Protein AF-0000000080283008 (afdb_homodimer)

Structure (mmCIF, N/CA/C/O backbone):
data_AF-0000000080283008-model_v1
#
loop_
_entity.id
_entity.type
_entity.pdbx_description
1 polymer 'Acetyl-coenzyme A carboxylase carboxyl transferase subunits beta/alpha'
#
loop_
_atom_site.group_PDB
_atom_site.id
_atom_site.type_symbol
_atom_site.label_atom_id
_atom_site.label_alt_id
_atom_site.label_comp_id
_atom_site.label_asym_id
_atom_site.label_entity_id
_atom_site.label_seq_id
_atom_site.pdbx_PDB_ins_code
_atom_site.Cartn_x
_atom_site.Cartn_y
_atom_site.Cartn_z
_atom_site.occupancy
_atom_site.B_iso_or_equiv
_atom_site.auth_seq_id
_atom_site.auth_comp_id
_atom_site.auth_asym_id
_atom_site.auth_atom_id
_atom_site.pdbx_PDB_model_num
ATOM 1 N N . MET A 1 1 ? -25.969 28.016 -1.69 1 42.84 1 MET A N 1
ATOM 2 C CA . MET A 1 1 ? -26.625 27.516 -0.477 1 42.84 1 MET A CA 1
ATOM 3 C C . MET A 1 1 ? -25.594 27.312 0.637 1 42.84 1 MET A C 1
ATOM 5 O O . MET A 1 1 ? -24.453 26.969 0.372 1 42.84 1 MET A O 1
ATOM 9 N N . SER A 1 2 ? -25.812 27.859 1.837 1 67.94 2 SER A N 1
ATOM 10 C CA . SER A 1 2 ? -24.891 27.844 2.971 1 67.94 2 SER A CA 1
ATOM 11 C C . SER A 1 2 ? -24.516 26.422 3.359 1 67.94 2 SER A C 1
ATOM 13 O O . SER A 1 2 ? -25.297 25.5 3.191 1 67.94 2 SER A O 1
ATOM 15 N N . ARG A 1 3 ? -23.188 26.188 3.594 1 87.5 3 ARG A N 1
ATOM 16 C CA . ARG A 1 3 ? -22.719 24.891 4.07 1 87.5 3 ARG A CA 1
ATOM 17 C C . ARG A 1 3 ? -23.375 24.516 5.391 1 87.5 3 ARG A C 1
ATOM 19 O O . ARG A 1 3 ? -23.469 25.344 6.301 1 87.5 3 ARG A O 1
ATOM 26 N N . PRO A 1 4 ? -23.953 23.375 5.43 1 93 4 PRO A N 1
ATOM 27 C CA . PRO A 1 4 ? -24.562 22.953 6.695 1 93 4 PRO A CA 1
ATOM 28 C C . PRO A 1 4 ? -23.578 22.953 7.855 1 93 4 PRO A C 1
ATOM 30 O O . PRO A 1 4 ? -22.406 22.641 7.668 1 93 4 PRO A O 1
ATOM 33 N N . SER A 1 5 ? -24.031 23.391 9.055 1 96.56 5 SER A N 1
ATOM 34 C CA . SER A 1 5 ? -23.203 23.359 10.242 1 96.56 5 SER A CA 1
ATOM 35 C C . SER A 1 5 ? -22.922 21.938 10.695 1 96.56 5 SER A C 1
ATOM 37 O O . SER A 1 5 ? -23.625 21 10.305 1 96.56 5 SER A O 1
ATOM 39 N N . ALA A 1 6 ? -21.875 21.781 11.508 1 97.56 6 ALA A N 1
ATOM 40 C CA . ALA A 1 6 ? -21.531 20.469 12.055 1 97.56 6 ALA A CA 1
ATOM 41 C C . ALA A 1 6 ? -22.719 19.875 12.828 1 97.56 6 ALA A C 1
ATOM 43 O O . ALA A 1 6 ? -23.047 18.703 12.648 1 97.56 6 ALA A O 1
ATOM 44 N N . ARG A 1 7 ? -23.359 20.672 13.688 1 96.81 7 ARG A N 1
ATOM 45 C CA . ARG A 1 7 ? -24.469 20.203 14.5 1 96.81 7 ARG A CA 1
ATOM 46 C C . ARG A 1 7 ? -25.656 19.797 13.625 1 96.81 7 ARG A C 1
ATOM 48 O O . ARG A 1 7 ? -26.328 18.812 13.922 1 96.81 7 ARG A O 1
ATOM 55 N N . SER A 1 8 ? -25.906 20.609 12.594 1 96.56 8 SER A N 1
ATOM 56 C CA . SER A 1 8 ? -27 20.281 11.688 1 96.56 8 SER A CA 1
ATOM 57 C C . SER A 1 8 ? -26.766 18.938 10.992 1 96.56 8 SER A C 1
ATOM 59 O O . SER A 1 8 ? -27.672 18.125 10.875 1 96.56 8 SER A O 1
ATOM 61 N N . VAL A 1 9 ? -25.547 18.703 10.555 1 97.5 9 VAL A N 1
ATOM 62 C CA . VAL A 1 9 ? -25.234 17.453 9.875 1 97.5 9 VAL A CA 1
ATOM 63 C C . VAL A 1 9 ? -25.328 16.281 10.852 1 97.5 9 VAL A C 1
ATOM 65 O O . VAL A 1 9 ? -25.844 15.219 10.5 1 97.5 9 VAL A O 1
ATOM 68 N N . ILE A 1 10 ? -24.812 16.453 12.055 1 98.31 10 ILE A N 1
ATOM 69 C CA . ILE A 1 10 ? -24.922 15.406 13.078 1 98.31 10 ILE A CA 1
ATOM 70 C C . ILE A 1 10 ? -26.391 15.062 13.305 1 98.31 10 ILE A C 1
ATOM 72 O O . ILE A 1 10 ? -26.75 13.883 13.359 1 98.31 10 ILE A O 1
ATOM 76 N N . LYS A 1 11 ? -27.25 16.109 13.422 1 97.62 11 LYS A N 1
ATOM 77 C CA . LYS A 1 11 ? -28.672 15.906 13.672 1 97.62 11 LYS A CA 1
ATOM 78 C C . LYS A 1 11 ? -29.312 15.117 12.539 1 97.62 11 LYS A C 1
ATOM 80 O O . LYS A 1 11 ? -30.25 14.352 12.766 1 97.62 11 LYS A O 1
ATOM 85 N N . GLU A 1 12 ? -28.812 15.367 11.383 1 97.56 12 GLU A N 1
ATOM 86 C CA . GLU A 1 12 ? -29.375 14.711 10.211 1 97.56 12 GLU A CA 1
ATOM 87 C C . GLU A 1 12 ? -29.031 13.219 10.195 1 97.56 12 GLU A C 1
ATOM 89 O O . GLU A 1 12 ? -29.812 12.406 9.703 1 97.56 12 GLU A O 1
ATOM 94 N N . ILE A 1 13 ? -27.906 12.797 10.758 1 98.06 13 ILE A N 1
ATOM 95 C CA . ILE A 1 13 ? -27.453 11.43 10.523 1 98.06 13 ILE A CA 1
ATOM 96 C C . ILE A 1 13 ? -27.562 10.625 11.82 1 98.06 13 ILE A C 1
ATOM 98 O O . ILE A 1 13 ? -27.469 9.398 11.805 1 98.06 13 ILE A O 1
ATOM 102 N N . ALA A 1 14 ? -27.75 11.312 12.961 1 98.19 14 ALA A N 1
ATOM 103 C CA . ALA A 1 14 ? -27.594 10.617 14.234 1 98.19 14 ALA A CA 1
ATOM 104 C C . ALA A 1 14 ? -28.578 11.148 15.273 1 98.19 14 ALA A C 1
ATOM 106 O O . ALA A 1 14 ? -29.156 12.211 15.094 1 98.19 14 ALA A O 1
ATOM 107 N N . THR A 1 15 ? -28.766 10.422 16.328 1 98.12 15 THR A N 1
ATOM 108 C CA . THR A 1 15 ? -29.531 10.812 17.516 1 98.12 15 THR A CA 1
ATOM 109 C C . THR A 1 15 ? -28.703 10.648 18.781 1 98.12 15 THR A C 1
ATOM 111 O O . THR A 1 15 ? -27.719 9.898 18.781 1 98.12 15 THR A O 1
ATOM 114 N N . GLY A 1 16 ? -28.922 11.469 19.797 1 97.81 16 GLY A N 1
ATOM 115 C CA . GLY A 1 16 ? -28.328 11.281 21.109 1 97.81 16 GLY A CA 1
ATOM 116 C C . GLY A 1 16 ? -26.875 11.719 21.172 1 97.81 16 GLY A C 1
ATOM 117 O O . GLY A 1 16 ? -26.078 11.133 21.891 1 97.81 16 GLY A O 1
ATOM 118 N N . PHE A 1 17 ? -26.562 12.719 20.391 1 98.25 17 PHE A N 1
ATOM 119 C CA . PHE A 1 17 ? -25.188 13.195 20.375 1 98.25 17 PHE A CA 1
ATOM 120 C C . PHE A 1 17 ? -24.797 13.75 21.75 1 98.25 17 PHE A C 1
ATOM 122 O O . PHE A 1 17 ? -25.484 14.617 22.281 1 98.25 17 PHE A O 1
ATOM 129 N N . VAL A 1 18 ? -23.688 13.227 22.266 1 98.25 18 VAL A N 1
ATOM 130 C CA . VAL A 1 18 ? -23.094 13.711 23.516 1 98.25 18 VAL A CA 1
ATOM 131 C C . VAL A 1 18 ? -21.656 14.148 23.281 1 98.25 18 VAL A C 1
ATOM 133 O O . VAL A 1 18 ? -20.797 13.336 22.938 1 98.25 18 VAL A O 1
ATOM 136 N N . ASP A 1 19 ? -21.484 15.391 23.469 1 97.12 19 ASP A N 1
ATOM 137 C CA . ASP A 1 19 ? -20.156 15.961 23.266 1 97.12 19 ASP A CA 1
ATOM 138 C C . ASP A 1 19 ? -19.156 15.43 24.297 1 97.12 19 ASP A C 1
ATOM 140 O O . ASP A 1 19 ? -19.5 15.258 25.469 1 97.12 19 ASP A O 1
ATOM 144 N N . LEU A 1 20 ? -17.922 15.133 23.812 1 96.81 20 LEU A N 1
ATOM 145 C CA . LEU A 1 20 ? -16.875 14.711 24.75 1 96.81 20 LEU A CA 1
ATOM 146 C C . LEU A 1 20 ? -16.453 15.867 25.641 1 96.81 20 LEU A C 1
ATOM 148 O O . LEU A 1 20 ? -16.344 17 25.188 1 96.81 20 LEU A O 1
ATOM 152 N N . ASP A 1 21 ? -16.281 15.57 26.859 1 92.62 21 ASP A N 1
ATOM 153 C CA . ASP A 1 21 ? -15.719 16.562 27.781 1 92.62 21 ASP A CA 1
ATOM 154 C C . ASP A 1 21 ? -14.188 16.562 27.719 1 92.62 21 ASP A C 1
ATOM 156 O O . ASP A 1 21 ? -13.531 15.766 28.391 1 92.62 21 ASP A O 1
ATOM 160 N N . VAL A 1 22 ? -13.68 17.375 26.875 1 93.25 22 VAL A N 1
ATOM 161 C CA . VAL A 1 22 ? -12.227 17.484 26.719 1 93.25 22 VAL A CA 1
ATOM 162 C C . VAL A 1 22 ? -11.734 18.766 27.359 1 93.25 22 VAL A C 1
ATOM 164 O O . VAL A 1 22 ? -12.211 19.859 27.047 1 93.25 22 VAL A O 1
ATOM 167 N N . PRO A 1 23 ? -10.836 18.594 28.312 1 88 23 PRO A N 1
ATOM 168 C CA . PRO A 1 23 ? -10.312 19.828 28.922 1 88 23 PRO A CA 1
ATOM 169 C C . PRO A 1 23 ? -9.727 20.797 27.906 1 88 23 PRO A C 1
ATOM 171 O O . PRO A 1 23 ? -9.102 20.375 26.938 1 88 23 PRO A O 1
ATOM 174 N N . ARG A 1 24 ? -10.148 22 28.109 1 85.12 24 ARG A N 1
ATOM 175 C CA . ARG A 1 24 ? -9.641 23.031 27.219 1 85.12 24 ARG A CA 1
ATOM 176 C C . ARG A 1 24 ? -8.227 23.453 27.609 1 85.12 24 ARG A C 1
ATOM 178 O O . ARG A 1 24 ? -7.984 23.859 28.75 1 85.12 24 ARG A O 1
ATOM 185 N N . SER A 1 25 ? -7.344 23.203 26.734 1 76.75 25 SER A N 1
ATOM 186 C CA . SER A 1 25 ? -5.98 23.656 26.953 1 76.75 25 SER A CA 1
ATOM 187 C C . SER A 1 25 ? -5.906 25.188 26.938 1 76.75 25 SER A C 1
ATOM 189 O O . SER A 1 25 ? -6.656 25.844 26.219 1 76.75 25 SER A O 1
ATOM 191 N N . GLU A 1 26 ? -5.109 25.719 27.797 1 79.81 26 GLU A N 1
ATOM 192 C CA . GLU A 1 26 ? -4.898 27.172 27.781 1 79.81 26 GLU A CA 1
ATOM 193 C C . GLU A 1 26 ? -4.254 27.625 26.484 1 79.81 26 GLU A C 1
ATOM 195 O O . GLU A 1 26 ? -3.373 26.938 25.953 1 79.81 26 GLU A O 1
ATOM 200 N N . GLU A 1 27 ? -4.883 28.562 25.828 1 83 27 GLU A N 1
ATOM 201 C CA . GLU A 1 27 ? -4.32 29.172 24.625 1 83 27 GLU A CA 1
ATOM 202 C C . GLU A 1 27 ? -4.148 30.688 24.797 1 83 27 GLU A C 1
ATOM 204 O O . GLU A 1 27 ? -5.035 31.359 25.344 1 83 27 GLU A O 1
ATOM 209 N N . PRO A 1 28 ? -2.996 31.156 24.406 1 88.19 28 PRO A N 1
ATOM 210 C CA . PRO A 1 28 ? -2.859 32.625 24.438 1 88.19 28 PRO A CA 1
ATOM 211 C C . PRO A 1 28 ? -3.924 33.344 23.609 1 88.19 28 PRO A C 1
ATOM 213 O O . PRO A 1 28 ? -4.465 32.75 22.672 1 88.19 28 PRO A O 1
ATOM 216 N N . ASP A 1 29 ? -4.199 34.562 23.953 1 86.56 29 ASP A N 1
ATOM 217 C CA . ASP A 1 29 ? -5.262 35.312 23.328 1 86.56 29 ASP A CA 1
ATOM 218 C C . ASP A 1 29 ? -5.105 35.344 21.812 1 86.56 29 ASP A C 1
ATOM 220 O O . ASP A 1 29 ? -6.043 35 21.078 1 86.56 29 ASP A O 1
ATOM 224 N N . ASP A 1 30 ? -3.865 35.625 21.391 1 92 30 ASP A N 1
ATOM 225 C CA . ASP A 1 30 ? -3.66 35.75 19.938 1 92 30 ASP A CA 1
ATOM 226 C C . ASP A 1 30 ? -2.961 34.5 19.406 1 92 30 ASP A C 1
ATOM 228 O O . ASP A 1 30 ? -2.229 34.562 18.422 1 92 30 ASP A O 1
ATOM 232 N N . GLY A 1 31 ? -3.186 33.375 20.141 1 92.31 31 GLY A N 1
ATOM 233 C CA . GLY A 1 31 ? -2.652 32.125 19.672 1 92.31 31 GLY A CA 1
ATOM 234 C C . GLY A 1 31 ? -1.188 31.906 20.016 1 92.31 31 GLY A C 1
ATOM 235 O O . GLY A 1 31 ? -0.563 32.781 20.625 1 92.31 31 GLY A O 1
ATOM 236 N N . PRO A 1 32 ? -0.687 30.812 19.641 1 93.62 32 PRO A N 1
ATOM 237 C CA . PRO A 1 32 ? 0.662 30.422 20.062 1 93.62 32 PRO A CA 1
ATOM 238 C C . PRO A 1 32 ? 1.752 31.25 19.375 1 93.62 32 PRO A C 1
ATOM 240 O O . PRO A 1 32 ? 2.902 31.25 19.828 1 93.62 32 PRO A O 1
ATOM 243 N N . ILE A 1 33 ? 1.396 31.984 18.297 1 96 33 ILE A N 1
ATOM 244 C CA . ILE A 1 33 ? 2.436 32.75 17.625 1 96 33 ILE A CA 1
ATOM 245 C C . ILE A 1 33 ? 2.037 34.219 17.578 1 96 33 ILE A C 1
ATOM 247 O O . ILE A 1 33 ? 2.553 35 16.766 1 96 33 ILE A O 1
ATOM 251 N N . ASP A 1 34 ? 1.079 34.594 18.359 1 95.19 34 ASP A N 1
ATOM 252 C CA . ASP A 1 34 ? 0.641 35.969 18.562 1 95.19 34 ASP A CA 1
ATOM 253 C C . ASP A 1 34 ? 0.181 36.594 17.25 1 95.19 34 ASP A C 1
ATOM 255 O O . ASP A 1 34 ? 0.644 37.688 16.859 1 95.19 34 ASP A O 1
ATOM 259 N N . TRP A 1 35 ? -0.635 35.906 16.562 1 96 35 TRP A N 1
ATOM 260 C CA . TRP A 1 35 ? -1.168 36.375 15.289 1 96 35 TRP A CA 1
ATOM 261 C C . TRP A 1 35 ? -2.127 37.531 15.508 1 96 35 TRP A C 1
ATOM 263 O O . TRP A 1 35 ? -3.158 37.406 16.172 1 96 35 TRP A O 1
ATOM 273 N N . PRO A 1 36 ? -1.837 38.688 14.906 1 93.5 36 PRO A N 1
ATOM 274 C CA . PRO A 1 36 ? -2.688 39.844 15.156 1 93.5 36 PRO A CA 1
ATOM 275 C C . PRO A 1 36 ? -4.141 39.625 14.75 1 93.5 36 PRO A C 1
ATOM 277 O O . PRO A 1 36 ? -4.41 39.156 13.648 1 93.5 36 PRO A O 1
ATOM 280 N N . GLY A 1 37 ? -5.035 39.938 15.727 1 94.06 37 GLY A N 1
ATOM 281 C CA . GLY A 1 37 ? -6.453 39.906 15.422 1 94.06 37 GLY A CA 1
ATOM 282 C C . GLY A 1 37 ? -7.055 38.5 15.586 1 94.06 37 GLY A C 1
ATOM 283 O O . GLY A 1 37 ? -8.266 38.344 15.422 1 94.06 37 GLY A O 1
ATOM 284 N N . TYR A 1 38 ? -6.195 37.562 15.883 1 95.38 38 TYR A N 1
ATOM 285 C CA . TYR A 1 38 ? -6.672 36.188 15.969 1 95.38 38 TYR A CA 1
ATOM 286 C C . TYR A 1 38 ? -7.781 36.031 17 1 95.38 38 TYR A C 1
ATOM 288 O O . TYR A 1 38 ? -8.789 35.375 16.766 1 95.38 38 TYR A O 1
ATOM 296 N N . ARG A 1 39 ? -7.613 36.656 18.172 1 94.75 39 ARG A N 1
ATOM 297 C CA . ARG A 1 39 ? -8.617 36.562 19.219 1 94.75 39 ARG A CA 1
ATOM 298 C C . ARG A 1 39 ? -9.977 37.062 18.719 1 94.75 39 ARG A C 1
ATOM 300 O O . ARG A 1 39 ? -10.992 36.375 18.922 1 94.75 39 ARG A O 1
ATOM 307 N N . VAL A 1 40 ? -9.953 38.188 18.031 1 96 40 VAL A N 1
ATOM 308 C CA . VAL A 1 40 ? -11.188 38.781 17.516 1 96 40 VAL A CA 1
ATOM 309 C C . VAL A 1 40 ? -11.82 37.844 16.5 1 96 40 VAL A C 1
ATOM 311 O O . VAL A 1 40 ? -13.031 37.625 16.516 1 96 40 VAL A O 1
ATOM 314 N N . ALA A 1 41 ? -10.977 37.344 15.656 1 95.5 41 ALA A N 1
ATOM 315 C CA . ALA A 1 41 ? -11.461 36.406 14.633 1 95.5 41 ALA A CA 1
ATOM 316 C C . ALA A 1 41 ? -12.062 35.156 15.273 1 95.5 41 ALA A C 1
ATOM 318 O O . ALA A 1 41 ? -13.109 34.688 14.836 1 95.5 41 ALA A O 1
ATOM 319 N N . ARG A 1 42 ? -11.406 34.594 16.234 1 95.69 42 ARG A N 1
ATOM 320 C CA . ARG A 1 42 ? -11.859 33.375 16.922 1 95.69 42 ARG A CA 1
ATOM 321 C C . ARG A 1 42 ? -13.188 33.625 17.625 1 95.69 42 ARG A C 1
ATOM 323 O O . ARG A 1 42 ? -14.102 32.812 17.547 1 95.69 42 ARG A O 1
ATOM 330 N N . GLU A 1 43 ? -13.305 34.75 18.297 1 95.94 43 GLU A N 1
ATOM 331 C CA . GLU A 1 43 ? -14.539 35.094 19 1 95.94 43 GLU A CA 1
ATOM 332 C C . GLU A 1 43 ? -15.695 35.281 18.016 1 95.94 43 GLU A C 1
ATOM 334 O O . GLU A 1 43 ? -16.812 34.844 18.281 1 95.94 43 GLU A O 1
ATOM 339 N N . ALA A 1 44 ? -15.375 35.969 16.922 1 97.25 44 ALA A N 1
ATOM 340 C CA . ALA A 1 44 ? -16.391 36.156 15.898 1 97.25 44 ALA A CA 1
ATOM 341 C C . ALA A 1 44 ? -16.859 34.812 15.328 1 97.25 44 ALA A C 1
ATOM 343 O O . ALA A 1 44 ? -18.047 34.625 15.07 1 97.25 44 ALA A O 1
ATOM 344 N N . ALA A 1 45 ? -15.914 33.938 15.148 1 96.62 45 ALA A N 1
ATOM 345 C CA . ALA A 1 45 ? -16.234 32.594 14.641 1 96.62 45 ALA A CA 1
ATOM 346 C C . ALA A 1 45 ? -17.109 31.844 15.641 1 96.62 45 ALA A C 1
ATOM 348 O O . ALA A 1 45 ? -18.047 31.156 15.25 1 96.62 45 ALA A O 1
ATOM 349 N N . ALA A 1 46 ? -16.75 31.891 16.875 1 96.25 46 ALA A N 1
ATOM 350 C CA . ALA A 1 46 ? -17.516 31.219 17.922 1 96.25 46 ALA A CA 1
ATOM 351 C C . ALA A 1 46 ? -18.953 31.75 17.969 1 96.25 46 ALA A C 1
ATOM 353 O O . ALA A 1 46 ? -19.906 30.969 18.078 1 96.25 46 ALA A O 1
ATOM 354 N N . GLU A 1 47 ? -19.062 33.062 17.812 1 96.88 47 GLU A N 1
ATOM 355 C CA . GLU A 1 47 ? -20.375 33.688 17.828 1 96.88 47 GLU A CA 1
ATOM 356 C C . GLU A 1 47 ? -21.203 33.25 16.625 1 96.88 47 GLU A C 1
ATOM 358 O O . GLU A 1 47 ? -22.391 32.938 16.75 1 96.88 47 GLU A O 1
ATOM 363 N N . ARG A 1 48 ? -20.656 33.281 15.562 1 95 48 ARG A N 1
ATOM 364 C CA . ARG A 1 48 ? -21.344 33 14.312 1 95 48 ARG A CA 1
ATOM 365 C C . ARG A 1 48 ? -21.734 31.516 14.227 1 95 48 ARG A C 1
ATOM 367 O O . ARG A 1 48 ? -22.844 31.188 13.773 1 95 48 ARG A O 1
ATOM 374 N N . SER A 1 49 ? -20.828 30.641 14.641 1 95.31 49 SER A N 1
ATOM 375 C CA . SER A 1 49 ? -21.047 29.203 14.484 1 95.31 49 SER A CA 1
ATOM 376 C C . SER A 1 49 ? -21.781 28.625 15.688 1 95.31 49 SER A C 1
ATOM 378 O O . SER A 1 49 ? -22.406 27.562 15.586 1 95.31 49 SER A O 1
ATOM 380 N N . GLY A 1 50 ? -21.641 29.281 16.781 1 95.69 50 GLY A N 1
ATOM 381 C CA . GLY A 1 50 ? -22.172 28.75 18.031 1 95.69 50 GLY A CA 1
ATOM 382 C C . GLY A 1 50 ? -21.281 27.688 18.656 1 95.69 50 GLY A C 1
ATOM 383 O O . GLY A 1 50 ? -21.672 27.031 19.625 1 95.69 50 GLY A O 1
ATOM 384 N N . GLU A 1 51 ? -20.109 27.484 18.094 1 96.31 51 GLU A N 1
ATOM 385 C CA . GLU A 1 51 ? -19.172 26.469 18.562 1 96.31 51 GLU A CA 1
ATOM 386 C C . GLU A 1 51 ? -17.906 27.109 19.125 1 96.31 51 GLU A C 1
ATOM 388 O O . GLU A 1 51 ? -17.547 28.234 18.75 1 96.31 51 GLU A O 1
ATOM 393 N N . ASP A 1 52 ? -17.219 26.422 20 1 93.5 52 ASP A N 1
ATOM 394 C CA . ASP A 1 52 ? -16.016 26.969 20.625 1 93.5 52 ASP A CA 1
ATOM 395 C C . ASP A 1 52 ? -14.766 26.516 19.891 1 93.5 52 ASP A C 1
ATOM 397 O O . ASP A 1 52 ? -13.656 26.938 20.219 1 93.5 52 ASP A O 1
ATOM 401 N N . GLU A 1 53 ? -14.922 25.672 18.969 1 95.56 53 GLU A N 1
ATOM 402 C CA . GLU A 1 53 ? -13.844 25.156 18.141 1 95.56 53 GLU A CA 1
ATOM 403 C C . GLU A 1 53 ? -14.367 24.672 16.797 1 95.56 53 GLU A C 1
ATOM 405 O O . GLU A 1 53 ? -15.578 24.578 16.594 1 95.56 53 GLU A O 1
ATOM 410 N N . SER A 1 54 ? -13.422 24.391 15.906 1 97.88 54 SER A N 1
ATOM 411 C CA . SER A 1 54 ? -13.758 24.047 14.531 1 97.88 54 SER A CA 1
ATOM 412 C C . SER A 1 54 ? -14.195 22.594 14.414 1 97.88 54 SER A C 1
ATOM 414 O O . SER A 1 54 ? -14.438 22.094 13.312 1 97.88 54 SER A O 1
ATOM 416 N N . VAL A 1 55 ? -14.328 21.828 15.531 1 98.31 55 VAL A N 1
ATOM 417 C CA . VAL A 1 55 ? -14.695 20.422 15.445 1 98.31 55 VAL A CA 1
ATOM 418 C C . VAL A 1 55 ? -15.555 20.031 16.641 1 98.31 55 VAL A C 1
ATOM 420 O O . VAL A 1 55 ? -15.312 20.5 17.766 1 98.31 55 VAL A O 1
ATOM 423 N N . LEU A 1 56 ? -16.547 19.328 16.406 1 98.31 56 LEU A N 1
ATOM 424 C CA . LEU A 1 56 ? -17.312 18.641 17.438 1 98.31 56 LEU A CA 1
ATOM 425 C C . LEU A 1 56 ? -16.938 17.156 17.5 1 98.31 56 LEU A C 1
ATOM 427 O O . LEU A 1 56 ? -16.766 16.516 16.469 1 98.31 56 LEU A O 1
ATOM 431 N N . CYS A 1 57 ? -16.672 16.672 18.688 1 98.62 57 CYS A N 1
ATOM 432 C CA . CYS A 1 57 ? -16.359 15.258 18.906 1 98.62 57 CYS A CA 1
ATOM 433 C C . CYS A 1 57 ? -17.234 14.68 20 1 98.62 57 CYS A C 1
ATOM 435 O O . CYS A 1 57 ? -17.375 15.273 21.078 1 98.62 57 CYS A O 1
ATOM 437 N N . GLY A 1 58 ? -17.828 13.578 19.734 1 98.62 58 GLY A N 1
ATOM 438 C CA . GLY A 1 58 ? -18.703 12.953 20.734 1 98.62 58 GLY A CA 1
ATOM 439 C C . GLY A 1 58 ? -19.203 11.586 20.297 1 98.62 58 GLY A C 1
ATOM 440 O O . GLY A 1 58 ? -18.672 10.984 19.359 1 98.62 58 GLY A O 1
ATOM 441 N N . THR A 1 59 ? -20.125 11.055 21.047 1 98.69 59 THR A N 1
ATOM 442 C CA . THR A 1 59 ? -20.766 9.789 20.719 1 98.69 59 THR A CA 1
ATOM 443 C C . THR A 1 59 ? -22.219 10.016 20.297 1 98.69 59 THR A C 1
ATOM 445 O O . THR A 1 59 ? -22.844 10.992 20.719 1 98.69 59 THR A O 1
ATOM 448 N N . ALA A 1 60 ? -22.641 9.258 19.422 1 98.69 60 ALA A N 1
ATOM 449 C CA . ALA A 1 60 ? -24.031 9.328 18.969 1 98.69 60 ALA A CA 1
ATOM 450 C C . ALA A 1 60 ? -24.484 7.984 18.406 1 98.69 60 ALA A C 1
ATOM 452 O O . ALA A 1 60 ? -23.688 7.059 18.25 1 98.69 60 ALA A O 1
ATOM 453 N N . ARG A 1 61 ? -25.75 7.918 18.25 1 98.44 61 ARG A N 1
ATOM 454 C CA . ARG A 1 61 ? -26.328 6.734 17.609 1 98.44 61 ARG A CA 1
ATOM 455 C C . ARG A 1 61 ? -26.672 7.02 16.156 1 98.44 61 ARG A C 1
ATOM 457 O O . ARG A 1 61 ? -27.359 7.988 15.844 1 98.44 61 ARG A O 1
ATOM 464 N N . ILE A 1 62 ? -26.141 6.336 15.281 1 98.62 62 ILE A N 1
ATOM 465 C CA . ILE A 1 62 ? -26.484 6.367 13.859 1 98.62 62 ILE A CA 1
ATOM 466 C C . ILE A 1 62 ? -27.25 5.098 13.484 1 98.62 62 ILE A C 1
ATOM 468 O O . ILE A 1 62 ? -26.656 4.016 13.414 1 98.62 62 ILE A O 1
ATOM 472 N N . GLY A 1 63 ? -28.516 5.301 13.172 1 96.31 63 GLY A N 1
ATOM 473 C CA . GLY A 1 63 ? -29.328 4.105 13.141 1 96.31 63 GLY A CA 1
ATOM 474 C C . GLY A 1 63 ? -29.312 3.33 14.445 1 96.31 63 GLY A C 1
ATOM 475 O O . GLY A 1 63 ? -29.562 3.895 15.516 1 96.31 63 GLY A O 1
ATOM 476 N N . GLU A 1 64 ? -28.875 2.033 14.328 1 94.56 64 GLU A N 1
ATOM 477 C CA . GLU A 1 64 ? -28.875 1.182 15.516 1 94.56 64 GLU A CA 1
ATOM 478 C C . GLU A 1 64 ? -27.469 1.02 16.078 1 94.56 64 GLU A C 1
ATOM 480 O O . GLU A 1 64 ? -27.25 0.244 17.016 1 94.56 64 GLU A O 1
ATOM 485 N N . VAL A 1 65 ? -26.578 1.799 15.547 1 97.88 65 VAL A N 1
ATOM 486 C CA . VAL A 1 65 ? -25.188 1.596 15.93 1 97.88 65 VAL A CA 1
ATOM 487 C C . VAL A 1 65 ? -24.672 2.83 16.672 1 97.88 65 VAL A C 1
ATOM 489 O O . VAL A 1 65 ? -24.844 3.957 16.203 1 97.88 65 VAL A O 1
ATOM 492 N N . GLU A 1 66 ? -24.141 2.623 17.844 1 98.56 66 GLU A N 1
ATOM 493 C CA . GLU A 1 66 ? -23.438 3.697 18.531 1 98.56 66 GLU A CA 1
ATOM 494 C C . GLU A 1 66 ? -22.062 3.936 17.922 1 98.56 66 GLU A C 1
ATOM 496 O O . GLU A 1 66 ? -21.344 2.982 17.578 1 98.56 66 GLU A O 1
ATOM 501 N N . ALA A 1 67 ? -21.688 5.176 17.703 1 98.88 67 ALA A N 1
ATOM 502 C CA . ALA A 1 67 ? -20.422 5.523 17.078 1 98.88 67 ALA A CA 1
ATOM 503 C C . ALA A 1 67 ? -19.812 6.781 17.703 1 98.88 67 ALA A C 1
ATOM 505 O O . ALA A 1 67 ? -20.531 7.57 18.328 1 98.88 67 ALA A O 1
ATOM 506 N N . VAL A 1 68 ? -18.516 6.84 17.672 1 98.88 68 VAL A N 1
ATOM 507 C CA . VAL A 1 68 ? -17.844 8.117 17.906 1 98.88 68 VAL A CA 1
ATOM 508 C C . VAL A 1 68 ? -17.953 8.977 16.641 1 98.88 68 VAL A C 1
ATOM 510 O O . VAL A 1 68 ? -17.703 8.5 15.531 1 98.88 68 VAL A O 1
ATOM 513 N N . VAL A 1 69 ? -18.344 10.234 16.812 1 98.94 69 VAL A N 1
ATOM 514 C CA . VAL A 1 69 ? -18.531 11.148 15.695 1 98.94 69 VAL A CA 1
ATOM 515 C C . VAL A 1 69 ? -17.562 12.32 15.812 1 98.94 69 VAL A C 1
ATOM 517 O O . VAL A 1 69 ? -17.453 12.938 16.875 1 98.94 69 VAL A O 1
ATOM 520 N N . ILE A 1 70 ? -16.797 12.562 14.805 1 98.94 70 ILE A N 1
ATOM 521 C CA . ILE A 1 70 ? -15.945 13.742 14.633 1 98.94 70 ILE A CA 1
ATOM 522 C C . ILE A 1 70 ? -16.5 14.617 13.516 1 98.94 70 ILE A C 1
ATOM 524 O O . ILE A 1 70 ? -16.516 14.219 12.352 1 98.94 70 ILE A O 1
ATOM 528 N N . ALA A 1 71 ? -16.969 15.789 13.836 1 98.81 71 ALA A N 1
ATOM 529 C CA . ALA A 1 71 ? -17.641 16.625 12.836 1 98.81 71 ALA A CA 1
ATOM 530 C C . ALA A 1 71 ? -17.031 18.016 12.789 1 98.81 71 ALA A C 1
ATOM 532 O O . ALA A 1 71 ? -17.094 18.766 13.773 1 98.81 71 ALA A O 1
ATOM 533 N N . PHE A 1 72 ? -16.5 18.375 11.656 1 98.75 72 PHE A N 1
ATOM 534 C CA . PHE A 1 72 ? -15.852 19.672 11.5 1 98.75 72 PHE A CA 1
ATOM 535 C C . PHE A 1 72 ? -16.891 20.766 11.25 1 98.75 72 PHE A C 1
ATOM 537 O O . PHE A 1 72 ? -17.859 20.531 10.523 1 98.75 72 PHE A O 1
ATOM 544 N N . GLU A 1 73 ? -16.703 21.906 11.844 1 98.31 73 GLU A N 1
ATOM 545 C CA . GLU A 1 73 ? -17.484 23.109 11.648 1 98.31 73 GLU A CA 1
ATOM 546 C C . GLU A 1 73 ? -16.734 24.125 10.781 1 98.31 73 GLU A C 1
ATOM 548 O O . GLU A 1 73 ? -15.945 24.922 11.297 1 98.31 73 GLU A O 1
ATOM 553 N N . PHE A 1 74 ? -17.094 24.141 9.516 1 97.56 74 PHE A N 1
ATOM 554 C CA . PHE A 1 74 ? 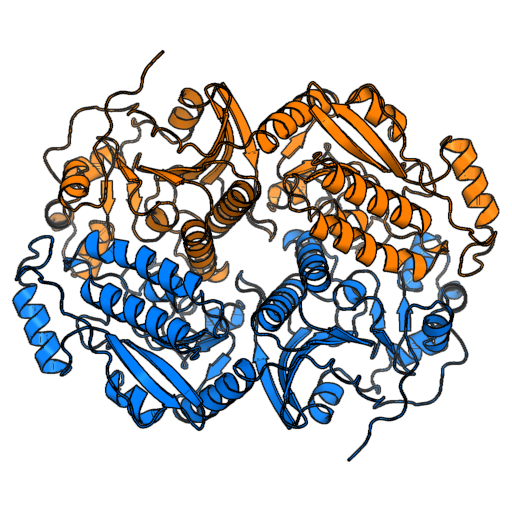-16.391 25.016 8.57 1 97.56 74 PHE A CA 1
ATOM 555 C C . PHE A 1 74 ? -16.594 26.484 8.93 1 97.56 74 PHE A C 1
ATOM 557 O O . PHE A 1 74 ? -15.719 27.312 8.695 1 97.56 74 PHE A O 1
ATOM 564 N N . GLY A 1 75 ? -17.703 26.781 9.469 1 96.75 75 GLY A N 1
ATOM 565 C CA . GLY A 1 75 ? -18.016 28.156 9.844 1 96.75 75 GLY A CA 1
ATOM 566 C C . GLY A 1 75 ? -17.094 28.719 10.906 1 96.75 75 GLY A C 1
ATOM 567 O O . GLY A 1 75 ? -17.062 29.922 11.133 1 96.75 75 GLY A O 1
ATOM 568 N N . PHE A 1 76 ? -16.484 27.812 11.609 1 97.62 76 PHE A N 1
ATOM 569 C CA . PHE A 1 76 ? -15.484 28.219 12.594 1 97.62 76 PHE A CA 1
ATOM 570 C C . PHE A 1 76 ? -14.094 28.281 11.969 1 97.62 76 PHE A C 1
ATOM 572 O O . PHE A 1 76 ? -13.367 27.281 11.969 1 97.62 76 PHE A O 1
ATOM 579 N N . LEU A 1 77 ? -13.672 29.438 11.523 1 96.44 77 LEU A N 1
ATOM 580 C CA . LEU A 1 77 ? -12.375 29.734 10.93 1 96.44 77 LEU A CA 1
ATOM 581 C C . LEU A 1 77 ? -12.039 28.75 9.82 1 96.44 77 LEU A C 1
ATOM 583 O O . LEU A 1 77 ? -10.938 28.188 9.781 1 96.44 77 LEU A O 1
ATOM 587 N N . GLY A 1 78 ? -13.031 28.422 8.984 1 95.44 78 GLY A N 1
ATOM 588 C CA . GLY A 1 78 ? -12.812 27.547 7.84 1 95.44 78 GLY A CA 1
ATOM 589 C C . GLY A 1 78 ? -12.625 26.094 8.227 1 95.44 78 GLY A C 1
ATOM 590 O O . GLY A 1 78 ? -12 25.328 7.496 1 95.44 78 GLY A O 1
ATOM 591 N N . GLY A 1 79 ? -13.07 25.688 9.398 1 97.5 79 GLY A N 1
ATOM 592 C CA . GLY A 1 79 ? -12.867 24.312 9.867 1 97.5 79 GLY A CA 1
ATOM 593 C C . GLY A 1 79 ? -11.406 23.984 10.109 1 97.5 79 GLY A C 1
ATOM 594 O O . GLY A 1 79 ? -11.016 22.812 10.062 1 97.5 79 GLY A O 1
ATOM 595 N N . SER A 1 80 ? -10.578 25.016 10.273 1 97.19 80 SER A N 1
ATOM 596 C CA . SER A 1 80 ? -9.133 24.828 10.32 1 97.19 80 SER A CA 1
ATOM 597 C C . SER A 1 80 ? -8.711 24.062 11.57 1 97.19 80 SER A C 1
ATOM 599 O O . SER A 1 80 ? -9.414 24.078 12.586 1 97.19 80 SER A O 1
ATOM 601 N N . ILE A 1 81 ? -7.637 23.391 11.492 1 97.88 81 ILE A N 1
ATOM 602 C CA . ILE A 1 81 ? -7.125 22.516 12.547 1 97.88 81 ILE A CA 1
ATOM 603 C C . ILE A 1 81 ? -6.121 23.281 13.406 1 97.88 81 ILE A C 1
ATOM 605 O O . ILE A 1 81 ? -5.07 23.703 12.922 1 97.88 81 ILE A O 1
ATOM 609 N N . GLY A 1 82 ? -6.465 23.547 14.602 1 96.19 82 GLY A N 1
ATOM 610 C CA . GLY A 1 82 ? -5.578 24.125 15.602 1 96.19 82 GLY A CA 1
ATOM 611 C C . GLY A 1 82 ? -5.305 23.188 16.766 1 96.19 82 GLY A C 1
ATOM 612 O O . GLY A 1 82 ? -5.57 21.984 16.688 1 96.19 82 GLY A O 1
ATOM 613 N N . GLN A 1 83 ? -4.742 23.641 17.781 1 94.94 83 GLN A N 1
ATOM 614 C CA . GLN A 1 83 ? -4.34 22.828 18.922 1 94.94 83 GLN A CA 1
ATOM 615 C C . GLN A 1 83 ? -5.547 22.156 19.562 1 94.94 83 GLN A C 1
ATOM 617 O O . GLN A 1 83 ? -5.527 20.953 19.844 1 94.94 83 GLN A O 1
ATOM 622 N N . ARG A 1 84 ? -6.586 22.891 19.797 1 95.5 84 ARG A N 1
ATOM 623 C CA . ARG A 1 84 ? -7.766 22.328 20.453 1 95.5 84 ARG A CA 1
ATOM 624 C C . ARG A 1 84 ? -8.469 21.328 19.547 1 95.5 84 ARG A C 1
ATOM 626 O O . ARG A 1 84 ? -9.078 20.359 20.031 1 95.5 84 ARG A O 1
ATOM 633 N N . THR A 1 85 ? -8.438 21.578 18.219 1 97 85 THR A N 1
ATOM 634 C CA . THR A 1 85 ? -8.945 20.562 17.297 1 97 85 THR A CA 1
ATOM 635 C C . THR A 1 85 ? -8.234 19.234 17.516 1 97 85 THR A C 1
ATOM 637 O O . THR A 1 85 ? -8.883 18.188 17.625 1 97 85 THR A O 1
ATOM 640 N N . GLY A 1 86 ? -6.828 19.297 17.562 1 96.88 86 GLY A N 1
ATOM 641 C CA . GLY A 1 86 ? -6.047 18.094 17.812 1 96.88 86 GLY A CA 1
ATOM 642 C C . GLY A 1 86 ? -6.406 17.406 19.125 1 96.88 86 GLY A C 1
ATOM 643 O O . GLY A 1 86 ? -6.539 16.188 19.172 1 96.88 86 GLY A O 1
ATOM 644 N N . ASP A 1 87 ? -6.637 18.219 20.203 1 97.06 87 ASP A N 1
ATOM 645 C CA . ASP A 1 87 ? -7.016 17.688 21.5 1 97.06 87 ASP A CA 1
ATOM 646 C C . ASP A 1 87 ? -8.312 16.891 21.406 1 97.06 87 ASP A C 1
ATOM 648 O O . ASP A 1 87 ? -8.383 15.766 21.922 1 97.06 87 ASP A O 1
ATOM 652 N N . ARG A 1 88 ? -9.266 17.453 20.734 1 97.88 88 ARG A N 1
ATOM 653 C CA . ARG A 1 88 ? -10.594 16.859 20.703 1 97.88 88 ARG A CA 1
ATOM 654 C C . ARG A 1 88 ? -10.602 15.609 19.812 1 97.88 88 ARG A C 1
ATOM 656 O O . ARG A 1 88 ? -11.203 14.594 20.172 1 97.88 88 ARG A O 1
ATOM 663 N N . VAL A 1 89 ? -9.938 15.656 18.688 1 98.56 89 VAL A N 1
ATOM 664 C CA . VAL A 1 89 ? -9.891 14.508 17.781 1 98.56 89 VAL A CA 1
ATOM 665 C C . VAL A 1 89 ? -9.141 13.359 18.438 1 98.56 89 VAL A C 1
ATOM 667 O O . VAL A 1 89 ? -9.57 12.203 18.359 1 98.56 89 VAL A O 1
ATOM 670 N N . GLU A 1 90 ? -7.984 13.625 19.094 1 98 90 GLU A N 1
ATOM 671 C CA . GLU A 1 90 ? -7.246 12.594 19.812 1 98 90 GLU A CA 1
ATOM 672 C C . GLU A 1 90 ? -8.117 11.945 20.891 1 98 90 GLU A C 1
ATOM 674 O O . GLU A 1 90 ? -8.117 10.719 21.031 1 98 90 GLU A O 1
ATOM 679 N N . ALA A 1 91 ? -8.844 12.766 21.609 1 98.31 91 ALA A N 1
ATOM 680 C CA . ALA A 1 91 ? -9.742 12.25 22.641 1 98.31 91 ALA A CA 1
ATOM 681 C C . ALA A 1 91 ? -10.836 11.375 22.031 1 98.31 91 ALA A C 1
ATOM 683 O O . ALA A 1 91 ? -11.227 10.359 22.609 1 98.31 91 ALA A O 1
ATOM 684 N N . ALA A 1 92 ? -11.32 11.789 20.906 1 98.81 92 ALA A N 1
ATOM 685 C CA . ALA A 1 92 ? -12.359 11.031 20.219 1 98.81 92 ALA A CA 1
ATOM 686 C C . ALA A 1 92 ? -11.867 9.633 19.859 1 98.81 92 ALA A C 1
ATOM 688 O O . ALA A 1 92 ? -12.555 8.641 20.094 1 98.81 92 ALA A O 1
ATOM 689 N N . PHE A 1 93 ? -10.711 9.523 19.297 1 98.75 93 PHE A N 1
ATOM 690 C CA . PHE A 1 93 ? -10.156 8.227 18.922 1 98.75 93 PHE A CA 1
ATOM 691 C C . PHE A 1 93 ? -9.867 7.379 20.156 1 98.75 93 PHE A C 1
ATOM 693 O O . PHE A 1 93 ? -10.062 6.164 20.141 1 98.75 93 PHE A O 1
ATOM 700 N N . ALA A 1 94 ? -9.359 8.039 21.203 1 98.44 94 ALA A N 1
ATOM 701 C CA . ALA A 1 94 ? -9.141 7.312 22.453 1 98.44 94 ALA A CA 1
ATOM 702 C C . ALA A 1 94 ? -10.453 6.715 22.969 1 98.44 94 ALA A C 1
ATOM 704 O O . ALA A 1 94 ? -10.484 5.566 23.406 1 98.44 94 ALA A O 1
ATOM 705 N N . ARG A 1 95 ? -11.516 7.535 22.906 1 98.44 95 ARG A N 1
ATOM 706 C CA . ARG A 1 95 ? -12.836 7.062 23.312 1 98.44 95 ARG A CA 1
ATOM 707 C C . ARG A 1 95 ? -13.281 5.883 22.453 1 98.44 95 ARG A C 1
ATOM 709 O O . ARG A 1 95 ? -13.859 4.918 22.969 1 98.44 95 ARG A O 1
ATOM 716 N N . ALA A 1 96 ? -13.062 5.969 21.203 1 98.81 96 ALA A N 1
ATOM 717 C CA . ALA A 1 96 ? -13.438 4.906 20.266 1 98.81 96 ALA A CA 1
ATOM 718 C C . ALA A 1 96 ? -12.758 3.588 20.641 1 98.81 96 ALA A C 1
ATOM 720 O O . ALA A 1 96 ? -13.414 2.543 20.688 1 98.81 96 ALA A O 1
ATOM 721 N N . VAL A 1 97 ? -11.477 3.602 20.875 1 98.5 97 VAL A N 1
ATOM 722 C CA . VAL A 1 97 ? -10.719 2.406 21.234 1 98.5 97 VAL A CA 1
ATOM 723 C C . VAL A 1 97 ? -11.203 1.857 22.562 1 98.5 97 VAL A C 1
ATOM 725 O O . VAL A 1 97 ? -11.477 0.662 22.688 1 98.5 97 VAL A O 1
ATOM 728 N N . ALA A 1 98 ? -11.344 2.771 23.562 1 98.19 98 ALA A N 1
ATOM 729 C CA . ALA A 1 98 ? -11.719 2.371 24.906 1 98.19 98 ALA A CA 1
ATOM 730 C C . ALA A 1 98 ? -13.094 1.706 24.922 1 98.19 98 ALA A C 1
ATOM 732 O O . ALA A 1 98 ? -13.32 0.753 25.672 1 98.19 98 ALA A O 1
ATOM 733 N N . SER A 1 99 ? -13.945 2.195 24.094 1 98.19 99 SER A N 1
ATOM 734 C CA . SER A 1 99 ? -15.328 1.715 24.109 1 98.19 99 SER A CA 1
ATOM 735 C C . SER A 1 99 ? -15.594 0.77 22.938 1 98.19 99 SER A C 1
ATOM 737 O O . SER A 1 99 ? -16.719 0.293 22.766 1 98.19 99 SER A O 1
ATOM 739 N N . ARG A 1 100 ? -14.562 0.502 22.125 1 97.62 100 ARG A N 1
ATOM 740 C CA . ARG A 1 100 ? -14.664 -0.342 20.938 1 97.62 100 ARG A CA 1
ATOM 741 C C . ARG A 1 100 ? -15.789 0.133 20.016 1 97.62 100 ARG A C 1
ATOM 743 O O . ARG A 1 100 ? -16.609 -0.668 19.562 1 97.62 100 ARG A O 1
ATOM 750 N N . LEU A 1 101 ? -15.898 1.432 19.812 1 98.75 101 LEU A N 1
ATOM 751 C CA . LEU A 1 101 ? -16.906 2.037 18.938 1 98.75 101 LEU A CA 1
ATOM 752 C C . LEU A 1 101 ? -16.281 2.439 17.609 1 98.75 101 LEU A C 1
ATOM 754 O O . LEU A 1 101 ? -15.148 2.916 17.547 1 98.75 101 LEU A O 1
ATOM 758 N N . PRO A 1 102 ? -17.094 2.203 16.5 1 98.81 102 PRO A N 1
ATOM 759 C CA . PRO A 1 102 ? -16.609 2.734 15.227 1 98.81 102 PRO A CA 1
ATOM 760 C C . PRO A 1 102 ? -16.516 4.258 15.219 1 98.81 102 PRO A C 1
ATOM 762 O O . PRO A 1 102 ? -17.125 4.922 16.078 1 98.81 102 PRO A O 1
ATOM 765 N N . VAL A 1 103 ? -15.742 4.82 14.297 1 98.94 103 VAL A N 1
ATOM 766 C CA . VAL A 1 103 ? -15.57 6.262 14.18 1 98.94 103 VAL A CA 1
ATOM 767 C C . VAL A 1 103 ? -16.125 6.75 12.844 1 98.94 103 VAL A C 1
ATOM 769 O O . VAL A 1 103 ? -15.844 6.16 11.797 1 98.94 103 VAL A O 1
ATOM 772 N N . VAL A 1 104 ? -16.922 7.727 12.867 1 98.94 104 VAL A N 1
ATOM 773 C CA . VAL A 1 104 ? -17.391 8.43 11.68 1 98.94 104 VAL A CA 1
ATOM 774 C C . VAL A 1 104 ? -16.875 9.867 11.688 1 98.94 104 VAL A C 1
ATOM 776 O O . VAL A 1 104 ? -17.219 10.641 12.586 1 98.94 104 VAL A O 1
ATOM 779 N N . SER A 1 105 ? -16.062 10.195 10.758 1 98.94 105 SER A N 1
ATOM 780 C CA . SER A 1 105 ? -15.547 11.555 10.633 1 98.94 105 SER A CA 1
ATOM 781 C C . SER A 1 105 ? -16.266 12.32 9.523 1 98.94 105 SER A C 1
ATOM 783 O O . SER A 1 105 ? -16.219 11.93 8.359 1 98.94 105 SER A O 1
ATOM 785 N N . LEU A 1 106 ? -16.969 13.367 9.859 1 98.88 106 LEU A N 1
ATOM 786 C CA . LEU A 1 106 ? -17.609 14.305 8.938 1 98.88 106 LEU A CA 1
ATOM 787 C C . LEU A 1 106 ? -16.703 15.516 8.688 1 98.88 106 LEU A C 1
ATOM 789 O O . LEU A 1 106 ? -16.688 16.453 9.477 1 98.88 106 LEU A O 1
ATOM 793 N N . ILE A 1 107 ? -16.031 15.516 7.547 1 98.81 107 ILE A N 1
ATOM 794 C CA . ILE A 1 107 ? -14.875 16.391 7.398 1 98.81 107 ILE A CA 1
ATOM 795 C C . ILE A 1 107 ? -15.25 17.594 6.535 1 98.81 107 ILE A C 1
ATOM 797 O O . ILE A 1 107 ? -15.734 17.438 5.414 1 98.81 107 ILE A O 1
ATOM 801 N N . ALA A 1 108 ? -15.016 18.734 6.969 1 98.44 108 ALA A N 1
ATOM 802 C CA . ALA A 1 108 ? -15.102 20.016 6.27 1 98.44 108 ALA A CA 1
ATOM 803 C C . ALA A 1 108 ? -14.039 20.984 6.777 1 98.44 108 ALA A C 1
ATOM 805 O O . ALA A 1 108 ? -14.25 21.688 7.77 1 98.44 108 ALA A O 1
ATOM 806 N N . THR A 1 109 ? -12.961 21 6.117 1 97.56 109 THR A N 1
ATOM 807 C CA . THR A 1 109 ? -11.836 21.781 6.621 1 97.56 109 THR A CA 1
ATOM 808 C C . THR A 1 109 ? -10.961 22.266 5.469 1 97.56 109 THR A C 1
ATOM 810 O O . THR A 1 109 ? -10.812 21.578 4.461 1 97.56 109 THR A O 1
ATOM 813 N N . GLY A 1 110 ? -10.461 23.453 5.703 1 95.25 110 GLY A N 1
ATOM 814 C CA . GLY A 1 110 ? -9.5 24 4.758 1 95.25 110 GLY A CA 1
ATOM 815 C C . GLY A 1 110 ? -8.07 23.609 5.066 1 95.25 110 GLY A C 1
ATOM 816 O O . GLY A 1 110 ? -7.16 23.891 4.285 1 95.25 110 GLY A O 1
ATOM 817 N N . GLY A 1 111 ? -7.906 23.016 6.195 1 95.25 111 GLY A N 1
ATOM 818 C CA . GLY A 1 111 ? -6.562 22.609 6.566 1 95.25 111 GLY A CA 1
ATOM 819 C C . GLY A 1 111 ? -6.113 23.188 7.898 1 95.25 111 GLY A C 1
ATOM 820 O O . GLY A 1 111 ? -6.934 23.406 8.789 1 95.25 111 GLY A O 1
ATOM 821 N N . SER A 1 112 ? -4.793 23.359 8.039 1 97 112 SER A N 1
ATOM 822 C CA . SER A 1 112 ? -4.211 23.812 9.297 1 97 112 SER A CA 1
ATOM 823 C C . SER A 1 112 ? -4.473 25.297 9.523 1 97 112 SER A C 1
ATOM 825 O O . SER A 1 112 ? -4.441 26.094 8.586 1 97 112 SER A O 1
ATOM 827 N N . ARG A 1 113 ? -4.719 25.656 10.75 1 96.31 113 ARG A N 1
ATOM 828 C CA . ARG A 1 113 ? -4.969 27.031 11.148 1 96.31 113 ARG A CA 1
ATOM 829 C C . ARG A 1 113 ? -3.686 27.859 11.117 1 96.31 113 ARG A C 1
ATOM 831 O O . ARG A 1 113 ? -2.926 27.859 12.086 1 96.31 113 ARG A O 1
ATOM 838 N N . MET A 1 114 ? -3.492 28.562 10.047 1 93.88 114 MET A N 1
ATOM 839 C CA . MET A 1 114 ? -2.244 29.281 9.789 1 93.88 114 MET A CA 1
ATOM 840 C C . MET A 1 114 ? -1.899 30.203 10.953 1 93.88 114 MET A C 1
ATOM 842 O O . MET A 1 114 ? -0.726 30.391 11.281 1 93.88 114 MET A O 1
ATOM 846 N N . GLN A 1 115 ? -2.896 30.75 11.648 1 94 115 GLN A N 1
ATOM 847 C CA . GLN A 1 115 ? -2.707 31.688 12.75 1 94 115 GLN A CA 1
ATOM 848 C C . GLN A 1 115 ? -2.002 31.016 13.93 1 94 115 GLN A C 1
ATOM 850 O O . GLN A 1 115 ? -1.547 31.688 14.852 1 94 115 GLN A O 1
ATOM 855 N N . HIS A 1 116 ? -1.979 29.625 13.883 1 95.94 116 HIS A N 1
ATOM 856 C CA . HIS A 1 116 ? -1.279 28.875 14.922 1 95.94 116 HIS A CA 1
ATOM 857 C C . HIS A 1 116 ? 0.098 28.438 14.445 1 95.94 116 HIS A C 1
ATOM 859 O O . HIS A 1 116 ? 0.831 27.766 15.188 1 95.94 116 HIS A O 1
ATOM 865 N N . GLY A 1 117 ? 0.441 28.734 13.203 1 96.69 117 GLY A N 1
ATOM 866 C CA . GLY A 1 117 ? 1.735 28.359 12.656 1 96.69 117 GLY A CA 1
ATOM 867 C C . GLY A 1 117 ? 2.02 26.875 12.781 1 96.69 117 GLY A C 1
ATOM 868 O O . GLY A 1 117 ? 1.147 26.047 12.508 1 96.69 117 GLY A O 1
ATOM 869 N N . MET A 1 118 ? 3.217 26.516 13.164 1 97.56 118 MET A N 1
ATOM 870 C CA . MET A 1 118 ? 3.684 25.125 13.203 1 97.56 118 MET A CA 1
ATOM 871 C C . MET A 1 118 ? 2.975 24.344 14.305 1 97.56 118 MET A C 1
ATOM 873 O O . MET A 1 118 ? 2.898 23.125 14.25 1 97.56 118 MET A O 1
ATOM 877 N N . ARG A 1 119 ? 2.482 25.031 15.289 1 96.62 119 ARG A N 1
ATOM 878 C CA . ARG A 1 119 ? 1.716 24.328 16.312 1 96.62 119 ARG A CA 1
ATOM 879 C C . ARG A 1 119 ? 0.459 23.703 15.727 1 96.62 119 ARG A C 1
ATOM 881 O O . ARG A 1 119 ? 0.056 22.609 16.141 1 96.62 119 ARG A O 1
ATOM 888 N N . ALA A 1 120 ? -0.095 24.438 14.797 1 97.31 120 ALA A N 1
ATOM 889 C CA . ALA A 1 120 ? -1.255 23.891 14.094 1 97.31 120 ALA A CA 1
ATOM 890 C C . ALA A 1 120 ? -0.856 22.719 13.211 1 97.31 120 ALA A C 1
ATOM 892 O O . ALA A 1 120 ? -1.52 21.672 13.211 1 97.31 120 ALA A O 1
ATOM 893 N N . LEU A 1 121 ? 0.172 22.875 12.461 1 98 121 LEU A N 1
ATOM 894 C CA . LEU A 1 121 ? 0.591 21.828 11.539 1 98 121 LEU A CA 1
ATOM 895 C C . LEU A 1 121 ? 0.92 20.547 12.289 1 98 121 LEU A C 1
ATOM 897 O O . LEU A 1 121 ? 0.567 19.453 11.844 1 98 121 LEU A O 1
ATOM 901 N N . SER A 1 122 ? 1.555 20.641 13.438 1 97.5 122 SER A N 1
ATOM 902 C CA . SER A 1 122 ? 1.984 19.484 14.211 1 97.5 122 SER A CA 1
ATOM 903 C C . SER A 1 122 ? 0.79 18.672 14.688 1 97.5 122 SER A C 1
ATOM 905 O O . SER A 1 122 ? 0.939 17.5 15.047 1 97.5 122 SER A O 1
ATOM 907 N N . GLN A 1 123 ? -0.44 19.266 14.734 1 97.62 123 GLN A N 1
ATOM 908 C CA . GLN A 1 123 ? -1.629 18.516 15.125 1 97.62 123 GLN A CA 1
ATOM 909 C C . GLN A 1 123 ? -1.907 17.359 14.156 1 97.62 123 GLN A C 1
ATOM 911 O O . GLN A 1 123 ? -2.498 16.359 14.539 1 97.62 123 GLN A O 1
ATOM 916 N N . LEU A 1 124 ? -1.479 17.562 12.906 1 98.19 124 LEU A N 1
ATOM 917 C CA . LEU A 1 124 ? -1.695 16.5 11.914 1 98.19 124 LEU A CA 1
ATOM 918 C C . LEU A 1 124 ? -0.998 15.211 12.336 1 98.19 124 LEU A C 1
ATOM 920 O O . LEU A 1 124 ? -1.535 14.125 12.133 1 98.19 124 LEU A O 1
ATOM 924 N N . GLN A 1 125 ? 0.214 15.266 12.938 1 97.75 125 GLN A N 1
ATOM 925 C CA . GLN A 1 125 ? 0.907 14.086 13.445 1 97.75 125 GLN A CA 1
ATOM 926 C C . GLN A 1 125 ? 0.12 13.438 14.578 1 97.75 125 GLN A C 1
ATOM 928 O O . GLN A 1 125 ? 0.021 12.203 14.641 1 97.75 125 GLN A O 1
ATOM 933 N N . ARG A 1 126 ? -0.434 14.289 15.438 1 97.38 126 ARG A N 1
ATOM 934 C CA . ARG A 1 126 ? -1.219 13.781 16.562 1 97.38 126 ARG A CA 1
ATOM 935 C C . ARG A 1 126 ? -2.477 13.078 16.078 1 97.38 126 ARG A C 1
ATOM 937 O O . ARG A 1 126 ? -2.811 11.992 16.562 1 97.38 126 ARG A O 1
ATOM 944 N N . ILE A 1 127 ? -3.107 13.688 15.148 1 98.19 127 ILE A N 1
ATOM 945 C CA . ILE A 1 127 ? -4.332 13.125 14.586 1 98.19 127 ILE A CA 1
ATOM 946 C C . ILE A 1 127 ? -4.02 11.812 13.875 1 98.19 127 ILE A C 1
ATOM 948 O O . ILE A 1 127 ? -4.703 10.812 14.086 1 98.19 127 ILE A O 1
ATOM 952 N N . ALA A 1 128 ? -2.982 11.797 13.078 1 98.06 128 ALA A N 1
ATOM 953 C CA . ALA A 1 128 ? -2.58 10.586 12.359 1 98.06 128 ALA A CA 1
ATOM 954 C C . ALA A 1 128 ? -2.244 9.461 13.336 1 98.06 128 ALA A C 1
ATOM 956 O O . ALA A 1 128 ? -2.617 8.312 13.109 1 98.06 128 ALA A O 1
ATOM 957 N N . ARG A 1 129 ? -1.514 9.766 14.391 1 97.94 129 ARG A N 1
ATOM 958 C CA . ARG A 1 129 ? -1.149 8.773 15.391 1 97.94 129 ARG A CA 1
ATOM 959 C C . ARG A 1 129 ? -2.389 8.211 16.078 1 97.94 129 ARG A C 1
ATOM 961 O O . ARG A 1 129 ? -2.486 7 16.297 1 97.94 129 ARG A O 1
ATOM 968 N N . ALA A 1 130 ? -3.301 9.094 16.438 1 98.56 130 ALA A N 1
ATOM 969 C CA . ALA A 1 130 ? -4.535 8.664 17.094 1 98.56 130 ALA A CA 1
ATOM 970 C C . ALA A 1 130 ? -5.348 7.746 16.172 1 98.56 130 ALA A C 1
ATOM 972 O O . ALA A 1 130 ? -5.832 6.699 16.609 1 98.56 130 ALA A O 1
ATOM 973 N N . ALA A 1 131 ? -5.473 8.164 14.93 1 98.56 131 ALA A N 1
ATOM 974 C CA . ALA A 1 131 ? -6.207 7.359 13.961 1 98.56 131 ALA A CA 1
ATOM 975 C C . ALA A 1 131 ? -5.531 6.008 13.75 1 98.56 131 ALA A C 1
ATOM 977 O O . ALA A 1 131 ? -6.199 4.969 13.734 1 98.56 131 ALA A O 1
ATOM 978 N N . ALA A 1 132 ? -4.223 5.996 13.578 1 97.81 132 ALA A N 1
ATOM 979 C CA . ALA A 1 132 ? -3.463 4.766 13.391 1 97.81 132 ALA A CA 1
ATOM 980 C C . ALA A 1 132 ? -3.604 3.846 14.602 1 97.81 132 ALA A C 1
ATOM 982 O O . ALA A 1 132 ? -3.648 2.623 14.461 1 97.81 132 ALA A O 1
ATOM 983 N N . GLY A 1 133 ? -3.654 4.398 15.766 1 97.94 133 GLY A N 1
ATOM 984 C CA . GLY A 1 133 ? -3.779 3.637 17 1 97.94 133 GLY A CA 1
ATOM 985 C C . GLY A 1 133 ? -5.168 3.059 17.203 1 97.94 133 GLY A C 1
ATOM 986 O O . GLY A 1 133 ? -5.379 2.244 18.094 1 97.94 133 GLY A O 1
ATOM 987 N N . ALA A 1 134 ? -6.094 3.512 16.344 1 98.31 134 ALA A N 1
ATOM 988 C CA . ALA A 1 134 ? -7.484 3.092 16.516 1 98.31 134 ALA A CA 1
ATOM 989 C C . ALA A 1 134 ? -7.91 2.145 15.391 1 98.31 134 ALA A C 1
ATOM 991 O O . ALA A 1 134 ? -9.086 2.1 15.023 1 98.31 134 ALA A O 1
ATOM 992 N N . ARG A 1 135 ? -7.004 1.332 14.867 1 96.44 135 ARG A N 1
ATOM 993 C CA . ARG A 1 135 ? -7.285 0.478 13.719 1 96.44 135 ARG A CA 1
ATOM 994 C C . ARG A 1 135 ? -8.078 -0.755 14.141 1 96.44 135 ARG A C 1
ATOM 996 O O . ARG A 1 135 ? -8.586 -1.489 13.289 1 96.44 135 ARG A O 1
ATOM 1003 N N . SER A 1 136 ? -8.219 -1.019 15.406 1 95.88 136 SER A N 1
ATOM 1004 C CA . SER A 1 136 ? -9.031 -2.137 15.883 1 95.88 136 SER A CA 1
ATOM 1005 C C . SER A 1 136 ? -10.516 -1.887 15.648 1 95.88 136 SER A C 1
ATOM 1007 O O . SER A 1 136 ? -11.32 -2.816 15.711 1 95.88 136 SER A O 1
ATOM 1009 N N . VAL A 1 137 ? -10.891 -0.59 15.461 1 98.12 137 VAL A N 1
ATOM 1010 C CA . VAL A 1 137 ? -12.281 -0.261 15.18 1 98.12 137 VAL A CA 1
ATOM 1011 C C . VAL A 1 137 ? -12.398 0.342 13.789 1 98.12 137 VAL A C 1
ATOM 1013 O O . VAL A 1 137 ? -11.461 0.962 13.289 1 98.12 137 VAL A O 1
ATOM 1016 N N . PRO A 1 138 ? -13.555 0.14 13.133 1 98.5 138 PRO A N 1
ATOM 1017 C CA . PRO A 1 138 ? -13.711 0.696 11.789 1 98.5 138 PRO A CA 1
ATOM 1018 C C . PRO A 1 138 ? -13.742 2.223 11.781 1 98.5 138 PRO A C 1
ATOM 1020 O O . PRO A 1 138 ? -14.297 2.836 12.695 1 98.5 138 PRO A O 1
ATOM 1023 N N . GLN A 1 139 ? -13.188 2.822 10.828 1 98.88 139 GLN A N 1
ATOM 1024 C CA . GLN A 1 139 ? -13.148 4.266 10.617 1 98.88 139 GLN A CA 1
ATOM 1025 C C . GLN A 1 139 ? -13.742 4.641 9.266 1 98.88 139 GLN A C 1
ATOM 1027 O O . GLN A 1 139 ? -13.242 4.223 8.227 1 98.88 139 GLN A O 1
ATOM 1032 N N . ILE A 1 140 ? -14.812 5.418 9.258 1 98.94 140 ILE A N 1
ATOM 1033 C CA . ILE A 1 140 ? -15.484 5.887 8.047 1 98.94 140 ILE A CA 1
ATOM 1034 C C . ILE A 1 140 ? -15.359 7.406 7.945 1 98.94 140 ILE A C 1
ATOM 1036 O O . ILE A 1 140 ? -15.617 8.125 8.914 1 98.94 140 ILE A O 1
ATOM 1040 N N . SER A 1 141 ? -14.938 7.898 6.828 1 98.88 141 SER A N 1
ATOM 1041 C CA . SER A 1 141 ? -14.906 9.336 6.59 1 98.88 141 SER A CA 1
ATOM 1042 C C . SER A 1 141 ? -15.977 9.766 5.594 1 98.88 141 SER A C 1
ATOM 1044 O O . SER A 1 141 ? -16.281 9.031 4.652 1 98.88 141 SER A O 1
ATOM 1046 N N . VAL A 1 142 ? -16.547 10.859 5.82 1 98.94 142 VAL A N 1
ATOM 1047 C CA . VAL A 1 142 ? -17.438 11.547 4.887 1 98.94 142 VAL A CA 1
ATOM 1048 C C . VAL A 1 142 ? -16.828 12.891 4.488 1 98.94 142 VAL A C 1
ATOM 1050 O O . VAL A 1 142 ? -16.734 13.805 5.312 1 98.94 142 VAL A O 1
ATOM 1053 N N . LEU A 1 143 ? -16.438 12.961 3.242 1 98.81 143 LEU A N 1
ATOM 1054 C CA . LEU A 1 143 ? -15.852 14.188 2.73 1 98.81 143 LEU A CA 1
ATOM 1055 C C . LEU A 1 143 ? -16.922 15.211 2.373 1 98.81 143 LEU A C 1
ATOM 1057 O O . LEU A 1 143 ? -17.672 15.016 1.413 1 98.81 143 LEU A O 1
ATOM 1061 N N . ARG A 1 144 ? -16.969 16.219 3.203 1 98.44 144 ARG A N 1
ATOM 1062 C CA . ARG A 1 144 ? -17.859 17.344 2.914 1 98.44 144 ARG A CA 1
ATOM 1063 C C . ARG A 1 144 ? -17.094 18.453 2.213 1 98.44 144 ARG A C 1
ATOM 1065 O O . ARG A 1 144 ? -15.922 18.312 1.891 1 98.44 144 ARG A O 1
ATOM 1072 N N . ASP A 1 145 ? -17.781 19.547 1.941 1 96.88 145 ASP A N 1
ATOM 1073 C CA . ASP A 1 145 ? -17.188 20.625 1.15 1 96.88 145 ASP A CA 1
ATOM 1074 C C . ASP A 1 145 ? -16.703 21.766 2.045 1 96.88 145 ASP A C 1
ATOM 1076 O O . ASP A 1 145 ? -17.516 22.438 2.691 1 96.88 145 ASP A O 1
ATOM 1080 N N . PRO A 1 146 ? -15.461 21.969 2.059 1 97.12 146 PRO A N 1
ATOM 1081 C CA . PRO A 1 146 ? -14.344 21.266 1.418 1 97.12 146 PRO A CA 1
ATOM 1082 C C . PRO A 1 146 ? -13.633 20.297 2.359 1 97.12 146 PRO A C 1
ATOM 1084 O O . PRO A 1 146 ? -13.789 20.391 3.58 1 97.12 146 PRO A O 1
ATOM 1087 N N . THR A 1 147 ? -12.969 19.344 1.88 1 98.25 147 THR A N 1
ATOM 1088 C CA . THR A 1 147 ? -12.008 18.5 2.576 1 98.25 147 THR A CA 1
ATOM 1089 C C . THR A 1 147 ? -10.625 18.609 1.925 1 98.25 147 THR A C 1
ATOM 1091 O O . THR A 1 147 ? -10.359 17.938 0.926 1 98.25 147 THR A O 1
ATOM 1094 N N . THR A 1 148 ? -9.758 19.438 2.498 1 96.94 148 THR A N 1
ATOM 1095 C CA . THR A 1 148 ? -8.469 19.719 1.866 1 96.94 148 THR A CA 1
ATOM 1096 C C . THR A 1 148 ? -7.34 19.641 2.889 1 96.94 148 THR A C 1
ATOM 1098 O O . THR A 1 148 ? -7.59 19.5 4.09 1 96.94 148 THR A O 1
ATOM 1101 N N . GLY A 1 149 ? -6.121 19.594 2.41 1 95.62 149 GLY A N 1
ATOM 1102 C CA . GLY A 1 149 ? -4.93 19.672 3.236 1 95.62 149 GLY A CA 1
ATOM 1103 C C . GLY A 1 149 ? -4.801 18.516 4.211 1 95.62 149 GLY A C 1
ATOM 1104 O O . GLY A 1 149 ? -4.938 17.359 3.826 1 95.62 149 GLY A O 1
ATOM 1105 N N . GLY A 1 150 ? -4.527 18.906 5.406 1 95.06 150 GLY A N 1
ATOM 1106 C CA . GLY A 1 150 ? -4.281 17.922 6.445 1 95.06 150 GLY A CA 1
ATOM 1107 C C . GLY A 1 150 ? -5.508 17.094 6.793 1 95.06 150 GLY A C 1
ATOM 1108 O O . GLY A 1 150 ? -5.391 15.938 7.18 1 95.06 150 GLY A O 1
ATOM 1109 N N . GLY A 1 151 ? -6.664 17.75 6.758 1 97.06 151 GLY A N 1
ATOM 1110 C CA . GLY A 1 151 ? -7.879 17 7.012 1 97.06 151 GLY A CA 1
ATOM 1111 C C . GLY A 1 151 ? -8.086 15.844 6.047 1 97.06 151 GLY A C 1
ATOM 1112 O O . GLY A 1 151 ? -8.477 14.75 6.457 1 97.06 151 GLY A O 1
ATOM 1113 N N . TRP A 1 152 ? -7.805 16.141 4.805 1 98 152 TRP A N 1
ATOM 1114 C CA . TRP A 1 152 ? -7.867 15.102 3.779 1 98 152 TRP A CA 1
ATOM 1115 C C . TRP A 1 152 ? -6.805 14.031 4.023 1 98 152 TRP A C 1
ATOM 1117 O O . TRP A 1 152 ? -7.121 12.844 4.082 1 98 152 TRP A O 1
ATOM 1127 N N . ALA A 1 153 ? -5.645 14.383 4.355 1 97.31 153 ALA A N 1
ATOM 1128 C CA . ALA A 1 153 ? -4.492 13.484 4.371 1 97.31 153 ALA A CA 1
ATOM 1129 C C . ALA A 1 153 ? -4.434 12.688 5.668 1 97.31 153 ALA A C 1
ATOM 1131 O O . ALA A 1 153 ? -3.762 11.656 5.742 1 97.31 153 ALA A O 1
ATOM 1132 N N . THR A 1 154 ? -5.117 13.094 6.711 1 97.56 154 THR A N 1
ATOM 1133 C CA . THR A 1 154 ? -4.949 12.391 7.98 1 97.56 154 THR A CA 1
ATOM 1134 C C . THR A 1 154 ? -6.258 11.734 8.414 1 97.56 154 THR A C 1
ATOM 1136 O O . THR A 1 154 ? -6.25 10.727 9.125 1 97.56 154 THR A O 1
ATOM 1139 N N . LEU A 1 155 ? -7.398 12.289 8.023 1 98 155 LEU A N 1
ATOM 1140 C CA . LEU A 1 155 ? -8.68 11.734 8.438 1 98 155 LEU A CA 1
ATOM 1141 C C . LEU A 1 155 ? -9.453 11.195 7.238 1 98 155 LEU A C 1
ATOM 1143 O O . LEU A 1 155 ? -10.094 10.141 7.328 1 98 155 LEU A O 1
ATOM 1147 N N . GLY A 1 156 ? -9.367 11.938 6.195 1 98.62 156 GLY A N 1
ATOM 1148 C CA . GLY A 1 156 ? -10.109 11.539 5.016 1 98.62 156 GLY A CA 1
ATOM 1149 C C . GLY A 1 156 ? -9.547 10.305 4.344 1 98.62 156 GLY A C 1
ATOM 1150 O O . GLY A 1 156 ? -10.102 9.211 4.461 1 98.62 156 GLY A O 1
ATOM 1151 N N . ALA A 1 157 ? -8.32 10.469 3.857 1 98.31 157 ALA A N 1
ATOM 1152 C CA . ALA A 1 157 ? -7.711 9.469 2.982 1 98.31 157 ALA A CA 1
ATOM 1153 C C . ALA A 1 157 ? -7.246 8.25 3.779 1 98.31 157 ALA A C 1
ATOM 1155 O O . ALA A 1 157 ? -7 7.188 3.211 1 98.31 157 ALA A O 1
ATOM 1156 N N . SER A 1 158 ? -7.137 8.352 5.055 1 97.75 158 SER A N 1
ATOM 1157 C CA . SER A 1 158 ? -6.617 7.262 5.875 1 97.75 158 SER A CA 1
ATOM 1158 C C . SER A 1 158 ? -7.738 6.34 6.348 1 97.75 158 SER A C 1
ATOM 1160 O O . SER A 1 158 ? -7.477 5.289 6.938 1 97.75 158 SER A O 1
ATOM 1162 N N . ALA A 1 159 ? -9 6.664 6.117 1 98.62 159 ALA A N 1
ATOM 1163 C CA . ALA A 1 159 ? -10.133 5.906 6.641 1 98.62 159 ALA A CA 1
ATOM 1164 C C . ALA A 1 159 ? -10.273 4.562 5.934 1 98.62 159 ALA A C 1
ATOM 1166 O O . ALA A 1 159 ? -9.695 4.359 4.859 1 98.62 159 ALA A O 1
ATOM 1167 N N . ASP A 1 160 ? -10.969 3.615 6.566 1 98.75 160 ASP A N 1
ATOM 1168 C CA . ASP A 1 160 ? -11.25 2.311 5.973 1 98.75 160 ASP A CA 1
ATOM 1169 C C . ASP A 1 160 ? -12.219 2.441 4.797 1 98.75 160 ASP A C 1
ATOM 1171 O O . ASP A 1 160 ? -12.039 1.783 3.768 1 98.75 160 ASP A O 1
ATOM 1175 N N . VAL A 1 161 ? -13.227 3.232 4.984 1 98.88 161 VAL A N 1
ATOM 1176 C CA . VAL A 1 161 ? -14.227 3.551 3.965 1 98.88 161 VAL A CA 1
ATOM 1177 C C . VAL A 1 161 ? -14.32 5.066 3.795 1 98.88 161 VAL A C 1
ATOM 1179 O O . VAL A 1 161 ? -14.469 5.797 4.777 1 98.88 161 VAL A O 1
ATOM 1182 N N . VAL A 1 162 ? -14.203 5.516 2.592 1 98.94 162 VAL A N 1
ATOM 1183 C CA . VAL A 1 162 ? -14.234 6.945 2.301 1 98.94 162 VAL A CA 1
ATOM 1184 C C . VAL A 1 162 ? -15.469 7.277 1.468 1 98.94 162 VAL A C 1
ATOM 1186 O O . VAL A 1 162 ? -15.547 6.914 0.292 1 98.94 162 VAL A O 1
ATOM 1189 N N . LEU A 1 163 ? -16.391 7.922 2.061 1 98.94 163 LEU A N 1
ATOM 1190 C CA . LEU A 1 163 ? -17.578 8.453 1.386 1 98.94 163 LEU A CA 1
ATOM 1191 C C . LEU A 1 163 ? -17.406 9.945 1.115 1 98.94 163 LEU A C 1
ATOM 1193 O O . LEU A 1 163 ? -16.641 10.625 1.797 1 98.94 163 LEU A O 1
ATOM 1197 N N . ALA A 1 164 ? -18.078 10.469 0.099 1 98.94 164 ALA A N 1
ATOM 1198 C CA . ALA A 1 164 ? -18.016 11.891 -0.202 1 98.94 164 ALA A CA 1
ATOM 1199 C C . ALA A 1 164 ? -19.375 12.43 -0.618 1 98.94 164 ALA A C 1
ATOM 1201 O O . ALA A 1 164 ? -20.203 11.695 -1.167 1 98.94 164 ALA A O 1
ATOM 1202 N N . LEU A 1 165 ? -19.625 13.664 -0.264 1 98.69 165 LEU A N 1
ATOM 1203 C CA . LEU A 1 165 ? -20.797 14.344 -0.801 1 98.69 165 LEU A CA 1
ATOM 1204 C C . LEU A 1 165 ? -20.547 14.797 -2.236 1 98.69 165 LEU A C 1
ATOM 1206 O O . LEU A 1 165 ? -19.406 15.07 -2.619 1 98.69 165 LEU A O 1
ATOM 1210 N N . PRO A 1 166 ? -21.656 14.906 -3.031 1 98.38 166 PRO A N 1
ATOM 1211 C CA . PRO A 1 166 ? -21.484 15.328 -4.426 1 98.38 166 PRO A CA 1
ATOM 1212 C C . PRO A 1 166 ? -20.875 16.719 -4.555 1 98.38 166 PRO A C 1
ATOM 1214 O O . PRO A 1 166 ? -21.203 17.609 -3.779 1 98.38 166 PRO A O 1
ATOM 1217 N N . GLU A 1 167 ? -19.859 16.859 -5.418 1 97.12 167 GLU A N 1
ATOM 1218 C CA . GLU A 1 167 ? -19.266 18.125 -5.844 1 97.12 167 GLU A CA 1
ATOM 1219 C C . GLU A 1 167 ? -18.375 18.703 -4.754 1 97.12 167 GLU A C 1
ATOM 1221 O O . GLU A 1 167 ? -17.906 19.844 -4.871 1 97.12 167 GLU A O 1
ATOM 1226 N N . ALA A 1 168 ? -18.203 17.953 -3.658 1 97.94 168 ALA A N 1
ATOM 1227 C CA . ALA A 1 168 ? -17.312 18.438 -2.617 1 97.94 168 ALA A CA 1
ATOM 1228 C C . ALA A 1 168 ? -15.898 18.672 -3.17 1 97.94 168 ALA A C 1
ATOM 1230 O O . ALA A 1 168 ? -15.398 17.875 -3.957 1 97.94 168 ALA A O 1
ATOM 1231 N N . GLN A 1 169 ? -15.328 19.812 -2.793 1 97.44 169 GLN A N 1
ATOM 1232 C CA . GLN A 1 169 ? -13.914 20.031 -3.07 1 97.44 169 GLN A CA 1
ATOM 1233 C C . GLN A 1 169 ? -13.031 19.125 -2.215 1 97.44 169 GLN A C 1
ATOM 1235 O O . GLN A 1 169 ? -13.094 19.172 -0.983 1 97.44 169 GLN A O 1
ATOM 1240 N N . VAL A 1 170 ? -12.242 18.25 -2.857 1 98.19 170 VAL A N 1
ATOM 1241 C CA . VAL A 1 170 ? -11.359 17.328 -2.168 1 98.19 170 VAL A CA 1
ATOM 1242 C C . VAL A 1 170 ? -9.969 17.375 -2.801 1 98.19 170 VAL A C 1
ATOM 1244 O O . VAL A 1 170 ? -9.828 17.234 -4.02 1 98.19 170 VAL A O 1
ATOM 1247 N N . GLY A 1 171 ? -8.969 17.578 -1.978 1 97.06 171 GLY A N 1
ATOM 1248 C CA . GLY A 1 171 ? -7.602 17.609 -2.463 1 97.06 171 GLY A CA 1
ATOM 1249 C C . GLY A 1 171 ? -6.602 18.031 -1.4 1 97.06 171 GLY A C 1
ATOM 1250 O O . GLY A 1 171 ? -6.984 18.578 -0.365 1 97.06 171 GLY A O 1
ATOM 1251 N N . PHE A 1 172 ? -5.418 17.781 -1.653 1 93.69 172 PHE A N 1
ATOM 1252 C CA . PHE A 1 172 ? -4.402 18.234 -0.703 1 93.69 172 PHE A CA 1
ATOM 1253 C C . PHE A 1 172 ? -4.203 19.734 -0.784 1 93.69 172 PHE A C 1
ATOM 1255 O O . PHE A 1 172 ? -3.982 20.391 0.236 1 93.69 172 PHE A O 1
ATOM 1262 N N . ALA A 1 173 ? -4.32 20.188 -1.961 1 86.06 173 ALA A N 1
ATOM 1263 C CA . ALA A 1 173 ? -4.262 21.641 -2.119 1 86.06 173 ALA A CA 1
ATOM 1264 C C . ALA A 1 173 ? -5.66 22.25 -2.135 1 86.06 173 ALA A C 1
ATOM 1266 O O . ALA A 1 173 ? -6.531 21.797 -2.881 1 86.06 173 ALA A O 1
ATOM 1267 N N . GLY A 1 174 ? -5.824 23.297 -1.363 1 84.94 174 GLY A N 1
ATOM 1268 C CA . GLY A 1 174 ? -7.062 24.047 -1.418 1 84.94 174 GLY A CA 1
ATOM 1269 C C . GLY A 1 174 ? -7.129 25 -2.596 1 84.94 174 GLY A C 1
ATOM 1270 O O . GLY A 1 174 ? -6.125 25.234 -3.273 1 84.94 174 GLY A O 1
ATOM 1271 N N . SER A 1 175 ? -8.234 25.562 -2.838 1 83.62 175 SER A N 1
ATOM 1272 C CA . SER A 1 175 ? -8.508 26.359 -4.023 1 83.62 175 SER A CA 1
ATOM 1273 C C . SER A 1 175 ? -7.613 27.594 -4.082 1 83.62 175 SER A C 1
ATOM 1275 O O . SER A 1 175 ? -7.289 28.078 -5.164 1 83.62 175 SER A O 1
ATOM 1277 N N . ARG A 1 176 ? -7.195 28 -2.949 1 79.12 176 ARG A N 1
ATOM 1278 C CA . ARG A 1 176 ? -6.418 29.234 -2.932 1 79.12 176 ARG A CA 1
ATOM 1279 C C . ARG A 1 176 ? -4.934 28.953 -3.141 1 79.12 176 ARG A C 1
ATOM 1281 O O . ARG A 1 176 ? -4.156 29.859 -3.408 1 79.12 176 ARG A O 1
ATOM 1288 N N . VAL A 1 177 ? -4.562 27.703 -3.008 1 83.62 177 VAL A N 1
ATOM 1289 C CA . VAL A 1 177 ? -3.129 27.438 -3.027 1 83.62 177 VAL A CA 1
ATOM 1290 C C . VAL A 1 177 ? -2.799 26.484 -4.176 1 83.62 177 VAL A C 1
ATOM 1292 O O . VAL A 1 177 ? -1.631 26.312 -4.531 1 83.62 177 VAL A O 1
ATOM 1295 N N . ARG A 1 178 ? -3.818 25.922 -4.824 1 87.5 178 ARG A N 1
ATOM 1296 C CA . ARG A 1 178 ? -3.523 25.031 -5.941 1 87.5 178 ARG A CA 1
ATOM 1297 C C . ARG A 1 178 ? -2.947 25.797 -7.121 1 87.5 178 ARG A C 1
ATOM 1299 O O . ARG A 1 178 ? -3.229 27 -7.289 1 87.5 178 ARG A O 1
ATOM 1306 N N . PRO A 1 179 ? -2.135 25.047 -7.934 1 89.31 179 PRO A N 1
ATOM 1307 C CA . PRO A 1 179 ? -1.584 25.734 -9.102 1 89.31 179 PRO A CA 1
ATOM 1308 C C . PRO A 1 179 ? -2.664 26.344 -9.992 1 89.31 179 PRO A C 1
ATOM 1310 O O . PRO A 1 179 ? -3.727 25.75 -10.18 1 89.31 179 PRO A O 1
ATOM 1313 N N . ALA A 1 180 ? -2.365 27.5 -10.477 1 86.94 180 ALA A N 1
ATOM 1314 C CA . ALA A 1 180 ? -3.334 28.266 -11.266 1 86.94 180 ALA A CA 1
ATOM 1315 C C . ALA A 1 180 ? -3.746 27.5 -12.516 1 86.94 180 ALA A C 1
ATOM 1317 O O . ALA A 1 180 ? -4.883 27.609 -12.977 1 86.94 180 ALA A O 1
ATOM 1318 N N . ASP A 1 181 ? -2.877 26.734 -13.008 1 90.31 181 ASP A N 1
ATOM 1319 C CA . ASP A 1 181 ? -3.135 26.047 -14.273 1 90.31 181 ASP A CA 1
ATOM 1320 C C . ASP A 1 181 ? -3.762 24.672 -14.031 1 90.31 181 ASP A C 1
ATOM 1322 O O . ASP A 1 181 ? -4.129 23.984 -14.984 1 90.31 181 ASP A O 1
ATOM 1326 N N . ALA A 1 182 ? -3.961 24.297 -12.805 1 91.19 182 ALA A N 1
ATOM 1327 C CA . ALA A 1 182 ? -4.578 23 -12.516 1 91.19 182 ALA A CA 1
ATOM 1328 C C . ALA A 1 182 ? -6.094 23.062 -12.68 1 91.19 182 ALA A C 1
ATOM 1330 O O . ALA A 1 182 ? -6.742 23.953 -12.125 1 91.19 182 ALA A O 1
ATOM 1331 N N . PRO A 1 183 ? -6.625 22.188 -13.469 1 94.25 183 PRO A N 1
ATOM 1332 C CA . PRO A 1 183 ? -8.078 22.203 -13.633 1 94.25 183 PRO A CA 1
ATOM 1333 C C . PRO A 1 183 ? -8.82 21.953 -12.32 1 94.25 183 PRO A C 1
ATOM 1335 O O . PRO A 1 183 ? -8.484 21.016 -11.586 1 94.25 183 PRO A O 1
ATOM 1338 N N . ALA A 1 184 ? -9.812 22.734 -12.031 1 93.81 184 ALA A N 1
ATOM 1339 C CA . ALA A 1 184 ? -10.578 22.641 -10.789 1 93.81 184 ALA A CA 1
ATOM 1340 C C . ALA A 1 184 ? -11.188 21.25 -10.617 1 93.81 184 ALA A C 1
ATOM 1342 O O . ALA A 1 184 ? -11.352 20.781 -9.484 1 93.81 184 ALA A O 1
ATOM 1343 N N . GLU A 1 185 ? -11.484 20.562 -11.711 1 95.31 185 GLU A N 1
ATOM 1344 C CA . GLU A 1 185 ? -12.133 19.25 -11.703 1 95.31 185 GLU A CA 1
ATOM 1345 C C . GLU A 1 185 ? -11.242 18.203 -11.039 1 95.31 185 GLU A C 1
ATOM 1347 O O . GLU A 1 185 ? -11.727 17.172 -10.586 1 95.31 185 GLU A O 1
ATOM 1352 N N . ALA A 1 186 ? -9.953 18.453 -10.992 1 96.69 186 ALA A N 1
ATOM 1353 C CA . ALA A 1 186 ? -9.008 17.5 -10.398 1 96.69 186 ALA A CA 1
ATOM 1354 C C . ALA A 1 186 ? -9.117 17.5 -8.875 1 96.69 186 ALA A C 1
ATOM 1356 O O . ALA A 1 186 ? -8.57 16.625 -8.211 1 96.69 186 ALA A O 1
ATOM 1357 N N . TYR A 1 187 ? -9.836 18.453 -8.344 1 97.62 187 TYR A N 1
ATOM 1358 C CA . TYR A 1 187 ? -9.906 18.625 -6.902 1 97.62 187 TYR A CA 1
ATOM 1359 C C . TYR A 1 187 ? -11.336 18.438 -6.398 1 97.62 187 TYR A C 1
ATOM 1361 O O . TYR A 1 187 ? -11.805 19.203 -5.551 1 97.62 187 TYR A O 1
ATOM 1369 N N . THR A 1 188 ? -12.039 17.484 -6.918 1 98 188 THR A N 1
ATOM 1370 C CA . THR A 1 188 ? -13.422 17.203 -6.551 1 98 188 THR A CA 1
ATOM 1371 C C . THR A 1 188 ? -13.57 15.773 -6.059 1 98 188 THR A C 1
ATOM 1373 O O . THR A 1 188 ? -12.719 14.922 -6.332 1 98 188 THR A O 1
ATOM 1376 N N . ALA A 1 189 ? -14.656 15.516 -5.328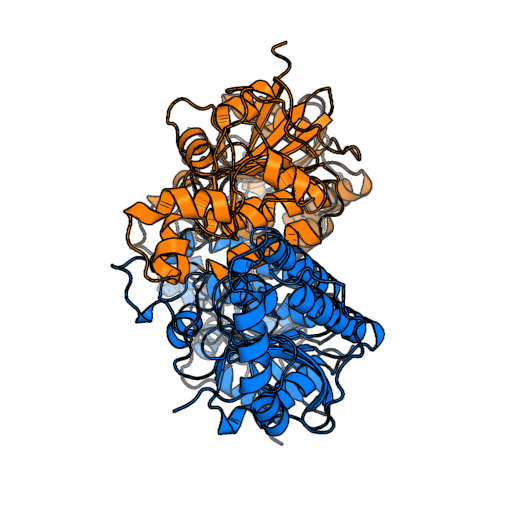 1 98.5 189 ALA A N 1
ATOM 1377 C CA . ALA A 1 189 ? -15.023 14.156 -4.914 1 98.5 189 ALA A CA 1
ATOM 1378 C C . ALA A 1 189 ? -15.133 13.234 -6.121 1 98.5 189 ALA A C 1
ATOM 1380 O O . ALA A 1 189 ? -14.703 12.078 -6.066 1 98.5 189 ALA A O 1
ATOM 1381 N N . GLU A 1 190 ? -15.664 13.703 -7.195 1 98.75 190 GLU A N 1
ATOM 1382 C CA . GLU A 1 190 ? -15.867 12.914 -8.406 1 98.75 190 GLU A CA 1
ATOM 1383 C C . GLU A 1 190 ? -14.531 12.453 -9 1 98.75 190 GLU A C 1
ATOM 1385 O O . GLU A 1 190 ? -14.398 11.305 -9.422 1 98.75 190 GLU A O 1
ATOM 1390 N N . ALA A 1 191 ? -13.547 13.344 -9.055 1 98.38 191 ALA A N 1
ATOM 1391 C CA . ALA A 1 191 ? -12.227 12.977 -9.539 1 98.38 191 ALA A CA 1
ATOM 1392 C C . ALA A 1 191 ? -11.602 11.898 -8.656 1 98.38 191 ALA A C 1
ATOM 1394 O O . ALA A 1 191 ? -11.031 10.922 -9.156 1 98.38 191 ALA A O 1
ATOM 1395 N N . LYS A 1 192 ? -11.742 12.102 -7.324 1 98.69 192 LYS A N 1
ATOM 1396 C CA . LYS A 1 192 ? -11.156 11.148 -6.383 1 98.69 192 LYS A CA 1
ATOM 1397 C C . LYS A 1 192 ? -11.812 9.773 -6.512 1 98.69 192 LYS A C 1
ATOM 1399 O O . LYS A 1 192 ? -11.148 8.75 -6.371 1 98.69 192 LYS A O 1
ATOM 1404 N N . LEU A 1 193 ? -13.141 9.75 -6.758 1 98.75 193 LEU A N 1
ATOM 1405 C CA . LEU A 1 193 ? -13.82 8.484 -7.016 1 98.75 193 LEU A CA 1
ATOM 1406 C C . LEU A 1 193 ? -13.281 7.832 -8.289 1 98.75 193 LEU A C 1
ATOM 1408 O O . LEU A 1 193 ? -12.953 6.645 -8.289 1 98.75 193 LEU A O 1
ATOM 1412 N N . ALA A 1 194 ? -13.188 8.602 -9.328 1 98.62 194 ALA A N 1
ATOM 1413 C CA . ALA A 1 194 ? -12.719 8.102 -10.617 1 98.62 194 ALA A CA 1
ATOM 1414 C C . ALA A 1 194 ? -11.297 7.547 -10.5 1 98.62 194 ALA A C 1
ATOM 1416 O O . ALA A 1 194 ? -10.938 6.602 -11.203 1 98.62 194 ALA A O 1
ATOM 1417 N N . TRP A 1 195 ? -10.547 8.109 -9.602 1 98.44 195 TRP A N 1
ATOM 1418 C CA . TRP A 1 195 ? -9.141 7.754 -9.477 1 98.44 195 TRP A CA 1
ATOM 1419 C C . TRP A 1 195 ? -8.938 6.758 -8.336 1 98.44 195 TRP A C 1
ATOM 1421 O O . TRP A 1 195 ? -7.801 6.473 -7.953 1 98.44 195 TRP A O 1
ATOM 1431 N N . GLY A 1 196 ? -10.031 6.211 -7.762 1 98.62 196 GLY A N 1
ATOM 1432 C CA . GLY A 1 196 ? -9.969 5.109 -6.812 1 98.62 196 GLY A CA 1
ATOM 1433 C C . GLY A 1 196 ? -9.586 5.547 -5.414 1 98.62 196 GLY A C 1
ATOM 1434 O O . GLY A 1 196 ? -9.047 4.762 -4.637 1 98.62 196 GLY A O 1
ATOM 1435 N N . GLN A 1 197 ? -9.844 6.828 -5.027 1 98.75 197 GLN A N 1
ATOM 1436 C CA . GLN A 1 197 ? -9.445 7.352 -3.725 1 98.75 197 GLN A CA 1
ATOM 1437 C C . GLN A 1 197 ? -10.656 7.52 -2.807 1 98.75 197 GLN A C 1
ATOM 1439 O O . GLN A 1 197 ? -10.5 7.699 -1.597 1 98.75 197 GLN A O 1
ATOM 1444 N N . VAL A 1 198 ? -11.82 7.492 -3.396 1 98.81 198 VAL A N 1
ATOM 1445 C CA . VAL A 1 198 ? -13.102 7.562 -2.711 1 98.81 198 VAL A CA 1
ATOM 1446 C C . VAL A 1 198 ? -13.938 6.332 -3.057 1 98.81 198 VAL A C 1
ATOM 1448 O O . VAL A 1 198 ? -13.945 5.879 -4.203 1 98.81 198 VAL A O 1
ATOM 1451 N N . ASP A 1 199 ? -14.633 5.812 -2.092 1 98.88 199 ASP A N 1
ATOM 1452 C CA . ASP A 1 199 ? -15.375 4.574 -2.312 1 98.88 199 ASP A CA 1
ATOM 1453 C C . ASP A 1 199 ? -16.734 4.855 -2.941 1 98.88 199 ASP A C 1
ATOM 1455 O O . ASP A 1 199 ? -17.219 4.086 -3.779 1 98.88 199 ASP A O 1
ATOM 1459 N N . ARG A 1 200 ? -17.344 5.965 -2.527 1 98.81 200 ARG A N 1
ATOM 1460 C CA . ARG A 1 200 ? -18.688 6.242 -3.021 1 98.81 200 ARG A CA 1
ATOM 1461 C C . ARG A 1 200 ? -19.047 7.703 -2.803 1 98.81 200 ARG A C 1
ATOM 1463 O O . ARG A 1 200 ? -18.719 8.289 -1.767 1 98.81 200 ARG A O 1
ATOM 1470 N N . ILE A 1 201 ? -19.688 8.297 -3.738 1 98.88 201 ILE A N 1
ATOM 1471 C CA . ILE A 1 201 ? -20.359 9.586 -3.574 1 98.88 201 ILE A CA 1
ATOM 1472 C C . ILE A 1 201 ? -21.797 9.367 -3.141 1 98.88 201 ILE A C 1
ATOM 1474 O O . ILE A 1 201 ? -22.516 8.57 -3.744 1 98.88 201 ILE A O 1
ATOM 1478 N N . VAL A 1 202 ? -22.203 10.016 -2.08 1 98.75 202 VAL A N 1
ATOM 1479 C CA . VAL A 1 202 ? -23.5 9.781 -1.468 1 98.75 202 VAL A CA 1
ATOM 1480 C C . VAL A 1 202 ? -24.266 11.094 -1.378 1 98.75 202 VAL A C 1
ATOM 1482 O O . VAL A 1 202 ? -23.844 12.031 -0.704 1 98.75 202 VAL A O 1
ATOM 1485 N N . PRO A 1 203 ? -25.484 11.227 -2.018 1 98 203 PRO A N 1
ATOM 1486 C CA . PRO A 1 203 ? -26.328 12.406 -1.783 1 98 203 PRO A CA 1
ATOM 1487 C C . PRO A 1 203 ? -26.672 12.602 -0.309 1 98 203 PRO A C 1
ATOM 1489 O O . PRO A 1 203 ? -26.906 11.625 0.409 1 98 203 PRO A O 1
ATOM 1492 N N . PRO A 1 204 ? -26.719 13.859 0.116 1 96.69 204 PRO A N 1
ATOM 1493 C CA . PRO A 1 204 ? -26.969 14.148 1.531 1 96.69 204 PRO A CA 1
ATOM 1494 C C . PRO A 1 204 ? -28.219 13.453 2.064 1 96.69 204 PRO A C 1
ATOM 1496 O O . PRO A 1 204 ? -28.219 12.945 3.188 1 96.69 204 PRO A O 1
ATOM 1499 N N . ALA A 1 205 ? -29.281 13.359 1.289 1 97 205 ALA A N 1
ATOM 1500 C CA . ALA A 1 205 ? -30.547 12.773 1.716 1 97 205 ALA A CA 1
ATOM 1501 C C . ALA A 1 205 ? -30.375 11.289 2.02 1 97 205 ALA A C 1
ATOM 1503 O O . ALA A 1 205 ? -31.125 10.727 2.828 1 97 205 ALA A O 1
ATOM 1504 N N . ASP A 1 206 ? -29.375 10.641 1.425 1 98.25 206 ASP A N 1
ATOM 1505 C CA . ASP A 1 206 ? -29.172 9.203 1.563 1 98.25 206 ASP A CA 1
ATOM 1506 C C . ASP A 1 206 ? -28.125 8.891 2.627 1 98.25 206 ASP A C 1
ATOM 1508 O O . ASP A 1 206 ? -27.953 7.738 3.018 1 98.25 206 ASP A O 1
ATOM 1512 N N . LEU A 1 207 ? -27.406 9.875 3.119 1 98.38 207 LEU A N 1
ATOM 1513 C CA . LEU A 1 207 ? -26.234 9.695 3.957 1 98.38 207 LEU A CA 1
ATOM 1514 C C . LEU A 1 207 ? -26.578 8.945 5.238 1 98.38 207 LEU A C 1
ATOM 1516 O O . LEU A 1 207 ? -25.859 8.023 5.641 1 98.38 207 LEU A O 1
ATOM 1520 N N . PRO A 1 208 ? -27.719 9.281 5.953 1 98.19 208 PRO A N 1
ATOM 1521 C CA . PRO A 1 208 ? -28.031 8.555 7.18 1 98.19 208 PRO A CA 1
ATOM 1522 C C . PRO A 1 208 ? -28.172 7.051 6.957 1 98.19 208 PRO A C 1
ATOM 1524 O O . PRO A 1 208 ? -27.594 6.25 7.699 1 98.19 208 PRO A O 1
ATOM 1527 N N . ALA A 1 209 ? -28.828 6.691 5.906 1 98.19 209 ALA A N 1
ATOM 1528 C CA . ALA A 1 209 ? -29.078 5.281 5.621 1 98.19 209 ALA A CA 1
ATOM 1529 C C . ALA A 1 209 ? -27.797 4.574 5.203 1 98.19 209 ALA A C 1
ATOM 1531 O O . ALA A 1 209 ? -27.547 3.438 5.613 1 98.19 209 ALA A O 1
ATOM 1532 N N . VAL A 1 210 ? -27.047 5.219 4.387 1 98.62 210 VAL A N 1
ATOM 1533 C CA . VAL A 1 210 ? -25.797 4.641 3.895 1 98.62 210 VAL A CA 1
ATOM 1534 C C . VAL A 1 210 ? -24.828 4.441 5.055 1 98.62 210 VAL A C 1
ATOM 1536 O O . VAL A 1 210 ? -24.188 3.389 5.168 1 98.62 210 VAL A O 1
ATOM 1539 N N . LEU A 1 211 ? -24.688 5.418 5.941 1 98.88 211 LEU A N 1
ATOM 1540 C CA . LEU A 1 211 ? -23.812 5.316 7.105 1 98.88 211 LEU A CA 1
ATOM 1541 C C . LEU A 1 211 ? -24.266 4.18 8.016 1 98.88 211 LEU A C 1
ATOM 1543 O O . LEU A 1 211 ? -23.438 3.408 8.508 1 98.88 211 LEU A O 1
ATOM 1547 N N . GLU A 1 212 ? -25.531 4.137 8.234 1 98.38 212 GLU A N 1
ATOM 1548 C CA . GLU A 1 212 ? -26.047 3.055 9.078 1 98.38 212 GLU A CA 1
ATOM 1549 C C . GLU A 1 212 ? -25.672 1.69 8.5 1 98.38 212 GLU A C 1
ATOM 1551 O O . GLU A 1 212 ? -25.25 0.793 9.242 1 98.38 212 GLU A O 1
ATOM 1556 N N . ARG A 1 213 ? -25.844 1.532 7.227 1 98.38 213 ARG A N 1
ATOM 1557 C CA . ARG A 1 213 ? -25.516 0.266 6.574 1 98.38 213 ARG A CA 1
ATOM 1558 C C . ARG A 1 213 ? -24.047 -0.076 6.742 1 98.38 213 ARG A C 1
ATOM 1560 O O . ARG A 1 213 ? -23.703 -1.195 7.125 1 98.38 213 ARG A O 1
ATOM 1567 N N . TRP A 1 214 ? -23.156 0.867 6.496 1 98.81 214 TRP A N 1
ATOM 1568 C CA . TRP A 1 214 ? -21.734 0.645 6.641 1 98.81 214 TRP A CA 1
ATOM 1569 C C . TRP A 1 214 ? -21.375 0.287 8.078 1 98.81 214 TRP A C 1
ATOM 1571 O O . TRP A 1 214 ? -20.594 -0.639 8.32 1 98.81 214 TRP A O 1
ATOM 1581 N N . LEU A 1 215 ? -21.938 1.055 9 1 98.75 215 LEU A N 1
ATOM 1582 C CA . LEU A 1 215 ? -21.625 0.812 10.398 1 98.75 215 LEU A CA 1
ATOM 1583 C C . LEU A 1 215 ? -22.094 -0.579 10.828 1 98.75 215 LEU A C 1
ATOM 1585 O O . LEU A 1 215 ? -21.359 -1.296 11.516 1 98.75 215 LEU A O 1
ATOM 1589 N N . ARG A 1 216 ? -23.266 -0.964 10.398 1 98 216 ARG A N 1
ATOM 1590 C CA . ARG A 1 216 ? -23.75 -2.303 10.703 1 98 216 ARG A CA 1
ATOM 1591 C C . ARG A 1 216 ? -22.844 -3.371 10.117 1 98 216 ARG A C 1
ATOM 1593 O O . ARG A 1 216 ? -22.547 -4.371 10.773 1 98 216 ARG A O 1
ATOM 1600 N N . LEU A 1 217 ? -22.406 -3.172 8.93 1 98.5 217 LEU A N 1
ATOM 1601 C CA . LEU A 1 217 ? -21.562 -4.148 8.25 1 98.5 217 LEU A CA 1
ATOM 1602 C C . LEU A 1 217 ? -20.219 -4.285 8.945 1 98.5 217 LEU A C 1
ATOM 1604 O O . LEU A 1 217 ? -19.734 -5.402 9.156 1 98.5 217 LEU A O 1
ATOM 1608 N N . LEU A 1 218 ? -19.594 -3.188 9.375 1 98.56 218 LEU A N 1
ATOM 1609 C CA . LEU A 1 218 ? -18.203 -3.201 9.789 1 98.56 218 LEU A CA 1
ATOM 1610 C C . LEU A 1 218 ? -18.078 -3.5 11.273 1 98.56 218 LEU A C 1
ATOM 1612 O O . LEU A 1 218 ? -16.969 -3.715 11.781 1 98.56 218 LEU A O 1
ATOM 1616 N N . THR A 1 219 ? -19.203 -3.52 11.992 1 97.56 219 THR A N 1
ATOM 1617 C CA . THR A 1 219 ? -19.141 -3.783 13.422 1 97.56 219 THR A CA 1
ATOM 1618 C C . THR A 1 219 ? -19.766 -5.137 13.75 1 97.56 219 THR A C 1
ATOM 1620 O O . THR A 1 219 ? -20.219 -5.359 14.875 1 97.56 219 THR A O 1
ATOM 1623 N N . SER A 1 220 ? -19.781 -6.059 12.773 1 94.19 220 SER A N 1
ATOM 1624 C CA . SER A 1 220 ? -20.375 -7.379 12.961 1 94.19 220 SER A CA 1
ATOM 1625 C C . SER A 1 220 ? -19.359 -8.484 12.641 1 94.19 220 SER A C 1
ATOM 1627 O O . SER A 1 220 ? -19.516 -9.188 11.641 1 94.19 220 SER A O 1
ATOM 1629 N N . PRO A 1 221 ? -18.453 -8.742 13.508 1 92.06 221 PRO A N 1
ATOM 1630 C CA . PRO A 1 221 ? -17.484 -9.812 13.273 1 92.06 221 PRO A CA 1
ATOM 1631 C C . PRO A 1 221 ? -18.109 -11.203 13.344 1 92.06 221 PRO A C 1
ATOM 1633 O O . PRO A 1 221 ? -19.141 -11.391 13.984 1 92.06 221 PRO A O 1
ATOM 1636 N N . SER A 1 222 ? -17.594 -12.039 12.602 1 93 222 SER A N 1
ATOM 1637 C CA . SER A 1 222 ? -17.984 -13.445 12.609 1 93 222 SER A CA 1
ATOM 1638 C C . SER A 1 222 ? -16.781 -14.359 12.391 1 93 222 SER A C 1
ATOM 1640 O O . SER A 1 222 ? -15.953 -14.109 11.516 1 93 222 SER A O 1
ATOM 1642 N N . SER A 1 223 ? -16.625 -15.406 13.133 1 91.06 223 SER A N 1
ATOM 1643 C CA . SER A 1 223 ? -15.516 -16.344 13.016 1 91.06 223 SER A CA 1
ATOM 1644 C C . SER A 1 223 ? -15.852 -17.469 12.047 1 91.06 223 SER A C 1
ATOM 1646 O O . SER A 1 223 ? -14.969 -18.234 11.648 1 91.06 223 SER A O 1
ATOM 1648 N N . GLU A 1 224 ? -17.031 -17.531 11.648 1 96.06 224 GLU A N 1
ATOM 1649 C CA . GLU A 1 224 ? -17.469 -18.625 10.797 1 96.06 224 GLU A CA 1
ATOM 1650 C C . GLU A 1 224 ? -17.188 -18.328 9.32 1 96.06 224 GLU A C 1
ATOM 1652 O O . GLU A 1 224 ? -17.469 -17.219 8.844 1 96.06 224 GLU A O 1
ATOM 1657 N N . ALA A 1 225 ? -16.672 -19.344 8.633 1 97.94 225 ALA A N 1
ATOM 1658 C CA . ALA A 1 225 ? -16.406 -19.203 7.207 1 97.94 225 ALA A CA 1
ATOM 1659 C C . ALA A 1 225 ? -17.688 -18.969 6.418 1 97.94 225 ALA A C 1
ATOM 1661 O O . ALA A 1 225 ? -18.75 -19.469 6.789 1 97.94 225 ALA A O 1
ATOM 1662 N N . ALA A 1 226 ? -17.578 -18.188 5.355 1 97.88 226 ALA A N 1
ATOM 1663 C CA . ALA A 1 226 ? -18.703 -18.031 4.426 1 97.88 226 ALA A CA 1
ATOM 1664 C C . ALA A 1 226 ? -19.031 -19.359 3.754 1 97.88 226 ALA A C 1
ATOM 1666 O O . ALA A 1 226 ? -18.141 -20.078 3.311 1 97.88 226 ALA A O 1
ATOM 1667 N N . GLU A 1 227 ? -20.297 -19.703 3.732 1 96.88 227 GLU A N 1
ATOM 1668 C CA . GLU A 1 227 ? -20.703 -20.844 2.906 1 96.88 227 GLU A CA 1
ATOM 1669 C C . GLU A 1 227 ? -20.578 -20.516 1.42 1 96.88 227 GLU A C 1
ATOM 1671 O O . GLU A 1 227 ? -21.016 -19.453 0.973 1 96.88 227 GLU A O 1
ATOM 1676 N N . PRO A 1 228 ? -19.953 -21.391 0.689 1 97.81 228 PRO A N 1
ATOM 1677 C CA . PRO A 1 228 ? -19.891 -21.078 -0.741 1 97.81 228 PRO A CA 1
ATOM 1678 C C . PRO A 1 228 ? -21.266 -21.016 -1.393 1 97.81 228 PRO A C 1
ATOM 1680 O O . PRO A 1 228 ? -22.141 -21.828 -1.07 1 97.81 228 PRO A O 1
ATOM 1683 N N . PRO A 1 229 ? -21.484 -20.047 -2.273 1 97.62 229 PRO A N 1
ATOM 1684 C CA . PRO A 1 229 ? -22.734 -20.031 -3.031 1 97.62 229 PRO A CA 1
ATOM 1685 C C . PRO A 1 229 ? -22.938 -21.312 -3.842 1 97.62 229 PRO A C 1
ATOM 1687 O O . PRO A 1 229 ? -21.953 -21.969 -4.227 1 97.62 229 PRO A O 1
ATOM 1690 N N . GLY A 1 230 ? -24.219 -21.703 -4.035 1 97.38 230 GLY A N 1
ATOM 1691 C CA . GLY A 1 230 ? -24.516 -22.734 -5.02 1 97.38 230 GLY A CA 1
ATOM 1692 C C . GLY A 1 230 ? -24.406 -22.234 -6.449 1 97.38 230 GLY A C 1
ATOM 1693 O O . GLY A 1 230 ? -24.203 -21.047 -6.688 1 97.38 230 GLY A O 1
ATOM 1694 N N . ALA A 1 231 ? -24.531 -23.172 -7.332 1 97.69 231 ALA A N 1
ATOM 1695 C CA . ALA A 1 231 ? -24.391 -22.828 -8.75 1 97.69 231 ALA A CA 1
ATOM 1696 C C . ALA A 1 231 ? -25.672 -22.188 -9.289 1 97.69 231 ALA A C 1
ATOM 1698 O O . ALA A 1 231 ? -26.766 -22.719 -9.094 1 97.69 231 ALA A O 1
ATOM 1699 N N . TYR A 1 232 ? -25.531 -21.047 -9.992 1 96.12 232 TYR A N 1
ATOM 1700 C CA . TYR A 1 232 ? -26.656 -20.359 -10.625 1 96.12 232 TYR A CA 1
ATOM 1701 C C . TYR A 1 232 ? -26.828 -20.812 -12.062 1 96.12 232 TYR A C 1
ATOM 1703 O O . TYR A 1 232 ? -27.906 -20.625 -12.656 1 96.12 232 TYR A O 1
ATOM 1711 N N . GLY A 1 233 ? -25.828 -21.422 -12.648 1 93.81 233 GLY A N 1
ATOM 1712 C CA . GLY A 1 233 ? -25.875 -21.859 -14.031 1 93.81 233 GLY A CA 1
ATOM 1713 C C . GLY A 1 233 ? -26.141 -23.344 -14.18 1 93.81 233 GLY A C 1
ATOM 1714 O O . GLY A 1 233 ? -26.953 -23.906 -13.438 1 93.81 233 GLY A O 1
ATOM 1715 N N . SER A 1 234 ? -25.547 -23.906 -15.172 1 90.75 234 SER A N 1
ATOM 1716 C CA . SER A 1 234 ? -25.719 -25.328 -15.477 1 90.75 234 SER A CA 1
ATOM 1717 C C . SER A 1 234 ? -25.25 -26.203 -14.328 1 90.75 234 SER A C 1
ATOM 1719 O O . SER A 1 234 ? -24.297 -25.859 -13.625 1 90.75 234 SER A O 1
ATOM 1721 N N . LEU A 1 235 ? -25.953 -27.312 -14.18 1 94.56 235 LEU A N 1
ATOM 1722 C CA . LEU A 1 235 ? -25.531 -28.312 -13.195 1 94.56 235 LEU A CA 1
ATOM 1723 C C . LEU A 1 235 ? -24.875 -29.5 -13.883 1 94.56 235 LEU A C 1
ATOM 1725 O O . LEU A 1 235 ? -24.359 -30.406 -13.211 1 94.56 235 LEU A O 1
ATOM 1729 N N . GLU A 1 236 ? -24.891 -29.406 -15.188 1 95.75 236 GLU A N 1
ATOM 1730 C CA . GLU A 1 236 ? -24.281 -30.484 -15.945 1 95.75 236 GLU A CA 1
ATOM 1731 C C . GLU A 1 236 ? -22.766 -30.328 -16.016 1 95.75 236 GLU A C 1
ATOM 1733 O O . GLU A 1 236 ? -22.281 -29.234 -16.312 1 95.75 236 GLU A O 1
ATOM 1738 N N . LEU A 1 237 ? -22.125 -31.375 -15.75 1 97.81 237 LEU A N 1
ATOM 1739 C CA . LEU A 1 237 ? -20.672 -31.344 -15.812 1 97.81 237 LEU A CA 1
ATOM 1740 C C . LEU A 1 237 ? -20.188 -31.516 -17.25 1 97.81 237 LEU A C 1
ATOM 1742 O O . LEU A 1 237 ? -20.75 -32.312 -18.016 1 97.81 237 LEU A O 1
ATOM 1746 N N . PRO A 1 238 ? -19.219 -30.766 -17.625 1 97.94 238 PRO A N 1
ATOM 1747 C CA . PRO A 1 238 ? -18.688 -30.906 -18.984 1 97.94 238 PRO A CA 1
ATOM 1748 C C . PRO A 1 238 ? -18.031 -32.25 -19.219 1 97.94 238 PRO A C 1
ATOM 1750 O O . PRO A 1 238 ? -17.391 -32.812 -18.328 1 97.94 238 PRO A O 1
ATOM 1753 N N . GLU A 1 239 ? -18.109 -32.688 -20.469 1 97.44 239 GLU A N 1
ATOM 1754 C CA . GLU A 1 239 ? -17.594 -34 -20.812 1 97.44 239 GLU A CA 1
ATOM 1755 C C . GLU A 1 239 ? -16.109 -33.938 -21.188 1 97.44 239 GLU A C 1
ATOM 1757 O O . GLU A 1 239 ? -15.414 -34.969 -21.188 1 97.44 239 GLU A O 1
ATOM 1762 N N . SER A 1 240 ? -15.664 -32.812 -21.609 1 98 240 SER A N 1
ATOM 1763 C CA . SER A 1 240 ? -14.281 -32.625 -22.016 1 98 240 SER A CA 1
ATOM 1764 C C . SER A 1 240 ? -13.719 -31.312 -21.469 1 98 240 SER A C 1
ATOM 1766 O O . SER A 1 240 ? -14.469 -30.469 -20.984 1 98 240 SER A O 1
ATOM 1768 N N . GLY A 1 241 ? -12.43 -31.281 -21.469 1 98 241 GLY A N 1
ATOM 1769 C CA . GLY A 1 241 ? -11.797 -30.031 -21.078 1 98 241 GLY A CA 1
ATOM 1770 C C . GLY A 1 241 ? -12.242 -28.844 -21.906 1 98 241 GLY A C 1
ATOM 1771 O O . GLY A 1 241 ? -12.469 -27.766 -21.375 1 98 241 GLY A O 1
ATOM 1772 N N . TRP A 1 242 ? -12.336 -29.078 -23.203 1 98 242 TRP A N 1
ATOM 1773 C CA . TRP A 1 242 ? -12.742 -28 -24.109 1 98 242 TRP A CA 1
ATOM 1774 C C . TRP A 1 242 ? -14.188 -27.594 -23.844 1 98 242 TRP A C 1
ATOM 1776 O O . TRP A 1 242 ? -14.523 -26.406 -23.906 1 98 242 TRP A O 1
ATOM 1786 N N . ALA A 1 243 ? -15.055 -28.578 -23.547 1 98 243 ALA A N 1
ATOM 1787 C CA . ALA A 1 243 ? -16.422 -28.266 -23.172 1 98 243 ALA A CA 1
ATOM 1788 C C . ALA A 1 243 ? -16.453 -27.391 -21.906 1 98 243 ALA A C 1
ATOM 1790 O O . ALA A 1 243 ? -17.297 -26.5 -21.781 1 98 243 ALA A O 1
ATOM 1791 N N . ALA A 1 244 ? -15.586 -27.703 -20.953 1 98.31 244 ALA A N 1
ATOM 1792 C CA . ALA A 1 244 ? -15.477 -26.875 -19.75 1 98.31 244 ALA A CA 1
ATOM 1793 C C . ALA A 1 244 ? -15.109 -25.438 -20.109 1 98.31 244 ALA A C 1
ATOM 1795 O O . ALA A 1 244 ? -15.695 -24.5 -19.578 1 98.31 244 ALA A O 1
ATOM 1796 N N . VAL A 1 245 ? -14.117 -25.281 -21.031 1 98.44 245 VAL A N 1
ATOM 1797 C CA . VAL A 1 245 ? -13.672 -23.953 -21.453 1 98.44 245 VAL A CA 1
ATOM 1798 C C . VAL A 1 245 ? -14.828 -23.203 -22.109 1 98.44 245 VAL A C 1
ATOM 1800 O O . VAL A 1 245 ? -15.078 -22.047 -21.797 1 98.44 245 VAL A O 1
ATOM 1803 N N . GLN A 1 246 ? -15.531 -23.859 -22.984 1 97.69 246 GLN A N 1
ATOM 1804 C CA . GLN A 1 246 ? -16.656 -23.25 -23.688 1 97.69 246 GLN A CA 1
ATOM 1805 C C . GLN A 1 246 ? -17.75 -22.844 -22.719 1 97.69 246 GLN A C 1
ATOM 1807 O O . GLN A 1 246 ? -18.344 -21.766 -22.859 1 97.69 246 GLN A O 1
ATOM 1812 N N . ALA A 1 247 ? -18.047 -23.719 -21.734 1 97.5 247 ALA A N 1
ATOM 1813 C CA . ALA A 1 247 ? -19.062 -23.422 -20.734 1 97.5 247 ALA A CA 1
ATOM 1814 C C . ALA A 1 247 ? -18.672 -22.188 -19.922 1 97.5 247 ALA A C 1
ATOM 1816 O O . ALA A 1 247 ? -19.5 -21.297 -19.703 1 97.5 247 ALA A O 1
ATOM 1817 N N . ALA A 1 248 ? -17.453 -22.125 -19.516 1 98 248 ALA A N 1
ATOM 1818 C CA . ALA A 1 248 ? -16.953 -21.031 -18.688 1 98 248 ALA A CA 1
ATOM 1819 C C . ALA A 1 248 ? -16.953 -19.719 -19.453 1 98 248 ALA A C 1
ATOM 1821 O O . ALA A 1 248 ? -17.047 -18.641 -18.859 1 98 248 ALA A O 1
ATOM 1822 N N . ARG A 1 249 ? -16.812 -19.797 -20.797 1 97.75 249 ARG A N 1
ATOM 1823 C CA . ARG A 1 249 ? -16.703 -18.609 -21.625 1 97.75 249 ARG A CA 1
ATOM 1824 C C . ARG A 1 249 ? -18.062 -18.219 -22.203 1 97.75 249 ARG A C 1
ATOM 1826 O O . ARG A 1 249 ? -18.188 -17.219 -22.906 1 97.75 249 ARG A O 1
ATOM 1833 N N . SER A 1 250 ? -19.047 -18.984 -21.891 1 96.75 250 SER A N 1
ATOM 1834 C CA . SER A 1 250 ? -20.375 -18.734 -22.453 1 96.75 250 SER A CA 1
ATOM 1835 C C . SER A 1 250 ? -20.922 -17.391 -21.984 1 96.75 250 SER A C 1
ATOM 1837 O O . SER A 1 250 ? -20.797 -17.031 -20.812 1 96.75 250 SER A O 1
ATOM 1839 N N . ALA A 1 251 ? -21.531 -16.672 -22.844 1 94.19 251 ALA A N 1
ATOM 1840 C CA . ALA A 1 251 ? -22.125 -15.375 -22.531 1 94.19 251 ALA A CA 1
ATOM 1841 C C . ALA A 1 251 ? -23.375 -15.547 -21.672 1 94.19 251 ALA A C 1
ATOM 1843 O O . ALA A 1 251 ? -23.797 -14.609 -20.984 1 94.19 251 ALA A O 1
ATOM 1844 N N . ASP A 1 252 ? -23.969 -16.703 -21.688 1 92.88 252 ASP A N 1
ATOM 1845 C CA . ASP A 1 252 ? -25.266 -16.953 -21.031 1 92.88 252 ASP A CA 1
ATOM 1846 C C . ASP A 1 252 ? -25.062 -17.359 -19.578 1 92.88 252 ASP A C 1
ATOM 1848 O O . ASP A 1 252 ? -26.031 -17.438 -18.812 1 92.88 252 ASP A O 1
ATOM 1852 N N . ARG A 1 253 ? -23.859 -17.656 -19.203 1 94.75 253 ARG A N 1
ATOM 1853 C CA . ARG A 1 253 ? -23.656 -18.125 -17.828 1 94.75 253 ARG A CA 1
ATOM 1854 C C . ARG A 1 253 ? -23.812 -17 -16.828 1 94.75 253 ARG A C 1
ATOM 1856 O O . ARG A 1 253 ? -23.578 -15.836 -17.156 1 94.75 253 ARG A O 1
ATOM 1863 N N . PRO A 1 254 ? -24.172 -17.297 -15.578 1 96.5 254 PRO A N 1
ATOM 1864 C CA . PRO A 1 254 ? -24.25 -16.266 -14.531 1 96.5 254 PRO A CA 1
ATOM 1865 C C . PRO A 1 254 ? -22.891 -15.672 -14.195 1 96.5 254 PRO A C 1
ATOM 1867 O O . PRO A 1 254 ? -21.875 -16.359 -14.25 1 96.5 254 PRO A O 1
ATOM 1870 N N . ARG A 1 255 ? -22.922 -14.438 -13.906 1 97.19 255 ARG A N 1
ATOM 1871 C CA . ARG A 1 255 ? -21.703 -13.719 -13.562 1 97.19 255 ARG A CA 1
ATOM 1872 C C . ARG A 1 255 ? -21.719 -13.289 -12.102 1 97.19 255 ARG A C 1
ATOM 1874 O O . ARG A 1 255 ? -22.641 -13.625 -11.359 1 97.19 255 ARG A O 1
ATOM 1881 N N . ALA A 1 256 ? -20.641 -12.648 -11.695 1 98.19 256 ALA A N 1
ATOM 1882 C CA . ALA A 1 256 ? -20.406 -12.305 -10.297 1 98.19 256 ALA A CA 1
ATOM 1883 C C . ALA A 1 256 ? -21.594 -11.539 -9.719 1 98.19 256 ALA A C 1
ATOM 1885 O O . ALA A 1 256 ? -22 -11.797 -8.586 1 98.19 256 ALA A O 1
ATOM 1886 N N . ALA A 1 257 ? -22.109 -10.57 -10.453 1 97.69 257 ALA A N 1
ATOM 1887 C CA . ALA A 1 257 ? -23.219 -9.75 -9.953 1 97.69 257 ALA A CA 1
ATOM 1888 C C . ALA A 1 257 ? -24.406 -10.609 -9.547 1 97.69 257 ALA A C 1
ATOM 1890 O O . ALA A 1 257 ? -25.016 -10.375 -8.5 1 97.69 257 ALA A O 1
ATOM 1891 N N . GLU A 1 258 ? -24.734 -11.602 -10.344 1 97.31 258 GLU A N 1
ATOM 1892 C CA . GLU A 1 258 ? -25.859 -12.484 -10.047 1 97.31 258 GLU A CA 1
ATOM 1893 C C . GLU A 1 258 ? -25.594 -13.289 -8.773 1 97.31 258 GLU A C 1
ATOM 1895 O O . GLU A 1 258 ? -26.5 -13.469 -7.953 1 97.31 258 GLU A O 1
ATOM 1900 N N . TYR A 1 259 ? -24.391 -13.805 -8.617 1 98.19 259 TYR A N 1
ATOM 1901 C CA . TYR A 1 259 ? -24.031 -14.562 -7.422 1 98.19 259 TYR A CA 1
ATOM 1902 C C . TYR A 1 259 ? -24.125 -13.68 -6.176 1 98.19 259 TYR A C 1
ATOM 1904 O O . TYR A 1 259 ? -24.688 -14.094 -5.16 1 98.19 259 TYR A O 1
ATOM 1912 N N . LEU A 1 260 ? -23.562 -12.492 -6.27 1 98.38 260 LEU A N 1
ATOM 1913 C CA . LEU A 1 260 ? -23.562 -11.594 -5.117 1 98.38 260 LEU A CA 1
ATOM 1914 C C . LEU A 1 260 ? -24.984 -11.148 -4.773 1 98.38 260 LEU A C 1
ATOM 1916 O O . LEU A 1 260 ? -25.344 -11.078 -3.596 1 98.38 260 LEU A O 1
ATOM 1920 N N . ASP A 1 261 ? -25.828 -10.812 -5.82 1 97.75 261 ASP A N 1
ATOM 1921 C CA . ASP A 1 261 ? -27.203 -10.398 -5.598 1 97.75 261 ASP A CA 1
ATOM 1922 C C . ASP A 1 261 ? -28.016 -11.508 -4.934 1 97.75 261 ASP A C 1
ATOM 1924 O O . ASP A 1 261 ? -28.859 -11.234 -4.074 1 97.75 261 ASP A O 1
ATOM 1928 N N . GLY A 1 262 ? -27.781 -12.75 -5.316 1 97.06 262 GLY A N 1
ATOM 1929 C CA . GLY A 1 262 ? -28.484 -13.883 -4.734 1 97.06 262 GLY A CA 1
ATOM 1930 C C . GLY A 1 262 ? -27.969 -14.266 -3.359 1 97.06 262 GLY A C 1
ATOM 1931 O O . GLY A 1 262 ? -28.703 -14.844 -2.553 1 97.06 262 GLY A O 1
ATOM 1932 N N . TYR A 1 263 ? -26.766 -13.969 -3.078 1 97.62 263 TYR A N 1
ATOM 1933 C CA . TYR A 1 263 ? -26.078 -14.414 -1.869 1 97.62 263 TYR A CA 1
ATOM 1934 C C . TYR A 1 263 ? -26.359 -13.469 -0.707 1 97.62 263 TYR A C 1
ATOM 1936 O O . TYR A 1 263 ? -26.531 -13.906 0.431 1 97.62 263 TYR A O 1
ATOM 1944 N N . PHE A 1 264 ? -26.391 -12.148 -0.978 1 98.06 264 PHE A N 1
ATOM 1945 C CA . PHE A 1 264 ? -26.5 -11.156 0.086 1 98.06 264 PHE A CA 1
ATOM 1946 C C . PHE A 1 264 ? -27.906 -10.562 0.133 1 98.06 264 PHE A C 1
ATOM 1948 O O . PHE A 1 264 ? -28.531 -10.344 -0.909 1 98.06 264 PHE A O 1
ATOM 1955 N N . GLU A 1 265 ? -28.359 -10.266 1.34 1 98.19 265 GLU A N 1
ATOM 1956 C CA . GLU A 1 265 ? -29.578 -9.484 1.497 1 98.19 265 GLU A CA 1
ATOM 1957 C C . GLU A 1 265 ? -29.391 -8.055 0.999 1 98.19 265 GLU A C 1
ATOM 1959 O O . GLU A 1 265 ? -30.25 -7.504 0.316 1 98.19 265 GLU A O 1
ATOM 1964 N N . TRP A 1 266 ? -28.391 -7.469 1.327 1 98.06 266 TRP A N 1
ATOM 1965 C CA . TRP A 1 266 ? -27.922 -6.172 0.854 1 98.06 266 TRP A CA 1
ATOM 1966 C C . TRP A 1 266 ? -26.406 -6.039 1.046 1 98.06 266 TRP A C 1
ATOM 1968 O O . TRP A 1 266 ? -25.797 -6.844 1.749 1 98.06 266 TRP A O 1
ATOM 1978 N N . ARG A 1 267 ? -25.797 -5.219 0.333 1 98.38 267 ARG A N 1
ATOM 1979 C CA . ARG A 1 267 ? -24.344 -5.07 0.398 1 98.38 267 ARG A CA 1
ATOM 1980 C C . ARG A 1 267 ? -23.938 -3.629 0.114 1 98.38 267 ARG A C 1
ATOM 1982 O O . ARG A 1 267 ? -24.734 -2.836 -0.391 1 98.38 267 ARG A O 1
ATOM 1989 N N . GLU A 1 268 ? -22.719 -3.221 0.49 1 98.69 268 GLU A N 1
ATOM 1990 C CA . GLU A 1 268 ? -22.047 -1.968 0.167 1 98.69 268 GLU A CA 1
ATOM 1991 C C . GLU A 1 268 ? -20.672 -2.225 -0.447 1 98.69 268 GLU A C 1
ATOM 1993 O O . GLU A 1 268 ? -19.922 -3.09 0.02 1 98.69 268 GLU A O 1
ATOM 1998 N N . ASP A 1 269 ? -20.359 -1.456 -1.494 1 98.56 269 ASP A N 1
ATOM 1999 C CA . ASP A 1 269 ? -19.125 -1.672 -2.238 1 98.56 269 ASP A CA 1
ATOM 2000 C C . ASP A 1 269 ? -18.031 -0.681 -1.811 1 98.56 269 ASP A C 1
ATOM 2002 O O . ASP A 1 269 ? -18.344 0.447 -1.416 1 98.56 269 ASP A O 1
ATOM 2006 N N . ILE A 1 270 ? -16.812 -1.139 -1.817 1 98.75 270 ILE A N 1
ATOM 2007 C CA . ILE A 1 270 ? -15.672 -0.22 -1.829 1 98.75 270 ILE A CA 1
ATOM 2008 C C . ILE A 1 270 ? -15.141 -0.076 -3.252 1 98.75 270 ILE A C 1
ATOM 2010 O O . ILE A 1 270 ? -15.5 -0.852 -4.141 1 98.75 270 ILE A O 1
ATOM 2014 N N . SER A 1 271 ? -14.328 1 -3.434 1 98.19 271 SER A N 1
ATOM 2015 C CA . SER A 1 271 ? -13.812 1.252 -4.777 1 98.19 271 SER A CA 1
ATOM 2016 C C . SER A 1 271 ? -12.375 1.756 -4.73 1 98.19 271 SER A C 1
ATOM 2018 O O . SER A 1 271 ? -12.023 2.57 -3.875 1 98.19 271 SER A O 1
ATOM 2020 N N . GLY A 1 272 ? -11.562 1.113 -5.648 1 98.38 272 GLY A N 1
ATOM 2021 C CA . GLY A 1 272 ? -10.281 1.729 -5.957 1 98.38 272 GLY A CA 1
ATOM 2022 C C . GLY A 1 272 ? -9.148 1.224 -5.082 1 98.38 272 GLY A C 1
ATOM 2023 O O . GLY A 1 272 ? -9.391 0.57 -4.062 1 98.38 272 GLY A O 1
ATOM 2024 N N . ASP A 1 273 ? -7.906 1.525 -5.52 1 98.62 273 ASP A N 1
ATOM 2025 C CA . ASP A 1 273 ? -6.699 1.019 -4.875 1 98.62 273 ASP A CA 1
ATOM 2026 C C . ASP A 1 273 ? -6.008 2.113 -4.066 1 98.62 273 ASP A C 1
ATOM 2028 O O . ASP A 1 273 ? -4.949 1.885 -3.48 1 98.62 273 ASP A O 1
ATOM 2032 N N . ARG A 1 274 ? -6.559 3.418 -4 1 98.19 274 ARG A N 1
ATOM 2033 C CA . ARG A 1 274 ? -6.086 4.586 -3.268 1 98.19 274 ARG A CA 1
ATOM 2034 C C . ARG A 1 274 ? -4.863 5.199 -3.941 1 98.19 274 ARG A C 1
ATOM 2036 O O . ARG A 1 274 ? -4.316 6.195 -3.461 1 98.19 274 ARG A O 1
ATOM 2043 N N . CYS A 1 275 ? -4.375 4.645 -5.051 1 96.81 275 CYS A N 1
ATOM 2044 C CA . CYS A 1 275 ? -3.15 5.152 -5.656 1 96.81 275 CYS A CA 1
ATOM 2045 C C . CYS A 1 275 ? -3.369 5.496 -7.125 1 96.81 275 CYS A C 1
ATOM 2047 O O . CYS A 1 275 ? -2.438 5.426 -7.93 1 96.81 275 CYS A O 1
ATOM 2049 N N . GLY A 1 276 ? -4.664 5.758 -7.48 1 96.94 276 GLY A N 1
ATOM 2050 C CA . GLY A 1 276 ? -4.934 6.309 -8.797 1 96.94 276 GLY A CA 1
ATOM 2051 C C . GLY A 1 276 ? -5.625 5.328 -9.727 1 96.94 276 GLY A C 1
ATOM 2052 O O . GLY A 1 276 ? -5.789 5.602 -10.922 1 96.94 276 GLY A O 1
ATOM 2053 N N . GLY A 1 277 ? -5.996 4.141 -9.188 1 97.56 277 GLY A N 1
ATOM 2054 C CA . GLY A 1 277 ? -6.539 3.143 -10.094 1 97.56 277 GLY A CA 1
ATOM 2055 C C . GLY A 1 277 ? -7.852 2.553 -9.625 1 97.56 277 GLY A C 1
ATOM 2056 O O . GLY A 1 277 ? -8.078 2.416 -8.414 1 97.56 277 GLY A O 1
ATOM 2057 N N . VAL A 1 278 ? -8.695 2.219 -10.594 1 98.56 278 VAL A N 1
ATOM 2058 C CA . VAL A 1 278 ? -9.922 1.449 -10.383 1 98.56 278 VAL A CA 1
ATOM 2059 C C . VAL A 1 278 ? -9.984 0.296 -11.383 1 98.56 278 VAL A C 1
ATOM 2061 O O . VAL A 1 278 ? -9.375 0.361 -12.453 1 98.56 278 VAL A O 1
ATOM 2064 N N . ASP A 1 279 ? -10.461 -0.775 -11.008 1 98.75 279 ASP A N 1
ATOM 2065 C CA . ASP A 1 279 ? -10.758 -1.888 -11.906 1 98.75 279 ASP A CA 1
ATOM 2066 C C . ASP A 1 279 ? -12.25 -2.221 -11.898 1 98.75 279 ASP A C 1
ATOM 2068 O O . ASP A 1 279 ? -12.75 -2.811 -10.938 1 98.75 279 ASP A O 1
ATOM 2072 N N . ALA A 1 280 ? -12.945 -1.878 -12.977 1 98 280 ALA A N 1
ATOM 2073 C CA . ALA A 1 280 ? -14.383 -2.145 -13.086 1 98 280 ALA A CA 1
ATOM 2074 C C . ALA A 1 280 ? -14.656 -3.645 -13.156 1 98 280 ALA A C 1
ATOM 2076 O O . ALA A 1 280 ? -15.789 -4.086 -12.961 1 98 280 ALA A O 1
ATOM 2077 N N . GLY A 1 281 ? -13.625 -4.434 -13.422 1 98.62 281 GLY A N 1
ATOM 2078 C CA . GLY A 1 281 ? -13.766 -5.875 -13.555 1 98.62 281 GLY A CA 1
ATOM 2079 C C . GLY A 1 281 ? -13.609 -6.617 -12.242 1 98.62 281 GLY A C 1
ATOM 2080 O O . GLY A 1 281 ? -13.57 -7.848 -12.219 1 98.62 281 GLY A O 1
ATOM 2081 N N . VAL A 1 282 ? -13.484 -5.906 -11.133 1 98.81 282 VAL A N 1
ATOM 2082 C CA . VAL A 1 282 ? -13.391 -6.508 -9.812 1 98.81 282 VAL A CA 1
ATOM 2083 C C . VAL A 1 282 ? -14.352 -5.805 -8.852 1 98.81 282 VAL A C 1
ATOM 2085 O O . VAL A 1 282 ? -14.266 -4.59 -8.664 1 98.81 282 VAL A O 1
ATOM 2088 N N . LEU A 1 283 ? -15.289 -6.52 -8.297 1 98.81 283 LEU A N 1
ATOM 2089 C CA . LEU A 1 283 ? -16.219 -5.996 -7.297 1 98.81 283 LEU A CA 1
ATOM 2090 C C . LEU A 1 283 ? -15.758 -6.363 -5.891 1 98.81 283 LEU A C 1
ATOM 2092 O O . LEU A 1 283 ? -15.477 -7.531 -5.605 1 98.81 283 LEU A O 1
ATOM 2096 N N . CYS A 1 284 ? -15.617 -5.406 -5.012 1 98.88 284 CYS A N 1
ATOM 2097 C CA . CYS A 1 284 ? -15.242 -5.621 -3.621 1 98.88 284 CYS A CA 1
ATOM 2098 C C . CYS A 1 284 ? -16.203 -4.906 -2.68 1 98.88 284 CYS A C 1
ATOM 2100 O O . CYS A 1 284 ? -16.703 -3.826 -2.998 1 98.88 284 CYS A O 1
ATOM 2102 N N . GLY A 1 285 ? -16.469 -5.492 -1.559 1 98.88 285 GLY A N 1
ATOM 2103 C CA . GLY A 1 285 ? -17.328 -4.852 -0.576 1 98.88 285 GLY A CA 1
ATOM 2104 C C . GLY A 1 285 ? -17.703 -5.766 0.579 1 98.88 285 GLY A C 1
ATOM 2105 O O . GLY A 1 285 ? -16.984 -6.727 0.87 1 98.88 285 GLY A O 1
ATOM 2106 N N . PHE A 1 286 ? -18.672 -5.414 1.289 1 98.88 286 PHE A N 1
ATOM 2107 C CA . PHE A 1 286 ? -19.219 -6.141 2.43 1 98.88 286 PHE A CA 1
ATOM 2108 C C . PHE A 1 286 ? -20.719 -6.332 2.279 1 98.88 286 PHE A C 1
ATOM 2110 O O . PHE A 1 286 ? -21.438 -5.422 1.839 1 98.88 286 PHE A O 1
ATOM 2117 N N . GLY A 1 287 ? -21.203 -7.516 2.637 1 98.69 287 GLY A N 1
ATOM 2118 C CA . GLY A 1 287 ? -22.625 -7.797 2.541 1 98.69 287 GLY A CA 1
ATOM 2119 C C . GLY A 1 287 ? -23.188 -8.492 3.77 1 98.69 287 GLY A C 1
ATOM 2120 O O . GLY A 1 287 ? -22.422 -9.047 4.57 1 98.69 287 GLY A O 1
ATOM 2121 N N . ARG A 1 288 ? -24.484 -8.344 3.9 1 97.94 288 ARG A N 1
ATOM 2122 C CA . ARG A 1 288 ? -25.219 -8.961 5 1 97.94 288 ARG A CA 1
ATOM 2123 C C . ARG A 1 288 ? -25.875 -10.266 4.555 1 97.94 288 ARG A C 1
ATOM 2125 O O . ARG A 1 288 ? -26.531 -10.312 3.512 1 97.94 288 ARG A O 1
ATOM 2132 N N . ARG A 1 289 ? -25.594 -11.289 5.281 1 96.44 289 ARG A N 1
ATOM 2133 C CA . ARG A 1 289 ? -26.219 -12.586 5.039 1 96.44 289 ARG A CA 1
ATOM 2134 C C . ARG A 1 289 ? -26.484 -13.312 6.352 1 96.44 289 ARG A C 1
ATOM 2136 O O . ARG A 1 289 ? -25.562 -13.547 7.137 1 96.44 289 ARG A O 1
ATOM 2143 N N . ASP A 1 290 ? -27.734 -13.719 6.559 1 94.12 290 ASP A N 1
ATOM 2144 C CA . ASP A 1 290 ? -28.141 -14.5 7.719 1 94.12 290 ASP A CA 1
ATOM 2145 C C . ASP A 1 290 ? -27.641 -13.859 9.016 1 94.12 290 ASP A C 1
ATOM 2147 O O . ASP A 1 290 ? -27.062 -14.531 9.867 1 94.12 290 ASP A O 1
ATOM 2151 N N . GLY A 1 291 ? -27.719 -12.625 9.102 1 93.5 291 GLY A N 1
ATOM 2152 C CA . GLY A 1 291 ? -27.422 -11.883 10.32 1 93.5 291 GLY A CA 1
ATOM 2153 C C . GLY A 1 291 ? -25.953 -11.617 10.516 1 93.5 291 GLY A C 1
ATOM 2154 O O . GLY A 1 291 ? -25.547 -11.031 11.523 1 93.5 291 GLY A O 1
ATOM 2155 N N . ARG A 1 292 ? -25.172 -12.023 9.555 1 96.12 292 ARG A N 1
ATOM 2156 C CA . ARG A 1 292 ? -23.75 -11.789 9.695 1 96.12 292 ARG A CA 1
ATOM 2157 C C . ARG A 1 292 ? -23.203 -10.992 8.516 1 96.12 292 ARG A C 1
ATOM 2159 O O . ARG A 1 292 ? -23.875 -10.852 7.488 1 96.12 292 ARG A O 1
ATOM 2166 N N . THR A 1 293 ? -22.047 -10.445 8.727 1 98.38 293 THR A N 1
ATOM 2167 C CA . THR A 1 293 ? -21.359 -9.734 7.656 1 98.38 293 THR A CA 1
ATOM 2168 C C . THR A 1 293 ? -20.297 -10.625 7.012 1 98.38 293 THR A C 1
ATOM 2170 O O . THR A 1 293 ? -19.562 -11.336 7.707 1 98.38 293 THR A O 1
ATOM 2173 N N . ILE A 1 294 ? -20.25 -10.648 5.695 1 98.81 294 ILE A N 1
ATOM 2174 C CA . ILE A 1 294 ? -19.219 -11.312 4.902 1 98.81 294 ILE A CA 1
ATOM 2175 C C . ILE A 1 294 ? -18.625 -10.32 3.902 1 98.81 294 ILE A C 1
ATOM 2177 O O . ILE A 1 294 ? -19.359 -9.633 3.189 1 98.81 294 ILE A O 1
ATOM 2181 N N . ALA A 1 295 ? -17.312 -10.164 3.932 1 98.94 295 ALA A N 1
ATOM 2182 C CA . ALA A 1 295 ? -16.641 -9.398 2.887 1 98.94 295 ALA A CA 1
ATOM 2183 C C . ALA A 1 295 ? -16.562 -10.195 1.584 1 98.94 295 ALA A C 1
ATOM 2185 O O . ALA A 1 295 ? -16.594 -11.43 1.599 1 98.94 295 ALA A O 1
ATOM 2186 N N . TYR A 1 296 ? -16.531 -9.484 0.436 1 98.94 296 TYR A N 1
ATOM 2187 C CA . TYR A 1 296 ? -16.438 -10.211 -0.825 1 98.94 296 TYR A CA 1
ATOM 2188 C C . TYR A 1 296 ? -15.469 -9.523 -1.784 1 98.94 296 TYR A C 1
ATOM 2190 O O . TYR A 1 296 ? -15.375 -8.297 -1.8 1 98.94 296 TYR A O 1
ATOM 2198 N N . ALA A 1 297 ? -14.742 -10.188 -2.529 1 98.94 297 ALA A N 1
ATOM 2199 C CA . ALA A 1 297 ? -13.953 -9.797 -3.693 1 98.94 297 ALA A CA 1
ATOM 2200 C C . ALA A 1 297 ? -14.25 -10.703 -4.887 1 98.94 297 ALA A C 1
ATOM 2202 O O . ALA A 1 297 ? -13.992 -11.906 -4.844 1 98.94 297 ALA A O 1
ATOM 2203 N N . ALA A 1 298 ? -14.758 -10.109 -5.953 1 98.94 298 ALA A N 1
ATOM 2204 C CA . ALA A 1 298 ? -15.281 -10.914 -7.051 1 98.94 298 ALA A CA 1
ATOM 2205 C C . ALA A 1 298 ? -14.742 -10.438 -8.391 1 98.94 298 ALA A C 1
ATOM 2207 O O . ALA A 1 298 ? -14.875 -9.258 -8.742 1 98.94 298 ALA A O 1
ATOM 2208 N N . GLN A 1 299 ? -14.109 -11.305 -9.109 1 98.88 299 GLN A N 1
ATOM 2209 C CA . GLN A 1 299 ? -13.727 -11.039 -10.492 1 98.88 299 GLN A CA 1
ATOM 2210 C C . GLN A 1 299 ? -14.922 -11.156 -11.43 1 98.88 299 GLN A C 1
ATOM 2212 O O . GLN A 1 299 ? -15.766 -12.039 -11.258 1 98.88 299 GLN A O 1
ATOM 2217 N N . CYS A 1 300 ? -14.992 -10.258 -12.469 1 98.44 300 CYS A N 1
ATOM 2218 C CA . CYS A 1 300 ? -16.219 -10.156 -13.258 1 98.44 300 CYS A CA 1
ATOM 2219 C C . CYS A 1 300 ? -15.977 -10.602 -14.695 1 98.44 300 CYS A C 1
ATOM 2221 O O . CYS A 1 300 ? -16.656 -10.141 -15.617 1 98.44 300 CYS A O 1
ATOM 2223 N N . GLY A 1 301 ? -14.961 -11.336 -14.977 1 98.12 301 GLY A N 1
ATOM 2224 C CA . GLY A 1 301 ? -14.828 -11.977 -16.266 1 98.12 301 GLY A CA 1
ATOM 2225 C C . GLY A 1 301 ? -13.883 -11.25 -17.203 1 98.12 301 GLY A C 1
ATOM 2226 O O . GLY A 1 301 ? -13.789 -11.586 -18.391 1 98.12 301 GLY A O 1
ATOM 2227 N N . THR A 1 302 ? -13.266 -10.242 -16.781 1 98.12 302 THR A N 1
ATOM 2228 C CA . THR A 1 302 ? -12.289 -9.5 -17.562 1 98.12 302 THR A CA 1
ATOM 2229 C C . THR A 1 302 ? -10.875 -9.703 -17.016 1 98.12 302 THR A C 1
ATOM 2231 O O . THR A 1 302 ? -10.703 -10.18 -15.898 1 98.12 302 THR A O 1
ATOM 2234 N N . PRO A 1 303 ? -9.82 -9.461 -17.906 1 98.06 303 PRO A N 1
ATOM 2235 C CA . PRO A 1 303 ? -8.477 -9.469 -17.312 1 98.06 303 PRO A CA 1
ATOM 2236 C C . PRO A 1 303 ? -8.359 -8.539 -16.109 1 98.06 303 PRO A C 1
ATOM 2238 O O . PRO A 1 303 ? -8.75 -7.375 -16.188 1 98.06 303 PRO A O 1
ATOM 2241 N N . THR A 1 304 ? -7.914 -9.07 -15.008 1 98.69 304 THR A N 1
ATOM 2242 C CA . THR A 1 304 ? -7.832 -8.281 -13.781 1 98.69 304 THR A CA 1
ATOM 2243 C C . THR A 1 304 ? -6.68 -7.281 -13.859 1 98.69 304 THR A C 1
ATOM 2245 O O . THR A 1 304 ? -5.547 -7.656 -14.164 1 98.69 304 THR A O 1
ATOM 2248 N N . LEU A 1 305 ? -6.949 -6.043 -13.672 1 98.75 305 LEU A N 1
ATOM 2249 C CA . LEU A 1 305 ? -5.945 -4.984 -13.68 1 98.75 305 LEU A CA 1
ATOM 2250 C C . LEU A 1 305 ? -5.219 -4.914 -12.344 1 98.75 305 LEU A C 1
ATOM 2252 O O . LEU A 1 305 ? -5.746 -5.363 -11.32 1 98.75 305 LEU A O 1
ATOM 2256 N N . PRO A 1 306 ? -3.992 -4.289 -12.344 1 98.69 306 PRO A N 1
ATOM 2257 C CA . PRO A 1 306 ? -3.275 -4.137 -11.078 1 98.69 306 PRO A CA 1
ATOM 2258 C C . PRO A 1 306 ? -4.125 -3.479 -9.992 1 98.69 306 PRO A C 1
ATOM 2260 O O . PRO A 1 306 ? -4.102 -3.908 -8.836 1 98.69 306 PRO A O 1
ATOM 2263 N N . ALA A 1 307 ? -4.957 -2.521 -10.336 1 98.81 307 ALA A N 1
ATOM 2264 C CA . ALA A 1 307 ? -5.809 -1.825 -9.375 1 98.81 307 ALA A CA 1
ATOM 2265 C C . ALA A 1 307 ? -6.82 -2.779 -8.75 1 98.81 307 ALA A C 1
ATOM 2267 O O . ALA A 1 307 ? -7.176 -2.633 -7.578 1 98.81 307 ALA A O 1
ATOM 2268 N N . GLY A 1 308 ? -7.289 -3.707 -9.523 1 98.94 308 GLY A N 1
ATOM 2269 C CA . GLY A 1 308 ? -8.211 -4.703 -9 1 98.94 308 GLY A CA 1
ATOM 2270 C C . GLY A 1 308 ? -7.59 -5.574 -7.922 1 98.94 308 GLY A C 1
ATOM 2271 O O . GLY A 1 308 ? -8.219 -5.848 -6.898 1 98.94 308 GLY A O 1
ATOM 2272 N N . PHE A 1 309 ? -6.336 -6 -8.172 1 98.88 309 PHE A N 1
ATOM 2273 C CA . PHE A 1 309 ? -5.613 -6.789 -7.18 1 98.88 309 PHE A CA 1
ATOM 2274 C C . PHE A 1 309 ? -5.406 -5.984 -5.898 1 98.88 309 PHE A C 1
ATOM 2276 O O . PHE A 1 309 ? -5.598 -6.504 -4.797 1 98.88 309 PHE A O 1
ATOM 2283 N N . ARG A 1 310 ? -5.055 -4.738 -6.016 1 98.88 310 ARG A N 1
ATOM 2284 C CA . ARG A 1 310 ? -4.793 -3.896 -4.855 1 98.88 310 ARG A CA 1
ATOM 2285 C C . ARG A 1 310 ? -6.074 -3.631 -4.07 1 98.88 310 ARG A C 1
ATOM 2287 O O . ARG A 1 310 ? -6.055 -3.582 -2.838 1 98.88 310 ARG A O 1
ATOM 2294 N N . THR A 1 311 ? -7.199 -3.422 -4.805 1 98.88 311 THR A N 1
ATOM 2295 C CA . THR A 1 311 ? -8.469 -3.213 -4.125 1 98.88 311 THR A CA 1
ATOM 2296 C C . THR A 1 311 ? -8.875 -4.457 -3.34 1 98.88 311 THR A C 1
ATOM 2298 O O . THR A 1 311 ? -9.32 -4.359 -2.197 1 98.88 311 THR A O 1
ATOM 2301 N N . ALA A 1 312 ? -8.664 -5.613 -3.938 1 98.94 312 ALA A N 1
ATOM 2302 C CA . ALA A 1 312 ? -8.977 -6.867 -3.256 1 98.94 312 ALA A CA 1
ATOM 2303 C C . ALA A 1 312 ? -8.078 -7.066 -2.037 1 98.94 312 ALA A C 1
ATOM 2305 O O . ALA A 1 312 ? -8.539 -7.5 -0.981 1 98.94 312 ALA A O 1
ATOM 2306 N N . ALA A 1 313 ? -6.816 -6.75 -2.205 1 98.88 313 ALA A N 1
ATOM 2307 C CA . ALA A 1 313 ? -5.895 -6.863 -1.078 1 98.88 313 ALA A CA 1
ATOM 2308 C C . ALA A 1 313 ? -6.32 -5.953 0.071 1 98.88 313 ALA A C 1
ATOM 2310 O O . ALA A 1 313 ? -6.305 -6.363 1.233 1 98.88 313 ALA A O 1
ATOM 2311 N N . ARG A 1 314 ? -6.703 -4.691 -0.265 1 98.5 314 ARG A N 1
ATOM 2312 C CA . ARG A 1 314 ? -7.184 -3.744 0.735 1 98.5 314 ARG A CA 1
ATOM 2313 C C . ARG A 1 314 ? -8.414 -4.285 1.456 1 98.5 314 ARG A C 1
ATOM 2315 O O . ARG A 1 314 ? -8.531 -4.156 2.676 1 98.5 314 ARG A O 1
ATOM 2322 N N . LEU A 1 315 ? -9.328 -4.914 0.741 1 98.81 315 LEU A N 1
ATOM 2323 C CA . LEU A 1 315 ? -10.523 -5.516 1.308 1 98.81 315 LEU A CA 1
ATOM 2324 C C . LEU A 1 315 ? -10.172 -6.645 2.271 1 98.81 315 LEU A C 1
ATOM 2326 O O . LEU A 1 315 ? -10.695 -6.703 3.385 1 98.81 315 LEU A O 1
ATOM 2330 N N . VAL A 1 316 ? -9.289 -7.555 1.855 1 98.88 316 VAL A N 1
ATOM 2331 C CA . VAL A 1 316 ? -8.93 -8.719 2.658 1 98.88 316 VAL A CA 1
ATOM 2332 C C . VAL A 1 316 ? -8.258 -8.266 3.951 1 98.88 316 VAL A C 1
ATOM 2334 O O . VAL A 1 316 ? -8.555 -8.789 5.027 1 98.88 316 VAL A O 1
ATOM 2337 N N . ARG A 1 317 ? -7.391 -7.293 3.869 1 98.62 317 ARG A N 1
ATOM 2338 C CA . ARG A 1 317 ? -6.715 -6.785 5.059 1 98.62 317 ARG A CA 1
ATOM 2339 C C . ARG A 1 317 ? -7.707 -6.16 6.031 1 98.62 317 ARG A C 1
ATOM 2341 O O . ARG A 1 317 ? -7.609 -6.363 7.242 1 98.62 317 ARG A O 1
ATOM 2348 N N . LEU A 1 318 ? -8.641 -5.348 5.477 1 98.62 318 LEU A N 1
ATOM 2349 C CA . LEU A 1 318 ? -9.648 -4.715 6.32 1 98.62 318 LEU A CA 1
ATOM 2350 C C . LEU A 1 318 ? -10.523 -5.762 7 1 98.62 318 LEU A C 1
ATOM 2352 O O . LEU A 1 318 ? -10.758 -5.688 8.211 1 98.62 318 LEU A O 1
ATOM 2356 N N . ALA A 1 319 ? -10.969 -6.73 6.23 1 98.69 319 ALA A N 1
ATOM 2357 C CA . ALA A 1 319 ? -11.797 -7.805 6.773 1 98.69 319 ALA A CA 1
ATOM 2358 C C . ALA A 1 319 ? -11.055 -8.57 7.863 1 98.69 319 ALA A C 1
ATOM 2360 O O . ALA A 1 319 ? -11.625 -8.867 8.914 1 98.69 319 ALA A O 1
ATOM 2361 N N . SER A 1 320 ? -9.828 -8.914 7.594 1 98.44 320 SER A N 1
ATOM 2362 C CA . SER A 1 320 ? -8.992 -9.625 8.555 1 98.44 320 SER A CA 1
ATOM 2363 C C . SER A 1 320 ? -8.859 -8.852 9.859 1 98.44 320 SER A C 1
ATOM 2365 O O . SER A 1 320 ? -9.008 -9.422 10.945 1 98.44 320 SER A O 1
ATOM 2367 N N . ARG A 1 321 ? -8.633 -7.574 9.766 1 97.75 321 ARG A N 1
ATOM 2368 C CA . ARG A 1 321 ? -8.453 -6.711 10.922 1 97.75 321 ARG A CA 1
ATOM 2369 C C . ARG A 1 321 ? -9.727 -6.637 11.75 1 97.75 321 ARG A C 1
ATOM 2371 O O . ARG A 1 321 ? -9.68 -6.598 12.984 1 97.75 321 ARG A O 1
ATOM 2378 N N . LEU A 1 322 ? -10.867 -6.602 11.07 1 98.12 322 LEU A N 1
ATOM 2379 C CA . LEU A 1 322 ? -12.141 -6.383 11.742 1 98.12 322 LEU A CA 1
ATOM 2380 C C . LEU A 1 322 ? -12.805 -7.707 12.094 1 98.12 322 LEU A C 1
ATOM 2382 O O . LEU A 1 322 ? -13.898 -7.727 12.672 1 98.12 322 LEU A O 1
ATOM 2386 N N . GLY A 1 323 ? -12.172 -8.859 11.773 1 98.25 323 GLY A N 1
ATOM 2387 C CA . GLY A 1 323 ? -12.703 -10.172 12.102 1 98.25 323 GLY A CA 1
ATOM 2388 C C . GLY A 1 323 ? -13.914 -10.547 11.266 1 98.25 323 GLY A C 1
ATOM 2389 O O . GLY A 1 323 ? -14.875 -11.117 11.781 1 98.25 323 GLY A O 1
ATOM 2390 N N . ILE A 1 324 ? -13.883 -10.211 9.984 1 98.69 324 ILE A N 1
ATOM 2391 C CA . ILE A 1 324 ? -14.992 -10.492 9.078 1 98.69 324 ILE A CA 1
ATOM 2392 C C . ILE A 1 324 ? -14.562 -11.516 8.031 1 98.69 324 ILE A C 1
ATOM 2394 O O . ILE A 1 324 ? -13.578 -11.312 7.324 1 98.69 324 ILE A O 1
ATOM 2398 N N . PRO A 1 325 ? -15.305 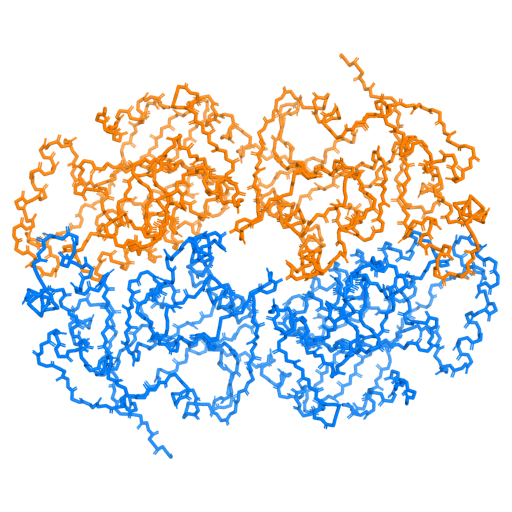-12.68 7.867 1 98.81 325 PRO A N 1
ATOM 2399 C CA . PRO A 1 325 ? -14.93 -13.672 6.859 1 98.81 325 PRO A CA 1
ATOM 2400 C C . PRO A 1 325 ? -15.023 -13.133 5.434 1 98.81 325 PRO A C 1
ATOM 2402 O O . PRO A 1 325 ? -15.727 -12.148 5.191 1 98.81 325 PRO A O 1
ATOM 2405 N N . VAL A 1 326 ? -14.32 -13.797 4.5 1 98.88 326 VAL A N 1
ATOM 2406 C CA . VAL A 1 326 ? -14.227 -13.281 3.139 1 98.88 326 VAL A CA 1
ATOM 2407 C C . VAL A 1 326 ? -14.711 -14.336 2.148 1 98.88 326 VAL A C 1
ATOM 2409 O O . VAL A 1 326 ? -14.375 -15.523 2.281 1 98.88 326 VAL A O 1
ATOM 2412 N N . LEU A 1 327 ? -15.5 -13.93 1.218 1 98.94 327 LEU A N 1
ATOM 2413 C CA . LEU A 1 327 ? -15.898 -14.711 0.051 1 98.94 327 LEU A CA 1
ATOM 2414 C C . LEU A 1 327 ? -15.25 -14.164 -1.216 1 98.94 327 LEU A C 1
ATOM 2416 O O . LEU A 1 327 ? -15.414 -12.992 -1.547 1 98.94 327 LEU A O 1
ATOM 2420 N N . THR A 1 328 ? -14.5 -14.961 -1.872 1 98.94 328 THR A N 1
ATOM 2421 C CA . THR A 1 328 ? -13.984 -14.539 -3.168 1 98.94 328 THR A CA 1
ATOM 2422 C C . THR A 1 328 ? -14.656 -15.32 -4.297 1 98.94 328 THR A C 1
ATOM 2424 O O . THR A 1 328 ? -14.93 -16.516 -4.16 1 98.94 328 THR A O 1
ATOM 2427 N N . LEU A 1 329 ? -14.984 -14.641 -5.367 1 98.94 329 LEU A N 1
ATOM 2428 C CA . LEU A 1 329 ? -15.469 -15.242 -6.602 1 98.94 329 LEU A CA 1
ATOM 2429 C C . LEU A 1 329 ? -14.453 -15.094 -7.723 1 98.94 329 LEU A C 1
ATOM 2431 O O . LEU A 1 329 ? -14.016 -13.977 -8.031 1 98.94 329 LEU A O 1
ATOM 2435 N N . VAL A 1 330 ? -14.094 -16.219 -8.305 1 98.88 330 VAL A N 1
ATOM 2436 C CA . VAL A 1 330 ? -13.047 -16.219 -9.328 1 98.88 330 VAL A CA 1
ATOM 2437 C C . VAL A 1 330 ? -13.68 -16.328 -10.711 1 98.88 330 VAL A C 1
ATOM 2439 O O . VAL A 1 330 ? -14.406 -17.281 -11 1 98.88 330 VAL A O 1
ATOM 2442 N N . ASP A 1 331 ? -13.461 -15.375 -11.547 1 98.81 331 ASP A N 1
ATOM 2443 C CA . ASP A 1 331 ? -13.914 -15.312 -12.93 1 98.81 331 ASP A CA 1
ATOM 2444 C C . ASP A 1 331 ? -13.047 -14.344 -13.742 1 98.81 331 ASP A C 1
ATOM 2446 O O . ASP A 1 331 ? -13.406 -13.18 -13.922 1 98.81 331 ASP A O 1
ATOM 2450 N N . THR A 1 332 ? -11.977 -14.812 -14.258 1 98.69 332 THR A N 1
ATOM 2451 C CA . THR A 1 332 ? -11.055 -13.992 -15.039 1 98.69 332 THR A CA 1
ATOM 2452 C C . THR A 1 332 ? -10.266 -14.859 -16.031 1 98.69 332 THR A C 1
ATOM 2454 O O . THR A 1 332 ? -9.859 -15.969 -15.695 1 98.69 332 THR A O 1
ATOM 2457 N N . PRO A 1 333 ? -10.07 -14.383 -17.25 1 97.69 333 PRO A N 1
ATOM 2458 C CA . PRO A 1 333 ? -9.148 -15.094 -18.141 1 97.69 333 PRO A CA 1
ATOM 2459 C C . PRO A 1 333 ? -7.703 -15.031 -17.672 1 97.69 333 PRO A C 1
ATOM 2461 O O . PRO A 1 333 ? -6.844 -15.75 -18.188 1 97.69 333 PRO A O 1
ATOM 2464 N N . GLY A 1 334 ? -7.441 -14.203 -16.656 1 97.31 334 GLY A N 1
ATOM 2465 C CA . GLY A 1 334 ? -6.113 -13.977 -16.125 1 97.31 334 GLY A CA 1
ATOM 2466 C C . GLY A 1 334 ? -5.832 -12.516 -15.82 1 97.31 334 GLY A C 1
ATOM 2467 O O . GLY A 1 334 ? -6.688 -11.656 -16.047 1 97.31 334 GLY A O 1
ATOM 2468 N N . ALA A 1 335 ? -4.66 -12.297 -15.305 1 97.81 335 ALA A N 1
ATOM 2469 C CA . ALA A 1 335 ? -4.223 -10.922 -15.055 1 97.81 335 ALA A CA 1
ATOM 2470 C C . ALA A 1 335 ? -3.939 -10.188 -16.359 1 97.81 335 ALA A C 1
ATOM 2472 O O . ALA A 1 335 ? -3.443 -10.789 -17.312 1 97.81 335 ALA A O 1
ATOM 2473 N N . ALA A 1 336 ? -4.312 -8.867 -16.328 1 97.38 336 ALA A N 1
ATOM 2474 C CA . ALA A 1 336 ? -3.818 -8.047 -17.438 1 97.38 336 ALA A CA 1
ATOM 2475 C C . ALA A 1 336 ? -2.295 -8.078 -17.5 1 97.38 336 ALA A C 1
ATOM 2477 O O . ALA A 1 336 ? -1.616 -8.031 -16.484 1 97.38 336 ALA A O 1
ATOM 2478 N N . ASN A 1 337 ? -1.76 -8.227 -18.719 1 94.56 337 ASN A N 1
ATOM 2479 C CA . ASN A 1 337 ? -0.317 -8.406 -18.844 1 94.56 337 ASN A CA 1
ATOM 2480 C C . ASN A 1 337 ? 0.255 -7.574 -19.984 1 94.56 337 ASN A C 1
ATOM 2482 O O . ASN A 1 337 ? 1.322 -7.887 -20.516 1 94.56 337 ASN A O 1
ATOM 2486 N N . ASP A 1 338 ? -0.474 -6.605 -20.453 1 96.12 338 ASP A N 1
ATOM 2487 C CA . ASP A 1 338 ? 0.041 -5.672 -21.453 1 96.12 338 ASP A CA 1
ATOM 2488 C C . ASP A 1 338 ? 1.013 -4.676 -20.828 1 96.12 338 ASP A C 1
ATOM 2490 O O . ASP A 1 338 ? 1.266 -4.723 -19.625 1 96.12 338 ASP A O 1
ATOM 2494 N N . ALA A 1 339 ? 1.576 -3.83 -21.656 1 96.44 339 ALA A N 1
ATOM 2495 C CA . ALA A 1 339 ? 2.598 -2.891 -21.203 1 96.44 339 ALA A CA 1
ATOM 2496 C C . ALA A 1 339 ? 2.057 -1.978 -20.109 1 96.44 339 ALA A C 1
ATOM 2498 O O . ALA A 1 339 ? 2.764 -1.668 -19.156 1 96.44 339 ALA A O 1
ATOM 2499 N N . ALA A 1 340 ? 0.834 -1.513 -20.25 1 96.81 340 ALA A N 1
ATOM 2500 C CA . ALA A 1 340 ? 0.229 -0.626 -19.25 1 96.81 340 ALA A CA 1
ATOM 2501 C C . ALA A 1 340 ? 0.095 -1.322 -17.906 1 96.81 340 ALA A C 1
ATOM 2503 O O . ALA A 1 340 ? 0.361 -0.723 -16.859 1 96.81 340 ALA A O 1
ATOM 2504 N N . ALA A 1 341 ? -0.365 -2.545 -17.891 1 97.44 341 ALA A N 1
ATOM 2505 C CA . ALA A 1 341 ? -0.478 -3.32 -16.656 1 97.44 341 ALA A CA 1
ATOM 2506 C C . ALA A 1 341 ? 0.89 -3.533 -16.016 1 97.44 341 ALA A C 1
ATOM 2508 O O . ALA A 1 341 ? 1.038 -3.406 -14.805 1 97.44 341 ALA A O 1
ATOM 2509 N N . GLU A 1 342 ? 1.878 -3.906 -16.859 1 97.38 342 GLU A N 1
ATOM 2510 C CA . GLU A 1 342 ? 3.234 -4.07 -16.344 1 97.38 342 GLU A CA 1
ATOM 2511 C C . GLU A 1 342 ? 3.734 -2.785 -15.688 1 97.38 342 GLU A C 1
ATOM 2513 O O . GLU A 1 342 ? 4.305 -2.822 -14.594 1 97.38 342 GLU A O 1
ATOM 2518 N N . ARG A 1 343 ? 3.52 -1.671 -16.344 1 97.38 343 ARG A N 1
ATOM 2519 C CA . ARG A 1 343 ? 3.943 -0.374 -15.828 1 97.38 343 ARG A CA 1
ATOM 2520 C C . ARG A 1 343 ? 3.266 -0.066 -14.5 1 97.38 343 ARG A C 1
ATOM 2522 O O . ARG A 1 343 ? 3.896 0.466 -13.578 1 97.38 343 ARG A O 1
ATOM 2529 N N . ALA A 1 344 ? 2.004 -0.443 -14.344 1 97.75 344 ALA A N 1
ATOM 2530 C CA . ALA A 1 344 ? 1.212 -0.151 -13.148 1 97.75 344 ALA A CA 1
ATOM 2531 C C . ALA A 1 344 ? 1.524 -1.138 -12.031 1 97.75 344 ALA A C 1
ATOM 2533 O O . ALA A 1 344 ? 0.936 -1.064 -10.945 1 97.75 344 ALA A O 1
ATOM 2534 N N . GLY A 1 345 ? 2.441 -2.051 -12.266 1 97.62 345 GLY A N 1
ATOM 2535 C CA . GLY A 1 345 ? 2.914 -2.938 -11.219 1 97.62 345 GLY A CA 1
ATOM 2536 C C . GLY A 1 345 ? 2.08 -4.199 -11.078 1 97.62 345 GLY A C 1
ATOM 2537 O O . GLY A 1 345 ? 1.662 -4.555 -9.977 1 97.62 345 GLY A O 1
ATOM 2538 N N . ALA A 1 346 ? 1.845 -4.902 -12.211 1 97.56 346 ALA A N 1
ATOM 2539 C CA . ALA A 1 346 ? 1.044 -6.125 -12.18 1 97.56 346 ALA A CA 1
ATOM 2540 C C . ALA A 1 346 ? 1.636 -7.145 -11.211 1 97.56 346 ALA A C 1
ATOM 2542 O O . ALA A 1 346 ? 0.927 -7.684 -10.359 1 97.56 346 ALA A O 1
ATOM 2543 N N . GLY A 1 347 ? 2.955 -7.387 -11.359 1 97.62 347 GLY A N 1
ATOM 2544 C CA . GLY A 1 347 ? 3.621 -8.336 -10.484 1 97.62 347 GLY A CA 1
ATOM 2545 C C . GLY A 1 347 ? 3.496 -7.984 -9.008 1 97.62 347 GLY A C 1
ATOM 2546 O O . GLY A 1 347 ? 3.08 -8.82 -8.203 1 97.62 347 GLY A O 1
ATOM 2547 N N . ALA A 1 348 ? 3.768 -6.742 -8.672 1 98.12 348 ALA A N 1
ATOM 2548 C CA . ALA A 1 348 ? 3.711 -6.281 -7.285 1 98.12 348 ALA A CA 1
ATOM 2549 C C . ALA A 1 348 ? 2.285 -6.336 -6.742 1 98.12 348 ALA A C 1
ATOM 2551 O O . ALA A 1 348 ? 2.068 -6.672 -5.578 1 98.12 348 ALA A O 1
ATOM 2552 N N . ALA A 1 349 ? 1.29 -5.949 -7.562 1 98.69 349 ALA A N 1
ATOM 2553 C CA . ALA A 1 349 ? -0.107 -5.977 -7.137 1 98.69 349 ALA A CA 1
ATOM 2554 C C . ALA A 1 349 ? -0.557 -7.402 -6.828 1 98.69 349 ALA A C 1
ATOM 2556 O O . ALA A 1 349 ? -1.249 -7.637 -5.832 1 98.69 349 ALA A O 1
ATOM 2557 N N . ILE A 1 350 ? -0.175 -8.336 -7.648 1 98.69 350 ILE A N 1
ATOM 2558 C CA . ILE A 1 350 ? -0.514 -9.734 -7.438 1 98.69 350 ILE A CA 1
ATOM 2559 C C . ILE A 1 350 ? 0.18 -10.25 -6.176 1 98.69 350 ILE A C 1
ATOM 2561 O O . ILE A 1 350 ? -0.432 -10.945 -5.363 1 98.69 350 ILE A O 1
ATOM 2565 N N . ALA A 1 351 ? 1.465 -9.906 -6.016 1 98.44 351 ALA A N 1
ATOM 2566 C CA . ALA A 1 351 ? 2.199 -10.273 -4.805 1 98.44 351 ALA A CA 1
ATOM 2567 C C . ALA A 1 351 ? 1.476 -9.781 -3.555 1 98.44 351 ALA A C 1
ATOM 2569 O O . ALA A 1 351 ? 1.377 -10.5 -2.562 1 98.44 351 ALA A O 1
ATOM 2570 N N . GLU A 1 352 ? 0.979 -8.555 -3.635 1 98.31 352 GLU A N 1
ATOM 2571 C CA . GLU A 1 352 ? 0.275 -7.949 -2.506 1 98.31 352 GLU A CA 1
ATOM 2572 C C . GLU A 1 352 ? -0.966 -8.758 -2.137 1 98.31 352 GLU A C 1
ATOM 2574 O O . GLU A 1 352 ? -1.241 -8.977 -0.956 1 98.31 352 GLU A O 1
ATOM 2579 N N . LEU A 1 353 ? -1.714 -9.148 -3.098 1 98.81 353 LEU A N 1
ATOM 2580 C CA . LEU A 1 353 ? -2.926 -9.914 -2.814 1 98.81 353 LEU A CA 1
ATOM 2581 C C . LEU A 1 353 ? -2.584 -11.305 -2.301 1 98.81 353 LEU A C 1
ATOM 2583 O O . LEU A 1 353 ? -3.225 -11.805 -1.37 1 98.81 353 LEU A O 1
ATOM 2587 N N . PHE A 1 354 ? -1.536 -11.977 -2.916 1 98.69 354 PHE A N 1
ATOM 2588 C CA . PHE A 1 354 ? -1.078 -13.258 -2.393 1 98.69 354 PHE A CA 1
ATOM 2589 C C . PHE A 1 354 ? -0.749 -13.148 -0.908 1 98.69 354 PHE A C 1
ATOM 2591 O O . PHE A 1 354 ? -1.155 -14 -0.114 1 98.69 354 PHE A O 1
ATOM 2598 N N . GLU A 1 355 ? -0.052 -12.133 -0.549 1 98.19 355 GLU A N 1
ATOM 2599 C CA . GLU A 1 355 ? 0.342 -11.945 0.843 1 98.19 355 GLU A CA 1
ATOM 2600 C C . GLU A 1 355 ? -0.874 -11.695 1.731 1 98.19 355 GLU A C 1
ATOM 2602 O O . GLU A 1 355 ? -0.954 -12.219 2.844 1 98.19 355 GLU A O 1
ATOM 2607 N N . ALA A 1 356 ? -1.817 -10.812 1.262 1 98.56 356 ALA A N 1
ATOM 2608 C CA . ALA A 1 356 ? -3.02 -10.523 2.037 1 98.56 356 ALA A CA 1
ATOM 2609 C C . ALA A 1 356 ? -3.805 -11.797 2.334 1 98.56 356 ALA A C 1
ATOM 2611 O O . ALA A 1 356 ? -4.23 -12.023 3.469 1 98.56 356 ALA A O 1
ATOM 2612 N N . VAL A 1 357 ? -3.965 -12.625 1.344 1 98.69 357 VAL A N 1
ATOM 2613 C CA . VAL A 1 357 ? -4.707 -13.875 1.495 1 98.69 357 VAL A CA 1
ATOM 2614 C C . VAL A 1 357 ? -3.945 -14.82 2.426 1 98.69 357 VAL A C 1
ATOM 2616 O O . VAL A 1 357 ? -4.535 -15.422 3.326 1 98.69 357 VAL A O 1
ATOM 2619 N N . ALA A 1 358 ? -2.656 -14.898 2.254 1 97.88 358 ALA A N 1
ATOM 2620 C CA . ALA A 1 358 ? -1.818 -15.812 3.025 1 97.88 358 ALA A CA 1
ATOM 2621 C C . ALA A 1 358 ? -1.812 -15.43 4.504 1 97.88 358 ALA A C 1
ATOM 2623 O O . ALA A 1 358 ? -1.724 -16.297 5.375 1 97.88 358 ALA A O 1
ATOM 2624 N N . SER A 1 359 ? -1.931 -14.141 4.754 1 97.31 359 SER A N 1
ATOM 2625 C CA . SER A 1 359 ? -1.748 -13.648 6.117 1 97.31 359 SER A CA 1
ATOM 2626 C C . SER A 1 359 ? -3.088 -13.391 6.793 1 97.31 359 SER A C 1
ATOM 2628 O O . SER A 1 359 ? -3.133 -12.953 7.945 1 97.31 359 SER A O 1
ATOM 2630 N N . ALA A 1 360 ? -4.195 -13.609 6.098 1 97.81 360 ALA A N 1
ATOM 2631 C CA . ALA A 1 360 ? -5.516 -13.297 6.645 1 97.81 360 ALA A CA 1
ATOM 2632 C C . ALA A 1 360 ? -5.773 -14.07 7.93 1 97.81 360 ALA A C 1
ATOM 2634 O O . ALA A 1 360 ? -5.496 -15.273 8.008 1 97.81 360 ALA A O 1
ATOM 2635 N N . ALA A 1 361 ? -6.328 -13.422 8.977 1 97.25 361 ALA A N 1
ATOM 2636 C CA . ALA A 1 361 ? -6.648 -14.031 10.266 1 97.25 361 ALA A CA 1
ATOM 2637 C C . ALA A 1 361 ? -8.094 -14.516 10.297 1 97.25 361 ALA A C 1
ATOM 2639 O O . ALA A 1 361 ? -8.594 -14.938 11.344 1 97.25 361 ALA A O 1
ATOM 2640 N N . VAL A 1 362 ? -8.781 -14.367 9.227 1 98.25 362 VAL A N 1
ATOM 2641 C CA . VAL A 1 362 ? -10.172 -14.773 9.102 1 98.25 362 VAL A CA 1
ATOM 2642 C C . VAL A 1 362 ? -10.305 -15.812 7.988 1 98.25 362 VAL A C 1
ATOM 2644 O O . VAL A 1 362 ? -9.453 -15.898 7.102 1 98.25 362 VAL A O 1
ATOM 2647 N N . PRO A 1 363 ? -11.344 -16.656 8.055 1 98.38 363 PRO A N 1
ATOM 2648 C CA . PRO A 1 363 ? -11.516 -17.625 6.977 1 98.38 363 PRO A CA 1
ATOM 2649 C C . PRO A 1 363 ? -11.859 -16.969 5.641 1 98.38 363 PRO A C 1
ATOM 2651 O O . PRO A 1 363 ? -12.594 -15.984 5.602 1 98.38 363 PRO A O 1
ATOM 2654 N N . ILE A 1 364 ? -11.312 -17.484 4.602 1 98.75 364 ILE A N 1
ATOM 2655 C CA . ILE A 1 364 ? -11.617 -17.094 3.229 1 98.75 364 ILE A CA 1
ATOM 2656 C C . ILE A 1 364 ? -12.195 -18.281 2.469 1 98.75 364 ILE A C 1
ATOM 2658 O O . ILE A 1 364 ? -11.625 -19.375 2.488 1 98.75 364 ILE A O 1
ATOM 2662 N N . THR A 1 365 ? -13.336 -18.109 1.885 1 98.81 365 THR A N 1
ATOM 2663 C CA . THR A 1 365 ? -14 -19.078 1.024 1 98.81 365 THR A CA 1
ATOM 2664 C C . THR A 1 365 ? -13.953 -18.641 -0.433 1 98.81 365 THR A C 1
ATOM 2666 O O . THR A 1 365 ? -14.242 -17.469 -0.741 1 98.81 365 THR A O 1
ATOM 2669 N N . THR A 1 366 ? -13.57 -19.531 -1.304 1 98.88 366 THR A N 1
ATOM 2670 C CA . THR A 1 366 ? -13.469 -19.188 -2.717 1 98.88 366 THR A CA 1
ATOM 2671 C C . THR A 1 366 ? -14.422 -20.031 -3.553 1 98.88 366 THR A C 1
ATOM 2673 O O . THR A 1 366 ? -14.516 -21.25 -3.35 1 98.88 366 THR A O 1
ATOM 2676 N N . LEU A 1 367 ? -15.133 -19.422 -4.434 1 98.88 367 LEU A N 1
ATOM 2677 C CA . LEU A 1 367 ? -15.906 -20.125 -5.453 1 98.88 367 LEU A CA 1
ATOM 2678 C C . LEU A 1 367 ? -15.461 -19.703 -6.852 1 98.88 367 LEU A C 1
ATOM 2680 O O . LEU A 1 367 ? -15.492 -18.516 -7.188 1 98.88 367 LEU A O 1
ATOM 2684 N N . VAL A 1 368 ? -14.984 -20.641 -7.656 1 98.81 368 VAL A N 1
ATOM 2685 C CA . VAL A 1 368 ? -14.711 -20.375 -9.062 1 98.81 368 VAL A CA 1
ATOM 2686 C C . VAL A 1 368 ? -16.016 -20.453 -9.867 1 98.81 368 VAL A C 1
ATOM 2688 O O . VAL A 1 368 ? -16.656 -21.5 -9.914 1 98.81 368 VAL A O 1
ATOM 2691 N N . ILE A 1 369 ? -16.344 -19.328 -10.609 1 98.56 369 ILE A N 1
ATOM 2692 C CA . ILE A 1 369 ? -17.688 -19.281 -11.18 1 98.56 369 ILE A CA 1
ATOM 2693 C C . ILE A 1 369 ? -17.594 -19.156 -12.703 1 98.56 369 ILE A C 1
ATOM 2695 O O . ILE A 1 369 ? -18.609 -19.062 -13.383 1 98.56 369 ILE A O 1
ATOM 2699 N N . GLY A 1 370 ? -16.453 -19.094 -13.234 1 98.38 370 GLY A N 1
ATOM 2700 C CA . GLY A 1 370 ? -16.188 -18.984 -14.656 1 98.38 370 GLY A CA 1
ATOM 2701 C C . GLY A 1 370 ? -14.773 -19.391 -15.039 1 98.38 370 GLY A C 1
ATOM 2702 O O . GLY A 1 370 ? -14.336 -20.5 -14.711 1 98.38 370 GLY A O 1
ATOM 2703 N N . GLU A 1 371 ? -14.062 -18.469 -15.75 1 98.25 371 GLU A N 1
ATOM 2704 C CA . GLU A 1 371 ? -12.664 -18.766 -16.078 1 98.25 371 GLU A CA 1
ATOM 2705 C C . GLU A 1 371 ? -11.758 -18.5 -14.875 1 98.25 371 GLU A C 1
ATOM 2707 O O . GLU A 1 371 ? -11.867 -17.453 -14.227 1 98.25 371 GLU A O 1
ATOM 2712 N N . GLY A 1 372 ? -11.008 -19.438 -14.492 1 98.44 372 GLY A N 1
ATOM 2713 C CA . GLY A 1 372 ? -9.906 -19.25 -13.562 1 98.44 372 GLY A CA 1
ATOM 2714 C C . GLY A 1 372 ? -8.555 -19.219 -14.25 1 98.44 372 GLY A C 1
ATOM 2715 O O . GLY A 1 372 ? -7.887 -20.25 -14.367 1 98.44 372 GLY A O 1
ATOM 2716 N N . GLY A 1 373 ? -8.18 -18.062 -14.625 1 97.62 373 GLY A N 1
ATOM 2717 C CA . GLY A 1 373 ? -6.988 -17.922 -15.453 1 97.62 373 GLY A CA 1
ATOM 2718 C C . GLY A 1 373 ? -5.723 -17.719 -14.648 1 97.62 373 GLY A C 1
ATOM 2719 O O . GLY A 1 373 ? -5.387 -16.594 -14.266 1 97.62 373 GLY A O 1
ATOM 2720 N N . SER A 1 374 ? -4.98 -18.734 -14.477 1 96.5 374 SER A N 1
ATOM 2721 C CA . SER A 1 374 ? -3.6 -18.719 -14 1 96.5 374 SER A CA 1
ATOM 2722 C C . SER A 1 374 ? -3.463 -17.938 -12.703 1 96.5 374 SER A C 1
ATOM 2724 O O . SER A 1 374 ? -4.309 -18.047 -11.812 1 96.5 374 SER A O 1
ATOM 2726 N N . GLY A 1 375 ? -2.287 -17.312 -12.539 1 96.69 375 GLY A N 1
ATOM 2727 C CA . GLY A 1 375 ? -1.936 -16.641 -11.297 1 96.69 375 GLY A CA 1
ATOM 2728 C C . GLY A 1 375 ? -2.873 -15.5 -10.953 1 96.69 375 GLY A C 1
ATOM 2729 O O . GLY A 1 375 ? -3.078 -15.195 -9.773 1 96.69 375 GLY A O 1
ATOM 2730 N N . GLY A 1 376 ? -3.424 -14.891 -12.008 1 97.44 376 GLY A N 1
ATOM 2731 C CA . GLY A 1 376 ? -4.375 -13.82 -11.766 1 97.44 376 GLY A CA 1
ATOM 2732 C C . GLY A 1 376 ? -5.633 -14.281 -11.062 1 97.44 376 GLY A C 1
ATOM 2733 O O . GLY A 1 376 ? -6.184 -13.562 -10.219 1 97.44 376 GLY A O 1
ATOM 2734 N N . ALA A 1 377 ? -6.059 -15.438 -11.352 1 98.62 377 ALA A N 1
ATOM 2735 C CA . ALA A 1 377 ? -7.188 -16.062 -10.664 1 98.62 377 ALA A CA 1
ATOM 2736 C C . ALA A 1 377 ? -6.762 -16.609 -9.305 1 98.62 377 ALA A C 1
ATOM 2738 O O . ALA A 1 377 ? -7.457 -16.406 -8.305 1 98.62 377 ALA A O 1
ATOM 2739 N N . LEU A 1 378 ? -5.609 -17.203 -9.258 1 98.62 378 LEU A N 1
ATOM 2740 C CA . LEU A 1 378 ? -5.133 -17.906 -8.07 1 98.62 378 LEU A CA 1
ATOM 2741 C C . LEU A 1 378 ? -4.945 -16.922 -6.91 1 98.62 378 LEU A C 1
ATOM 2743 O O . LEU A 1 378 ? -5.172 -17.281 -5.75 1 98.62 378 LEU A O 1
ATOM 2747 N N . ALA A 1 379 ? -4.574 -15.719 -7.227 1 98.56 379 ALA A N 1
ATOM 2748 C CA . ALA A 1 379 ? -4.328 -14.719 -6.191 1 98.56 379 ALA A CA 1
ATOM 2749 C C . ALA A 1 379 ? -5.582 -14.469 -5.355 1 98.56 379 ALA A C 1
ATOM 2751 O O . ALA A 1 379 ? -5.492 -14.109 -4.18 1 98.56 379 ALA A O 1
ATOM 2752 N N . PHE A 1 380 ? -6.781 -14.641 -5.949 1 98.75 380 PHE A N 1
ATOM 2753 C CA . PHE A 1 380 ? -8.055 -14.453 -5.258 1 98.75 380 PHE A CA 1
ATOM 2754 C C . PHE A 1 380 ? -8.438 -15.711 -4.488 1 98.75 380 PHE A C 1
ATOM 2756 O O . PHE A 1 380 ? -9.328 -15.664 -3.629 1 98.75 380 PHE A O 1
ATOM 2763 N N . ALA A 1 381 ? -7.828 -16.812 -4.746 1 98.56 381 ALA A N 1
ATOM 2764 C CA . ALA A 1 381 ? -8.297 -18.094 -4.234 1 98.56 381 ALA A CA 1
ATOM 2765 C C . ALA A 1 381 ? -7.617 -18.453 -2.916 1 98.56 381 ALA A C 1
ATOM 2767 O O . ALA A 1 381 ? -6.426 -18.188 -2.736 1 98.56 381 ALA A O 1
ATOM 2768 N N . ALA A 1 382 ? -8.391 -19 -2.047 1 96.5 382 ALA A N 1
ATOM 2769 C CA . ALA A 1 382 ? -7.855 -19.5 -0.784 1 96.5 382 ALA A CA 1
ATOM 2770 C C . ALA A 1 382 ? -7.5 -20.984 -0.886 1 96.5 382 ALA A C 1
ATOM 2772 O O . ALA A 1 382 ? -8.328 -21.812 -1.288 1 96.5 382 ALA A O 1
ATOM 2773 N N . PRO A 1 383 ? -6.242 -21.25 -0.517 1 90.94 383 PRO A N 1
ATOM 2774 C CA . PRO A 1 383 ? -5.871 -22.672 -0.537 1 90.94 383 PRO A CA 1
ATOM 2775 C C . PRO A 1 383 ? -6.684 -23.5 0.444 1 90.94 383 PRO A C 1
ATOM 2777 O O . PRO A 1 383 ? -6.887 -23.094 1.592 1 90.94 383 PRO A O 1
ATOM 2780 N N . GLY A 1 384 ? -7.184 -24.594 0.049 1 94.06 384 GLY A N 1
ATOM 2781 C CA . GLY A 1 384 ? -7.891 -25.547 0.895 1 94.06 384 GLY A CA 1
ATOM 2782 C C . GLY A 1 384 ? -9.344 -25.172 1.128 1 94.06 384 GLY A C 1
ATOM 2783 O O . GLY A 1 384 ? -10.086 -25.906 1.77 1 94.06 384 GLY A O 1
ATOM 2784 N N . SER A 1 385 ? -9.766 -24.094 0.687 1 98.06 385 SER A N 1
ATOM 2785 C CA . SER A 1 385 ? -11.141 -23.609 0.841 1 98.06 385 SER A CA 1
ATOM 2786 C C . SER A 1 385 ? -11.672 -23.031 -0.464 1 98.06 385 SER A C 1
ATOM 2788 O O . SER A 1 385 ? -12.18 -21.906 -0.487 1 98.06 385 SER A O 1
ATOM 2790 N N . THR A 1 386 ? -11.531 -23.844 -1.527 1 98.62 386 THR A N 1
ATOM 2791 C CA . THR A 1 386 ? -11.961 -23.469 -2.869 1 98.62 386 THR A CA 1
ATOM 2792 C C . THR A 1 386 ? -12.992 -24.453 -3.408 1 98.62 386 THR A C 1
ATOM 2794 O O . THR A 1 386 ? -12.805 -25.672 -3.303 1 98.62 386 THR A O 1
ATOM 2797 N N . TRP A 1 387 ? -14.102 -23.969 -3.889 1 98.75 387 TRP A N 1
ATOM 2798 C CA . TRP A 1 387 ? -15.133 -24.719 -4.586 1 98.75 387 TRP A CA 1
ATOM 2799 C C . TRP A 1 387 ? -15.258 -24.25 -6.035 1 98.75 387 TRP A C 1
ATOM 2801 O O . TRP A 1 387 ? -14.695 -23.234 -6.418 1 98.75 387 TRP A O 1
ATOM 2811 N N . VAL A 1 388 ? -15.945 -25.031 -6.867 1 98.56 388 VAL A N 1
ATOM 2812 C CA . VAL A 1 388 ? -16.047 -24.672 -8.281 1 98.56 388 VAL A CA 1
ATOM 2813 C C . VAL A 1 388 ? -17.469 -24.969 -8.781 1 98.56 388 VAL A C 1
ATOM 2815 O O . VAL A 1 388 ? -18.125 -25.906 -8.305 1 98.56 388 VAL A O 1
ATOM 2818 N N . THR A 1 389 ? -17.969 -24.156 -9.68 1 98.5 389 THR A N 1
ATOM 2819 C CA . THR A 1 389 ? -19.266 -24.422 -10.312 1 98.5 389 THR A CA 1
ATOM 2820 C C . THR A 1 389 ? -19.094 -25.344 -11.516 1 98.5 389 THR A C 1
ATOM 2822 O O . THR A 1 389 ? -18 -25.5 -12.047 1 98.5 389 THR A O 1
ATOM 2825 N N . PRO A 1 390 ? -20.188 -25.953 -12.016 1 97.81 390 PRO A N 1
ATOM 2826 C CA . PRO A 1 390 ? -20.109 -26.859 -13.164 1 97.81 390 PRO A CA 1
ATOM 2827 C C . PRO A 1 390 ? -19.672 -26.141 -14.445 1 97.81 390 PRO A C 1
ATOM 2829 O O . PRO A 1 390 ? -19.141 -26.781 -15.359 1 97.81 390 PRO A O 1
ATOM 2832 N N . ASP A 1 391 ? -19.891 -24.891 -14.508 1 96.44 391 ASP A N 1
ATOM 2833 C CA . ASP A 1 391 ? -19.594 -24.156 -15.734 1 96.44 391 ASP A CA 1
ATOM 2834 C C . ASP A 1 391 ? -18.312 -23.344 -15.586 1 96.44 391 ASP A C 1
ATOM 2836 O O . ASP A 1 391 ? -18.172 -22.297 -16.203 1 96.44 391 ASP A O 1
ATOM 2840 N N . ALA A 1 392 ? -17.469 -23.797 -14.734 1 98.12 392 ALA A N 1
ATOM 2841 C CA . ALA A 1 392 ? -16.203 -23.125 -14.516 1 98.12 392 ALA A CA 1
ATOM 2842 C C . ALA A 1 392 ? -15.023 -24.031 -14.867 1 98.12 392 ALA A C 1
ATOM 2844 O O . ALA A 1 392 ? -15.195 -25.234 -15.031 1 98.12 392 ALA A O 1
ATOM 2845 N N . TYR A 1 393 ? -13.906 -23.438 -15.062 1 98.19 393 TYR A N 1
ATOM 2846 C CA . TYR A 1 393 ? -12.633 -24.172 -15.055 1 98.19 393 TYR A CA 1
ATOM 2847 C C . TYR A 1 393 ? -11.547 -23.344 -14.383 1 98.19 393 TYR A C 1
ATOM 2849 O O . TYR A 1 393 ? -11.719 -22.141 -14.141 1 98.19 393 TYR A O 1
ATOM 2857 N N . PHE A 1 394 ? -10.531 -23.922 -13.93 1 98.38 394 PHE A N 1
ATOM 2858 C CA . PHE A 1 394 ? -9.344 -23.312 -13.344 1 98.38 394 PHE A CA 1
ATOM 2859 C C . PHE A 1 394 ? -8.078 -23.953 -13.898 1 98.38 394 PHE A C 1
ATOM 2861 O O . PHE A 1 394 ? -7.926 -25.172 -13.875 1 98.38 394 PHE A O 1
ATOM 2868 N N . SER A 1 395 ? -7.219 -23.047 -14.43 1 98 395 SER A N 1
ATOM 2869 C CA . SER A 1 395 ? -6.109 -23.641 -15.172 1 98 395 SER A CA 1
ATOM 2870 C C . SER A 1 395 ? -4.812 -22.875 -14.938 1 98 395 SER A C 1
ATOM 2872 O O . SER A 1 395 ? -4.84 -21.672 -14.664 1 98 395 SER A O 1
ATOM 2874 N N . VAL A 1 396 ? -3.719 -23.578 -15.023 1 97.12 396 VAL A N 1
ATOM 2875 C CA . VAL A 1 396 ? -2.375 -23.016 -14.891 1 97.12 396 VAL A CA 1
ATOM 2876 C C . VAL A 1 396 ? -2.129 -22 -15.992 1 97.12 396 VAL A C 1
ATOM 2878 O O . VAL A 1 396 ? -1.423 -21 -15.781 1 97.12 396 VAL A O 1
ATOM 2881 N N . THR A 1 397 ? -2.656 -22.219 -17.141 1 93.62 397 THR A N 1
ATOM 2882 C CA . THR A 1 397 ? -2.648 -21.344 -18.312 1 93.62 397 THR A CA 1
ATOM 2883 C C . THR A 1 397 ? -3.82 -21.672 -19.234 1 93.62 397 THR A C 1
ATOM 2885 O O . THR A 1 397 ? -4.441 -22.734 -19.109 1 93.62 397 THR A O 1
ATOM 2888 N N . SER A 1 398 ? -4.141 -20.75 -20.109 1 94.56 398 SER A N 1
ATOM 2889 C CA . SER A 1 398 ? -5.188 -21.047 -21.078 1 94.56 398 SER A CA 1
ATOM 2890 C C . SER A 1 398 ? -4.727 -22.094 -22.078 1 94.56 398 SER A C 1
ATOM 2892 O O . SER A 1 398 ? -3.529 -22.234 -22.344 1 94.56 398 SER A O 1
ATOM 2894 N N . PRO A 1 399 ? -5.688 -22.875 -22.578 1 95.75 399 PRO A N 1
ATOM 2895 C CA . PRO A 1 399 ? -5.281 -23.859 -23.578 1 95.75 399 PRO A CA 1
ATOM 2896 C C . PRO A 1 399 ? -4.613 -23.219 -24.797 1 95.75 399 PRO A C 1
ATOM 2898 O O . PRO A 1 399 ? -3.701 -23.797 -25.375 1 95.75 399 PRO A O 1
ATOM 2901 N N . GLU A 1 400 ? -5.105 -22.031 -25.156 1 93.81 400 GLU A N 1
ATOM 2902 C CA . GLU A 1 400 ? -4.48 -21.297 -26.25 1 93.81 400 GLU A CA 1
ATOM 2903 C C . GLU A 1 400 ? -3.039 -20.922 -25.906 1 93.81 400 GLU A C 1
ATOM 2905 O O . GLU A 1 400 ? -2.143 -21.078 -26.75 1 93.81 400 GLU A O 1
ATOM 2910 N N . ALA A 1 401 ? -2.818 -20.453 -24.703 1 91.75 401 ALA A N 1
ATOM 2911 C CA . ALA A 1 401 ? -1.471 -20.109 -24.266 1 91.75 401 ALA A CA 1
ATOM 2912 C C . ALA A 1 401 ? -0.577 -21.344 -24.203 1 91.75 401 ALA A C 1
ATOM 2914 O O . ALA A 1 401 ? 0.603 -21.281 -24.547 1 91.75 401 ALA A O 1
ATOM 2915 N N . ALA A 1 402 ? -1.113 -22.453 -23.719 1 93 402 ALA A N 1
ATOM 2916 C CA . ALA A 1 402 ? -0.372 -23.703 -23.703 1 93 402 ALA A CA 1
ATOM 2917 C C . ALA A 1 402 ? 0.073 -24.094 -25.109 1 93 402 ALA A C 1
ATOM 2919 O O . ALA A 1 402 ? 1.224 -24.484 -25.328 1 93 402 ALA A O 1
ATOM 2920 N N . ALA A 1 403 ? -0.858 -23.984 -26.031 1 93.94 403 ALA A N 1
ATOM 2921 C CA . ALA A 1 403 ? -0.539 -24.297 -27.422 1 93.94 403 ALA A CA 1
ATOM 2922 C C . ALA A 1 403 ? 0.587 -23.406 -27.938 1 93.94 403 ALA A C 1
ATOM 2924 O O . ALA A 1 403 ? 1.494 -23.875 -28.625 1 93.94 403 ALA A O 1
ATOM 2925 N N . ALA A 1 404 ? 0.483 -22.156 -27.578 1 88.62 404 ALA A N 1
ATOM 2926 C CA . ALA A 1 404 ? 1.512 -21.203 -28 1 88.62 404 ALA A CA 1
ATOM 2927 C C . ALA A 1 404 ? 2.871 -21.578 -27.406 1 88.62 404 ALA A C 1
ATOM 2929 O O . ALA A 1 404 ? 3.883 -21.562 -28.109 1 88.62 404 ALA A O 1
ATOM 2930 N N . ILE A 1 405 ? 2.91 -21.922 -26.141 1 86.44 405 ILE A N 1
ATOM 2931 C CA . ILE A 1 405 ? 4.133 -22.281 -25.438 1 86.44 405 ILE A CA 1
ATOM 2932 C C . ILE A 1 405 ? 4.734 -23.531 -26.078 1 86.44 405 ILE A C 1
ATOM 2934 O O . ILE A 1 405 ? 5.953 -23.625 -26.25 1 86.44 405 ILE A O 1
ATOM 2938 N N . LEU A 1 406 ? 3.885 -24.469 -26.578 1 89.25 406 LEU A N 1
ATOM 2939 C CA . LEU A 1 406 ? 4.316 -25.734 -27.156 1 89.25 406 LEU A CA 1
ATOM 2940 C C . LEU A 1 406 ? 4.496 -25.625 -28.656 1 89.25 406 LEU A C 1
ATOM 2942 O O . LEU A 1 406 ? 4.867 -26.594 -29.328 1 89.25 406 LEU A O 1
ATOM 2946 N N . LYS A 1 407 ? 4.211 -24.438 -29.203 1 91.12 407 LYS A N 1
ATOM 2947 C CA . LYS A 1 407 ? 4.277 -24.188 -30.641 1 91.12 407 LYS A CA 1
ATOM 2948 C C . LYS A 1 407 ? 3.406 -25.188 -31.406 1 91.12 407 LYS A C 1
ATOM 2950 O O . LYS A 1 407 ? 3.852 -25.766 -32.406 1 91.12 407 LYS A O 1
ATOM 2955 N N . LEU A 1 408 ? 2.242 -25.375 -30.875 1 92.69 408 LEU A N 1
ATOM 2956 C CA . LEU A 1 408 ? 1.255 -26.234 -31.516 1 92.69 408 LEU A CA 1
ATOM 2957 C C . LEU A 1 408 ? 0.211 -25.406 -32.25 1 92.69 408 LEU A C 1
ATOM 2959 O O . LEU A 1 408 ? -0.044 -24.25 -31.891 1 92.69 408 LEU A O 1
ATOM 2963 N N . PRO A 1 409 ? -0.316 -25.984 -33.344 1 93.75 409 PRO A N 1
ATOM 2964 C CA . PRO A 1 409 ? -1.361 -25.25 -34.062 1 93.75 409 PRO A CA 1
ATOM 2965 C C . PRO A 1 409 ? -2.66 -25.141 -33.281 1 93.75 409 PRO A C 1
ATOM 2967 O O . PRO A 1 409 ? -2.857 -25.859 -32.281 1 93.75 409 PRO A O 1
ATOM 2970 N N . ALA A 1 410 ? -3.506 -24.281 -33.75 1 91.56 410 ALA A N 1
ATOM 2971 C CA . ALA A 1 410 ? -4.75 -23.938 -33.062 1 91.56 410 ALA A CA 1
ATOM 2972 C C . ALA A 1 410 ? -5.672 -25.141 -32.969 1 91.56 410 ALA A C 1
ATOM 2974 O O . ALA A 1 410 ? -6.449 -25.266 -32 1 91.56 410 ALA A O 1
ATOM 2975 N N . ASP A 1 411 ? -5.625 -25.984 -33.844 1 94.75 411 ASP A N 1
ATOM 2976 C CA . ASP A 1 411 ? -6.535 -27.125 -33.875 1 94.75 411 ASP A CA 1
ATOM 2977 C C . ASP A 1 411 ? -6.207 -28.109 -32.75 1 94.75 411 ASP A C 1
ATOM 2979 O O . ASP A 1 411 ? -6.992 -29.016 -32.469 1 94.75 411 ASP A O 1
ATOM 2983 N N . GLU A 1 412 ? -5.105 -27.969 -32.031 1 95.75 412 GLU A N 1
ATOM 2984 C CA . GLU A 1 412 ? -4.711 -28.812 -30.922 1 95.75 412 GLU A CA 1
ATOM 2985 C C . GLU A 1 412 ? -5.25 -28.281 -29.594 1 95.75 412 GLU A C 1
ATOM 2987 O O . GLU A 1 412 ? -5.188 -28.969 -28.578 1 95.75 412 GLU A O 1
ATOM 2992 N N . VAL A 1 413 ? -5.812 -27.109 -29.594 1 96.88 413 VAL A N 1
ATOM 2993 C CA . VAL A 1 413 ? -6.219 -26.391 -28.375 1 96.88 413 VAL A CA 1
ATOM 2994 C C . VAL A 1 413 ? -7.242 -27.234 -27.609 1 96.88 413 VAL A C 1
ATOM 2996 O O . VAL A 1 413 ? -7.105 -27.438 -26.406 1 96.88 413 VAL A O 1
ATOM 2999 N N . PRO A 1 414 ? -8.25 -27.844 -28.281 1 97.38 414 PRO A N 1
ATOM 3000 C CA . PRO A 1 414 ? -9.211 -28.656 -27.531 1 97.38 414 PRO A CA 1
ATOM 3001 C C . PRO A 1 414 ? -8.562 -29.859 -26.859 1 97.38 414 PRO A C 1
ATOM 3003 O O . PRO A 1 414 ? -8.867 -30.156 -25.688 1 97.38 414 PRO A O 1
ATOM 3006 N N . ALA A 1 415 ? -7.684 -30.5 -27.516 1 96.69 415 ALA A N 1
ATOM 3007 C CA . ALA A 1 415 ? -6.992 -31.641 -26.938 1 96.69 415 ALA A CA 1
ATOM 3008 C C . ALA A 1 415 ? -6.133 -31.219 -25.75 1 96.69 415 ALA A C 1
ATOM 3010 O O . ALA A 1 415 ? -6 -31.969 -24.781 1 96.69 415 ALA A O 1
ATOM 3011 N N . LEU A 1 416 ? -5.57 -30.078 -25.828 1 96.94 416 LEU A N 1
ATOM 3012 C CA . LEU A 1 416 ? -4.746 -29.547 -24.75 1 96.94 416 LEU A CA 1
ATOM 3013 C C . LEU A 1 416 ? -5.598 -29.234 -23.531 1 96.94 416 LEU A C 1
ATOM 3015 O O . LEU A 1 416 ? -5.141 -29.391 -22.391 1 96.94 416 LEU A O 1
ATOM 3019 N N . ALA A 1 417 ? -6.812 -28.75 -23.766 1 97.88 417 ALA A N 1
ATOM 3020 C CA . ALA A 1 417 ? -7.727 -28.516 -22.656 1 97.88 417 ALA A CA 1
ATOM 3021 C C . ALA A 1 417 ? -7.984 -29.797 -21.875 1 97.88 417 ALA A C 1
ATOM 3023 O O . ALA A 1 417 ? -8.062 -29.766 -20.641 1 97.88 417 ALA A O 1
ATOM 3024 N N . ASP A 1 418 ? -8.102 -30.875 -22.578 1 97.38 418 ASP A N 1
ATOM 3025 C CA . ASP A 1 418 ? -8.281 -32.188 -21.938 1 97.38 418 ASP A CA 1
ATOM 3026 C C . ASP A 1 418 ? -7.023 -32.594 -21.188 1 97.38 418 ASP A C 1
ATOM 3028 O O . ASP A 1 418 ? -7.105 -33.062 -20.047 1 97.38 418 ASP A O 1
ATOM 3032 N N . ARG A 1 419 ? -5.934 -32.375 -21.797 1 96.19 419 ARG A N 1
ATOM 3033 C CA . ARG A 1 419 ? -4.656 -32.781 -21.219 1 96.19 419 ARG A CA 1
ATOM 3034 C C . ARG A 1 419 ? -4.383 -32 -19.922 1 96.19 419 ARG A C 1
ATOM 3036 O O . ARG A 1 419 ? -3.828 -32.531 -18.969 1 96.19 419 ARG A O 1
ATOM 3043 N N . LEU A 1 420 ? -4.801 -30.766 -19.859 1 97.12 420 LEU A N 1
ATOM 3044 C CA . LEU A 1 420 ? -4.582 -29.891 -18.719 1 97.12 420 LEU A CA 1
ATOM 3045 C C . LEU A 1 420 ? -5.594 -30.172 -17.625 1 97.12 420 LEU A C 1
ATOM 3047 O O . LEU A 1 420 ? -5.508 -29.594 -16.531 1 97.12 420 LEU A O 1
ATOM 3051 N N . ARG A 1 421 ? -6.559 -31.031 -17.875 1 96.88 421 ARG A N 1
ATOM 3052 C CA . ARG A 1 421 ? -7.57 -31.422 -16.906 1 96.88 421 ARG A CA 1
ATOM 3053 C C . ARG A 1 421 ? -8.344 -30.203 -16.406 1 96.88 421 ARG A C 1
ATOM 3055 O O . ARG A 1 421 ? -8.406 -29.953 -15.195 1 96.88 421 ARG A O 1
ATOM 3062 N N . LEU A 1 422 ? -9.031 -29.578 -17.344 1 97.38 422 LEU A N 1
ATOM 3063 C CA . LEU A 1 422 ? -9.602 -28.266 -17.062 1 97.38 422 LEU A CA 1
ATOM 3064 C C . LEU A 1 422 ? -11.023 -28.391 -16.531 1 97.38 422 LEU A C 1
ATOM 3066 O O . LEU A 1 422 ? -11.617 -27.406 -16.094 1 97.38 422 LEU A O 1
ATOM 3070 N N . ARG A 1 423 ? -11.656 -29.672 -16.484 1 97.25 423 ARG A N 1
ATOM 3071 C CA . ARG A 1 423 ? -13.031 -29.812 -16.016 1 97.25 423 ARG A CA 1
ATOM 3072 C C . ARG A 1 423 ? -13.125 -29.562 -14.516 1 97.25 423 ARG A C 1
ATOM 3074 O O . ARG A 1 423 ? -12.188 -29.844 -13.773 1 97.25 423 ARG A O 1
ATOM 3081 N N . PRO A 1 424 ? -14.273 -28.984 -14.078 1 98.25 424 PRO A N 1
ATOM 3082 C CA . PRO A 1 424 ? -14.445 -28.734 -12.648 1 98.25 424 PRO A CA 1
ATOM 3083 C C . PRO A 1 424 ? -14.211 -29.984 -11.805 1 98.25 424 PRO A C 1
ATOM 3085 O O . PRO A 1 424 ? -13.602 -29.906 -10.734 1 98.25 424 PRO A O 1
ATOM 3088 N N . GLN A 1 425 ? -14.648 -31.141 -12.25 1 98.19 425 GLN A N 1
ATOM 3089 C CA . GLN A 1 425 ? -14.469 -32.375 -11.492 1 98.19 425 GLN A CA 1
ATOM 3090 C C . GLN A 1 425 ? -13 -32.781 -11.453 1 98.19 425 GLN A C 1
ATOM 3092 O O . GLN A 1 425 ? -12.57 -33.469 -10.531 1 98.19 425 GLN A O 1
ATOM 3097 N N . ASP A 1 426 ? -12.234 -32.438 -12.531 1 98.06 426 ASP A N 1
ATOM 3098 C CA . ASP A 1 426 ? -10.797 -32.688 -12.516 1 98.06 426 ASP A CA 1
ATOM 3099 C C . ASP A 1 426 ? -10.109 -31.906 -11.398 1 98.06 426 ASP A C 1
ATOM 3101 O O . ASP A 1 426 ? -9.156 -32.406 -10.789 1 98.06 426 ASP A O 1
ATOM 3105 N N . LEU A 1 427 ? -10.539 -30.672 -11.094 1 97.88 427 LEU A N 1
ATOM 3106 C CA . LEU A 1 427 ? -9.992 -29.859 -10.008 1 97.88 427 LEU A CA 1
ATOM 3107 C C . LEU A 1 427 ? -10.188 -30.547 -8.664 1 97.88 427 LEU A C 1
ATOM 3109 O O . LEU A 1 427 ? -9.312 -30.484 -7.797 1 97.88 427 LEU A O 1
ATOM 3113 N N . VAL A 1 428 ? -11.367 -31.141 -8.477 1 98.06 428 VAL A N 1
ATOM 3114 C CA . VAL A 1 428 ? -11.664 -31.891 -7.254 1 98.06 428 VAL A CA 1
ATOM 3115 C C . VAL A 1 428 ? -10.734 -33.094 -7.148 1 98.06 428 VAL A C 1
ATOM 3117 O O . VAL A 1 428 ? -10.117 -33.344 -6.105 1 98.06 428 VAL A O 1
ATOM 3120 N N . ASP A 1 429 ? -10.57 -33.812 -8.266 1 97.25 429 ASP A N 1
ATOM 3121 C CA . ASP A 1 429 ? -9.719 -35 -8.312 1 97.25 429 ASP A CA 1
ATOM 3122 C C . ASP A 1 429 ? -8.273 -34.625 -7.969 1 97.25 429 ASP A C 1
ATOM 3124 O O . ASP A 1 429 ? -7.57 -35.438 -7.332 1 97.25 429 ASP A O 1
ATOM 3128 N N . LEU A 1 430 ? -7.867 -33.5 -8.383 1 95.69 430 LEU A N 1
ATOM 3129 C CA . LEU A 1 430 ? -6.488 -33.031 -8.188 1 95.69 430 LEU A CA 1
ATOM 3130 C C . LEU A 1 430 ? -6.297 -32.469 -6.793 1 95.69 430 LEU A C 1
ATOM 3132 O O . LEU A 1 430 ? -5.18 -32.094 -6.414 1 95.69 430 LEU A O 1
ATOM 3136 N N . GLY A 1 431 ? -7.402 -32.281 -6.004 1 96.12 431 GLY A N 1
ATOM 3137 C CA . GLY A 1 431 ? -7.332 -31.734 -4.656 1 96.12 431 GLY A CA 1
ATOM 3138 C C . GLY A 1 431 ? -7.293 -30.219 -4.621 1 96.12 431 GLY A C 1
ATOM 3139 O O . GLY A 1 431 ? -6.941 -29.625 -3.602 1 96.12 431 GLY A O 1
ATOM 3140 N N . ILE A 1 432 ? -7.551 -29.578 -5.773 1 97.12 432 ILE A N 1
ATOM 3141 C CA . ILE A 1 432 ? -7.523 -28.125 -5.871 1 97.12 432 ILE A CA 1
ATOM 3142 C C . ILE A 1 432 ? -8.836 -27.547 -5.34 1 97.12 432 ILE A C 1
ATOM 3144 O O . ILE A 1 432 ? -8.836 -26.516 -4.66 1 97.12 432 ILE A O 1
ATOM 3148 N N . ALA A 1 433 ? -9.914 -28.156 -5.637 1 98.31 433 ALA A N 1
ATOM 3149 C CA . ALA A 1 433 ? -11.242 -27.766 -5.164 1 98.31 433 ALA A CA 1
ATOM 3150 C C . ALA A 1 433 ? -11.828 -28.812 -4.23 1 98.31 433 ALA A C 1
ATOM 3152 O O . ALA A 1 433 ? -11.586 -30.016 -4.402 1 98.31 433 ALA A O 1
ATOM 3153 N N . ARG A 1 434 ? -12.602 -28.391 -3.32 1 98.25 434 ARG A N 1
ATOM 3154 C CA . ARG A 1 434 ? -13.219 -29.281 -2.357 1 98.25 434 ARG A CA 1
ATOM 3155 C C . ARG A 1 434 ? -14.359 -30.078 -2.996 1 98.25 434 ARG A C 1
ATOM 3157 O O . ARG A 1 434 ? -14.539 -31.266 -2.709 1 98.25 434 ARG A O 1
ATOM 3164 N N . SER A 1 435 ? -15.133 -29.438 -3.76 1 98.12 435 SER A N 1
ATOM 3165 C CA . SER A 1 435 ? -16.25 -30.078 -4.449 1 98.12 435 SER A CA 1
ATOM 3166 C C . SER A 1 435 ? -16.797 -29.188 -5.555 1 98.12 435 SER A C 1
ATOM 3168 O O . SER A 1 435 ? -16.453 -28 -5.637 1 98.12 435 SER A O 1
ATOM 3170 N N . VAL A 1 436 ? -17.438 -29.766 -6.5 1 98.5 436 VAL A N 1
ATOM 3171 C CA . VAL A 1 436 ? -18.328 -29.016 -7.387 1 98.5 436 VAL A CA 1
ATOM 3172 C C . VAL A 1 436 ? -19.641 -28.703 -6.668 1 98.5 436 VAL A C 1
ATOM 3174 O O . VAL A 1 436 ? -20.312 -29.609 -6.164 1 98.5 436 VAL A O 1
ATOM 3177 N N . VAL A 1 437 ? -19.953 -27.453 -6.59 1 98.19 437 VAL A N 1
ATOM 3178 C CA . VAL A 1 437 ? -21.094 -27.062 -5.773 1 98.19 437 VAL A CA 1
ATOM 3179 C C . VAL A 1 437 ? -22.391 -27.516 -6.445 1 98.19 437 VAL A C 1
ATOM 3181 O O . VAL A 1 437 ? -22.453 -27.672 -7.664 1 98.19 437 VAL A O 1
ATOM 3184 N N . GLY A 1 438 ? -23.453 -27.781 -5.609 1 96.31 438 GLY A N 1
ATOM 3185 C CA . GLY A 1 438 ? -24.797 -28.047 -6.113 1 96.31 438 GLY A CA 1
ATOM 3186 C C . GLY A 1 438 ? -25.547 -26.781 -6.492 1 96.31 438 GLY A C 1
ATOM 3187 O O . GLY A 1 438 ? -24.953 -25.719 -6.613 1 96.31 438 GLY A O 1
ATOM 3188 N N . PRO A 1 439 ? -26.812 -26.922 -6.781 1 95.06 439 PRO A N 1
ATOM 3189 C CA . PRO A 1 439 ? -27.609 -25.766 -7.195 1 95.06 439 PRO A CA 1
ATOM 3190 C C . PRO A 1 439 ? -27.766 -24.734 -6.078 1 95.06 439 PRO A C 1
ATOM 3192 O O . PRO A 1 439 ? -27.828 -25.094 -4.902 1 95.06 439 PRO A O 1
ATOM 3195 N N . ALA A 1 440 ? -27.797 -23.5 -6.465 1 90.88 440 ALA A N 1
ATOM 3196 C CA . ALA A 1 440 ? -28.109 -22.438 -5.52 1 90.88 440 ALA A CA 1
ATOM 3197 C C . ALA A 1 440 ? -29.516 -22.609 -4.957 1 90.88 440 ALA A C 1
ATOM 3199 O O . ALA A 1 440 ? -30.406 -23.109 -5.641 1 90.88 440 ALA A O 1
ATOM 3200 N N . ASP A 1 441 ? -29.547 -22.344 -3.586 1 75.88 441 ASP A N 1
ATOM 3201 C CA . ASP A 1 441 ? -30.875 -22.359 -3.008 1 75.88 441 ASP A CA 1
ATOM 3202 C C . ASP A 1 441 ? -31.719 -21.188 -3.529 1 75.88 441 ASP A C 1
ATOM 3204 O O . ASP A 1 441 ? -31.266 -20.047 -3.506 1 75.88 441 ASP A O 1
ATOM 3208 N N . HIS A 1 442 ? -32.438 -21.312 -4.605 1 59.88 442 HIS A N 1
ATOM 3209 C CA . HIS A 1 442 ? -33.312 -20.234 -5.035 1 59.88 442 HIS A CA 1
ATOM 3210 C C . HIS A 1 442 ? -34.406 -19.953 -4.004 1 59.88 442 HIS A C 1
ATOM 3212 O O . HIS A 1 442 ? -35.25 -20.828 -3.727 1 59.88 442 HIS A O 1
ATOM 3218 N N . GLY A 1 443 ? -34 -19.609 -2.799 1 44.28 443 GLY A N 1
ATOM 3219 C CA . GLY A 1 443 ? -35.125 -19.219 -1.978 1 44.28 443 GLY A CA 1
ATOM 3220 C C . GLY A 1 443 ? -35.938 -18.078 -2.576 1 44.28 443 GLY A C 1
ATOM 3221 O O . GLY A 1 443 ? -35.438 -17.359 -3.449 1 44.28 443 GLY A O 1
ATOM 3222 N N . MET B 1 1 ? 25.25 -15.977 -25.203 1 42.91 1 MET B N 1
ATOM 3223 C CA . MET B 1 1 ? 26 -16.594 -24.109 1 42.91 1 MET B CA 1
ATOM 3224 C C . MET B 1 1 ? 25.078 -17.359 -23.172 1 42.91 1 MET B C 1
ATOM 3226 O O . MET B 1 1 ? 23.922 -16.969 -22.969 1 42.91 1 MET B O 1
ATOM 3230 N N . SER B 1 2 ? 25.359 -18.641 -22.859 1 67.5 2 SER B N 1
ATOM 3231 C CA . SER B 1 2 ? 24.531 -19.547 -22.078 1 67.5 2 SER B CA 1
ATOM 3232 C C . SER B 1 2 ? 24.234 -18.953 -20.703 1 67.5 2 SER B C 1
ATOM 3234 O O . SER B 1 2 ? 25.047 -18.219 -20.141 1 67.5 2 SER B O 1
ATOM 3236 N N . ARG B 1 3 ? 22.953 -19.047 -20.266 1 87.44 3 ARG B N 1
ATOM 3237 C CA . ARG B 1 3 ? 22.547 -18.609 -18.922 1 87.44 3 ARG B CA 1
ATOM 3238 C C . ARG B 1 3 ? 23.328 -19.375 -17.859 1 87.44 3 ARG B C 1
ATOM 3240 O O . ARG B 1 3 ? 23.453 -20.609 -17.938 1 87.44 3 ARG B O 1
ATOM 3247 N N . PRO B 1 4 ? 23.953 -18.672 -16.984 1 93 4 PRO B N 1
ATOM 3248 C CA . PRO B 1 4 ? 24.672 -19.359 -15.906 1 93 4 PRO B CA 1
ATOM 3249 C C . PRO B 1 4 ? 23.766 -20.297 -15.109 1 93 4 PRO B C 1
ATOM 3251 O O . PRO B 1 4 ? 22.594 -20 -14.883 1 93 4 PRO B O 1
ATOM 3254 N N . SER B 1 5 ? 24.312 -21.484 -14.719 1 96.62 5 SER B N 1
ATOM 3255 C CA . SER B 1 5 ? 23.562 -22.422 -13.891 1 96.62 5 SER B CA 1
ATOM 3256 C C . SER B 1 5 ? 23.375 -21.891 -12.477 1 96.62 5 SER B C 1
ATOM 3258 O O . SER B 1 5 ? 24.078 -20.969 -12.055 1 96.62 5 SER B O 1
ATOM 3260 N N . ALA B 1 6 ? 22.406 -22.469 -11.766 1 97.56 6 ALA B N 1
ATOM 3261 C CA . ALA B 1 6 ? 22.172 -22.078 -10.375 1 97.56 6 ALA B CA 1
ATOM 3262 C C . ALA B 1 6 ? 23.422 -22.266 -9.523 1 97.56 6 ALA B C 1
ATOM 3264 O O . ALA B 1 6 ? 23.797 -21.391 -8.75 1 97.56 6 ALA B O 1
ATOM 3265 N N . ARG B 1 7 ? 24.094 -23.406 -9.664 1 96.81 7 ARG B N 1
ATOM 3266 C CA . ARG B 1 7 ? 25.297 -23.703 -8.883 1 96.81 7 ARG B CA 1
ATOM 3267 C C . ARG B 1 7 ? 26.406 -22.719 -9.195 1 96.81 7 ARG B C 1
ATOM 3269 O O . ARG B 1 7 ? 27.156 -22.312 -8.305 1 96.81 7 ARG B O 1
ATOM 3276 N N . SER B 1 8 ? 26.547 -22.422 -10.5 1 96.62 8 SER B N 1
ATOM 3277 C CA . SER B 1 8 ? 27.578 -21.453 -10.898 1 96.62 8 SER B CA 1
ATOM 3278 C C . SER B 1 8 ? 27.344 -20.094 -10.266 1 96.62 8 SER B C 1
ATOM 3280 O O . SER B 1 8 ? 28.281 -19.453 -9.781 1 96.62 8 SER B O 1
ATOM 3282 N N . VAL B 1 9 ? 26.109 -19.656 -10.266 1 97.5 9 VAL B N 1
ATOM 3283 C CA . VAL B 1 9 ? 25.781 -18.344 -9.695 1 97.5 9 VAL B CA 1
ATOM 3284 C C . VAL B 1 9 ? 26.016 -18.375 -8.188 1 97.5 9 VAL B C 1
ATOM 3286 O O . VAL B 1 9 ? 26.531 -17.422 -7.613 1 97.5 9 VAL B O 1
ATOM 3289 N N . ILE B 1 10 ? 25.578 -19.438 -7.516 1 98.31 10 ILE B N 1
ATOM 3290 C CA . ILE B 1 10 ? 25.812 -19.578 -6.082 1 98.31 10 ILE B CA 1
ATOM 3291 C C . ILE B 1 10 ? 27.297 -19.484 -5.785 1 98.31 10 ILE B C 1
ATOM 3293 O O . ILE B 1 10 ? 27.719 -18.766 -4.863 1 98.31 10 ILE B O 1
ATOM 3297 N N . LYS B 1 11 ? 28.125 -20.188 -6.594 1 97.62 11 LYS B N 1
ATOM 3298 C CA . LYS B 1 11 ? 29.562 -20.203 -6.391 1 97.62 11 LYS B CA 1
ATOM 3299 C C . LYS B 1 11 ? 30.156 -18.797 -6.535 1 97.62 11 LYS B C 1
ATOM 3301 O O . LYS B 1 11 ? 31.141 -18.453 -5.867 1 97.62 11 LYS B O 1
ATOM 3306 N N . GLU B 1 12 ? 29.547 -18.078 -7.398 1 97.56 12 GLU B N 1
ATOM 3307 C CA . GLU B 1 12 ? 30.047 -16.734 -7.66 1 97.56 12 GLU B CA 1
ATOM 3308 C C . GLU B 1 12 ? 29.766 -15.797 -6.484 1 97.56 12 GLU B C 1
ATOM 3310 O O . GLU B 1 12 ? 30.531 -14.875 -6.215 1 97.56 12 GLU B O 1
ATOM 3315 N N . ILE B 1 13 ? 28.703 -16.016 -5.723 1 98.06 13 ILE B N 1
ATOM 3316 C CA . ILE B 1 13 ? 28.297 -14.992 -4.766 1 98.06 13 ILE B CA 1
ATOM 3317 C C . ILE B 1 13 ? 28.516 -15.5 -3.344 1 98.06 13 ILE B C 1
ATOM 3319 O O . ILE B 1 13 ? 28.469 -14.719 -2.389 1 98.06 13 ILE B O 1
ATOM 3323 N N . ALA B 1 14 ? 28.766 -16.812 -3.188 1 98.12 14 ALA B N 1
ATOM 3324 C CA . ALA B 1 14 ? 28.734 -17.375 -1.839 1 98.12 14 ALA B CA 1
ATOM 3325 C C . ALA B 1 14 ? 29.766 -18.469 -1.677 1 98.12 14 ALA B C 1
ATOM 3327 O O . ALA B 1 14 ? 30.312 -18.984 -2.666 1 98.12 14 ALA B O 1
ATOM 3328 N N . THR B 1 15 ? 30.078 -18.828 -0.464 1 98.12 15 THR B N 1
ATOM 3329 C CA . THR B 1 15 ? 30.922 -19.969 -0.093 1 98.12 15 THR B CA 1
ATOM 3330 C C . THR B 1 15 ? 30.203 -20.875 0.894 1 98.12 15 THR B C 1
ATOM 3332 O O . THR B 1 15 ? 29.25 -20.453 1.56 1 98.12 15 THR B O 1
ATOM 3335 N N . GLY B 1 16 ? 30.453 -22.172 0.875 1 97.81 16 GLY B N 1
ATOM 3336 C CA . GLY B 1 16 ? 29.969 -23.109 1.883 1 97.81 16 GLY B CA 1
ATOM 3337 C C . GLY B 1 16 ? 28.516 -23.469 1.688 1 97.81 16 GLY B C 1
ATOM 3338 O O . GLY B 1 16 ? 27.781 -23.703 2.66 1 97.81 16 GLY B O 1
ATOM 3339 N N . PHE B 1 17 ? 28.109 -23.516 0.451 1 98.25 17 PHE B N 1
ATOM 3340 C CA . PHE B 1 17 ? 26.719 -23.859 0.185 1 98.25 17 PHE B CA 1
ATOM 3341 C C . PHE B 1 17 ? 26.406 -25.281 0.63 1 98.25 17 PHE B C 1
ATOM 3343 O O . PHE B 1 17 ? 27.109 -26.219 0.24 1 98.25 17 PHE B O 1
ATOM 3350 N N . VAL B 1 18 ? 25.359 -25.406 1.458 1 98.25 18 VAL B N 1
ATOM 3351 C CA . VAL B 1 18 ? 24.859 -26.703 1.904 1 98.25 18 VAL B CA 1
ATOM 3352 C C . VAL B 1 18 ? 23.375 -26.844 1.52 1 98.25 18 VAL B C 1
ATOM 3354 O O . VAL B 1 18 ? 22.531 -26.094 2.01 1 98.25 18 VAL B O 1
ATOM 3357 N N . ASP B 1 19 ? 23.172 -27.781 0.679 1 97.12 19 ASP B N 1
ATOM 3358 C CA . ASP B 1 19 ? 21.812 -28.031 0.209 1 97.12 19 ASP B CA 1
ATOM 3359 C C . ASP B 1 19 ? 20.922 -28.531 1.346 1 97.12 19 ASP B C 1
ATOM 3361 O O . ASP B 1 19 ? 21.359 -29.312 2.186 1 97.12 19 ASP B O 1
ATOM 3365 N N . LEU B 1 20 ? 19.672 -28.016 1.371 1 96.81 20 LEU B N 1
ATOM 3366 C CA . LEU B 1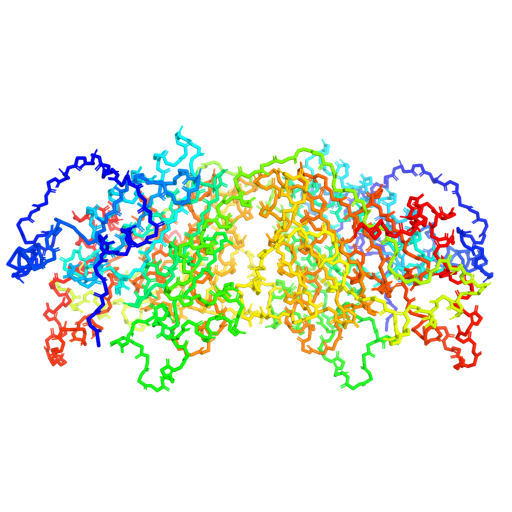 20 ? 18.703 -28.5 2.359 1 96.81 20 LEU B CA 1
ATOM 3367 C C . LEU B 1 20 ? 18.297 -29.938 2.061 1 96.81 20 LEU B C 1
ATOM 3369 O O . LEU B 1 20 ? 18.141 -30.312 0.896 1 96.81 20 LEU B O 1
ATOM 3373 N N . ASP B 1 21 ? 18.25 -30.719 3.051 1 92.5 21 ASP B N 1
ATOM 3374 C CA . ASP B 1 21 ? 17.719 -32.062 2.906 1 92.5 21 ASP B CA 1
ATOM 3375 C C . ASP B 1 21 ? 16.203 -32.062 2.975 1 92.5 21 ASP B C 1
ATOM 3377 O O . ASP B 1 21 ? 15.617 -32.125 4.062 1 92.5 21 ASP B O 1
ATOM 3381 N N . VAL B 1 22 ? 15.594 -31.938 1.861 1 93.12 22 VAL B N 1
ATOM 3382 C CA . VAL B 1 22 ? 14.133 -31.938 1.781 1 93.12 22 VAL B CA 1
ATOM 3383 C C . VAL B 1 22 ? 13.648 -33.281 1.225 1 93.12 22 VAL B C 1
ATOM 3385 O O . VAL B 1 22 ? 14.055 -33.688 0.135 1 93.12 22 VAL B O 1
ATOM 3388 N N . PRO B 1 23 ? 12.836 -33.938 2.033 1 87.88 23 PRO B N 1
ATOM 3389 C CA . PRO B 1 23 ? 12.32 -35.188 1.514 1 87.88 23 PRO B CA 1
ATOM 3390 C C . PRO B 1 23 ? 11.625 -35.062 0.163 1 87.88 23 PRO B C 1
ATOM 3392 O O . PRO B 1 23 ? 10.938 -34.062 -0.07 1 87.88 23 PRO B O 1
ATOM 3395 N N . ARG B 1 24 ? 12.031 -35.938 -0.688 1 85.06 24 ARG B N 1
ATOM 3396 C CA . ARG B 1 24 ? 11.43 -35.906 -2.018 1 85.06 24 ARG B CA 1
ATOM 3397 C C . ARG B 1 24 ? 10.031 -36.531 -1.997 1 85.06 24 ARG B C 1
ATOM 3399 O O . ARG B 1 24 ? 9.867 -37.688 -1.59 1 85.06 24 ARG B O 1
ATOM 3406 N N . SER B 1 25 ? 9.086 -35.75 -2.281 1 76.38 25 SER B N 1
ATOM 3407 C CA . SER B 1 25 ? 7.727 -36.25 -2.408 1 76.38 25 SER B CA 1
ATOM 3408 C C . SER B 1 25 ? 7.605 -37.188 -3.6 1 76.38 25 SER B C 1
ATOM 3410 O O . SER B 1 25 ? 8.273 -37 -4.617 1 76.38 25 SER B O 1
ATOM 3412 N N . GLU B 1 26 ? 6.867 -38.25 -3.418 1 79.75 26 GLU B N 1
ATOM 3413 C CA . GLU B 1 26 ? 6.605 -39.156 -4.539 1 79.75 26 GLU B CA 1
ATOM 3414 C C . GLU B 1 26 ? 5.832 -38.438 -5.645 1 79.75 26 GLU B C 1
ATOM 3416 O O . GLU B 1 26 ? 4.938 -37.656 -5.371 1 79.75 26 GLU B O 1
ATOM 3421 N N . GLU B 1 27 ? 6.371 -38.5 -6.836 1 83.06 27 GLU B N 1
ATOM 3422 C CA . GLU B 1 27 ? 5.684 -37.969 -8.008 1 83.06 27 GLU B CA 1
ATOM 3423 C C . GLU B 1 27 ? 5.461 -39.062 -9.062 1 83.06 27 GLU B C 1
ATOM 3425 O O . GLU B 1 27 ? 6.359 -39.844 -9.336 1 83.06 27 GLU B O 1
ATOM 3430 N N . PRO B 1 28 ? 4.262 -39.094 -9.578 1 88.38 28 PRO B N 1
ATOM 3431 C CA . PRO B 1 28 ? 4.059 -40.031 -10.688 1 88.38 28 PRO B CA 1
ATOM 3432 C C . PRO B 1 28 ? 5.023 -39.781 -11.852 1 88.38 28 PRO B C 1
ATOM 3434 O O . PRO B 1 28 ? 5.516 -38.656 -12.023 1 88.38 28 PRO B O 1
ATOM 3437 N N . ASP B 1 29 ? 5.27 -40.812 -12.609 1 86.62 29 ASP B N 1
ATOM 3438 C CA . ASP B 1 29 ? 6.246 -40.781 -13.688 1 86.62 29 ASP B CA 1
ATOM 3439 C C . ASP B 1 29 ? 5.973 -39.594 -14.625 1 86.62 29 ASP B C 1
ATOM 3441 O O . ASP B 1 29 ? 6.863 -38.781 -14.883 1 86.62 29 ASP B O 1
ATOM 3445 N N . ASP B 1 30 ? 4.699 -39.5 -15.023 1 92 30 ASP B N 1
ATOM 3446 C CA . ASP B 1 30 ? 4.383 -38.438 -15.977 1 92 30 ASP B CA 1
ATOM 3447 C C . ASP B 1 30 ? 3.693 -37.25 -15.289 1 92 30 ASP B C 1
ATOM 3449 O O . ASP B 1 30 ? 2.896 -36.562 -15.906 1 92 30 ASP B O 1
ATOM 3453 N N . GLY B 1 31 ? 4.008 -37.156 -13.977 1 92.38 31 GLY B N 1
ATOM 3454 C CA . GLY B 1 31 ? 3.496 -36 -13.242 1 92.38 31 GLY B CA 1
ATOM 3455 C C . GLY B 1 31 ? 2.072 -36.188 -12.758 1 92.38 31 GLY B C 1
ATOM 3456 O O . GLY B 1 31 ? 1.46 -37.219 -13.008 1 92.38 31 GLY B O 1
ATOM 3457 N N . PRO B 1 32 ? 1.593 -35.219 -12.102 1 93.62 32 PRO B N 1
ATOM 3458 C CA . PRO B 1 32 ? 0.297 -35.344 -11.43 1 93.62 32 PRO B CA 1
ATOM 3459 C C . PRO B 1 32 ? -0.874 -35.375 -12.414 1 93.62 32 PRO B C 1
ATOM 3461 O O . PRO B 1 32 ? -1.986 -35.75 -12.039 1 93.62 32 PRO B O 1
ATOM 3464 N N . ILE B 1 33 ? -0.636 -34.969 -13.688 1 96 33 ILE B N 1
ATOM 3465 C CA . ILE B 1 33 ? -1.751 -34.969 -14.625 1 96 33 ILE B CA 1
ATOM 3466 C C . ILE B 1 33 ? -1.41 -35.844 -15.828 1 96 33 ILE B C 1
ATOM 3468 O O . ILE B 1 33 ? -2.016 -35.719 -16.891 1 96 33 ILE B O 1
ATOM 3472 N N . ASP B 1 34 ? -0.401 -36.656 -15.703 1 95.25 34 ASP B N 1
ATOM 3473 C CA . ASP B 1 34 ? 0 -37.656 -16.672 1 95.25 34 ASP B CA 1
ATOM 3474 C C . ASP B 1 34 ? 0.336 -37.031 -18.016 1 95.25 34 ASP B C 1
ATOM 3476 O O . ASP B 1 34 ? -0.191 -37.438 -19.062 1 95.25 34 ASP B O 1
ATOM 3480 N N . TRP B 1 35 ? 1.113 -36.031 -17.969 1 96.06 35 TRP B N 1
ATOM 3481 C CA . TRP B 1 35 ? 1.53 -35.312 -19.188 1 96.06 35 TRP B CA 1
ATOM 3482 C C . TRP B 1 35 ? 2.459 -36.188 -20.031 1 96.06 35 TRP B C 1
ATOM 3484 O O . TRP B 1 35 ? 3.543 -36.562 -19.578 1 96.06 35 TRP B O 1
ATOM 3494 N N . PRO B 1 36 ? 2.088 -36.438 -21.25 1 93.5 36 PRO B N 1
ATOM 3495 C CA . PRO B 1 36 ? 2.908 -37.344 -22.062 1 93.5 36 PRO B CA 1
ATOM 3496 C C . PRO B 1 36 ? 4.336 -36.844 -22.25 1 93.5 36 PRO B C 1
ATOM 3498 O O . PRO B 1 36 ? 4.539 -35.656 -22.594 1 93.5 36 PRO B O 1
ATOM 3501 N N . GLY B 1 37 ? 5.281 -37.75 -21.969 1 94 37 GLY B N 1
ATOM 3502 C CA . GLY B 1 37 ? 6.676 -37.438 -22.234 1 94 37 GLY B CA 1
ATOM 3503 C C . GLY B 1 37 ? 7.336 -36.688 -21.109 1 94 37 GLY B C 1
ATOM 3504 O O . GLY B 1 37 ? 8.531 -36.406 -21.156 1 94 37 GLY B O 1
ATOM 3505 N N . TYR B 1 38 ? 6.539 -36.344 -20.109 1 95.38 38 TYR B N 1
ATOM 3506 C CA . TYR B 1 38 ? 7.07 -35.531 -19.031 1 95.38 38 TYR B CA 1
ATOM 3507 C C . TYR B 1 38 ? 8.258 -36.188 -18.359 1 95.38 38 TYR B C 1
ATOM 3509 O O . TYR B 1 38 ? 9.273 -35.562 -18.078 1 95.38 38 TYR B O 1
ATOM 3517 N N . ARG B 1 39 ? 8.148 -37.5 -18.094 1 94.75 39 ARG B N 1
ATOM 3518 C CA . ARG B 1 39 ? 9.234 -38.219 -17.438 1 94.75 39 ARG B CA 1
ATOM 3519 C C . ARG B 1 39 ? 10.531 -38.094 -18.234 1 94.75 39 ARG B C 1
ATOM 3521 O O . ARG B 1 39 ? 11.586 -37.781 -17.672 1 94.75 39 ARG B O 1
ATOM 3528 N N . VAL B 1 40 ? 10.422 -38.281 -19.547 1 96 40 VAL B N 1
ATOM 3529 C CA . VAL B 1 40 ? 11.586 -38.188 -20.406 1 96 40 VAL B CA 1
ATOM 3530 C C . VAL B 1 40 ? 12.18 -36.781 -20.375 1 96 40 VAL B C 1
ATOM 3532 O O . VAL B 1 40 ? 13.391 -36.625 -20.266 1 96 40 VAL B O 1
ATOM 3535 N N . ALA B 1 41 ? 11.297 -35.844 -20.438 1 95.5 41 ALA B N 1
ATOM 3536 C CA . ALA B 1 41 ? 11.734 -34.438 -20.391 1 95.5 41 ALA B CA 1
ATOM 3537 C C . ALA B 1 41 ? 12.43 -34.125 -19.078 1 95.5 41 ALA B C 1
ATOM 3539 O O . ALA B 1 41 ? 13.461 -33.469 -19.047 1 95.5 41 ALA B O 1
ATOM 3540 N N . ARG B 1 42 ? 11.859 -34.562 -17.969 1 95.62 42 ARG B N 1
ATOM 3541 C CA . ARG B 1 42 ? 12.414 -34.312 -16.641 1 95.62 42 ARG B CA 1
ATOM 3542 C C . ARG B 1 42 ? 13.781 -34.969 -16.484 1 95.62 42 ARG B C 1
ATOM 3544 O O . ARG B 1 42 ? 14.711 -34.375 -15.969 1 95.62 42 ARG B O 1
ATOM 3551 N N . GLU B 1 43 ? 13.898 -36.188 -16.953 1 95.94 43 GLU B N 1
ATOM 3552 C CA . GLU B 1 43 ? 15.164 -36.906 -16.891 1 95.94 43 GLU B CA 1
ATOM 3553 C C . GLU B 1 43 ? 16.234 -36.219 -17.734 1 95.94 43 GLU B C 1
ATOM 3555 O O . GLU B 1 43 ? 17.391 -36.094 -17.312 1 95.94 43 GLU B O 1
ATOM 3560 N N . ALA B 1 44 ? 15.82 -35.812 -18.922 1 97.25 44 ALA B N 1
ATOM 3561 C CA . ALA B 1 44 ? 16.75 -35.094 -19.797 1 97.25 44 ALA B CA 1
ATOM 3562 C C . ALA B 1 44 ? 17.219 -33.812 -19.141 1 97.25 44 ALA B C 1
ATOM 3564 O O . ALA B 1 44 ? 18.391 -33.438 -19.25 1 97.25 44 ALA B O 1
ATOM 3565 N N . ALA B 1 45 ? 16.297 -33.156 -18.5 1 96.62 45 ALA B N 1
ATOM 3566 C CA . ALA B 1 45 ? 16.641 -31.906 -17.812 1 96.62 45 ALA B CA 1
ATOM 3567 C C . ALA B 1 45 ? 17.594 -32.156 -16.656 1 96.62 45 ALA B C 1
ATOM 3569 O O . ALA B 1 45 ? 18.547 -31.391 -16.438 1 96.62 45 ALA B O 1
ATOM 3570 N N . ALA B 1 46 ? 17.328 -33.156 -15.891 1 96.25 46 ALA B N 1
ATOM 3571 C CA . ALA B 1 46 ? 18.203 -33.531 -14.781 1 96.25 46 ALA B CA 1
ATOM 3572 C C . ALA B 1 46 ? 19.609 -33.844 -15.273 1 96.25 46 ALA B C 1
ATOM 3574 O O . ALA B 1 46 ? 20.594 -33.406 -14.672 1 96.25 46 ALA B O 1
ATOM 3575 N N . GLU B 1 47 ? 19.656 -34.531 -16.391 1 96.88 47 GLU B N 1
ATOM 3576 C CA . GLU B 1 47 ? 20.953 -34.906 -16.969 1 96.88 47 GLU B CA 1
ATOM 3577 C C . GLU B 1 47 ? 21.703 -33.688 -17.453 1 96.88 47 GLU B C 1
ATOM 3579 O O . GLU B 1 47 ? 22.906 -33.531 -17.203 1 96.88 47 GLU B O 1
ATOM 3584 N N . ARG B 1 48 ? 21.062 -32.875 -18.094 1 95.12 48 ARG B N 1
ATOM 3585 C CA . ARG B 1 48 ? 21.672 -31.719 -18.719 1 95.12 48 ARG B CA 1
ATOM 3586 C C . ARG B 1 48 ? 22.125 -30.703 -17.656 1 95.12 48 ARG B C 1
ATOM 3588 O O . ARG B 1 48 ? 23.188 -30.109 -17.766 1 95.12 48 ARG B O 1
ATOM 3595 N N . SER B 1 49 ? 21.281 -30.516 -16.641 1 95.38 49 SER B N 1
ATOM 3596 C CA . SER B 1 49 ? 21.547 -29.469 -15.641 1 95.38 49 SER B CA 1
ATOM 3597 C C . SER B 1 49 ? 22.391 -30.016 -14.492 1 95.38 49 SER B C 1
ATOM 3599 O O . SER B 1 49 ? 23.047 -29.25 -13.781 1 95.38 49 SER B O 1
ATOM 3601 N N . GLY B 1 50 ? 22.297 -31.281 -14.305 1 95.69 50 GLY B N 1
ATOM 3602 C CA . GLY B 1 50 ? 22.953 -31.906 -13.156 1 95.69 50 GLY B CA 1
ATOM 3603 C C . GLY B 1 50 ? 22.141 -31.75 -11.875 1 95.69 50 GLY B C 1
ATOM 3604 O O . GLY B 1 50 ? 22.625 -32.094 -10.789 1 95.69 50 GLY B O 1
ATOM 3605 N N . GLU B 1 51 ? 20.938 -31.234 -11.961 1 96.31 51 GLU B N 1
ATOM 3606 C CA . GLU B 1 51 ? 20.078 -31 -10.805 1 96.31 51 GLU B CA 1
ATOM 3607 C C . GLU B 1 51 ? 18.828 -31.891 -10.859 1 96.31 51 GLU B C 1
ATOM 3609 O O . GLU B 1 51 ? 18.406 -32.312 -11.938 1 96.31 51 GLU B O 1
ATOM 3614 N N . ASP B 1 52 ? 18.25 -32.156 -9.727 1 93.5 52 ASP B N 1
ATOM 3615 C CA . ASP B 1 52 ? 17.078 -33.031 -9.664 1 93.5 52 ASP B CA 1
ATOM 3616 C C . ASP B 1 52 ? 15.789 -32.219 -9.672 1 93.5 52 ASP B C 1
ATOM 3618 O O . ASP B 1 52 ? 14.688 -32.781 -9.719 1 93.5 52 ASP B O 1
ATOM 3622 N N . GLU B 1 53 ? 15.914 -30.953 -9.602 1 95.62 53 GLU B N 1
ATOM 3623 C CA . GLU B 1 53 ? 14.781 -30.016 -9.648 1 95.62 53 GLU B CA 1
ATOM 3624 C C . GLU B 1 53 ? 15.227 -28.656 -10.148 1 95.62 53 GLU B C 1
ATOM 3626 O O . GLU B 1 53 ? 16.422 -28.391 -10.305 1 95.62 53 GLU B O 1
ATOM 3631 N N . SER B 1 54 ? 14.227 -27.828 -10.414 1 97.88 54 SER B N 1
ATOM 3632 C CA . SER B 1 54 ? 14.469 -26.531 -11.031 1 97.88 54 SER B CA 1
ATOM 3633 C C . SER B 1 54 ? 14.953 -25.5 -10.008 1 97.88 54 SER B C 1
ATOM 3635 O O . SER B 1 54 ? 15.133 -24.328 -10.328 1 97.88 54 SER B O 1
ATOM 3637 N N . VAL B 1 55 ? 15.195 -25.891 -8.719 1 98.31 55 VAL B N 1
ATOM 3638 C CA . VAL B 1 55 ? 15.617 -24.922 -7.703 1 98.31 55 VAL B CA 1
ATOM 3639 C C . VAL B 1 55 ? 16.578 -25.594 -6.719 1 98.31 55 VAL B C 1
ATOM 3641 O O . VAL B 1 55 ? 16.406 -26.75 -6.363 1 98.31 55 VAL B O 1
ATOM 3644 N N . LEU B 1 56 ? 17.578 -24.922 -6.41 1 98.31 56 LEU B N 1
ATOM 3645 C CA . LEU B 1 56 ? 18.453 -25.25 -5.289 1 98.31 56 LEU B CA 1
ATOM 3646 C C . LEU B 1 56 ? 18.125 -24.391 -4.07 1 98.31 56 LEU B C 1
ATOM 3648 O O . LEU B 1 56 ? 17.906 -23.188 -4.199 1 98.31 56 LEU B O 1
ATOM 3652 N N . CYS B 1 57 ? 17.969 -25.016 -2.926 1 98.62 57 CYS B N 1
ATOM 3653 C CA . CYS B 1 57 ? 17.734 -24.312 -1.67 1 98.62 57 CYS B CA 1
ATOM 3654 C C . CYS B 1 57 ? 18.719 -24.781 -0.598 1 98.62 57 CYS B C 1
ATOM 3656 O O . CYS B 1 57 ? 18.922 -25.969 -0.411 1 98.62 57 CYS B O 1
ATOM 3658 N N . GLY B 1 58 ? 19.328 -23.859 0.047 1 98.62 58 GLY B N 1
ATOM 3659 C CA . GLY B 1 58 ? 20.281 -24.203 1.085 1 98.62 58 GLY B CA 1
ATOM 3660 C C . GLY B 1 58 ? 20.812 -23 1.836 1 98.62 58 GLY B C 1
ATOM 3661 O O . GLY B 1 58 ? 20.234 -21.906 1.756 1 98.62 58 GLY B O 1
ATOM 3662 N N . THR B 1 59 ? 21.797 -23.219 2.654 1 98.69 59 THR B N 1
ATOM 3663 C CA . THR B 1 59 ? 22.453 -22.141 3.379 1 98.69 59 THR B CA 1
ATOM 3664 C C . THR B 1 59 ? 23.859 -21.906 2.828 1 98.69 59 THR B C 1
ATOM 3666 O O . THR B 1 59 ? 24.484 -22.828 2.285 1 98.69 59 THR B O 1
ATOM 3669 N N . ALA B 1 60 ? 24.25 -20.734 2.84 1 98.69 60 ALA B N 1
ATOM 3670 C CA . ALA B 1 60 ? 25.594 -20.375 2.391 1 98.69 60 ALA B CA 1
ATOM 3671 C C . ALA B 1 60 ? 26.062 -19.078 3.051 1 98.69 60 ALA B C 1
ATOM 3673 O O . ALA B 1 60 ? 25.281 -18.406 3.74 1 98.69 60 ALA B O 1
ATOM 3674 N N . ARG B 1 61 ? 27.312 -18.875 2.908 1 98.44 61 ARG B N 1
ATOM 3675 C CA . ARG B 1 61 ? 27.859 -17.609 3.383 1 98.44 61 ARG B CA 1
ATOM 3676 C C . ARG B 1 61 ? 28.094 -16.641 2.225 1 98.44 61 ARG B C 1
ATOM 3678 O O . ARG B 1 61 ? 28.719 -16.984 1.227 1 98.44 61 ARG B O 1
ATOM 3685 N N . ILE B 1 62 ? 27.531 -15.547 2.246 1 98.62 62 ILE B N 1
ATOM 3686 C CA . ILE B 1 62 ? 27.766 -14.453 1.312 1 98.62 62 ILE B CA 1
ATOM 3687 C C . ILE B 1 62 ? 28.531 -13.336 2.006 1 98.62 62 ILE B C 1
ATOM 3689 O O . ILE B 1 62 ? 27.984 -12.617 2.844 1 98.62 62 ILE B O 1
ATOM 3693 N N . GLY B 1 63 ? 29.781 -13.172 1.563 1 96.25 63 GLY B N 1
ATOM 3694 C CA . GLY B 1 63 ? 30.641 -12.367 2.412 1 96.25 63 GLY B CA 1
ATOM 3695 C C . GLY B 1 63 ? 30.75 -12.898 3.83 1 96.25 63 GLY B C 1
ATOM 3696 O O . GLY B 1 63 ? 31.062 -14.07 4.039 1 96.25 63 GLY B O 1
ATOM 3697 N N . GLU B 1 64 ? 30.344 -12 4.797 1 94.5 64 GLU B N 1
ATOM 3698 C CA . GLU B 1 64 ? 30.469 -12.391 6.199 1 94.5 64 GLU B CA 1
ATOM 3699 C C . GLU B 1 64 ? 29.109 -12.773 6.781 1 94.5 64 GLU B C 1
ATOM 3701 O O . GLU B 1 64 ? 29 -13.023 7.984 1 94.5 64 GLU B O 1
ATOM 3706 N N . VAL B 1 65 ? 28.156 -12.891 5.914 1 97.88 65 VAL B N 1
ATOM 3707 C CA . VAL B 1 65 ? 26.812 -13.109 6.418 1 97.88 65 VAL B CA 1
ATOM 3708 C C . VAL B 1 65 ? 26.312 -14.477 5.957 1 97.88 65 VAL B C 1
ATOM 3710 O O . VAL B 1 65 ? 26.406 -14.812 4.777 1 97.88 65 VAL B O 1
ATOM 3713 N N . GLU B 1 66 ? 25.875 -15.281 6.898 1 98.56 66 GLU B N 1
ATOM 3714 C CA . GLU B 1 66 ? 25.188 -16.516 6.547 1 98.56 66 GLU B CA 1
ATOM 3715 C C . GLU B 1 66 ? 23.75 -16.234 6.086 1 98.56 66 GLU B C 1
ATOM 3717 O O . GLU B 1 66 ? 23.062 -15.406 6.668 1 98.56 66 GLU B O 1
ATOM 3722 N N . ALA B 1 67 ? 23.328 -16.875 5.016 1 98.88 67 ALA B N 1
ATOM 3723 C CA . ALA B 1 67 ? 22 -16.641 4.445 1 98.88 67 ALA B CA 1
ATOM 3724 C C . ALA B 1 67 ? 21.406 -17.953 3.908 1 98.88 67 ALA B C 1
ATOM 3726 O O . ALA B 1 67 ? 22.141 -18.906 3.631 1 98.88 67 ALA B O 1
ATOM 3727 N N . VAL B 1 68 ? 20.109 -18 3.947 1 98.88 68 VAL B N 1
ATOM 3728 C CA . VAL B 1 68 ? 19.406 -19 3.145 1 98.88 68 VAL B CA 1
ATOM 3729 C C . VAL B 1 68 ? 19.375 -18.562 1.683 1 98.88 68 VAL B C 1
ATOM 3731 O O . VAL B 1 68 ? 19.062 -17.406 1.384 1 98.88 68 VAL B O 1
ATOM 3734 N N . VAL B 1 69 ? 19.734 -19.484 0.782 1 98.94 69 VAL B N 1
ATOM 3735 C CA . VAL B 1 69 ? 19.797 -19.172 -0.643 1 98.94 69 VAL B CA 1
ATOM 3736 C C . VAL B 1 69 ? 18.797 -20.031 -1.406 1 98.94 69 VAL B C 1
ATOM 3738 O O . VAL B 1 69 ? 18.75 -21.25 -1.213 1 98.94 69 VAL B O 1
ATOM 3741 N N . ILE B 1 70 ? 17.953 -19.422 -2.164 1 98.94 70 ILE B N 1
ATOM 3742 C CA . ILE B 1 70 ? 17.047 -20.062 -3.119 1 98.94 70 ILE B CA 1
ATOM 3743 C C . ILE B 1 70 ? 17.484 -19.719 -4.543 1 98.94 70 ILE B C 1
ATOM 3745 O O . ILE B 1 70 ? 17.406 -18.562 -4.961 1 98.94 70 ILE B O 1
ATOM 3749 N N . ALA B 1 71 ? 17.938 -20.688 -5.293 1 98.81 71 ALA B N 1
ATOM 3750 C CA . ALA B 1 71 ? 18.5 -20.406 -6.617 1 98.81 71 ALA B CA 1
ATOM 3751 C C . ALA B 1 71 ? 17.828 -21.281 -7.684 1 98.81 71 ALA B C 1
ATOM 3753 O O . ALA B 1 71 ? 17.938 -22.5 -7.656 1 98.81 71 ALA B O 1
ATOM 3754 N N . PHE B 1 72 ? 17.188 -20.641 -8.617 1 98.75 72 PHE B N 1
ATOM 3755 C CA . PHE B 1 72 ? 16.5 -21.359 -9.68 1 98.75 72 PHE B CA 1
ATOM 3756 C C . PHE B 1 72 ? 17.469 -21.797 -10.766 1 98.75 72 PHE B C 1
ATOM 3758 O O . PHE B 1 72 ? 18.391 -21.062 -11.125 1 98.75 72 PHE B O 1
ATOM 3765 N N . GLU B 1 73 ? 17.281 -22.984 -11.273 1 98.31 73 GLU B N 1
ATOM 3766 C CA . GLU B 1 73 ? 18 -23.562 -12.398 1 98.31 73 GLU B CA 1
ATOM 3767 C C . GLU B 1 73 ? 17.156 -23.547 -13.664 1 98.31 73 GLU B C 1
ATOM 3769 O O . GLU B 1 73 ? 16.375 -24.469 -13.898 1 98.31 73 GLU B O 1
ATOM 3774 N N . PHE B 1 74 ? 17.406 -22.578 -14.484 1 97.56 74 PHE B N 1
ATOM 3775 C CA . PHE B 1 74 ? 16.609 -22.406 -15.688 1 97.56 74 PHE B CA 1
ATOM 3776 C C . PHE B 1 74 ? 16.781 -23.609 -16.625 1 97.56 74 PHE B C 1
ATOM 3778 O O . PHE B 1 74 ? 15.859 -23.969 -17.359 1 97.56 74 PHE B O 1
ATOM 3785 N N . GLY B 1 75 ? 17.922 -24.172 -16.625 1 96.81 75 GLY B N 1
ATOM 3786 C CA . GLY B 1 75 ? 18.219 -25.312 -17.484 1 96.81 75 GLY B CA 1
ATOM 3787 C C . GLY B 1 75 ? 17.359 -26.516 -17.172 1 96.81 75 GLY B C 1
ATOM 3788 O O . GLY B 1 75 ? 17.281 -27.453 -17.969 1 96.81 75 GLY B O 1
ATOM 3789 N N . PHE B 1 76 ? 16.812 -26.516 -15.977 1 97.62 76 PHE B N 1
ATOM 3790 C CA . PHE B 1 76 ? 15.883 -27.578 -15.602 1 97.62 76 PHE B CA 1
ATOM 3791 C C . PHE B 1 76 ? 14.453 -27.172 -15.938 1 97.62 76 PHE B C 1
ATOM 3793 O O . PHE B 1 76 ? 13.766 -26.578 -15.109 1 97.62 76 PHE B O 1
ATOM 3800 N N . LEU B 1 77 ? 13.953 -27.562 -17.094 1 96.44 77 LEU B N 1
ATOM 3801 C CA . LEU B 1 77 ? 12.602 -27.344 -17.594 1 96.44 77 LEU B CA 1
ATOM 3802 C C . LEU B 1 77 ? 12.227 -25.859 -17.484 1 96.44 77 LEU B C 1
ATOM 3804 O O . LEU B 1 77 ? 11.148 -25.531 -17 1 96.44 77 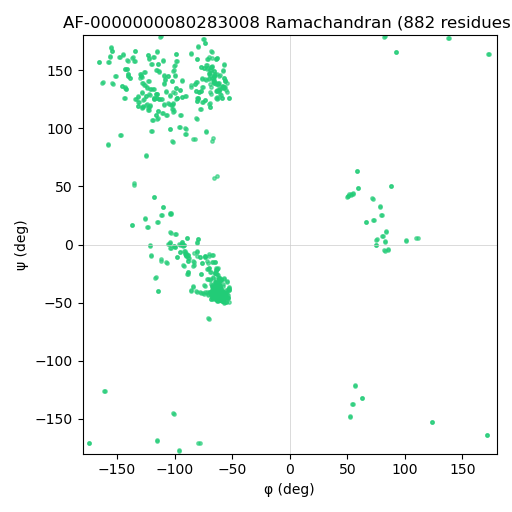LEU B O 1
ATOM 3808 N N . GLY B 1 78 ? 13.156 -24.984 -17.844 1 95.44 78 GLY B N 1
ATOM 3809 C CA . GLY B 1 78 ? 12.891 -23.547 -17.859 1 95.44 78 GLY B CA 1
ATOM 3810 C C . GLY B 1 78 ? 12.789 -22.953 -16.469 1 95.44 78 GLY B C 1
ATOM 3811 O O . GLY B 1 78 ? 12.133 -21.922 -16.281 1 95.44 78 GLY B O 1
ATOM 3812 N N . GLY B 1 79 ? 13.336 -23.594 -15.445 1 97.5 79 GLY B N 1
ATOM 3813 C CA . GLY B 1 79 ? 13.219 -23.109 -14.078 1 97.5 79 GLY B CA 1
ATOM 3814 C C . GLY B 1 79 ? 11.797 -23.141 -13.555 1 97.5 79 GLY B C 1
ATOM 3815 O O . GLY B 1 79 ? 11.445 -22.391 -12.641 1 97.5 79 GLY B O 1
ATOM 3816 N N . SER B 1 80 ? 10.945 -23.938 -14.203 1 97.12 80 SER B N 1
ATOM 3817 C CA . SER B 1 80 ? 9.516 -23.906 -13.914 1 97.12 80 SER B CA 1
ATOM 3818 C C . SER B 1 80 ? 9.219 -24.422 -12.508 1 97.12 80 SER B C 1
ATOM 3820 O O . SER B 1 80 ? 9.992 -25.188 -11.953 1 97.12 80 SER B O 1
ATOM 3822 N N . ILE B 1 81 ? 8.164 -23.984 -11.945 1 97.88 81 ILE B N 1
ATOM 3823 C CA . ILE B 1 81 ? 7.77 -24.266 -10.57 1 97.88 81 ILE B CA 1
ATOM 3824 C C . ILE B 1 81 ? 6.805 -25.453 -10.547 1 97.88 81 ILE B C 1
ATOM 3826 O O . ILE B 1 81 ? 5.707 -25.375 -11.102 1 97.88 81 ILE B O 1
ATOM 3830 N N . GLY B 1 82 ? 7.227 -26.531 -10.031 1 96.19 82 GLY B N 1
ATOM 3831 C CA . GLY B 1 82 ? 6.402 -27.703 -9.789 1 96.19 82 GLY B CA 1
ATOM 3832 C C . GLY B 1 82 ? 6.25 -28.031 -8.32 1 96.19 82 GLY B C 1
ATOM 3833 O O . GLY B 1 82 ? 6.555 -27.203 -7.457 1 96.19 82 GLY B O 1
ATOM 3834 N N . GLN B 1 83 ? 5.75 -29.125 -7.996 1 94.94 83 GLN B N 1
ATOM 3835 C CA . GLN B 1 83 ? 5.469 -29.516 -6.617 1 94.94 83 GLN B CA 1
ATOM 3836 C C . GLN B 1 83 ? 6.746 -29.547 -5.785 1 94.94 83 GLN B C 1
ATOM 3838 O O . GLN B 1 83 ? 6.793 -29 -4.68 1 94.94 83 GLN B O 1
ATOM 3843 N N . ARG B 1 84 ? 7.766 -30.156 -6.289 1 95.56 84 ARG B N 1
ATOM 3844 C CA . ARG B 1 84 ? 9.016 -30.281 -5.543 1 95.56 84 ARG B CA 1
ATOM 3845 C C . ARG B 1 84 ? 9.688 -28.922 -5.375 1 95.56 84 ARG B C 1
ATOM 3847 O O . ARG B 1 84 ? 10.367 -28.672 -4.379 1 95.56 84 ARG B O 1
ATOM 3854 N N . THR B 1 85 ? 9.547 -28.047 -6.41 1 97 85 THR B N 1
ATOM 3855 C CA . THR B 1 85 ? 10.023 -26.672 -6.242 1 97 85 THR B CA 1
ATOM 3856 C C . THR B 1 85 ? 9.383 -26.031 -5.012 1 97 85 THR B C 1
ATOM 3858 O O . THR B 1 85 ? 10.086 -25.453 -4.176 1 97 85 THR B O 1
ATOM 3861 N N . GLY B 1 86 ? 7.984 -26.156 -4.914 1 96.88 86 GLY B N 1
ATOM 3862 C CA . GLY B 1 86 ? 7.273 -25.625 -3.764 1 96.88 86 GLY B CA 1
ATOM 3863 C C . GLY B 1 86 ? 7.754 -26.203 -2.447 1 96.88 86 GLY B C 1
ATOM 3864 O O . GLY B 1 86 ? 7.938 -25.469 -1.473 1 96.88 86 GLY B O 1
ATOM 3865 N N . ASP B 1 87 ? 8.031 -27.531 -2.428 1 97.06 87 ASP B N 1
ATOM 3866 C CA . ASP B 1 87 ? 8.531 -28.203 -1.23 1 97.06 87 ASP B CA 1
ATOM 3867 C C . ASP B 1 87 ? 9.844 -27.578 -0.757 1 97.06 87 ASP B C 1
ATOM 3869 O O . ASP B 1 87 ? 10 -27.281 0.427 1 97.06 87 ASP B O 1
ATOM 3873 N N . ARG B 1 88 ? 10.727 -27.391 -1.691 1 97.88 88 ARG B N 1
ATOM 3874 C CA . ARG B 1 88 ? 12.062 -26.922 -1.352 1 97.88 88 ARG B CA 1
ATOM 3875 C C . ARG B 1 88 ? 12.055 -25.453 -0.933 1 97.88 88 ARG B C 1
ATOM 3877 O O . ARG B 1 88 ? 12.711 -25.078 0.033 1 97.88 88 ARG B O 1
ATOM 3884 N N . VAL B 1 89 ? 11.297 -24.641 -1.622 1 98.56 89 VAL B N 1
ATOM 3885 C CA . VAL B 1 89 ? 11.227 -23.219 -1.298 1 98.56 89 VAL B CA 1
ATOM 3886 C C . VAL B 1 89 ? 10.57 -23.031 0.069 1 98.56 89 VAL B C 1
ATOM 3888 O O . VAL B 1 89 ? 11.039 -22.219 0.884 1 98.56 89 VAL B O 1
ATOM 3891 N N . GLU B 1 90 ? 9.469 -23.734 0.357 1 98 90 GLU B N 1
ATOM 3892 C CA . GLU B 1 90 ? 8.82 -23.688 1.666 1 98 90 GLU B CA 1
ATOM 3893 C C . GLU B 1 90 ? 9.797 -24.078 2.775 1 98 90 GLU B C 1
ATOM 3895 O O . GLU B 1 90 ? 9.852 -23.422 3.818 1 98 90 GLU B O 1
ATOM 3900 N N . ALA B 1 91 ? 10.547 -25.141 2.531 1 98.31 91 ALA B N 1
ATOM 3901 C CA . ALA B 1 91 ? 11.539 -25.578 3.506 1 98.31 91 ALA B CA 1
ATOM 3902 C C . ALA B 1 91 ? 12.609 -24.516 3.721 1 98.31 91 ALA B C 1
ATOM 3904 O O . ALA B 1 91 ? 13.078 -24.312 4.844 1 98.31 91 ALA B O 1
ATOM 3905 N N . ALA B 1 92 ? 12.992 -23.891 2.662 1 98.81 92 ALA B N 1
ATOM 3906 C CA . ALA B 1 92 ? 14.008 -22.844 2.742 1 98.81 92 ALA B CA 1
ATOM 3907 C C . ALA B 1 92 ? 13.539 -21.703 3.639 1 98.81 92 ALA B C 1
ATOM 3909 O O . ALA B 1 92 ? 14.281 -21.234 4.512 1 98.81 92 ALA B O 1
ATOM 3910 N N . PHE B 1 93 ? 12.344 -21.234 3.467 1 98.75 93 PHE B N 1
ATOM 3911 C CA . PHE B 1 93 ? 11.812 -20.156 4.281 1 98.75 93 PHE B CA 1
ATOM 3912 C C . PHE B 1 93 ? 11.648 -20.594 5.73 1 98.75 93 PHE B C 1
ATOM 3914 O O . PHE B 1 93 ? 11.891 -19.812 6.656 1 98.75 93 PHE B O 1
ATOM 3921 N N . ALA B 1 94 ? 11.203 -21.828 5.914 1 98.44 94 ALA B N 1
ATOM 3922 C CA . ALA B 1 94 ? 11.117 -22.359 7.273 1 98.44 94 ALA B CA 1
ATOM 3923 C C . ALA B 1 94 ? 12.477 -22.328 7.957 1 98.44 94 ALA B C 1
ATOM 3925 O O . ALA B 1 94 ? 12.586 -21.953 9.125 1 98.44 94 ALA B O 1
ATOM 3926 N N . ARG B 1 95 ? 13.5 -22.766 7.199 1 98.44 95 ARG B N 1
ATOM 3927 C CA . ARG B 1 95 ? 14.859 -22.734 7.723 1 98.44 95 ARG B CA 1
ATOM 3928 C C . ARG B 1 95 ? 15.289 -21.312 8.062 1 98.44 95 ARG B C 1
ATOM 3930 O O . ARG B 1 95 ? 15.938 -21.078 9.086 1 98.44 95 ARG B O 1
ATOM 3937 N N . ALA B 1 96 ? 14.969 -20.391 7.23 1 98.81 96 ALA B N 1
ATOM 3938 C CA . ALA B 1 96 ? 15.312 -19 7.445 1 98.81 96 ALA B CA 1
ATOM 3939 C C . ALA B 1 96 ? 14.719 -18.484 8.75 1 98.81 96 ALA B C 1
ATOM 3941 O O . ALA B 1 96 ? 15.414 -17.844 9.547 1 98.81 96 ALA B O 1
ATOM 3942 N N . VAL B 1 97 ? 13.461 -18.719 9 1 98.5 97 VAL B N 1
ATOM 3943 C CA . VAL B 1 97 ? 12.773 -18.266 10.203 1 98.5 97 VAL B CA 1
ATOM 3944 C C . VAL B 1 97 ? 13.375 -18.953 11.43 1 98.5 97 VAL B C 1
ATOM 3946 O O . VAL B 1 97 ? 13.703 -18.281 12.414 1 98.5 97 VAL B O 1
ATOM 3949 N N . ALA B 1 98 ? 13.555 -20.297 11.328 1 98.19 98 ALA B N 1
ATOM 3950 C CA . ALA B 1 98 ? 14.047 -21.078 12.453 1 98.19 98 ALA B CA 1
ATOM 3951 C C . ALA B 1 98 ? 15.445 -20.625 12.875 1 98.19 98 ALA B C 1
ATOM 3953 O O . ALA B 1 98 ? 15.758 -20.594 14.062 1 98.19 98 ALA B O 1
ATOM 3954 N N . SER B 1 99 ? 16.219 -20.25 11.906 1 98.19 99 SER B N 1
ATOM 3955 C CA . SER B 1 99 ? 17.609 -19.906 12.18 1 98.19 99 SER B CA 1
ATOM 3956 C C . SER B 1 99 ? 17.828 -18.406 12.164 1 98.19 99 SER B C 1
ATOM 3958 O O . SER B 1 99 ? 18.938 -17.922 12.344 1 98.19 99 SER B O 1
ATOM 3960 N N . ARG B 1 100 ? 16.734 -17.641 11.945 1 97.62 100 ARG B N 1
ATOM 3961 C CA . ARG B 1 100 ? 16.781 -16.188 11.859 1 97.62 100 ARG B CA 1
ATOM 3962 C C . ARG B 1 100 ? 17.812 -15.719 10.836 1 97.62 100 ARG B C 1
ATOM 3964 O O . ARG B 1 100 ? 18.625 -14.836 11.109 1 97.62 100 ARG B O 1
ATOM 3971 N N . LEU B 1 101 ? 17.859 -16.375 9.68 1 98.75 101 LEU B N 1
ATOM 3972 C CA . LEU B 1 101 ? 18.766 -16.031 8.594 1 98.75 101 LEU B CA 1
ATOM 3973 C C . LEU B 1 101 ? 18.047 -15.273 7.492 1 98.75 101 LEU B C 1
ATOM 3975 O O . LEU B 1 101 ? 16.891 -15.578 7.172 1 98.75 101 LEU B O 1
ATOM 3979 N N . PRO B 1 102 ? 18.766 -14.242 6.93 1 98.81 102 PRO B N 1
ATOM 3980 C CA . PRO B 1 102 ? 18.172 -13.602 5.754 1 98.81 102 PRO B CA 1
ATOM 3981 C C . PRO B 1 102 ? 18.016 -14.547 4.57 1 98.81 102 PRO B C 1
ATOM 3983 O O . PRO B 1 102 ? 18.656 -15.602 4.539 1 98.81 102 PRO B O 1
ATOM 3986 N N . VAL B 1 103 ? 17.156 -14.211 3.621 1 98.94 103 VAL B N 1
ATOM 3987 C CA . VAL B 1 103 ? 16.922 -15.031 2.443 1 98.94 103 VAL B CA 1
ATOM 3988 C C . VAL B 1 103 ? 17.344 -14.281 1.188 1 98.94 103 VAL B C 1
ATOM 3990 O O . VAL B 1 103 ? 17.016 -13.102 1.015 1 98.94 103 VAL B O 1
ATOM 3993 N N . VAL B 1 104 ? 18.109 -14.883 0.381 1 98.94 104 VAL B N 1
ATOM 3994 C CA . VAL B 1 104 ? 18.469 -14.383 -0.942 1 98.94 104 VAL B CA 1
ATOM 3995 C C . VAL B 1 104 ? 17.906 -15.312 -2.016 1 98.94 104 VAL B C 1
ATOM 3997 O O . VAL B 1 104 ? 18.266 -16.484 -2.09 1 98.94 104 VAL B O 1
ATOM 4000 N N . SER B 1 105 ? 17.016 -14.812 -2.789 1 98.94 105 SER B N 1
ATOM 4001 C CA . SER B 1 105 ? 16.438 -15.578 -3.887 1 98.94 105 SER B CA 1
ATOM 4002 C C . SER B 1 105 ? 17.047 -15.18 -5.227 1 98.94 105 SER B C 1
ATOM 4004 O O . SER B 1 105 ? 16.906 -14.023 -5.648 1 98.94 105 SER B O 1
ATOM 4006 N N . LEU B 1 106 ? 17.719 -16.078 -5.887 1 98.88 106 LEU B N 1
ATOM 4007 C CA . LEU B 1 106 ? 18.25 -15.922 -7.238 1 98.88 106 LEU B CA 1
ATOM 4008 C C . LEU B 1 106 ? 17.281 -16.516 -8.266 1 98.88 106 LEU B C 1
ATOM 4010 O O . LEU B 1 106 ? 17.297 -17.719 -8.508 1 98.88 106 LEU B O 1
ATOM 4014 N N . ILE B 1 107 ? 16.516 -15.656 -8.922 1 98.81 107 ILE B N 1
ATOM 4015 C CA . ILE B 1 107 ? 15.328 -16.141 -9.609 1 98.81 107 ILE B CA 1
ATOM 4016 C C . ILE B 1 107 ? 15.594 -16.203 -11.109 1 98.81 107 ILE B C 1
ATOM 4018 O O . ILE B 1 107 ? 16.016 -15.219 -11.727 1 98.81 107 ILE B O 1
ATOM 4022 N N . ALA B 1 108 ? 15.336 -17.266 -11.711 1 98.44 108 ALA B N 1
ATOM 4023 C CA . ALA B 1 108 ? 15.32 -17.531 -13.148 1 98.44 108 ALA B CA 1
ATOM 4024 C C . ALA B 1 108 ? 14.266 -18.578 -13.508 1 98.44 108 ALA B C 1
ATOM 4026 O O . ALA B 1 108 ? 14.523 -19.781 -13.445 1 98.44 108 ALA B O 1
ATOM 4027 N N . THR B 1 109 ? 13.156 -18.109 -13.852 1 97.5 109 THR B N 1
ATOM 4028 C CA . THR B 1 109 ? 12.039 -19.031 -14.055 1 97.5 109 THR B CA 1
ATOM 4029 C C . THR B 1 109 ? 11.062 -18.469 -15.086 1 97.5 109 THR B C 1
ATOM 4031 O O . THR B 1 109 ? 10.867 -17.266 -15.172 1 97.5 109 THR B O 1
ATOM 4034 N N . GLY B 1 110 ? 10.531 -19.406 -15.82 1 95.19 110 GLY B N 1
ATOM 4035 C CA . GLY B 1 110 ? 9.484 -19.062 -16.766 1 95.19 110 GLY B CA 1
ATOM 4036 C C . GLY B 1 110 ? 8.094 -19.109 -16.156 1 95.19 110 GLY B C 1
ATOM 4037 O O . GLY B 1 110 ? 7.117 -18.719 -16.797 1 95.19 110 GLY B O 1
ATOM 4038 N N . GLY B 1 111 ? 8.047 -19.609 -14.984 1 95.19 111 GLY B N 1
ATOM 4039 C CA . GLY B 1 111 ? 6.75 -19.688 -14.328 1 95.19 111 GLY B CA 1
ATOM 4040 C C . GLY B 1 111 ? 6.383 -21.109 -13.906 1 95.19 111 GLY B C 1
ATOM 4041 O O . GLY B 1 111 ? 7.258 -21.906 -13.586 1 95.19 111 GLY B O 1
ATOM 4042 N N . SER B 1 112 ? 5.066 -21.359 -13.844 1 96.88 112 SER B N 1
ATOM 4043 C CA . SER B 1 112 ? 4.562 -22.641 -13.367 1 96.88 112 SER B CA 1
ATOM 4044 C C . SER B 1 112 ? 4.789 -23.75 -14.398 1 96.88 112 SER B C 1
ATOM 4046 O O . SER B 1 112 ? 4.652 -23.516 -15.602 1 96.88 112 SER B O 1
ATOM 4048 N N . ARG B 1 113 ? 5.117 -24.906 -13.938 1 96.25 113 ARG B N 1
ATOM 4049 C CA . ARG B 1 113 ? 5.352 -26.078 -14.781 1 96.25 113 ARG B CA 1
ATOM 4050 C C . ARG B 1 113 ? 4.039 -26.625 -15.344 1 96.25 113 ARG B C 1
ATOM 4052 O O . ARG B 1 113 ? 3.354 -27.406 -14.68 1 96.25 113 ARG B O 1
ATOM 4059 N N . MET B 1 114 ? 3.744 -26.25 -16.547 1 93.81 114 MET B N 1
ATOM 4060 C CA . MET B 1 114 ? 2.457 -26.547 -17.172 1 93.81 114 MET B CA 1
ATOM 4061 C C . MET B 1 114 ? 2.17 -28.047 -17.141 1 93.81 114 MET B C 1
ATOM 4063 O O . MET B 1 114 ? 1.018 -28.453 -16.984 1 93.81 114 MET B O 1
ATOM 4067 N N . GLN B 1 115 ? 3.195 -28.891 -17.203 1 94 115 GLN B N 1
ATOM 4068 C CA . GLN B 1 115 ? 3.055 -30.344 -17.219 1 94 115 GLN B CA 1
ATOM 4069 C C . GLN B 1 115 ? 2.467 -30.859 -15.914 1 94 115 GLN B C 1
ATOM 4071 O O . GLN B 1 115 ? 2.061 -32.031 -15.82 1 94 115 GLN B O 1
ATOM 4076 N N . HIS B 1 116 ? 2.484 -29.953 -14.867 1 96 116 HIS B N 1
ATOM 4077 C CA . HIS B 1 116 ? 1.894 -30.312 -13.578 1 96 116 HIS B CA 1
ATOM 4078 C C . HIS B 1 116 ? 0.501 -29.719 -13.422 1 96 116 HIS B C 1
ATOM 4080 O O . HIS B 1 116 ? -0.146 -29.891 -12.391 1 96 116 HIS B O 1
ATOM 4086 N N . GLY B 1 117 ? 0.048 -28.953 -14.422 1 96.69 117 GLY B N 1
ATOM 4087 C CA . GLY B 1 117 ? -1.269 -28.344 -14.359 1 96.69 117 GLY B CA 1
ATOM 4088 C C . GLY B 1 117 ? -1.488 -27.516 -13.109 1 96.69 117 GLY B C 1
ATOM 4089 O O . GLY B 1 117 ? -0.607 -26.766 -12.695 1 96.69 117 GLY B O 1
ATOM 4090 N N . MET B 1 118 ? -2.637 -27.625 -12.5 1 97.5 118 MET B N 1
ATOM 4091 C CA . MET B 1 118 ? -3.049 -26.812 -11.359 1 97.5 118 MET B CA 1
ATOM 4092 C C . MET B 1 118 ? -2.23 -27.156 -10.125 1 97.5 118 MET B C 1
ATOM 4094 O O . MET B 1 118 ? -2.117 -26.328 -9.203 1 97.5 118 MET B O 1
ATOM 4098 N N . ARG B 1 119 ? -1.684 -28.328 -10.07 1 96.62 119 ARG B N 1
ATOM 4099 C CA . ARG B 1 119 ? -0.813 -28.656 -8.945 1 96.62 119 ARG B CA 1
ATOM 4100 C C . ARG B 1 119 ? 0.414 -27.75 -8.922 1 96.62 119 ARG B C 1
ATOM 4102 O O . ARG B 1 119 ? 0.887 -27.375 -7.848 1 96.62 119 ARG B O 1
ATOM 4109 N N . ALA B 1 120 ? 0.869 -27.469 -10.125 1 97.31 120 ALA B N 1
ATOM 4110 C CA . ALA B 1 120 ? 1.988 -26.547 -10.227 1 97.31 120 ALA B CA 1
ATOM 4111 C C . ALA B 1 120 ? 1.562 -25.125 -9.828 1 97.31 120 ALA B C 1
ATOM 4113 O O . ALA B 1 120 ? 2.262 -24.453 -9.07 1 97.31 120 ALA B O 1
ATOM 4114 N N . LEU B 1 121 ? 0.468 -24.688 -10.344 1 98 121 LEU B N 1
ATOM 4115 C CA . LEU B 1 121 ? 0.016 -23.328 -10.07 1 98 121 LEU B CA 1
ATOM 4116 C C . LEU B 1 121 ? -0.207 -23.125 -8.578 1 98 121 LEU B C 1
ATOM 4118 O O . LEU B 1 121 ? 0.148 -22.078 -8.031 1 98 121 LEU B O 1
ATOM 4122 N N . SER B 1 122 ? -0.75 -24.094 -7.891 1 97.5 122 SER B N 1
ATOM 4123 C CA . SER B 1 122 ? -1.073 -24 -6.473 1 97.5 122 SER B CA 1
ATOM 4124 C C . SER B 1 122 ? 0.183 -23.797 -5.629 1 97.5 122 SER B C 1
ATOM 4126 O O . SER B 1 122 ? 0.107 -23.359 -4.484 1 97.5 122 SER B O 1
ATOM 4128 N N . GLN B 1 123 ? 1.395 -24.156 -6.16 1 97.62 123 GLN B N 1
ATOM 4129 C CA . GLN B 1 123 ? 2.639 -23.953 -5.426 1 97.62 123 GLN B CA 1
ATOM 4130 C C . GLN B 1 123 ? 2.881 -22.469 -5.156 1 97.62 123 GLN B C 1
ATOM 4132 O O . GLN B 1 123 ? 3.539 -22.109 -4.18 1 97.62 123 GLN B O 1
ATOM 4137 N N . LEU B 1 124 ? 2.342 -21.641 -6.047 1 98.19 124 LEU B N 1
ATOM 4138 C CA . LEU B 1 124 ? 2.523 -20.203 -5.863 1 98.19 124 LEU B CA 1
ATOM 4139 C C . LEU B 1 124 ? 1.908 -19.734 -4.547 1 98.19 124 LEU B C 1
ATOM 4141 O O . LEU B 1 124 ? 2.469 -18.875 -3.861 1 98.19 124 LEU B O 1
ATOM 4145 N N . GLN B 1 125 ? 0.76 -20.297 -4.113 1 97.75 125 GLN B N 1
ATOM 4146 C CA . GLN B 1 125 ? 0.151 -19.969 -2.826 1 97.75 125 GLN B CA 1
ATOM 4147 C C . GLN B 1 125 ? 1.046 -20.422 -1.672 1 97.75 125 GLN B C 1
ATOM 4149 O O . GLN B 1 125 ? 1.198 -19.688 -0.686 1 97.75 125 GLN B O 1
ATOM 4154 N N . ARG B 1 126 ? 1.632 -21.594 -1.842 1 97.44 126 ARG B N 1
ATOM 4155 C CA . ARG B 1 126 ? 2.521 -22.125 -0.812 1 97.44 126 ARG B CA 1
ATOM 4156 C C . ARG B 1 126 ? 3.764 -21.25 -0.66 1 97.44 126 ARG B C 1
ATOM 4158 O O . ARG B 1 126 ? 4.172 -20.938 0.458 1 97.44 126 ARG B O 1
ATOM 4165 N N . ILE B 1 127 ? 4.297 -20.891 -1.777 1 98.25 127 ILE B N 1
ATOM 4166 C CA . ILE B 1 127 ? 5.492 -20.062 -1.784 1 98.25 127 ILE B CA 1
ATOM 4167 C C . ILE B 1 127 ? 5.176 -18.688 -1.182 1 98.25 127 ILE B C 1
ATOM 4169 O O . ILE B 1 127 ? 5.914 -18.203 -0.326 1 98.25 127 ILE B O 1
ATOM 4173 N N . ALA B 1 128 ? 4.078 -18.109 -1.586 1 98.06 128 ALA B N 1
ATOM 4174 C CA . ALA B 1 128 ? 3.668 -16.797 -1.062 1 98.06 128 ALA B CA 1
ATOM 4175 C C . ALA B 1 128 ? 3.451 -16.859 0.448 1 98.06 128 ALA B C 1
ATOM 4177 O O . ALA B 1 128 ? 3.852 -15.953 1.176 1 98.06 128 ALA B O 1
ATOM 4178 N N . ARG B 1 129 ? 2.799 -17.891 0.936 1 97.94 129 ARG B N 1
ATOM 4179 C CA . ARG B 1 129 ? 2.553 -18.062 2.363 1 97.94 129 ARG B CA 1
ATOM 4180 C C . ARG B 1 129 ? 3.863 -18.203 3.133 1 97.94 129 ARG B C 1
ATOM 4182 O O . ARG B 1 129 ? 4.023 -17.609 4.203 1 97.94 129 ARG B O 1
ATOM 4189 N N . ALA B 1 130 ? 4.766 -19 2.592 1 98.56 130 ALA B N 1
ATOM 4190 C CA . ALA B 1 130 ? 6.062 -19.188 3.236 1 98.56 130 ALA B CA 1
ATOM 4191 C C . ALA B 1 130 ? 6.832 -17.875 3.316 1 98.56 130 ALA B C 1
ATOM 4193 O O . ALA B 1 130 ? 7.395 -17.547 4.363 1 98.56 130 ALA B O 1
ATOM 4194 N N . ALA B 1 131 ? 6.84 -17.172 2.197 1 98.56 131 ALA B N 1
ATOM 4195 C CA . ALA B 1 131 ? 7.527 -15.883 2.16 1 98.56 131 ALA B CA 1
ATOM 4196 C C . ALA B 1 131 ? 6.891 -14.898 3.135 1 98.56 131 ALA B C 1
ATOM 4198 O O . ALA B 1 131 ? 7.594 -14.203 3.879 1 98.56 131 ALA B O 1
ATOM 4199 N N . ALA B 1 132 ? 5.578 -14.805 3.139 1 97.81 132 ALA B N 1
ATOM 4200 C CA . ALA B 1 132 ? 4.855 -13.914 4.043 1 97.81 132 ALA B CA 1
ATOM 4201 C C . ALA B 1 132 ? 5.121 -14.273 5.5 1 97.81 132 ALA B C 1
ATOM 4203 O O . ALA B 1 132 ? 5.203 -13.398 6.359 1 97.81 132 ALA B O 1
ATOM 4204 N N . GLY B 1 133 ? 5.242 -15.523 5.789 1 97.94 133 GLY B N 1
ATOM 4205 C CA . GLY B 1 133 ? 5.488 -16 7.141 1 97.94 133 GLY B CA 1
ATOM 4206 C C . GLY B 1 133 ? 6.91 -15.75 7.609 1 97.94 133 GLY B C 1
ATOM 4207 O O . GLY B 1 133 ? 7.219 -15.922 8.789 1 97.94 133 GLY B O 1
ATOM 4208 N N . ALA B 1 134 ? 7.75 -15.328 6.648 1 98.31 134 ALA B N 1
ATOM 4209 C CA . ALA B 1 134 ? 9.164 -15.148 6.973 1 98.31 134 ALA B CA 1
ATOM 4210 C C . ALA B 1 134 ? 9.531 -13.664 6.98 1 98.31 134 ALA B C 1
ATOM 4212 O O . ALA B 1 134 ? 10.68 -13.305 6.699 1 98.31 134 ALA B O 1
ATOM 4213 N N . ARG B 1 135 ? 8.617 -12.781 7.359 1 96.44 135 ARG B N 1
ATOM 4214 C CA . ARG B 1 135 ? 8.844 -11.344 7.289 1 96.44 135 ARG B CA 1
ATOM 4215 C C . ARG B 1 135 ? 9.711 -10.867 8.445 1 96.44 135 ARG B C 1
ATOM 4217 O O . ARG B 1 135 ? 10.18 -9.727 8.445 1 96.44 135 ARG B O 1
ATOM 4224 N N . SER B 1 136 ? 9.961 -11.688 9.43 1 95.94 136 SER B N 1
ATOM 4225 C CA . SER B 1 136 ? 10.844 -11.328 10.539 1 95.94 136 SER B CA 1
ATOM 4226 C C . SER B 1 136 ? 12.297 -11.25 10.086 1 95.94 136 SER B C 1
ATOM 4228 O O . SER B 1 136 ? 13.141 -10.68 10.781 1 95.94 136 SER B O 1
ATOM 4230 N N . VAL B 1 137 ? 12.609 -11.898 8.93 1 98.12 137 VAL B N 1
ATOM 4231 C CA . VAL B 1 137 ? 13.961 -11.836 8.391 1 98.12 137 VAL B CA 1
ATOM 4232 C C . VAL B 1 137 ? 13.945 -11.125 7.039 1 98.12 137 VAL B C 1
ATOM 4234 O O . VAL B 1 137 ? 12.945 -11.164 6.32 1 98.12 137 VAL B O 1
ATOM 4237 N N . PRO B 1 138 ? 15.055 -10.453 6.703 1 98.5 138 PRO B N 1
ATOM 4238 C CA . PRO B 1 138 ? 15.086 -9.75 5.422 1 98.5 138 PRO B CA 1
ATOM 4239 C C . PRO B 1 138 ? 15.062 -10.703 4.227 1 98.5 138 PRO B C 1
ATOM 4241 O O . PRO B 1 138 ? 15.664 -11.773 4.277 1 98.5 138 PRO B O 1
ATOM 4244 N N . GLN B 1 139 ? 14.414 -10.352 3.207 1 98.88 139 GLN B N 1
ATOM 4245 C CA . GLN B 1 139 ? 14.305 -11.094 1.957 1 98.88 139 GLN B CA 1
ATOM 4246 C C . GLN B 1 139 ? 14.781 -10.258 0.775 1 98.88 139 GLN B C 1
ATOM 4248 O O . GLN B 1 139 ? 14.211 -9.203 0.486 1 98.88 139 GLN B O 1
ATOM 4253 N N . ILE B 1 140 ? 15.82 -10.688 0.085 1 98.94 140 ILE B N 1
ATOM 4254 C CA . ILE B 1 140 ? 16.375 -10.023 -1.084 1 98.94 140 ILE B CA 1
ATOM 4255 C C . ILE B 1 140 ? 16.203 -10.898 -2.318 1 98.94 140 ILE B C 1
ATOM 4257 O O . ILE B 1 140 ? 16.5 -12.094 -2.289 1 98.94 140 ILE B O 1
ATOM 4261 N N . SER B 1 141 ? 15.68 -10.352 -3.373 1 98.88 141 SER B N 1
ATOM 4262 C CA . SER B 1 141 ? 15.57 -11.07 -4.637 1 98.88 141 SER B CA 1
ATOM 4263 C C . SER B 1 141 ? 16.547 -10.523 -5.676 1 98.88 141 SER B C 1
ATOM 4265 O O . SER B 1 141 ? 16.797 -9.312 -5.723 1 98.88 141 SER B O 1
ATOM 4267 N N . VAL B 1 142 ? 17.094 -11.367 -6.426 1 98.94 142 VAL B N 1
ATOM 4268 C CA . VAL B 1 142 ? 17.875 -11.039 -7.609 1 98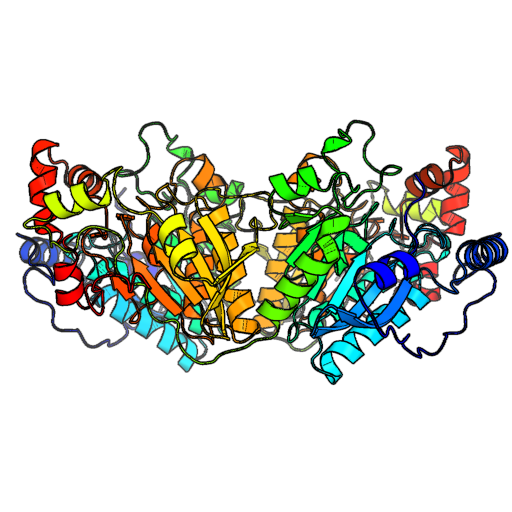.94 142 VAL B CA 1
ATOM 4269 C C . VAL B 1 142 ? 17.188 -11.594 -8.859 1 98.94 142 VAL B C 1
ATOM 4271 O O . VAL B 1 142 ? 17.125 -12.812 -9.047 1 98.94 142 VAL B O 1
ATOM 4274 N N . LEU B 1 143 ? 16.703 -10.688 -9.664 1 98.81 143 LEU B N 1
ATOM 4275 C CA . LEU B 1 143 ? 16.016 -11.086 -10.891 1 98.81 143 LEU B CA 1
ATOM 4276 C C . LEU B 1 143 ? 17.031 -11.406 -11.984 1 98.81 143 LEU B C 1
ATOM 4278 O O . LEU B 1 143 ? 17.719 -10.516 -12.484 1 98.81 143 LEU B O 1
ATOM 4282 N N . ARG B 1 144 ? 17.094 -12.68 -12.258 1 98.44 144 ARG B N 1
ATOM 4283 C CA . ARG B 1 144 ? 17.906 -13.125 -13.383 1 98.44 144 ARG B CA 1
ATOM 4284 C C . ARG B 1 144 ? 17.062 -13.312 -14.633 1 98.44 144 ARG B C 1
ATOM 4286 O O . ARG B 1 144 ? 15.867 -13.008 -14.633 1 98.44 144 ARG B O 1
ATOM 4293 N N . ASP B 1 145 ? 17.672 -13.773 -15.695 1 96.81 145 ASP B N 1
ATOM 4294 C CA . ASP B 1 145 ? 17 -13.852 -16.984 1 96.81 145 ASP B CA 1
ATOM 4295 C C . ASP B 1 145 ? 16.531 -15.281 -17.281 1 96.81 145 ASP B C 1
ATOM 4297 O O . ASP B 1 145 ? 17.359 -16.172 -17.469 1 96.81 145 ASP B O 1
ATOM 4301 N N . PRO B 1 146 ? 15.289 -15.453 -17.328 1 97.06 146 PRO B N 1
ATOM 4302 C CA . PRO B 1 146 ? 14.156 -14.562 -17.094 1 97.06 146 PRO B CA 1
ATOM 4303 C C . PRO B 1 146 ? 13.57 -14.703 -15.695 1 97.06 146 PRO B C 1
ATOM 4305 O O . PRO B 1 146 ? 13.82 -15.703 -15.023 1 97.06 146 PRO B O 1
ATOM 4308 N N . THR B 1 147 ? 12.898 -13.766 -15.195 1 98.19 147 THR B N 1
ATOM 4309 C CA . THR B 1 147 ? 12.023 -13.812 -14.031 1 98.19 147 THR B CA 1
ATOM 4310 C C . THR B 1 147 ? 10.594 -13.422 -14.422 1 98.19 147 THR B C 1
ATOM 4312 O O . THR B 1 147 ? 10.273 -12.234 -14.5 1 98.19 147 THR B O 1
ATOM 4315 N N . THR B 1 148 ? 9.734 -14.422 -14.648 1 96.88 148 THR B N 1
ATOM 4316 C CA . THR B 1 148 ? 8.398 -14.148 -15.156 1 96.88 148 THR B CA 1
ATOM 4317 C C . THR B 1 148 ? 7.352 -14.938 -14.375 1 96.88 148 THR B C 1
ATOM 4319 O O . THR B 1 148 ? 7.699 -15.773 -13.531 1 96.88 148 THR B O 1
ATOM 4322 N N . GLY B 1 149 ? 6.109 -14.586 -14.539 1 95.62 149 GLY B N 1
ATOM 4323 C CA . GLY B 1 149 ? 4.98 -15.32 -13.992 1 95.62 149 GLY B CA 1
ATOM 4324 C C . GLY B 1 149 ? 4.977 -15.367 -12.477 1 95.62 149 GLY B C 1
ATOM 4325 O O . GLY B 1 149 ? 5.129 -14.328 -11.82 1 95.62 149 GLY B O 1
ATOM 4326 N N . GLY B 1 150 ? 4.777 -16.547 -12.008 1 95.12 150 GLY B N 1
ATOM 4327 C CA . GLY B 1 150 ? 4.652 -16.75 -10.578 1 95.12 150 GLY B CA 1
ATOM 4328 C C . GLY B 1 150 ? 5.93 -16.453 -9.82 1 95.12 150 GLY B C 1
ATOM 4329 O O . GLY B 1 150 ? 5.891 -16.031 -8.664 1 95.12 150 GLY B O 1
ATOM 4330 N N . GLY B 1 151 ? 7.055 -16.797 -10.438 1 97.06 151 GLY B N 1
ATOM 4331 C CA . GLY B 1 151 ? 8.32 -16.469 -9.781 1 97.06 151 GLY B CA 1
ATOM 4332 C C . GLY B 1 151 ? 8.484 -14.992 -9.508 1 97.06 151 GLY B C 1
ATOM 4333 O O . GLY B 1 151 ? 8.953 -14.609 -8.43 1 97.06 151 GLY B O 1
ATOM 4334 N N . TRP B 1 152 ? 8.102 -14.219 -10.492 1 98 152 TRP B N 1
ATOM 4335 C CA . TRP B 1 152 ? 8.117 -12.773 -10.328 1 98 152 TRP B CA 1
ATOM 4336 C C . TRP B 1 152 ? 7.121 -12.328 -9.266 1 98 152 TRP B C 1
ATOM 4338 O O . TRP B 1 152 ? 7.484 -11.617 -8.32 1 98 152 TRP B O 1
ATOM 4348 N N . ALA B 1 153 ? 5.98 -12.844 -9.234 1 97.31 153 ALA B N 1
ATOM 4349 C CA . ALA B 1 153 ? 4.867 -12.328 -8.438 1 97.31 153 ALA B CA 1
ATOM 4350 C C . ALA B 1 153 ? 4.945 -12.836 -7 1 97.31 153 ALA B C 1
ATOM 4352 O O . ALA B 1 153 ? 4.336 -12.258 -6.098 1 97.31 153 ALA B O 1
ATOM 4353 N N . THR B 1 154 ? 5.68 -13.883 -6.723 1 97.62 154 THR B N 1
ATOM 4354 C CA . THR B 1 154 ? 5.637 -14.43 -5.371 1 97.62 154 THR B CA 1
ATOM 4355 C C . THR B 1 154 ? 7 -14.305 -4.695 1 97.62 154 THR B C 1
ATOM 4357 O O . THR B 1 154 ? 7.082 -14.219 -3.469 1 97.62 154 THR B O 1
ATOM 4360 N N . LEU B 1 155 ? 8.086 -14.305 -5.461 1 98.06 155 LEU B N 1
ATOM 4361 C CA . LEU B 1 155 ? 9.414 -14.227 -4.871 1 98.06 155 LEU B CA 1
ATOM 4362 C C . LEU B 1 155 ? 10.109 -12.93 -5.258 1 98.06 155 LEU B C 1
ATOM 4364 O O . LEU B 1 155 ? 10.789 -12.312 -4.434 1 98.06 155 LEU B O 1
ATOM 4368 N N . GLY B 1 156 ? 9.914 -12.586 -6.484 1 98.62 156 GLY B N 1
ATOM 4369 C CA . GLY B 1 156 ? 10.578 -11.391 -6.961 1 98.62 156 GLY B CA 1
ATOM 4370 C C . GLY B 1 156 ? 10 -10.109 -6.379 1 98.62 156 GLY B C 1
ATOM 4371 O O . GLY B 1 156 ? 10.602 -9.5 -5.496 1 98.62 156 GLY B O 1
ATOM 4372 N N . ALA B 1 157 ? 8.734 -9.891 -6.719 1 98.31 157 ALA B N 1
ATOM 4373 C CA . ALA B 1 157 ? 8.094 -8.609 -6.441 1 98.31 157 ALA B CA 1
ATOM 4374 C C . ALA B 1 157 ? 7.734 -8.477 -4.965 1 98.31 157 ALA B C 1
ATOM 4376 O O . ALA B 1 157 ? 7.48 -7.375 -4.473 1 98.31 157 ALA B O 1
ATOM 4377 N N . SER B 1 158 ? 7.723 -9.539 -4.23 1 97.75 158 SER B N 1
ATOM 4378 C CA . SER B 1 158 ? 7.312 -9.516 -2.832 1 97.75 158 SER B CA 1
ATOM 4379 C C . SER B 1 158 ? 8.5 -9.266 -1.91 1 97.75 158 SER B C 1
ATOM 4381 O O . SER B 1 158 ? 8.328 -9.078 -0.704 1 97.75 158 SER B O 1
ATOM 4383 N N . ALA B 1 159 ? 9.734 -9.242 -2.408 1 98.62 159 ALA B N 1
ATOM 4384 C CA . ALA B 1 159 ? 10.93 -9.133 -1.582 1 98.62 159 ALA B CA 1
ATOM 4385 C C . ALA B 1 159 ? 11.062 -7.734 -0.984 1 98.62 159 ALA B C 1
ATOM 4387 O O . ALA B 1 159 ? 10.422 -6.789 -1.449 1 98.62 159 ALA B O 1
ATOM 4388 N N . ASP B 1 160 ? 11.836 -7.613 0.096 1 98.75 160 ASP B N 1
ATOM 4389 C CA . ASP B 1 160 ? 12.133 -6.328 0.72 1 98.75 160 ASP B CA 1
ATOM 4390 C C . ASP B 1 160 ? 12.992 -5.457 -0.19 1 98.75 160 ASP B C 1
ATOM 4392 O O . ASP B 1 160 ? 12.766 -4.25 -0.304 1 98.75 160 ASP B O 1
ATOM 4396 N N . VAL B 1 161 ? 13.992 -6.062 -0.762 1 98.88 161 VAL B N 1
ATOM 4397 C CA . VAL B 1 161 ? 14.891 -5.434 -1.723 1 98.88 161 VAL B CA 1
ATOM 4398 C C . VAL B 1 161 ? 14.922 -6.25 -3.012 1 98.88 161 VAL B C 1
ATOM 4400 O O . VAL B 1 161 ? 15.117 -7.469 -2.979 1 98.88 161 VAL B O 1
ATOM 4403 N N . VAL B 1 162 ? 14.703 -5.602 -4.113 1 98.94 162 VAL B N 1
ATOM 4404 C CA . VAL B 1 162 ? 14.656 -6.27 -5.406 1 98.94 162 VAL B CA 1
ATOM 4405 C C . VAL B 1 162 ? 15.805 -5.781 -6.281 1 98.94 162 VAL B C 1
ATOM 4407 O O . VAL B 1 162 ? 15.805 -4.637 -6.738 1 98.94 162 VAL B O 1
ATOM 4410 N N . LEU B 1 163 ? 16.75 -6.605 -6.48 1 98.94 163 LEU B N 1
ATOM 4411 C CA . LEU B 1 163 ? 17.859 -6.371 -7.41 1 98.94 163 LEU B CA 1
ATOM 4412 C C . LEU B 1 163 ? 17.609 -7.105 -8.727 1 98.94 163 LEU B C 1
ATOM 4414 O O . LEU B 1 163 ? 16.875 -8.086 -8.766 1 98.94 163 LEU B O 1
ATOM 4418 N N . ALA B 1 164 ? 18.188 -6.613 -9.812 1 98.94 164 ALA B N 1
ATOM 4419 C CA . ALA B 1 164 ? 18.047 -7.277 -11.102 1 98.94 164 ALA B CA 1
ATOM 4420 C C . ALA B 1 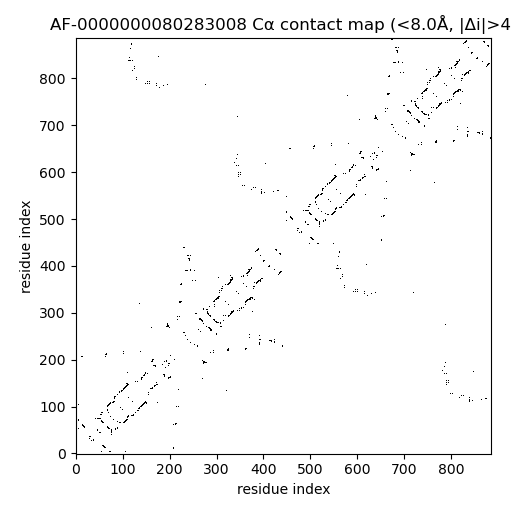164 ? 19.344 -7.242 -11.891 1 98.94 164 ALA B C 1
ATOM 4422 O O . ALA B 1 164 ? 20.156 -6.324 -11.727 1 98.94 164 ALA B O 1
ATOM 4423 N N . LEU B 1 165 ? 19.562 -8.289 -12.641 1 98.69 165 LEU B N 1
ATOM 4424 C CA . LEU B 1 165 ? 20.672 -8.258 -13.594 1 98.69 165 LEU B CA 1
ATOM 4425 C C . LEU B 1 165 ? 20.297 -7.434 -14.828 1 98.69 165 LEU B C 1
ATOM 4427 O O . LEU B 1 165 ? 19.125 -7.352 -15.188 1 98.69 165 LEU B O 1
ATOM 4431 N N . PRO B 1 166 ? 21.328 -6.84 -15.492 1 98.38 166 PRO B N 1
ATOM 4432 C CA . PRO B 1 166 ? 21.031 -6.027 -16.672 1 98.38 166 PRO B CA 1
ATOM 4433 C C . PRO B 1 166 ? 20.359 -6.82 -17.797 1 98.38 166 PRO B C 1
ATOM 4435 O O . PRO B 1 166 ? 20.719 -7.98 -18.031 1 98.38 166 PRO B O 1
ATOM 4438 N N . GLU B 1 167 ? 19.281 -6.27 -18.359 1 97.12 167 GLU B N 1
ATOM 4439 C CA . GLU B 1 167 ? 18.609 -6.754 -19.562 1 97.12 167 GLU B CA 1
ATOM 4440 C C . GLU B 1 167 ? 17.781 -8.008 -19.266 1 97.12 167 GLU B C 1
ATOM 4442 O O . GLU B 1 167 ? 17.266 -8.641 -20.188 1 97.12 167 GLU B O 1
ATOM 4447 N N . ALA B 1 168 ? 17.734 -8.391 -17.984 1 97.88 168 ALA B N 1
ATOM 4448 C CA . ALA B 1 168 ? 16.906 -9.539 -17.641 1 97.88 168 ALA B CA 1
ATOM 4449 C C . ALA B 1 168 ? 15.453 -9.312 -18.062 1 97.88 168 ALA B C 1
ATOM 4451 O O . ALA B 1 168 ? 14.914 -8.211 -17.891 1 97.88 168 ALA B O 1
ATOM 4452 N N . GLN B 1 169 ? 14.867 -10.336 -18.672 1 97.44 169 GLN B N 1
ATOM 4453 C CA . GLN B 1 169 ? 13.422 -10.312 -18.906 1 97.44 169 GLN B CA 1
ATOM 4454 C C . GLN B 1 169 ? 12.648 -10.438 -17.594 1 97.44 169 GLN B C 1
ATOM 4456 O O . GLN B 1 169 ? 12.789 -11.43 -16.875 1 97.44 169 GLN B O 1
ATOM 4461 N N . VAL B 1 170 ? 11.852 -9.422 -17.25 1 98.19 170 VAL B N 1
ATOM 4462 C CA . VAL B 1 170 ? 11.047 -9.414 -16.031 1 98.19 170 VAL B CA 1
ATOM 4463 C C . VAL B 1 170 ? 9.617 -9 -16.359 1 98.19 170 VAL B C 1
ATOM 4465 O O . VAL B 1 170 ? 9.391 -7.977 -17.016 1 98.19 170 VAL B O 1
ATOM 4468 N N . GLY B 1 171 ? 8.68 -9.812 -15.938 1 96.94 171 GLY B N 1
ATOM 4469 C CA . GLY B 1 171 ? 7.277 -9.508 -16.156 1 96.94 171 GLY B CA 1
ATOM 4470 C C . GLY B 1 171 ? 6.348 -10.633 -15.75 1 96.94 171 GLY B C 1
ATOM 4471 O O . GLY B 1 171 ? 6.785 -11.773 -15.562 1 96.94 171 GLY B O 1
ATOM 4472 N N . PHE B 1 172 ? 5.156 -10.32 -15.625 1 93.56 172 PHE B N 1
ATOM 4473 C CA . PHE B 1 172 ? 4.203 -11.375 -15.289 1 93.56 172 PHE B CA 1
ATOM 4474 C C . PHE B 1 172 ? 3.939 -12.266 -16.5 1 93.56 172 PHE B C 1
ATOM 4476 O O . PHE B 1 172 ? 3.768 -13.484 -16.359 1 93.56 172 PHE B O 1
ATOM 4483 N N . ALA B 1 173 ? 3.955 -11.633 -17.594 1 85.69 173 ALA B N 1
ATOM 4484 C CA . ALA B 1 173 ? 3.826 -12.422 -18.812 1 85.69 173 ALA B CA 1
ATOM 4485 C C . ALA B 1 173 ? 5.195 -12.742 -19.406 1 85.69 173 ALA B C 1
ATOM 4487 O O . ALA B 1 173 ? 6.02 -11.844 -19.594 1 85.69 173 ALA B O 1
ATOM 4488 N N . GLY B 1 174 ? 5.375 -13.992 -19.75 1 84.44 174 GLY B N 1
ATOM 4489 C CA . GLY B 1 174 ? 6.582 -14.375 -20.469 1 84.44 174 GLY B CA 1
ATOM 4490 C C . GLY B 1 174 ? 6.523 -14.055 -21.953 1 84.44 174 GLY B C 1
ATOM 4491 O O . GLY B 1 174 ? 5.461 -13.711 -22.484 1 84.44 174 GLY B O 1
ATOM 4492 N N . SER B 1 175 ? 7.582 -14.164 -22.625 1 83.06 175 SER B N 1
ATOM 4493 C CA . SER B 1 175 ? 7.742 -13.734 -24 1 83.06 175 SER B CA 1
ATOM 4494 C C . SER B 1 175 ? 6.801 -14.492 -24.938 1 83.06 175 SER B C 1
ATOM 4496 O O . SER B 1 175 ? 6.379 -13.961 -25.969 1 83.06 175 SER B O 1
ATOM 4498 N N . ARG B 1 176 ? 6.453 -15.641 -24.531 1 79.06 176 ARG B N 1
ATOM 4499 C CA . ARG B 1 176 ? 5.637 -16.453 -25.422 1 79.06 176 ARG B CA 1
ATOM 4500 C C . ARG B 1 176 ? 4.152 -16.172 -25.219 1 79.06 176 ARG B C 1
ATOM 4502 O O . ARG B 1 176 ? 3.322 -16.562 -26.047 1 79.06 176 ARG B O 1
ATOM 4509 N N . VAL B 1 177 ? 3.838 -15.508 -24.141 1 83 177 VAL B N 1
ATOM 4510 C CA . VAL B 1 177 ? 2.418 -15.375 -23.828 1 83 177 VAL B CA 1
ATOM 4511 C C . VAL B 1 177 ? 2.039 -13.898 -23.781 1 83 177 VAL B C 1
ATOM 4513 O O . VAL B 1 177 ? 0.855 -13.555 -23.781 1 83 177 VAL B O 1
ATOM 4516 N N . ARG B 1 178 ? 3.039 -13.016 -23.812 1 87.44 178 ARG B N 1
ATOM 4517 C CA . ARG B 1 178 ? 2.695 -11.594 -23.781 1 87.44 178 ARG B CA 1
ATOM 4518 C C . ARG B 1 178 ? 1.996 -11.18 -25.078 1 87.44 178 ARG B C 1
ATOM 4520 O O . ARG B 1 178 ? 2.215 -11.781 -26.125 1 87.44 178 ARG B O 1
ATOM 4527 N N . PRO B 1 179 ? 1.145 -10.117 -24.938 1 89 179 PRO B N 1
ATOM 4528 C CA . PRO B 1 179 ? 0.474 -9.648 -26.141 1 89 179 PRO B CA 1
ATOM 4529 C C . PRO B 1 179 ? 1.454 -9.305 -27.266 1 89 179 PRO B C 1
ATOM 4531 O O . PRO B 1 179 ? 2.521 -8.742 -27 1 89 179 PRO B O 1
ATOM 4534 N N . ALA B 1 180 ? 1.067 -9.68 -28.406 1 86.19 180 ALA B N 1
ATOM 4535 C CA . ALA B 1 180 ? 1.938 -9.508 -29.562 1 86.19 180 ALA B CA 1
ATOM 4536 C C . ALA B 1 180 ? 2.279 -8.031 -29.781 1 86.19 180 ALA B C 1
ATOM 4538 O O . ALA B 1 180 ? 3.367 -7.707 -30.266 1 86.19 180 ALA B O 1
ATOM 4539 N N . ASP B 1 181 ? 1.421 -7.18 -29.438 1 90.19 181 ASP B N 1
ATOM 4540 C CA . ASP B 1 181 ? 1.604 -5.758 -29.719 1 90.19 181 ASP B CA 1
ATOM 4541 C C . ASP B 1 181 ? 2.303 -5.062 -28.547 1 90.19 181 ASP B C 1
ATOM 4543 O O . ASP B 1 181 ? 2.621 -3.873 -28.625 1 90.19 181 ASP B O 1
ATOM 4547 N N . ALA B 1 182 ? 2.607 -5.781 -27.516 1 91.19 182 ALA B N 1
ATOM 4548 C CA . ALA B 1 182 ? 3.293 -5.168 -26.375 1 91.19 182 ALA B CA 1
ATOM 4549 C C . ALA B 1 182 ? 4.789 -5.035 -26.641 1 91.19 182 ALA B C 1
ATOM 4551 O O . ALA B 1 182 ? 5.445 -6 -27.047 1 91.19 182 ALA B O 1
ATOM 4552 N N . PRO B 1 183 ? 5.293 -3.838 -26.5 1 94.12 183 PRO B N 1
ATOM 4553 C CA . PRO B 1 183 ? 6.73 -3.666 -26.734 1 94.12 183 PRO B CA 1
ATOM 4554 C C . PRO B 1 183 ? 7.582 -4.496 -25.766 1 94.12 183 PRO B C 1
ATOM 4556 O O . PRO B 1 183 ? 7.336 -4.496 -24.562 1 94.12 183 PRO B O 1
ATOM 4559 N N . ALA B 1 184 ? 8.57 -5.176 -26.266 1 93.69 184 ALA B N 1
ATOM 4560 C CA . ALA B 1 184 ? 9.43 -6.059 -25.5 1 93.69 184 ALA B CA 1
ATOM 4561 C C . ALA B 1 184 ? 10.094 -5.305 -24.344 1 93.69 184 ALA B C 1
ATOM 4563 O O . ALA B 1 184 ? 10.367 -5.879 -23.297 1 93.69 184 ALA B O 1
ATOM 4564 N N . GLU B 1 185 ? 10.328 -4.016 -24.516 1 95.31 185 GLU B N 1
ATOM 4565 C CA . GLU B 1 185 ? 11.023 -3.178 -23.547 1 95.31 185 GLU B CA 1
ATOM 4566 C C . GLU B 1 185 ? 10.227 -3.07 -22.25 1 95.31 185 GLU B C 1
ATOM 4568 O O . GLU B 1 185 ? 10.789 -2.766 -21.188 1 95.31 185 GLU B O 1
ATOM 4573 N N . ALA B 1 186 ? 8.938 -3.307 -22.312 1 96.69 186 ALA B N 1
ATOM 4574 C CA . ALA B 1 186 ? 8.078 -3.209 -21.141 1 96.69 186 ALA B CA 1
ATOM 4575 C C . ALA B 1 186 ? 8.297 -4.391 -20.203 1 96.69 186 ALA B C 1
ATOM 4577 O O . ALA B 1 186 ? 7.836 -4.375 -19.047 1 96.69 186 ALA B O 1
ATOM 4578 N N . TYR B 1 187 ? 9.016 -5.371 -20.656 1 97.56 187 TYR B N 1
ATOM 4579 C CA . TYR B 1 187 ? 9.195 -6.602 -19.891 1 97.56 187 TYR B CA 1
ATOM 4580 C C . TYR B 1 187 ? 10.664 -6.824 -19.547 1 97.56 187 TYR B C 1
ATOM 4582 O O . TYR B 1 187 ? 11.172 -7.945 -19.656 1 97.56 187 TYR B O 1
ATOM 4590 N N . THR B 1 188 ? 11.367 -5.785 -19.188 1 98 188 THR B N 1
ATOM 4591 C CA . THR B 1 188 ? 12.781 -5.848 -18.844 1 98 188 THR B CA 1
ATOM 4592 C C . THR B 1 188 ? 13.023 -5.32 -17.438 1 98 188 THR B C 1
ATOM 4594 O O . THR B 1 188 ? 12.18 -4.609 -16.875 1 98 188 THR B O 1
ATOM 4597 N N . ALA B 1 189 ? 14.164 -5.695 -16.859 1 98.5 189 ALA B N 1
ATOM 4598 C CA . ALA B 1 189 ? 14.609 -5.152 -15.578 1 98.5 189 ALA B CA 1
ATOM 4599 C C . ALA B 1 189 ? 14.656 -3.629 -15.617 1 98.5 189 ALA B C 1
ATOM 4601 O O . ALA B 1 189 ? 14.273 -2.965 -14.648 1 98.5 189 ALA B O 1
ATOM 4602 N N . GLU B 1 190 ? 15.086 -3.064 -16.688 1 98.75 190 GLU B N 1
ATOM 4603 C CA . GLU B 1 190 ? 15.219 -1.62 -16.859 1 98.75 190 GLU B CA 1
ATOM 4604 C C . GLU B 1 190 ? 13.859 -0.925 -16.766 1 98.75 190 GLU B C 1
ATOM 4606 O O . GLU B 1 190 ? 13.734 0.122 -16.125 1 98.75 190 GLU B O 1
ATOM 4611 N N . ALA B 1 191 ? 12.844 -1.478 -17.422 1 98.38 191 ALA B N 1
ATOM 4612 C CA . ALA B 1 191 ? 11.5 -0.917 -17.328 1 98.38 191 ALA B CA 1
ATOM 4613 C C . ALA B 1 191 ? 10.984 -0.956 -15.891 1 98.38 191 ALA B C 1
ATOM 4615 O O . ALA B 1 191 ? 10.414 0.024 -15.398 1 98.38 191 ALA B O 1
ATOM 4616 N N . LYS B 1 192 ? 11.227 -2.113 -15.227 1 98.69 192 LYS B N 1
ATOM 4617 C CA . LYS B 1 192 ? 10.75 -2.27 -13.852 1 98.69 192 LYS B CA 1
ATOM 4618 C C . LYS B 1 192 ? 11.445 -1.285 -12.914 1 98.69 192 LYS B C 1
ATOM 4620 O O . LYS B 1 192 ? 10.828 -0.775 -11.977 1 98.69 192 LYS B O 1
ATOM 4625 N N . LEU B 1 193 ? 12.758 -1.024 -13.148 1 98.75 193 LEU B N 1
ATOM 4626 C CA . LEU B 1 193 ? 13.453 -0.004 -12.375 1 98.75 193 LEU B CA 1
ATOM 4627 C C . LEU B 1 193 ? 12.844 1.374 -12.617 1 98.75 193 LEU B C 1
ATOM 4629 O O . LEU B 1 193 ? 12.555 2.105 -11.664 1 98.75 193 LEU B O 1
ATOM 4633 N N . ALA B 1 194 ? 12.633 1.699 -13.859 1 98.62 194 ALA B N 1
ATOM 4634 C CA . ALA B 1 194 ? 12.086 3 -14.234 1 98.62 194 ALA B CA 1
ATOM 4635 C C . ALA B 1 194 ? 10.695 3.203 -13.625 1 98.62 194 ALA B C 1
ATOM 4637 O O . ALA B 1 194 ? 10.32 4.328 -13.297 1 98.62 194 ALA B O 1
ATOM 4638 N N . TRP B 1 195 ? 10.008 2.119 -13.453 1 98.44 195 TRP B N 1
ATOM 4639 C CA . TRP B 1 195 ? 8.625 2.189 -12.977 1 98.44 195 TRP B CA 1
ATOM 4640 C C . TRP B 1 195 ? 8.547 1.921 -11.484 1 98.44 195 TRP B C 1
ATOM 4642 O O . TRP B 1 195 ? 7.457 1.752 -10.93 1 98.44 195 TRP B O 1
ATOM 4652 N N . GLY B 1 196 ? 9.703 1.854 -10.781 1 98.62 196 GLY B N 1
ATOM 4653 C CA . GLY B 1 196 ? 9.758 1.809 -9.328 1 98.62 196 GLY B CA 1
ATOM 4654 C C . GLY B 1 196 ? 9.477 0.43 -8.766 1 98.62 196 GLY B C 1
ATOM 4655 O O . GLY B 1 196 ? 9.016 0.301 -7.625 1 98.62 196 GLY B O 1
ATOM 4656 N N . GLN B 1 197 ? 9.719 -0.667 -9.539 1 98.75 197 GLN B N 1
ATOM 4657 C CA . GLN B 1 197 ? 9.406 -2.021 -9.102 1 98.75 197 GLN B CA 1
ATOM 4658 C C . GLN B 1 197 ? 10.672 -2.797 -8.758 1 98.75 197 GLN B C 1
ATOM 4660 O O . GLN B 1 197 ? 10.609 -3.857 -8.125 1 98.75 197 GLN B O 1
ATOM 4665 N N . VAL B 1 198 ? 11.789 -2.271 -9.195 1 98.81 198 VAL B N 1
ATOM 4666 C CA . VAL B 1 198 ? 13.117 -2.801 -8.922 1 98.81 198 VAL B CA 1
ATOM 4667 C C . VAL B 1 198 ? 13.969 -1.729 -8.25 1 98.81 198 VAL B C 1
ATOM 4669 O O . VAL B 1 198 ? 13.906 -0.552 -8.609 1 98.81 198 VAL B O 1
ATOM 4672 N N . ASP B 1 199 ? 14.758 -2.123 -7.293 1 98.88 199 ASP B N 1
ATOM 4673 C CA . ASP B 1 199 ? 15.516 -1.147 -6.527 1 98.88 199 ASP B CA 1
ATOM 4674 C C . ASP B 1 199 ? 16.812 -0.784 -7.238 1 98.88 199 ASP B C 1
ATOM 4676 O O . ASP B 1 199 ? 17.25 0.368 -7.195 1 98.88 199 ASP B O 1
ATOM 4680 N N . ARG B 1 200 ? 17.406 -1.773 -7.891 1 98.81 200 ARG B N 1
ATOM 4681 C CA . ARG B 1 200 ? 18.703 -1.515 -8.523 1 98.81 200 ARG B CA 1
ATOM 4682 C C . ARG B 1 200 ? 19.031 -2.588 -9.547 1 98.81 200 ARG B C 1
ATOM 4684 O O . ARG B 1 200 ? 18.766 -3.771 -9.328 1 98.81 200 ARG B O 1
ATOM 4691 N N . ILE B 1 201 ? 19.562 -2.213 -10.656 1 98.88 201 ILE B N 1
ATOM 4692 C CA . ILE B 1 201 ? 20.188 -3.123 -11.602 1 98.88 201 ILE B CA 1
ATOM 4693 C C . ILE B 1 201 ? 21.672 -3.27 -11.273 1 98.88 201 ILE B C 1
ATOM 4695 O O . ILE B 1 201 ? 22.375 -2.273 -11.086 1 98.88 201 ILE B O 1
ATOM 4699 N N . VAL B 1 202 ? 22.125 -4.488 -11.141 1 98.81 202 VAL B N 1
ATOM 4700 C CA . VAL B 1 202 ? 23.484 -4.77 -10.68 1 98.81 202 VAL B CA 1
ATOM 4701 C C . VAL B 1 202 ? 24.203 -5.637 -11.711 1 98.81 202 VAL B C 1
ATOM 4703 O O . VAL B 1 202 ? 23.781 -6.766 -11.977 1 98.81 202 VAL B O 1
ATOM 4706 N N . PRO B 1 203 ? 25.359 -5.18 -12.297 1 98 203 PRO B N 1
ATOM 4707 C CA . PRO B 1 203 ? 26.172 -6.07 -13.133 1 98 203 PRO B CA 1
ATOM 4708 C C . PRO B 1 203 ? 26.609 -7.328 -12.391 1 98 203 PRO B C 1
ATOM 4710 O O . PRO B 1 203 ? 26.938 -7.266 -11.203 1 98 203 PRO B O 1
ATOM 4713 N N . PRO B 1 204 ? 26.656 -8.453 -13.109 1 96.69 204 PRO B N 1
ATOM 4714 C CA . PRO B 1 204 ? 27 -9.719 -12.469 1 96.69 204 PRO B CA 1
ATOM 4715 C C . PRO B 1 204 ? 28.312 -9.656 -11.688 1 96.69 204 PRO B C 1
ATOM 4717 O O . PRO B 1 204 ? 28.422 -10.211 -10.594 1 96.69 204 PRO B O 1
ATOM 4720 N N . ALA B 1 205 ? 29.312 -8.953 -12.188 1 97 205 ALA B N 1
ATOM 4721 C CA . ALA B 1 205 ? 30.625 -8.867 -11.562 1 97 205 ALA B CA 1
ATOM 4722 C C . ALA B 1 205 ? 30.547 -8.18 -10.203 1 97 205 ALA B C 1
ATOM 4724 O O . ALA B 1 205 ? 31.375 -8.422 -9.32 1 97 205 ALA B O 1
ATOM 4725 N N . ASP B 1 206 ? 29.531 -7.34 -9.992 1 98.25 206 ASP B N 1
ATOM 4726 C CA . ASP B 1 206 ? 29.391 -6.551 -8.773 1 98.25 206 ASP B CA 1
ATOM 4727 C C . ASP B 1 206 ? 28.438 -7.223 -7.789 1 98.25 206 ASP B C 1
ATOM 4729 O O . ASP B 1 206 ? 28.328 -6.809 -6.633 1 98.25 206 ASP B O 1
ATOM 4733 N N . LEU B 1 207 ? 27.719 -8.25 -8.188 1 98.38 207 LEU B N 1
ATOM 4734 C CA . LEU B 1 207 ? 26.625 -8.836 -7.438 1 98.38 207 LEU B CA 1
ATOM 4735 C C . LEU B 1 207 ? 27.094 -9.352 -6.082 1 98.38 207 LEU B C 1
ATOM 4737 O O . LEU B 1 207 ? 26.453 -9.109 -5.059 1 98.38 207 LEU B O 1
ATOM 4741 N N . PRO B 1 208 ? 28.266 -10.078 -5.984 1 98.19 208 PRO B N 1
ATOM 4742 C CA . PRO B 1 208 ? 28.719 -10.562 -4.676 1 98.19 208 PRO B CA 1
ATOM 4743 C C . PRO B 1 208 ? 28.891 -9.438 -3.656 1 98.19 208 PRO B C 1
ATOM 4745 O O . PRO B 1 208 ? 28.406 -9.539 -2.529 1 98.19 208 PRO B O 1
ATOM 4748 N N . ALA B 1 209 ? 29.484 -8.375 -4.078 1 98.19 209 ALA B N 1
ATOM 4749 C CA . ALA B 1 209 ? 29.766 -7.258 -3.178 1 98.19 209 ALA B CA 1
ATOM 4750 C C . ALA B 1 209 ? 28.469 -6.535 -2.789 1 98.19 209 ALA B C 1
ATOM 4752 O O . ALA B 1 209 ? 28.297 -6.152 -1.63 1 98.19 209 ALA B O 1
ATOM 4753 N N . VAL B 1 210 ? 27.641 -6.336 -3.746 1 98.62 210 VAL B N 1
ATOM 4754 C CA . VAL B 1 210 ? 26.375 -5.637 -3.506 1 98.62 210 VAL B CA 1
ATOM 4755 C C . VAL B 1 210 ? 25.516 -6.449 -2.551 1 98.62 210 VAL B C 1
ATOM 4757 O O . VAL B 1 210 ? 24.922 -5.898 -1.613 1 98.62 210 VAL B O 1
ATOM 4760 N N . LEU B 1 211 ? 25.406 -7.754 -2.75 1 98.88 211 LEU B N 1
ATOM 4761 C CA . LEU B 1 211 ? 24.625 -8.625 -1.876 1 98.88 211 LEU B CA 1
ATOM 4762 C C . LEU B 1 211 ? 25.188 -8.609 -0.457 1 98.88 211 LEU B C 1
ATOM 4764 O O . LEU B 1 211 ? 24.422 -8.531 0.512 1 98.88 211 LEU B O 1
ATOM 4768 N N . GLU B 1 212 ? 26.484 -8.711 -0.385 1 98.38 212 GLU B N 1
ATOM 4769 C CA . GLU B 1 212 ? 27.094 -8.664 0.941 1 98.38 212 GLU B CA 1
ATOM 4770 C C . GLU B 1 212 ? 26.719 -7.375 1.673 1 98.38 212 GLU B C 1
ATOM 4772 O O . GLU B 1 212 ? 26.406 -7.402 2.863 1 98.38 212 GLU B O 1
ATOM 4777 N N . ARG B 1 213 ? 26.797 -6.27 0.986 1 98.38 213 ARG B N 1
ATOM 4778 C CA . ARG B 1 213 ? 26.469 -4.98 1.591 1 98.38 213 ARG B CA 1
ATOM 4779 C C . ARG B 1 213 ? 25.031 -4.953 2.076 1 98.38 213 ARG B C 1
ATOM 4781 O O . ARG B 1 213 ? 24.766 -4.562 3.215 1 98.38 213 ARG B O 1
ATOM 4788 N N . TRP B 1 214 ? 24.094 -5.387 1.256 1 98.81 214 TRP B N 1
ATOM 4789 C CA . TRP B 1 214 ? 22.688 -5.41 1.629 1 98.81 214 TRP B CA 1
ATOM 4790 C C . TRP B 1 214 ? 22.453 -6.316 2.832 1 98.81 214 TRP B C 1
ATOM 4792 O O . TRP B 1 214 ? 21.734 -5.953 3.764 1 98.81 214 TRP B O 1
ATOM 4802 N N . LEU B 1 215 ? 23.062 -7.496 2.766 1 98.75 215 LEU B N 1
ATOM 4803 C CA . LEU B 1 215 ? 22.875 -8.445 3.854 1 98.75 215 LEU B CA 1
ATOM 4804 C C . LEU B 1 215 ? 23.422 -7.891 5.164 1 98.75 215 LEU B C 1
ATOM 4806 O O . LEU B 1 215 ? 22.781 -8 6.211 1 98.75 215 LEU B O 1
ATOM 4810 N N . ARG B 1 216 ? 24.578 -7.266 5.105 1 98 216 ARG B N 1
ATOM 4811 C CA . ARG B 1 216 ? 25.141 -6.648 6.301 1 98 216 ARG B CA 1
ATOM 4812 C C . ARG B 1 216 ? 24.219 -5.555 6.84 1 98 216 ARG B C 1
ATOM 4814 O O . ARG B 1 216 ? 24.016 -5.449 8.055 1 98 216 ARG B O 1
ATOM 4821 N N . LEU B 1 217 ? 23.688 -4.777 5.98 1 98.5 217 LEU B N 1
ATOM 4822 C CA . LEU B 1 217 ? 22.828 -3.666 6.383 1 98.5 217 LEU B CA 1
ATOM 4823 C C . LEU B 1 217 ? 21.547 -4.176 7.031 1 98.5 217 LEU B C 1
ATOM 4825 O O . LEU B 1 217 ? 21.125 -3.67 8.07 1 98.5 217 LEU B O 1
ATOM 4829 N N . LEU B 1 218 ? 20.922 -5.215 6.477 1 98.5 218 LEU B N 1
ATOM 4830 C CA . LEU B 1 218 ? 19.562 -5.582 6.855 1 98.5 218 LEU B CA 1
ATOM 4831 C C . LEU B 1 218 ? 19.562 -6.559 8.031 1 98.5 218 LEU B C 1
ATOM 4833 O O . LEU B 1 218 ? 18.516 -6.852 8.602 1 98.5 218 LEU B O 1
ATOM 4837 N N . THR B 1 219 ? 20.734 -7.066 8.391 1 97.56 219 THR B N 1
ATOM 4838 C CA . THR B 1 219 ? 20.797 -8.016 9.5 1 97.56 219 THR B CA 1
ATOM 4839 C C . THR B 1 219 ? 21.5 -7.398 10.703 1 97.56 219 THR B C 1
ATOM 4841 O O . THR B 1 219 ? 22.047 -8.117 11.547 1 97.56 219 THR B O 1
ATOM 4844 N N . SER B 1 220 ? 21.469 -6.051 10.812 1 94.19 220 SER B N 1
ATOM 4845 C CA . SER B 1 220 ? 22.109 -5.352 11.914 1 94.19 220 SER B CA 1
ATOM 4846 C C . SER B 1 220 ? 21.141 -4.445 12.656 1 94.19 220 SER B C 1
ATOM 4848 O O . SER B 1 220 ? 21.219 -3.221 12.555 1 94.19 220 SER B O 1
ATOM 4850 N N . PRO B 1 221 ? 20.297 -4.992 13.469 1 92.06 221 PRO B N 1
ATOM 4851 C CA . PRO B 1 221 ? 19.359 -4.172 14.234 1 92.06 221 PRO B CA 1
ATOM 4852 C C . PRO B 1 221 ? 20.047 -3.336 15.312 1 92.06 221 PRO B C 1
ATOM 4854 O O . PRO B 1 221 ? 21.141 -3.682 15.766 1 92.06 221 PRO B O 1
ATOM 4857 N N . SER B 1 222 ? 19.5 -2.25 15.531 1 92.94 222 SER B N 1
ATOM 4858 C CA . SER B 1 222 ? 19.953 -1.364 16.594 1 92.94 222 SER B CA 1
ATOM 4859 C C . SER B 1 222 ? 18.766 -0.666 17.266 1 92.94 222 SER B C 1
ATOM 4861 O O . SER B 1 222 ? 17.859 -0.175 16.594 1 92.94 222 SER B O 1
ATOM 4863 N N . SER B 1 223 ? 18.719 -0.589 18.562 1 91 223 SER B N 1
ATOM 4864 C CA . SER B 1 223 ? 17.625 0.05 19.297 1 91 223 SER B CA 1
ATOM 4865 C C . SER B 1 223 ? 17.922 1.524 19.547 1 91 223 SER B C 1
ATOM 4867 O O . SER B 1 223 ? 17.047 2.281 19.953 1 91 223 SER B O 1
ATOM 4869 N N . GLU B 1 224 ? 19.078 1.914 19.25 1 96 224 GLU B N 1
ATOM 4870 C CA . GLU B 1 224 ? 19.484 3.285 19.547 1 96 224 GLU B CA 1
ATOM 4871 C C . GLU B 1 224 ? 19.078 4.23 18.422 1 96 224 GLU B C 1
ATOM 4873 O O . GLU B 1 224 ? 19.266 3.92 17.234 1 96 224 GLU B O 1
ATOM 4878 N N . ALA B 1 225 ? 18.562 5.391 18.812 1 98 225 ALA B N 1
ATOM 4879 C CA . ALA B 1 225 ? 18.172 6.406 17.828 1 98 225 ALA B CA 1
ATOM 4880 C C . ALA B 1 225 ? 19.375 6.922 17.062 1 98 225 ALA B C 1
ATOM 4882 O O . ALA B 1 225 ? 20.484 6.98 17.609 1 98 225 ALA B O 1
ATOM 4883 N N . ALA B 1 226 ? 19.156 7.25 15.805 1 97.88 226 ALA B N 1
ATOM 4884 C CA . ALA B 1 226 ? 20.203 7.922 15.023 1 97.88 226 ALA B CA 1
ATOM 4885 C C . ALA B 1 226 ? 20.531 9.289 15.609 1 97.88 226 ALA B C 1
ATOM 4887 O O . ALA B 1 226 ? 19.625 10.055 15.953 1 97.88 226 ALA B O 1
ATOM 4888 N N . GLU B 1 227 ? 21.797 9.57 15.773 1 96.88 227 GLU B N 1
ATOM 4889 C CA . GLU B 1 227 ? 22.188 10.938 16.094 1 96.88 227 GLU B CA 1
ATOM 4890 C C . GLU B 1 227 ? 21.938 11.883 14.93 1 96.88 227 GLU B C 1
ATOM 4892 O O . GLU B 1 227 ? 22.281 11.578 13.789 1 96.88 227 GLU B O 1
ATOM 4897 N N . PRO B 1 228 ? 21.281 12.969 15.195 1 97.88 228 PRO B N 1
ATOM 4898 C CA . PRO B 1 228 ? 21.094 13.883 14.07 1 97.88 228 PRO B CA 1
ATOM 4899 C C . PRO B 1 228 ? 22.422 14.406 13.508 1 97.88 228 PRO B C 1
ATOM 4901 O O . PRO B 1 228 ? 23.344 14.695 14.273 1 97.88 228 PRO B O 1
ATOM 4904 N N . PRO B 1 229 ? 22.516 14.492 12.18 1 97.69 229 PRO B N 1
ATOM 4905 C CA . PRO B 1 229 ? 23.703 15.125 11.602 1 97.69 229 PRO B CA 1
ATOM 4906 C C . PRO B 1 229 ? 23.891 16.562 12.078 1 97.69 229 PRO B C 1
ATOM 4908 O O . PRO B 1 229 ? 22.906 17.234 12.414 1 97.69 229 PRO B O 1
ATOM 4911 N N . GLY B 1 230 ? 25.172 17 12.148 1 97.38 230 GLY B N 1
ATOM 4912 C CA . GLY B 1 230 ? 25.438 18.422 12.312 1 97.38 230 GLY B CA 1
ATOM 4913 C C . GLY B 1 230 ? 25.188 19.219 11.047 1 97.38 230 GLY B C 1
ATOM 4914 O O . GLY B 1 230 ? 24.906 18.656 9.992 1 97.38 230 GLY B O 1
ATOM 4915 N N . ALA B 1 231 ? 25.281 20.5 11.211 1 97.69 231 ALA B N 1
ATOM 4916 C CA . ALA B 1 231 ? 25.016 21.391 10.078 1 97.69 231 ALA B CA 1
ATOM 4917 C C . ALA B 1 231 ? 26.219 21.453 9.141 1 97.69 231 ALA B C 1
ATOM 4919 O O . ALA B 1 231 ? 27.344 21.688 9.578 1 97.69 231 ALA B O 1
ATOM 4920 N N . TYR B 1 232 ? 25.984 21.281 7.824 1 96.12 232 TYR B N 1
ATOM 4921 C CA . TYR B 1 232 ? 27.031 21.375 6.809 1 96.12 232 TYR B CA 1
ATOM 4922 C C . TYR B 1 232 ? 27.125 22.797 6.258 1 96.12 232 TYR B C 1
ATOM 4924 O O . TYR B 1 232 ? 28.141 23.172 5.664 1 96.12 232 TYR B O 1
ATOM 4932 N N . GLY B 1 233 ? 26.094 23.594 6.445 1 93.81 233 GLY B N 1
ATOM 4933 C CA . GLY B 1 233 ? 26.047 24.953 5.922 1 93.81 233 GLY B CA 1
ATOM 4934 C C . GLY B 1 233 ? 26.375 26 6.965 1 93.81 233 GLY B C 1
ATOM 4935 O O . GLY B 1 233 ? 27.25 25.797 7.809 1 93.81 233 GLY B O 1
ATOM 4936 N N . SER B 1 234 ? 25.719 27.109 6.816 1 90.88 234 SER B N 1
ATOM 4937 C CA . SER B 1 234 ? 25.922 28.25 7.715 1 90.88 234 SER B CA 1
ATOM 4938 C C . SER B 1 234 ? 25.562 27.891 9.148 1 90.88 234 SER B C 1
ATOM 4940 O O . SER B 1 234 ? 24.656 27.094 9.391 1 90.88 234 SER B O 1
ATOM 4942 N N . LEU B 1 235 ? 26.328 28.484 10.062 1 94.56 235 LEU B N 1
ATOM 4943 C CA . LEU B 1 235 ? 26.016 28.328 11.477 1 94.56 235 LEU B CA 1
ATOM 4944 C C . LEU B 1 235 ? 25.344 29.594 12.031 1 94.56 235 LEU B C 1
ATOM 4946 O O . LEU B 1 235 ? 24.906 29.609 13.18 1 94.56 235 LEU B O 1
ATOM 4950 N N . GLU B 1 236 ? 25.266 30.547 11.141 1 95.69 236 GLU B N 1
ATOM 4951 C CA . GLU B 1 236 ? 24.641 31.797 11.555 1 95.69 236 GLU B CA 1
ATOM 4952 C C . GLU B 1 236 ? 23.125 31.703 11.492 1 95.69 236 GLU B C 1
ATOM 4954 O O . GLU B 1 236 ? 22.562 31.219 10.508 1 95.69 236 GLU B O 1
ATOM 4959 N N . LEU B 1 237 ? 22.547 32.125 12.531 1 97.75 237 LEU B N 1
ATOM 4960 C CA . LEU B 1 237 ? 21.078 32.094 12.578 1 97.75 237 LEU B CA 1
ATOM 4961 C C . LEU B 1 237 ? 20.5 33.312 11.852 1 97.75 237 LEU B C 1
ATOM 4963 O O . LEU B 1 237 ? 21.031 34.406 11.953 1 97.75 237 LEU B O 1
ATOM 4967 N N . PRO B 1 238 ? 19.484 33.094 11.117 1 97.94 238 PRO B N 1
ATOM 4968 C CA . PRO B 1 238 ? 18.844 34.219 10.414 1 97.94 238 PRO B CA 1
ATOM 4969 C C . PRO B 1 238 ? 18.219 35.219 11.367 1 97.94 238 PRO B C 1
ATOM 4971 O O . PRO B 1 238 ? 17.672 34.844 12.406 1 97.94 238 PRO B O 1
ATOM 4974 N N . GLU B 1 239 ? 18.219 36.469 10.922 1 97.44 239 GLU B N 1
ATOM 4975 C CA . GLU B 1 239 ? 17.719 37.562 11.773 1 97.44 239 GLU B CA 1
ATOM 4976 C C . GLU B 1 239 ? 16.219 37.75 11.594 1 97.44 239 GLU B C 1
ATOM 4978 O O . GLU B 1 239 ? 15.562 38.375 12.438 1 97.44 239 GLU B O 1
ATOM 4983 N N . SER B 1 240 ? 15.703 37.344 10.5 1 98 240 SER B N 1
ATOM 4984 C CA . SER B 1 240 ? 14.281 37.5 10.188 1 98 240 SER B CA 1
ATOM 4985 C C . SER B 1 240 ? 13.719 36.219 9.555 1 98 240 SER B C 1
ATOM 4987 O O . SER B 1 240 ? 14.477 35.344 9.148 1 98 240 SER B O 1
ATOM 4989 N N . GLY B 1 241 ? 12.43 36.156 9.625 1 98 241 GLY B N 1
ATOM 4990 C CA . GLY B 1 241 ? 11.781 35.031 8.945 1 98 241 GLY B CA 1
ATOM 4991 C C . GLY B 1 241 ? 12.125 34.969 7.469 1 98 241 GLY B C 1
ATOM 4992 O O . GLY B 1 241 ? 12.344 33.875 6.938 1 98 241 GLY B O 1
ATOM 4993 N N . TRP B 1 242 ? 12.133 36.125 6.836 1 98 242 TRP B N 1
ATOM 4994 C CA . TRP B 1 242 ? 12.43 36.156 5.406 1 98 242 TRP B CA 1
ATOM 4995 C C . TRP B 1 242 ? 13.875 35.75 5.141 1 98 242 TRP B C 1
ATOM 4997 O O . TRP B 1 242 ? 14.164 35.062 4.156 1 98 242 TRP B O 1
ATOM 5007 N N . ALA B 1 243 ? 14.789 36.156 6.043 1 98 243 ALA B N 1
ATOM 5008 C CA . ALA B 1 243 ? 16.172 35.719 5.93 1 98 243 ALA B CA 1
ATOM 5009 C C . ALA B 1 243 ? 16.266 34.188 6.035 1 98 243 ALA B C 1
ATOM 5011 O O . ALA B 1 243 ? 17.094 33.562 5.355 1 98 243 ALA B O 1
ATOM 5012 N N . ALA B 1 244 ? 15.484 33.625 6.922 1 98.25 244 ALA B N 1
ATOM 5013 C CA . ALA B 1 244 ? 15.438 32.156 7.047 1 98.25 244 ALA B CA 1
ATOM 5014 C C . ALA B 1 244 ? 14.992 31.516 5.738 1 98.25 244 ALA B C 1
ATOM 5016 O O . ALA B 1 244 ? 15.586 30.531 5.289 1 98.25 244 ALA B O 1
ATOM 5017 N N . VAL B 1 245 ? 13.93 32.094 5.113 1 98.44 245 VAL B N 1
ATOM 5018 C CA . VAL B 1 245 ? 13.398 31.578 3.854 1 98.44 245 VAL B CA 1
ATOM 5019 C C . VAL B 1 245 ? 14.477 31.656 2.773 1 98.44 245 VAL B C 1
ATOM 5021 O O . VAL B 1 245 ? 14.703 30.703 2.039 1 98.44 245 VAL B O 1
ATOM 5024 N N . GLN B 1 246 ? 15.133 32.781 2.689 1 97.62 246 GLN B N 1
ATOM 5025 C CA . GLN B 1 246 ? 16.172 32.969 1.683 1 97.62 246 GLN B CA 1
ATOM 5026 C C . GLN B 1 246 ? 17.328 32 1.886 1 97.62 246 GLN B C 1
ATOM 5028 O O . GLN B 1 246 ? 17.859 31.453 0.92 1 97.62 246 GLN B O 1
ATOM 5033 N N . ALA B 1 247 ? 17.719 31.797 3.164 1 97.44 247 ALA B N 1
ATOM 5034 C CA . ALA B 1 247 ? 18.797 30.859 3.469 1 97.44 247 ALA B CA 1
ATOM 5035 C C . ALA B 1 247 ? 18.438 29.453 3.043 1 97.44 247 ALA B C 1
ATOM 5037 O O . ALA B 1 247 ? 19.234 28.75 2.426 1 97.44 247 ALA B O 1
ATOM 5038 N N . ALA B 1 248 ? 17.234 29.047 3.348 1 98 248 ALA B N 1
ATOM 5039 C CA . ALA B 1 248 ? 16.766 27.703 3.051 1 98 248 ALA B CA 1
ATOM 5040 C C . ALA B 1 248 ? 16.656 27.469 1.546 1 98 248 ALA B C 1
ATOM 5042 O O . ALA B 1 248 ? 16.766 26.344 1.072 1 98 248 ALA B O 1
ATOM 5043 N N . ARG B 1 249 ? 16.406 28.562 0.795 1 97.75 249 ARG B N 1
ATOM 5044 C CA . ARG B 1 249 ? 16.203 28.453 -0.645 1 97.75 249 ARG B CA 1
ATOM 5045 C C . ARG B 1 249 ? 17.484 28.734 -1.409 1 97.75 249 ARG B C 1
ATOM 5047 O O . ARG B 1 249 ? 17.516 28.656 -2.639 1 97.75 249 ARG B O 1
ATOM 5054 N N . SER B 1 250 ? 18.516 29 -0.696 1 96.69 250 SER B N 1
ATOM 5055 C CA . SER B 1 250 ? 19.797 29.328 -1.337 1 96.69 250 SER B CA 1
ATOM 5056 C C . SER B 1 250 ? 20.328 28.141 -2.137 1 96.69 250 SER B C 1
ATOM 5058 O O . SER B 1 250 ? 20.281 27 -1.672 1 96.69 250 SER B O 1
ATOM 5060 N N . ALA B 1 251 ? 20.844 28.375 -3.291 1 94.12 251 ALA B N 1
ATOM 5061 C CA . ALA B 1 251 ? 21.422 27.344 -4.145 1 94.12 251 ALA B CA 1
ATOM 5062 C C . ALA B 1 251 ? 22.734 26.828 -3.568 1 94.12 251 ALA B C 1
ATOM 5064 O O . ALA B 1 251 ? 23.172 25.719 -3.904 1 94.12 251 ALA B O 1
ATOM 5065 N N . ASP B 1 252 ? 23.359 27.594 -2.719 1 92.94 252 ASP B N 1
ATOM 5066 C CA . ASP B 1 252 ? 24.703 27.281 -2.221 1 92.94 252 ASP B CA 1
ATOM 5067 C C . ASP B 1 252 ? 24.625 26.391 -0.978 1 92.94 252 ASP B C 1
ATOM 5069 O O . ASP B 1 252 ? 25.656 25.875 -0.52 1 92.94 252 ASP B O 1
ATOM 5073 N N . ARG B 1 253 ? 23.469 26.234 -0.423 1 94.75 253 ARG B N 1
ATOM 5074 C CA . ARG B 1 253 ? 23.391 25.469 0.814 1 94.75 253 ARG B CA 1
ATOM 5075 C C . ARG B 1 253 ? 23.594 23.984 0.55 1 94.75 253 ARG B C 1
ATOM 5077 O O . ARG B 1 253 ? 23.281 23.5 -0.538 1 94.75 253 ARG B O 1
ATOM 5084 N N . PRO B 1 254 ? 24.062 23.219 1.52 1 96.5 254 PRO B N 1
ATOM 5085 C CA . PRO B 1 254 ? 24.188 21.766 1.373 1 96.5 254 PRO B CA 1
ATOM 5086 C C . PRO B 1 254 ? 22.828 21.078 1.232 1 96.5 254 PRO B C 1
ATOM 5088 O O . PRO B 1 254 ? 21.844 21.5 1.834 1 96.5 254 PRO B O 1
ATOM 5091 N N . ARG B 1 255 ? 22.828 20.078 0.441 1 97.19 255 ARG B N 1
ATOM 5092 C CA . ARG B 1 255 ? 21.609 19.312 0.203 1 97.19 255 ARG B CA 1
ATOM 5093 C C . ARG B 1 255 ? 21.719 17.906 0.785 1 97.19 255 ARG B C 1
ATOM 5095 O O . ARG B 1 255 ? 22.719 17.578 1.426 1 97.19 255 ARG B O 1
ATOM 5102 N N . ALA B 1 256 ? 20.656 17.156 0.616 1 98.19 256 ALA B N 1
ATOM 5103 C CA . ALA B 1 256 ? 20.531 15.844 1.242 1 98.19 256 ALA B CA 1
ATOM 5104 C C . ALA B 1 256 ? 21.719 14.953 0.916 1 98.19 256 ALA B C 1
ATOM 5106 O O . ALA B 1 256 ? 22.234 14.25 1.787 1 98.19 256 ALA B O 1
ATOM 5107 N N . ALA B 1 257 ? 22.156 14.945 -0.335 1 97.69 257 ALA B N 1
ATOM 5108 C CA . ALA B 1 257 ? 23.25 14.078 -0.749 1 97.69 257 ALA B CA 1
ATOM 5109 C C . ALA B 1 257 ? 24.516 14.344 0.082 1 97.69 257 ALA B C 1
ATOM 5111 O O . ALA B 1 257 ? 25.203 13.406 0.498 1 97.69 257 ALA B O 1
ATOM 5112 N N . GLU B 1 258 ? 24.797 15.594 0.332 1 97.38 258 GLU B N 1
ATOM 5113 C CA . GLU B 1 258 ? 25.984 15.961 1.119 1 97.38 258 GLU B CA 1
ATOM 5114 C C . GLU B 1 258 ? 25.859 15.469 2.559 1 97.38 258 GLU B C 1
ATOM 5116 O O . GLU B 1 258 ? 26.828 14.977 3.137 1 97.38 258 GLU B O 1
ATOM 5121 N N . TYR B 1 259 ? 24.688 15.617 3.156 1 98.19 259 TYR B N 1
ATOM 5122 C CA . TYR B 1 259 ? 24.453 15.148 4.516 1 98.19 259 TYR B CA 1
ATOM 5123 C C . TYR B 1 259 ? 24.594 13.633 4.598 1 98.19 259 TYR B C 1
ATOM 5125 O O . TYR B 1 259 ? 25.266 13.117 5.508 1 98.19 259 TYR B O 1
ATOM 5133 N N . LEU B 1 260 ? 24 12.93 3.654 1 98.38 260 LEU B N 1
ATOM 5134 C CA . LEU B 1 260 ? 24.047 11.477 3.674 1 98.38 260 LEU B CA 1
ATOM 5135 C C . LEU B 1 260 ? 25.469 10.977 3.434 1 98.38 260 LEU B C 1
ATOM 5137 O O . LEU B 1 260 ? 25.922 10.031 4.086 1 98.38 260 LEU B O 1
ATOM 5141 N N . ASP B 1 261 ? 26.219 11.617 2.453 1 97.75 261 ASP B N 1
ATOM 5142 C CA . ASP B 1 261 ? 27.594 11.234 2.158 1 97.75 261 ASP B CA 1
ATOM 5143 C C . ASP B 1 261 ? 28.5 11.445 3.371 1 97.75 261 ASP B C 1
ATOM 5145 O O . ASP B 1 261 ? 29.391 10.641 3.633 1 97.75 261 ASP B O 1
ATOM 5149 N N . GLY B 1 262 ? 28.281 12.516 4.125 1 97.06 262 GLY B N 1
ATOM 5150 C CA . GLY B 1 262 ? 29.078 12.805 5.309 1 97.06 262 GLY B CA 1
ATOM 5151 C C . GLY B 1 262 ? 28.688 11.953 6.508 1 97.06 262 GLY B C 1
ATOM 5152 O O . GLY B 1 262 ? 29.5 11.719 7.398 1 97.06 262 GLY B O 1
ATOM 5153 N N . TYR B 1 263 ? 27.5 11.5 6.547 1 97.62 263 TYR B N 1
ATOM 5154 C CA . TYR B 1 263 ? 26.922 10.812 7.703 1 97.62 263 TYR B CA 1
ATOM 5155 C C . TYR B 1 263 ? 27.25 9.328 7.668 1 97.62 263 TYR B C 1
ATOM 5157 O O . TYR B 1 263 ? 27.547 8.727 8.703 1 97.62 263 TYR B O 1
ATOM 5165 N N . PHE B 1 264 ? 27.219 8.711 6.473 1 98.12 264 PHE B N 1
ATOM 5166 C CA . PHE B 1 264 ? 27.375 7.27 6.355 1 98.12 264 PHE B CA 1
ATOM 5167 C C . PHE B 1 264 ? 28.75 6.91 5.812 1 98.12 264 PHE B C 1
ATOM 5169 O O . PHE B 1 264 ? 29.281 7.605 4.945 1 98.12 264 PHE B O 1
ATOM 5176 N N . GLU B 1 265 ? 29.281 5.801 6.301 1 98.19 265 GLU B N 1
ATOM 5177 C CA . GLU B 1 265 ? 30.484 5.23 5.695 1 98.19 265 GLU B CA 1
ATOM 5178 C C . GLU B 1 265 ? 30.203 4.719 4.289 1 98.19 265 GLU B C 1
ATOM 5180 O O . GLU B 1 265 ? 31 4.934 3.371 1 98.19 265 GLU B O 1
ATOM 5185 N N . TRP B 1 266 ? 29.203 4.066 4.109 1 98.12 266 TRP B N 1
ATOM 5186 C CA . TRP B 1 266 ? 28.656 3.602 2.844 1 98.12 266 TRP B CA 1
ATOM 5187 C C . TRP B 1 266 ? 27.156 3.312 2.977 1 98.12 266 TRP B C 1
ATOM 5189 O O . TRP B 1 266 ? 26.625 3.242 4.09 1 98.12 266 TRP B O 1
ATOM 5199 N N . ARG B 1 267 ? 26.469 3.334 1.938 1 98.38 267 ARG B N 1
ATOM 5200 C CA . ARG B 1 267 ? 25.016 3.135 1.976 1 98.38 267 ARG B CA 1
ATOM 5201 C C . ARG B 1 267 ? 24.531 2.439 0.709 1 98.38 267 ARG B C 1
ATOM 5203 O O . ARG B 1 267 ? 25.25 2.365 -0.285 1 98.38 267 ARG B O 1
ATOM 5210 N N . GLU B 1 268 ? 23.344 1.844 0.727 1 98.69 268 GLU B N 1
ATOM 5211 C CA . GLU B 1 268 ? 22.594 1.284 -0.396 1 98.69 268 GLU B CA 1
ATOM 5212 C C . GLU B 1 268 ? 21.188 1.869 -0.469 1 98.69 268 GLU B C 1
ATOM 5214 O O . GLU B 1 268 ? 20.516 2.023 0.555 1 98.69 268 GLU B O 1
ATOM 5219 N N . ASP B 1 269 ? 20.766 2.189 -1.696 1 98.56 269 ASP B N 1
ATOM 5220 C CA . ASP B 1 269 ? 19.484 2.855 -1.894 1 98.56 269 ASP B CA 1
ATOM 5221 C C . ASP B 1 269 ? 18.406 1.857 -2.316 1 98.56 269 ASP B C 1
ATOM 5223 O O . ASP B 1 269 ? 18.703 0.856 -2.971 1 98.56 269 ASP B O 1
ATOM 5227 N N . ILE B 1 270 ? 17.188 2.1 -1.875 1 98.75 270 ILE B N 1
ATOM 5228 C CA . ILE B 1 270 ? 16.016 1.489 -2.512 1 98.75 270 ILE B CA 1
ATOM 5229 C C . ILE B 1 270 ? 15.375 2.488 -3.467 1 98.75 270 ILE B C 1
ATOM 5231 O O . ILE B 1 270 ? 15.695 3.678 -3.445 1 98.75 270 ILE B O 1
ATOM 5235 N N . SER B 1 271 ? 14.508 1.926 -4.352 1 98.25 271 SER B N 1
ATOM 5236 C CA . SER B 1 271 ? 13.883 2.793 -5.348 1 98.25 271 SER B CA 1
ATOM 5237 C C . SER B 1 271 ? 12.438 2.389 -5.602 1 98.25 271 SER B C 1
ATOM 5239 O O . SER B 1 271 ? 12.117 1.199 -5.672 1 98.25 271 SER B O 1
ATOM 5241 N N . GLY B 1 272 ? 11.578 3.471 -5.617 1 98.38 272 GLY B N 1
ATOM 5242 C CA . GLY B 1 272 ? 10.258 3.275 -6.188 1 98.38 272 GLY B CA 1
ATOM 5243 C C . GLY B 1 272 ? 9.219 2.871 -5.16 1 98.38 272 GLY B C 1
ATOM 5244 O O . GLY B 1 272 ? 9.555 2.494 -4.039 1 98.38 272 GLY B O 1
ATOM 5245 N N . ASP B 1 273 ? 7.934 2.98 -5.574 1 98.62 273 ASP B N 1
ATOM 5246 C CA . ASP B 1 273 ? 6.797 2.75 -4.684 1 98.62 273 ASP B CA 1
ATOM 5247 C C . ASP B 1 273 ? 6.137 1.405 -4.973 1 98.62 273 ASP B C 1
ATOM 5249 O O . ASP B 1 273 ? 5.133 1.053 -4.344 1 98.62 273 ASP B O 1
ATOM 5253 N N . ARG B 1 274 ? 6.641 0.555 -5.988 1 98.19 274 ARG B N 1
ATOM 5254 C CA . ARG B 1 274 ? 6.18 -0.766 -6.406 1 98.19 274 ARG B CA 1
ATOM 5255 C C . ARG B 1 274 ? 4.887 -0.668 -7.207 1 98.19 274 ARG B C 1
ATOM 5257 O O . ARG B 1 274 ? 4.34 -1.686 -7.641 1 98.19 274 ARG B O 1
ATOM 5264 N N . CYS B 1 275 ? 4.336 0.525 -7.43 1 96.81 275 CYS B N 1
ATOM 5265 C CA . CYS B 1 275 ? 3.047 0.631 -8.109 1 96.81 275 CYS B CA 1
ATOM 5266 C C . CYS B 1 275 ? 3.137 1.562 -9.312 1 96.81 275 CYS B C 1
ATOM 5268 O O . CYS B 1 275 ? 2.148 2.189 -9.688 1 96.81 275 CYS B O 1
ATOM 5270 N N . GLY B 1 276 ? 4.395 1.737 -9.828 1 97 276 GLY B N 1
ATOM 5271 C CA . GLY B 1 276 ? 4.539 2.424 -11.102 1 97 276 GLY B CA 1
ATOM 5272 C C . GLY B 1 276 ? 5.191 3.789 -10.977 1 97 276 GLY B C 1
ATOM 5273 O O . GLY B 1 276 ? 5.242 4.551 -11.945 1 97 276 GLY B O 1
ATOM 5274 N N . GLY B 1 277 ? 5.652 4.133 -9.75 1 97.62 277 GLY B N 1
ATOM 5275 C CA . GLY B 1 277 ? 6.16 5.484 -9.578 1 97.62 277 GLY B CA 1
ATOM 5276 C C . GLY B 1 277 ? 7.527 5.535 -8.93 1 97.62 277 GLY B C 1
ATOM 5277 O O . GLY B 1 277 ? 7.848 4.691 -8.086 1 97.62 277 GLY B O 1
ATOM 5278 N N . VAL B 1 278 ? 8.305 6.523 -9.336 1 98.56 278 VAL B N 1
ATOM 5279 C CA . VAL B 1 278 ? 9.57 6.891 -8.703 1 98.56 278 VAL B CA 1
ATOM 5280 C C . VAL B 1 278 ? 9.594 8.391 -8.422 1 98.56 278 VAL B C 1
ATOM 5282 O O . VAL B 1 278 ? 8.898 9.164 -9.086 1 98.56 278 VAL B O 1
ATOM 5285 N N . ASP B 1 279 ? 10.156 8.789 -7.406 1 98.75 279 ASP B N 1
ATOM 5286 C CA . ASP B 1 279 ? 10.422 10.195 -7.117 1 98.75 279 ASP B CA 1
ATOM 5287 C C . ASP B 1 279 ? 11.914 10.453 -6.965 1 98.75 279 ASP B C 1
ATOM 5289 O O . ASP B 1 279 ? 12.508 10.094 -5.945 1 98.75 279 ASP B O 1
ATOM 5293 N N . ALA B 1 280 ? 12.523 11.102 -7.949 1 97.94 280 ALA B N 1
ATOM 5294 C CA . ALA B 1 280 ? 13.953 11.406 -7.914 1 97.94 280 ALA B CA 1
ATOM 5295 C C . ALA B 1 280 ? 14.273 12.414 -6.816 1 97.94 280 ALA B C 1
ATOM 5297 O O . ALA B 1 280 ? 15.43 12.586 -6.434 1 97.94 280 ALA B O 1
ATOM 5298 N N . GLY B 1 281 ? 13.258 13.078 -6.285 1 98.62 281 GLY B N 1
ATOM 5299 C CA . GLY B 1 281 ? 13.438 14.094 -5.262 1 98.62 281 GLY B CA 1
ATOM 5300 C C . GLY B 1 281 ? 13.406 13.531 -3.852 1 98.62 281 GLY B C 1
ATOM 5301 O O . GLY B 1 281 ? 13.414 14.289 -2.877 1 98.62 281 GLY B O 1
ATOM 5302 N N . VAL B 1 282 ? 13.336 12.219 -3.705 1 98.81 282 VAL B N 1
ATOM 5303 C CA . VAL B 1 282 ? 13.367 11.555 -2.404 1 98.81 282 VAL B CA 1
ATOM 5304 C C . VAL B 1 282 ? 14.375 10.406 -2.43 1 98.81 282 VAL B C 1
ATOM 5306 O O . VAL B 1 282 ? 14.258 9.492 -3.246 1 98.81 282 VAL B O 1
ATOM 5309 N N . LEU B 1 283 ? 15.375 10.461 -1.598 1 98.81 283 LEU B N 1
ATOM 5310 C CA . LEU B 1 283 ? 16.359 9.391 -1.454 1 98.81 283 LEU B CA 1
ATOM 5311 C C . LEU B 1 283 ? 16.031 8.508 -0.257 1 98.81 283 LEU B C 1
ATOM 5313 O O . LEU B 1 283 ? 15.82 9.008 0.851 1 98.81 283 LEU B O 1
ATOM 5317 N N . CYS B 1 284 ? 15.914 7.219 -0.452 1 98.88 284 CYS B N 1
ATOM 5318 C CA . CYS B 1 284 ? 15.648 6.25 0.608 1 98.88 284 CYS B CA 1
ATOM 5319 C C . CYS B 1 284 ? 16.656 5.109 0.564 1 98.88 284 CYS B C 1
ATOM 5321 O O . CYS B 1 284 ? 17.094 4.699 -0.514 1 98.88 284 CYS B O 1
ATOM 5323 N N . GLY B 1 285 ? 17.031 4.609 1.703 1 98.88 285 GLY B N 1
ATOM 5324 C CA . GLY B 1 285 ? 17.953 3.477 1.752 1 98.88 285 GLY B CA 1
ATOM 5325 C C . GLY B 1 285 ? 18.438 3.164 3.152 1 98.88 285 GLY B C 1
ATOM 5326 O O . GLY B 1 285 ? 17.781 3.514 4.137 1 98.88 285 GLY B O 1
ATOM 5327 N N . PHE B 1 286 ? 19.453 2.428 3.246 1 98.88 286 PHE B N 1
ATOM 5328 C CA . PHE B 1 286 ? 20.109 2.018 4.48 1 98.88 286 PHE B CA 1
ATOM 5329 C C . PHE B 1 286 ? 21.609 2.312 4.422 1 98.88 286 PHE B C 1
ATOM 5331 O O . PHE B 1 286 ? 22.234 2.113 3.385 1 98.88 286 PHE B O 1
ATOM 5338 N N . GLY B 1 287 ? 22.156 2.797 5.527 1 98.69 287 GLY B N 1
ATOM 5339 C CA . GLY B 1 287 ? 23.578 3.104 5.574 1 98.69 287 GLY B CA 1
ATOM 5340 C C . GLY B 1 287 ? 24.25 2.6 6.84 1 98.69 287 GLY B C 1
ATOM 5341 O O . GLY B 1 287 ? 23.578 2.289 7.824 1 98.69 287 GLY B O 1
ATOM 5342 N N . ARG B 1 288 ? 25.547 2.457 6.703 1 97.94 288 ARG B N 1
ATOM 5343 C CA . ARG B 1 288 ? 26.391 2.018 7.816 1 97.94 288 ARG B CA 1
ATOM 5344 C C . ARG B 1 288 ? 27.047 3.205 8.508 1 97.94 288 ARG B C 1
ATOM 5346 O O . ARG B 1 288 ? 27.625 4.074 7.84 1 97.94 288 ARG B O 1
ATOM 5353 N N . ARG B 1 289 ? 26.859 3.271 9.773 1 96.44 289 ARG B N 1
ATOM 5354 C CA . ARG B 1 289 ? 27.516 4.293 10.586 1 96.44 289 ARG B CA 1
ATOM 5355 C C . ARG B 1 289 ? 27.906 3.736 11.945 1 96.44 289 ARG B C 1
ATOM 5357 O O . ARG B 1 289 ? 27.062 3.238 12.688 1 96.44 289 ARG B O 1
ATOM 5364 N N . ASP B 1 290 ? 29.188 3.871 12.289 1 94.19 290 ASP B N 1
ATOM 5365 C CA . ASP B 1 290 ? 29.719 3.471 13.586 1 94.19 290 ASP B CA 1
ATOM 5366 C C . ASP B 1 290 ? 29.297 2.043 13.93 1 94.19 290 ASP B C 1
ATOM 5368 O O . ASP B 1 290 ? 28.812 1.783 15.031 1 94.19 290 ASP B O 1
ATOM 5372 N N . GLY B 1 291 ? 29.344 1.206 13.016 1 93.5 291 GLY B N 1
ATOM 5373 C CA . GLY B 1 291 ? 29.109 -0.215 13.227 1 93.5 291 GLY B CA 1
ATOM 5374 C C . GLY B 1 291 ? 27.641 -0.589 13.25 1 93.5 291 GLY B C 1
ATOM 5375 O O . GLY B 1 291 ? 27.297 -1.756 13.445 1 93.5 291 GLY B O 1
ATOM 5376 N N . ARG B 1 292 ? 26.812 0.382 13.031 1 96.19 292 ARG B N 1
ATOM 5377 C CA . ARG B 1 292 ? 25.391 0.07 13.047 1 96.19 292 ARG B CA 1
ATOM 5378 C C . ARG B 1 292 ? 24.719 0.469 11.734 1 96.19 292 ARG B C 1
ATOM 5380 O O . ARG B 1 292 ? 25.312 1.192 10.93 1 96.19 292 ARG B O 1
ATOM 5387 N N . THR B 1 293 ? 23.562 -0.077 11.531 1 98.38 293 THR B N 1
ATOM 5388 C CA . THR B 1 293 ? 22.766 0.285 10.367 1 98.38 293 THR B CA 1
ATOM 5389 C C . THR B 1 293 ? 21.703 1.307 10.734 1 98.38 293 THR B C 1
ATOM 5391 O O . THR B 1 293 ? 21.047 1.184 11.781 1 98.38 293 THR B O 1
ATOM 5394 N N . ILE B 1 294 ? 21.547 2.342 9.938 1 98.81 294 ILE B N 1
ATOM 5395 C CA . ILE B 1 294 ? 20.484 3.342 10.039 1 98.81 294 ILE B CA 1
ATOM 5396 C C . ILE B 1 294 ? 19.781 3.479 8.695 1 98.81 294 ILE B C 1
ATOM 5398 O O . ILE B 1 294 ? 20.422 3.623 7.656 1 98.81 294 ILE B O 1
ATOM 5402 N N . ALA B 1 295 ? 18.469 3.305 8.695 1 98.94 295 ALA B N 1
ATOM 5403 C CA . ALA B 1 295 ? 17.688 3.615 7.5 1 98.94 295 ALA B CA 1
ATOM 5404 C C . ALA B 1 295 ? 17.547 5.125 7.312 1 98.94 295 ALA B C 1
ATOM 5406 O O . ALA B 1 295 ? 17.609 5.887 8.281 1 98.94 295 ALA B O 1
ATOM 5407 N N . TYR B 1 296 ? 17.391 5.57 6.051 1 98.94 296 TYR B N 1
ATOM 5408 C CA . TYR B 1 296 ? 17.234 7.004 5.84 1 98.94 296 TYR B CA 1
ATOM 5409 C C . TYR B 1 296 ? 16.172 7.285 4.781 1 98.94 296 TYR B C 1
ATOM 5411 O O . TYR B 1 296 ? 16.031 6.523 3.822 1 98.94 296 TYR B O 1
ATOM 5419 N N . ALA B 1 297 ? 15.414 8.25 4.883 1 98.94 297 ALA B N 1
ATOM 5420 C CA . ALA B 1 297 ? 14.516 8.883 3.92 1 98.94 297 ALA B CA 1
ATOM 5421 C C . ALA B 1 297 ? 14.758 10.391 3.855 1 98.94 297 ALA B C 1
ATOM 5423 O O . ALA B 1 297 ? 14.547 11.102 4.84 1 98.94 297 ALA B O 1
ATOM 5424 N N . ALA B 1 298 ? 15.164 10.867 2.691 1 98.94 298 ALA B N 1
ATOM 5425 C CA . ALA B 1 298 ? 15.633 12.25 2.596 1 98.94 298 ALA B CA 1
ATOM 5426 C C . ALA B 1 298 ? 14.977 12.977 1.427 1 98.94 298 ALA B C 1
ATOM 5428 O O . ALA B 1 298 ? 15.039 12.516 0.285 1 98.94 298 ALA B O 1
ATOM 5429 N N . GLN B 1 299 ? 14.312 14.055 1.699 1 98.88 299 GLN B N 1
ATOM 5430 C CA . GLN B 1 299 ? 13.82 14.945 0.658 1 98.88 299 GLN B CA 1
ATOM 5431 C C . GLN B 1 299 ? 14.945 15.797 0.077 1 98.88 299 GLN B C 1
ATOM 5433 O O . GLN B 1 299 ? 15.836 16.25 0.808 1 98.88 299 GLN B O 1
ATOM 5438 N N . CYS B 1 300 ? 14.906 16.062 -1.271 1 98.38 300 CYS B N 1
ATOM 5439 C CA . CYS B 1 300 ? 16.062 16.641 -1.94 1 98.38 300 CYS B CA 1
ATOM 5440 C C . CYS B 1 300 ? 15.727 18.031 -2.469 1 98.38 300 CYS B C 1
ATOM 5442 O O . CYS B 1 300 ? 16.312 18.484 -3.451 1 98.38 300 CYS B O 1
ATOM 5444 N N . GLY B 1 301 ? 14.719 18.672 -1.996 1 98.12 301 GLY B N 1
ATOM 5445 C CA . GLY B 1 301 ? 14.516 20.078 -2.293 1 98.12 301 GLY B CA 1
ATOM 5446 C C . GLY B 1 301 ? 13.469 20.312 -3.367 1 98.12 301 GLY B C 1
ATOM 5447 O O . GLY B 1 301 ? 13.297 21.438 -3.836 1 98.12 301 GLY B O 1
ATOM 5448 N N . THR B 1 302 ? 12.852 19.328 -3.834 1 98.12 302 THR B N 1
ATOM 5449 C CA . THR B 1 302 ? 11.789 19.438 -4.832 1 98.12 302 THR B CA 1
ATOM 5450 C C . THR B 1 302 ? 10.438 19.094 -4.227 1 98.12 302 THR B C 1
ATOM 5452 O O . THR B 1 302 ? 10.367 18.5 -3.143 1 98.12 302 THR B O 1
ATOM 5455 N N . PRO B 1 303 ? 9.305 19.578 -4.887 1 98.12 303 PRO B N 1
ATOM 5456 C CA . PRO B 1 303 ? 8.016 19.062 -4.41 1 98.12 303 PRO B CA 1
ATOM 5457 C C . PRO B 1 303 ? 7.953 17.547 -4.371 1 98.12 303 PRO B C 1
ATOM 5459 O O . PRO B 1 303 ? 8.297 16.891 -5.355 1 98.12 303 PRO B O 1
ATOM 5462 N N . THR B 1 304 ? 7.613 17 -3.236 1 98.69 304 THR B N 1
ATOM 5463 C CA . THR B 1 304 ? 7.598 15.555 -3.08 1 98.69 304 THR B CA 1
ATOM 5464 C C . THR B 1 304 ? 6.406 14.945 -3.814 1 98.69 304 THR B C 1
ATOM 5466 O O . THR B 1 304 ? 5.266 15.375 -3.619 1 98.69 304 THR B O 1
ATOM 5469 N N . LEU B 1 305 ? 6.645 14.031 -4.684 1 98.75 305 LEU B N 1
ATOM 5470 C CA . LEU B 1 305 ? 5.602 13.344 -5.434 1 98.75 305 LEU B CA 1
ATOM 5471 C C . LEU B 1 305 ? 4.977 12.227 -4.598 1 98.75 305 LEU B C 1
ATOM 5473 O O . LEU B 1 305 ? 5.594 11.734 -3.652 1 98.75 305 LEU B O 1
ATOM 5477 N N . PRO B 1 306 ? 3.734 11.797 -4.996 1 98.69 306 PRO B N 1
ATOM 5478 C CA . PRO B 1 306 ? 3.107 10.688 -4.273 1 98.69 306 PRO B CA 1
ATOM 5479 C C . PRO B 1 306 ? 4.012 9.461 -4.176 1 98.69 306 PRO B C 1
ATOM 5481 O O . PRO B 1 306 ? 4.09 8.828 -3.119 1 98.69 306 PRO B O 1
ATOM 5484 N N . ALA B 1 307 ? 4.777 9.156 -5.203 1 98.81 307 ALA B N 1
ATOM 5485 C CA . ALA B 1 307 ? 5.672 8 -5.211 1 98.81 307 ALA B CA 1
ATOM 5486 C C . ALA B 1 307 ? 6.766 8.148 -4.156 1 98.81 307 ALA B C 1
ATOM 5488 O O . ALA B 1 307 ? 7.203 7.156 -3.566 1 98.81 307 ALA B O 1
ATOM 5489 N N . GLY B 1 308 ? 7.211 9.359 -3.949 1 98.94 308 GLY B N 1
ATOM 5490 C CA . GLY B 1 308 ? 8.203 9.602 -2.916 1 98.94 308 GLY B CA 1
ATOM 5491 C C . GLY B 1 308 ? 7.703 9.289 -1.52 1 98.94 308 GLY B C 1
ATOM 5492 O O . GLY B 1 308 ? 8.414 8.68 -0.718 1 98.94 308 GLY B O 1
ATOM 5493 N N . PHE B 1 309 ? 6.441 9.703 -1.248 1 98.88 309 PHE B N 1
ATOM 5494 C CA . PHE B 1 309 ? 5.828 9.398 0.04 1 98.88 309 PHE B CA 1
ATOM 5495 C C . PHE B 1 309 ? 5.691 7.895 0.231 1 98.88 309 PHE B C 1
ATOM 5497 O O . PHE B 1 309 ? 5.988 7.367 1.306 1 98.88 309 PHE B O 1
ATOM 5504 N N . ARG B 1 310 ? 5.285 7.188 -0.785 1 98.88 310 ARG B N 1
ATOM 5505 C CA . ARG B 1 310 ? 5.086 5.746 -0.697 1 98.88 310 ARG B CA 1
ATOM 5506 C C . ARG B 1 310 ? 6.41 5.02 -0.512 1 98.88 310 ARG B C 1
ATOM 5508 O O . ARG B 1 310 ? 6.484 4.027 0.219 1 98.88 310 ARG B O 1
ATOM 5515 N N . THR B 1 311 ? 7.469 5.496 -1.225 1 98.88 311 THR B N 1
ATOM 5516 C CA . THR B 1 311 ? 8.781 4.883 -1.059 1 98.88 311 THR B CA 1
ATOM 5517 C C . THR B 1 311 ? 9.289 5.07 0.368 1 98.88 311 THR B C 1
ATOM 5519 O O . THR B 1 311 ? 9.828 4.133 0.969 1 98.88 311 THR B O 1
ATOM 5522 N N . ALA B 1 312 ? 9.078 6.258 0.914 1 98.94 312 ALA B N 1
ATOM 5523 C CA . ALA B 1 312 ? 9.484 6.523 2.291 1 98.94 312 ALA B CA 1
ATOM 5524 C C . ALA B 1 312 ? 8.695 5.668 3.273 1 98.94 312 ALA B C 1
ATOM 5526 O O . ALA B 1 312 ? 9.258 5.137 4.234 1 98.94 312 ALA B O 1
ATOM 5527 N N . ALA B 1 313 ? 7.41 5.547 3.02 1 98.88 313 ALA B N 1
ATOM 5528 C CA . ALA B 1 313 ? 6.582 4.707 3.881 1 98.88 313 ALA B CA 1
ATOM 5529 C C . ALA B 1 313 ? 7.062 3.258 3.855 1 98.88 313 ALA B C 1
ATOM 5531 O O . ALA B 1 313 ? 7.156 2.609 4.902 1 98.88 313 ALA B O 1
ATOM 5532 N N . ARG B 1 314 ? 7.375 2.746 2.641 1 98.5 314 ARG B N 1
ATOM 5533 C CA . ARG B 1 314 ? 7.902 1.394 2.484 1 98.5 314 ARG B CA 1
ATOM 5534 C C . ARG B 1 314 ? 9.195 1.218 3.266 1 98.5 314 ARG B C 1
ATOM 5536 O O . ARG B 1 314 ? 9.406 0.192 3.918 1 98.5 314 ARG B O 1
ATOM 5543 N N . LEU B 1 315 ? 10.078 2.201 3.238 1 98.88 315 LEU B N 1
ATOM 5544 C CA . LEU B 1 315 ? 11.336 2.182 3.969 1 98.88 315 LEU B CA 1
ATOM 5545 C C . LEU B 1 315 ? 11.102 2.125 5.473 1 98.88 315 LEU B C 1
ATOM 5547 O O . LEU B 1 315 ? 11.703 1.312 6.172 1 98.88 315 LEU B O 1
ATOM 5551 N N . VAL B 1 316 ? 10.219 2.99 5.988 1 98.88 316 VAL B N 1
ATOM 5552 C CA . VAL B 1 316 ? 9.969 3.086 7.422 1 98.88 316 VAL B CA 1
ATOM 5553 C C . VAL B 1 316 ? 9.383 1.771 7.934 1 98.88 316 VAL B C 1
ATOM 5555 O O . VAL B 1 316 ? 9.781 1.272 8.984 1 98.88 316 VAL B O 1
ATOM 5558 N N . ARG B 1 317 ? 8.469 1.188 7.188 1 98.62 317 ARG B N 1
ATOM 5559 C CA . ARG B 1 317 ? 7.867 -0.081 7.586 1 98.62 317 ARG B CA 1
ATOM 5560 C C . ARG B 1 317 ? 8.906 -1.193 7.629 1 98.62 317 ARG B C 1
ATOM 5562 O O . ARG B 1 317 ? 8.914 -2.014 8.547 1 98.62 317 ARG B O 1
ATOM 5569 N N . LEU B 1 318 ? 9.773 -1.238 6.582 1 98.62 318 LEU B N 1
ATOM 5570 C CA . LEU B 1 318 ? 10.812 -2.256 6.535 1 98.62 318 LEU B CA 1
ATOM 5571 C C . LEU B 1 318 ? 11.781 -2.096 7.707 1 98.62 318 LEU B C 1
ATOM 5573 O O . LEU B 1 318 ? 12.109 -3.072 8.383 1 98.62 318 LEU B O 1
ATOM 5577 N N . ALA B 1 319 ? 12.211 -0.873 7.945 1 98.69 319 ALA B N 1
ATOM 5578 C CA . ALA B 1 319 ? 13.117 -0.59 9.055 1 98.69 319 ALA B CA 1
ATOM 5579 C C . ALA B 1 319 ? 12.484 -0.98 10.391 1 98.69 319 ALA B C 1
ATOM 5581 O O . ALA B 1 319 ? 13.141 -1.595 11.234 1 98.69 319 ALA B O 1
ATOM 5582 N N . SER B 1 320 ? 11.25 -0.604 10.586 1 98.44 320 SER B N 1
ATOM 5583 C CA . SER B 1 320 ? 10.523 -0.935 11.805 1 98.44 320 SER B CA 1
ATOM 5584 C C . SER B 1 320 ? 10.469 -2.443 12.023 1 98.44 320 SER B C 1
ATOM 5586 O O . SER B 1 320 ? 10.719 -2.924 13.133 1 98.44 320 SER B O 1
ATOM 5588 N N . ARG B 1 321 ? 10.18 -3.172 10.984 1 97.75 321 ARG B N 1
ATOM 5589 C CA . ARG B 1 321 ? 10.055 -4.625 11.055 1 97.75 321 ARG B CA 1
ATOM 5590 C C . ARG B 1 321 ? 11.391 -5.266 11.406 1 97.75 321 ARG B C 1
ATOM 5592 O O . ARG B 1 321 ? 11.438 -6.25 12.148 1 97.75 321 ARG B O 1
ATOM 5599 N N . LEU B 1 322 ? 12.477 -4.719 10.867 1 98.12 322 LEU B N 1
ATOM 5600 C CA . LEU B 1 322 ? 13.789 -5.336 11.023 1 98.12 322 LEU B CA 1
ATOM 5601 C C . LEU B 1 322 ? 14.523 -4.754 12.219 1 98.12 322 LEU B C 1
ATOM 5603 O O . LEU B 1 322 ? 15.656 -5.148 12.508 1 98.12 322 LEU B O 1
ATOM 5607 N N . GLY B 1 323 ? 13.906 -3.803 12.961 1 98.19 323 GLY B N 1
ATOM 5608 C CA . GLY B 1 323 ? 14.516 -3.219 14.148 1 98.19 323 GLY B CA 1
ATOM 5609 C C . GLY B 1 323 ? 15.664 -2.285 13.836 1 98.19 323 GLY B C 1
ATOM 5610 O O . GLY B 1 323 ? 16.688 -2.295 14.523 1 98.19 323 GLY B O 1
ATOM 5611 N N . ILE B 1 324 ? 15.531 -1.497 12.773 1 98.69 324 ILE B N 1
ATOM 5612 C CA . ILE B 1 324 ? 16.578 -0.58 12.336 1 98.69 324 ILE B CA 1
ATOM 5613 C C . ILE B 1 324 ? 16.109 0.862 12.516 1 98.69 324 ILE B C 1
ATOM 5615 O O . ILE B 1 324 ? 15.062 1.25 11.992 1 98.69 324 ILE B O 1
ATOM 5619 N N . PRO B 1 325 ? 16.875 1.746 13.266 1 98.81 325 PRO B N 1
ATOM 5620 C CA . PRO B 1 325 ? 16.453 3.141 13.438 1 98.81 325 PRO B CA 1
ATOM 5621 C C . PRO B 1 325 ? 16.422 3.912 12.117 1 98.81 325 PRO B C 1
ATOM 5623 O O . PRO B 1 325 ? 17.062 3.508 11.141 1 98.81 325 PRO B O 1
ATOM 5626 N N . VAL B 1 326 ? 15.664 5.031 12.109 1 98.88 326 VAL B N 1
ATOM 5627 C CA . VAL B 1 326 ? 15.453 5.766 10.859 1 98.88 326 VAL B CA 1
ATOM 5628 C C . VAL B 1 326 ? 15.898 7.215 11.031 1 98.88 326 VAL B C 1
ATOM 5630 O O . VAL B 1 326 ? 15.617 7.84 12.062 1 98.88 326 VAL B O 1
ATOM 5633 N N . LEU B 1 327 ? 16.594 7.715 10.078 1 98.94 327 LEU B N 1
ATOM 5634 C CA . LEU B 1 327 ? 16.938 9.125 9.922 1 98.94 327 LEU B CA 1
ATOM 5635 C C . LEU B 1 327 ? 16.172 9.742 8.758 1 98.94 327 LEU B C 1
ATOM 5637 O O . LEU B 1 327 ? 16.266 9.273 7.625 1 98.94 327 LEU B O 1
ATOM 5641 N N . THR B 1 328 ? 15.406 10.727 9.031 1 98.94 328 THR B N 1
ATOM 5642 C CA . THR B 1 328 ? 14.766 11.453 7.934 1 98.94 328 THR B CA 1
ATOM 5643 C C . THR B 1 328 ? 15.375 12.844 7.781 1 98.94 328 THR B C 1
ATOM 5645 O O . THR B 1 328 ? 15.703 13.5 8.773 1 98.94 328 THR B O 1
ATOM 5648 N N . LEU B 1 329 ? 15.602 13.273 6.559 1 98.94 329 LEU B N 1
ATOM 5649 C CA . LEU B 1 329 ? 16.016 14.625 6.215 1 98.94 329 LEU B CA 1
ATOM 5650 C C . LEU B 1 329 ? 14.898 15.367 5.48 1 98.94 329 LEU B C 1
ATOM 5652 O O . LEU B 1 329 ? 14.406 14.883 4.457 1 98.94 329 LEU B O 1
ATOM 5656 N N . VAL B 1 330 ? 14.539 16.516 6.02 1 98.88 330 VAL B N 1
ATOM 5657 C CA . VAL B 1 330 ? 13.422 17.266 5.465 1 98.88 330 VAL B CA 1
ATOM 5658 C C . VAL B 1 330 ? 13.953 18.438 4.637 1 98.88 330 VAL B C 1
ATOM 5660 O O . VAL B 1 330 ? 14.688 19.281 5.145 1 98.88 330 VAL B O 1
ATOM 5663 N N . ASP B 1 331 ? 13.641 18.484 3.396 1 98.81 331 ASP B N 1
ATOM 5664 C CA . ASP B 1 331 ? 13.977 19.531 2.445 1 98.81 331 ASP B CA 1
ATOM 5665 C C . ASP B 1 331 ? 13.016 19.531 1.257 1 98.81 331 ASP B C 1
ATOM 5667 O O . ASP B 1 331 ? 13.32 18.953 0.21 1 98.81 331 ASP B O 1
ATOM 5671 N N . THR B 1 332 ? 11.922 20.172 1.382 1 98.69 332 THR B N 1
ATOM 5672 C CA . THR B 1 332 ? 10.914 20.234 0.333 1 98.69 332 THR B CA 1
ATOM 5673 C C . THR B 1 332 ? 10.086 21.516 0.453 1 98.69 332 THR B C 1
ATOM 5675 O O . THR B 1 332 ? 9.75 21.938 1.56 1 98.69 332 THR B O 1
ATOM 5678 N N . PRO B 1 333 ? 9.781 22.172 -0.674 1 97.75 333 PRO B N 1
ATOM 5679 C CA . PRO B 1 333 ? 8.828 23.281 -0.599 1 97.75 333 PRO B CA 1
ATOM 5680 C C . PRO B 1 333 ? 7.414 22.812 -0.246 1 97.75 333 PRO B C 1
ATOM 5682 O O . PRO B 1 333 ? 6.547 23.641 0.054 1 97.75 333 PRO B O 1
ATOM 5685 N N . GLY B 1 334 ? 7.199 21.5 -0.247 1 97.38 334 GLY B N 1
ATOM 5686 C CA . GLY B 1 334 ? 5.906 20.891 0.017 1 97.38 334 GLY B CA 1
ATOM 5687 C C . GLY B 1 334 ? 5.594 19.719 -0.912 1 97.38 334 GLY B C 1
ATOM 5688 O O . GLY B 1 334 ? 6.395 19.391 -1.789 1 97.38 334 GLY B O 1
ATOM 5689 N N . ALA B 1 335 ? 4.457 19.141 -0.661 1 97.88 335 ALA B N 1
ATOM 5690 C CA . ALA B 1 335 ? 3.984 18.062 -1.535 1 97.88 335 ALA B CA 1
ATOM 5691 C C . ALA B 1 335 ? 3.576 18.609 -2.9 1 97.88 335 ALA B C 1
ATOM 5693 O O . ALA B 1 335 ? 3.029 19.719 -2.996 1 97.88 335 ALA B O 1
ATOM 5694 N N . ALA B 1 336 ? 3.906 17.781 -3.938 1 97.44 336 ALA B N 1
ATOM 5695 C CA . ALA B 1 336 ? 3.305 18.094 -5.23 1 97.44 336 ALA B CA 1
ATOM 5696 C C . ALA B 1 336 ? 1.782 18.125 -5.133 1 97.44 336 ALA B C 1
ATOM 5698 O O . ALA B 1 336 ? 1.18 17.266 -4.484 1 97.44 336 ALA B O 1
ATOM 5699 N N . ASN B 1 337 ? 1.169 19.141 -5.734 1 94.62 337 ASN B N 1
ATOM 5700 C CA . ASN B 1 337 ? -0.271 19.312 -5.566 1 94.62 337 ASN B CA 1
ATOM 5701 C C . ASN B 1 337 ? -0.957 19.656 -6.887 1 94.62 337 ASN B C 1
ATOM 5703 O O . ASN B 1 337 ? -2.053 20.219 -6.895 1 94.62 337 ASN B O 1
ATOM 5707 N N . ASP B 1 338 ? -0.305 19.438 -7.988 1 96.12 338 ASP B N 1
ATOM 5708 C CA . ASP B 1 338 ? -0.927 19.609 -9.297 1 96.12 338 ASP B CA 1
ATOM 5709 C C . ASP B 1 338 ? -1.884 18.453 -9.609 1 96.12 338 ASP B C 1
ATOM 5711 O O . ASP B 1 338 ? -2.043 17.547 -8.797 1 96.12 338 ASP B O 1
ATOM 5715 N N . ALA B 1 339 ? -2.543 18.562 -10.742 1 96.5 339 ALA B N 1
ATOM 5716 C CA . ALA B 1 339 ? -3.562 17.578 -11.109 1 96.5 339 ALA B CA 1
ATOM 5717 C C . ALA B 1 339 ? -2.973 16.172 -11.18 1 96.5 339 ALA B C 1
ATOM 5719 O O . ALA B 1 339 ? -3.615 15.203 -10.766 1 96.5 339 ALA B O 1
ATOM 5720 N N . ALA B 1 340 ? -1.779 16.031 -11.711 1 96.88 340 ALA B N 1
ATOM 5721 C CA . ALA B 1 340 ? -1.134 14.727 -11.828 1 96.88 340 ALA B CA 1
ATOM 5722 C C . ALA B 1 340 ? -0.873 14.117 -10.453 1 96.88 340 ALA B C 1
ATOM 5724 O O . ALA B 1 340 ? -1.077 12.914 -10.25 1 96.88 340 ALA B O 1
ATOM 5725 N N . ALA B 1 341 ? -0.373 14.891 -9.531 1 97.44 341 ALA B N 1
ATOM 5726 C CA . ALA B 1 341 ? -0.139 14.422 -8.172 1 97.44 341 ALA B CA 1
ATOM 5727 C C . ALA B 1 341 ? -1.446 14.008 -7.5 1 97.44 341 ALA B C 1
ATOM 5729 O O . ALA B 1 341 ? -1.506 12.977 -6.828 1 97.44 341 ALA B O 1
ATOM 5730 N N . GLU B 1 342 ? -2.482 14.859 -7.664 1 97.44 342 GLU B N 1
ATOM 5731 C CA . GLU B 1 342 ? -3.787 14.508 -7.113 1 97.44 342 GLU B CA 1
ATOM 5732 C C . GLU B 1 342 ? -4.281 13.172 -7.672 1 97.44 342 GLU B C 1
ATOM 5734 O O . GLU B 1 342 ? -4.766 12.32 -6.922 1 97.44 342 GLU B O 1
ATOM 5739 N N . ARG B 1 343 ? -4.156 12.992 -8.961 1 97.38 343 A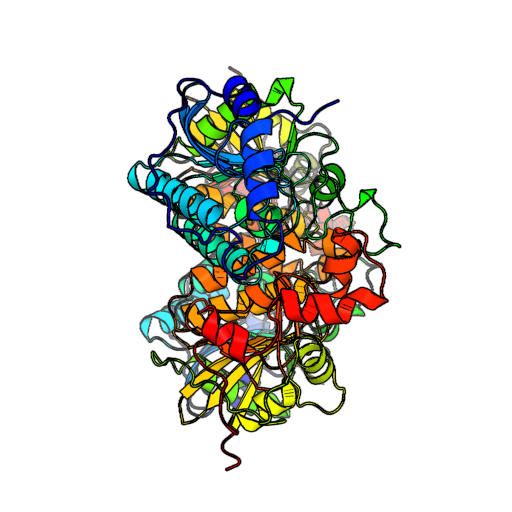RG B N 1
ATOM 5740 C CA . ARG B 1 343 ? -4.586 11.766 -9.617 1 97.38 343 ARG B CA 1
ATOM 5741 C C . ARG B 1 343 ? -3.822 10.562 -9.078 1 97.38 343 ARG B C 1
ATOM 5743 O O . ARG B 1 343 ? -4.402 9.492 -8.883 1 97.38 343 ARG B O 1
ATOM 5750 N N . ALA B 1 344 ? -2.543 10.719 -8.781 1 97.75 344 ALA B N 1
ATOM 5751 C CA . ALA B 1 344 ? -1.673 9.641 -8.328 1 97.75 344 ALA B CA 1
ATOM 5752 C C . ALA B 1 344 ? -1.863 9.375 -6.836 1 97.75 344 ALA B C 1
ATOM 5754 O O . ALA B 1 344 ? -1.194 8.508 -6.266 1 97.75 344 ALA B O 1
ATOM 5755 N N . GLY B 1 345 ? -2.77 10.094 -6.203 1 97.62 345 GLY B N 1
ATOM 5756 C CA . GLY B 1 345 ? -3.127 9.812 -4.82 1 97.62 345 GLY B CA 1
ATOM 5757 C C . GLY B 1 345 ? -2.24 10.531 -3.82 1 97.62 345 GLY B C 1
ATOM 5758 O O . GLY B 1 345 ? -1.729 9.914 -2.885 1 97.62 345 GLY B O 1
ATOM 5759 N N . ALA B 1 346 ? -2.064 11.867 -3.992 1 97.62 346 ALA B N 1
ATOM 5760 C CA . ALA B 1 346 ? -1.219 12.633 -3.086 1 97.62 346 ALA B CA 1
ATOM 5761 C C . ALA B 1 346 ? -1.694 12.5 -1.643 1 97.62 346 ALA B C 1
ATOM 5763 O O . ALA B 1 346 ? -0.901 12.195 -0.747 1 97.62 346 ALA B O 1
ATOM 5764 N N . GLY B 1 347 ? -3.016 12.711 -1.44 1 97.62 347 GLY B N 1
ATOM 5765 C CA . GLY B 1 347 ? -3.576 12.602 -0.103 1 97.62 347 GLY B CA 1
ATOM 5766 C C . GLY B 1 347 ? -3.35 11.242 0.53 1 97.62 347 GLY B C 1
ATOM 5767 O O . GLY B 1 347 ? -2.834 11.148 1.646 1 97.62 347 GLY B O 1
ATOM 5768 N N . ALA B 1 348 ? -3.637 10.188 -0.199 1 98.12 348 ALA B N 1
ATOM 5769 C CA . ALA B 1 348 ? -3.49 8.82 0.301 1 98.12 348 ALA B CA 1
ATOM 5770 C C . ALA B 1 348 ? -2.025 8.492 0.569 1 98.12 348 ALA B C 1
ATOM 5772 O O . ALA B 1 348 ? -1.706 7.801 1.54 1 98.12 348 ALA B O 1
ATOM 5773 N N . ALA B 1 349 ? -1.117 8.922 -0.323 1 98.69 349 ALA B N 1
ATOM 5774 C CA . ALA B 1 349 ? 0.309 8.656 -0.147 1 98.69 349 ALA B CA 1
ATOM 5775 C C . ALA B 1 349 ? 0.837 9.328 1.12 1 98.69 349 ALA B C 1
ATOM 5777 O O . ALA B 1 349 ? 1.615 8.727 1.866 1 98.69 349 ALA B O 1
ATOM 5778 N N . ILE B 1 350 ? 0.428 10.539 1.367 1 98.69 350 ILE B N 1
ATOM 5779 C CA . ILE B 1 350 ? 0.835 11.266 2.564 1 98.69 350 ILE B CA 1
ATOM 5780 C C . ILE B 1 350 ? 0.26 10.586 3.803 1 98.69 350 ILE B C 1
ATOM 5782 O O . ILE B 1 350 ? 0.959 10.406 4.805 1 98.69 350 ILE B O 1
ATOM 5786 N N . ALA B 1 351 ? -1.019 10.188 3.734 1 98.44 351 ALA B N 1
ATOM 5787 C CA . ALA B 1 351 ? -1.643 9.453 4.832 1 98.44 351 ALA B CA 1
ATOM 5788 C C . ALA B 1 351 ? -0.845 8.195 5.172 1 98.44 351 ALA B C 1
ATOM 5790 O O . ALA B 1 351 ? -0.642 7.879 6.344 1 98.44 351 ALA B O 1
ATOM 5791 N N . GLU B 1 352 ? -0.403 7.516 4.129 1 98.25 352 GLU B N 1
ATOM 5792 C CA . GLU B 1 352 ? 0.364 6.285 4.305 1 98.25 352 GLU B CA 1
ATOM 5793 C C . GLU B 1 352 ? 1.659 6.547 5.07 1 98.25 352 GLU B C 1
ATOM 5795 O O . GLU B 1 352 ? 2.031 5.773 5.953 1 98.25 352 GLU B O 1
ATOM 5800 N N . LEU B 1 353 ? 2.35 7.566 4.723 1 98.81 353 LEU B N 1
ATOM 5801 C CA . LEU B 1 353 ? 3.607 7.867 5.398 1 98.81 353 LEU B CA 1
ATOM 5802 C C . LEU B 1 353 ? 3.357 8.328 6.828 1 98.81 353 LEU B C 1
ATOM 5804 O O . LEU B 1 353 ? 4.086 7.941 7.746 1 98.81 353 LEU B O 1
ATOM 5808 N N . PHE B 1 354 ? 2.285 9.188 7.051 1 98.69 354 PHE B N 1
ATOM 5809 C CA . PHE B 1 354 ? 1.915 9.57 8.406 1 98.69 354 PHE B CA 1
ATOM 5810 C C . PHE B 1 354 ? 1.696 8.336 9.273 1 98.69 354 PHE B C 1
ATOM 5812 O O . PHE B 1 354 ? 2.193 8.266 10.398 1 98.69 354 PHE B O 1
ATOM 5819 N N . GLU B 1 355 ? 0.997 7.391 8.766 1 98.19 355 GLU B N 1
ATOM 5820 C CA . GLU B 1 355 ? 0.704 6.172 9.516 1 98.19 355 GLU B CA 1
ATOM 5821 C C . GLU B 1 355 ? 1.975 5.371 9.781 1 98.19 355 GLU B C 1
ATOM 5823 O O . GLU B 1 355 ? 2.16 4.84 10.883 1 98.19 355 GLU B O 1
ATOM 5828 N N . ALA B 1 356 ? 2.846 5.223 8.727 1 98.56 356 ALA B N 1
ATOM 5829 C CA . ALA B 1 356 ? 4.094 4.48 8.891 1 98.56 356 ALA B CA 1
ATOM 5830 C C . ALA B 1 356 ? 4.945 5.078 10.008 1 98.56 356 ALA B C 1
ATOM 5832 O O . ALA B 1 356 ? 5.465 4.352 10.859 1 98.56 356 ALA B O 1
ATOM 5833 N N . VAL B 1 357 ? 5.059 6.367 10.016 1 98.69 357 VAL B N 1
ATOM 5834 C CA . VAL B 1 357 ? 5.855 7.062 11.023 1 98.69 357 VAL B CA 1
ATOM 5835 C C . VAL B 1 357 ? 5.207 6.902 12.391 1 98.69 357 VAL B C 1
ATOM 5837 O O . VAL B 1 357 ? 5.887 6.602 13.375 1 98.69 357 VAL B O 1
ATOM 5840 N N . ALA B 1 358 ? 3.916 7.039 12.453 1 97.88 358 ALA B N 1
ATOM 5841 C CA . ALA B 1 358 ? 3.176 6.98 13.711 1 97.88 358 ALA B CA 1
ATOM 5842 C C . ALA B 1 358 ? 3.27 5.59 14.336 1 97.88 358 ALA B C 1
ATOM 5844 O O . ALA B 1 358 ? 3.281 5.457 15.562 1 97.88 358 ALA B O 1
ATOM 5845 N N . SER B 1 359 ? 3.355 4.594 13.484 1 97.31 359 SER B N 1
ATOM 5846 C CA . SER B 1 359 ? 3.26 3.221 13.969 1 97.31 359 SER B CA 1
ATOM 5847 C C . SER B 1 359 ? 4.637 2.58 14.086 1 97.31 359 SER B C 1
ATOM 5849 O O . SER B 1 359 ? 4.754 1.412 14.461 1 97.31 359 SER B O 1
ATOM 5851 N N . ALA B 1 360 ? 5.699 3.293 13.734 1 97.81 360 ALA B N 1
ATOM 5852 C CA . ALA B 1 360 ? 7.043 2.721 13.734 1 97.81 360 ALA B CA 1
ATOM 5853 C C . ALA B 1 360 ? 7.43 2.217 15.117 1 97.81 360 ALA B C 1
ATOM 5855 O O . ALA B 1 360 ? 7.203 2.902 16.125 1 97.81 360 ALA B O 1
ATOM 5856 N N . ALA B 1 361 ? 8.031 1.019 15.227 1 97.25 361 ALA B N 1
ATOM 5857 C CA . ALA B 1 361 ? 8.477 0.412 16.484 1 97.25 361 ALA B CA 1
ATOM 5858 C C . ALA B 1 361 ? 9.938 0.742 16.766 1 97.25 361 ALA B C 1
ATOM 5860 O O . ALA B 1 361 ? 10.531 0.205 17.703 1 97.25 361 ALA B O 1
ATOM 5861 N N . VAL B 1 362 ? 10.531 1.509 15.93 1 98.25 362 VAL B N 1
ATOM 5862 C CA . VAL B 1 362 ? 11.93 1.916 16.062 1 98.25 362 VAL B CA 1
ATOM 5863 C C . VAL B 1 362 ? 12.016 3.438 16.156 1 98.25 362 VAL B C 1
ATOM 5865 O O . VAL B 1 362 ? 11.102 4.148 15.734 1 98.25 362 VAL B O 1
ATOM 5868 N N . PRO B 1 363 ? 13.094 3.949 16.781 1 98.38 363 PRO B N 1
ATOM 5869 C CA . PRO B 1 363 ? 13.219 5.406 16.844 1 98.38 363 PRO B CA 1
ATOM 5870 C C . PRO B 1 363 ? 13.43 6.051 15.484 1 98.38 363 PRO B C 1
ATOM 5872 O O . PRO B 1 363 ? 14.117 5.484 14.633 1 98.38 363 PRO B O 1
ATOM 5875 N N . ILE B 1 364 ? 12.82 7.156 15.273 1 98.75 364 ILE B N 1
ATOM 5876 C CA . ILE B 1 364 ? 13 7.992 14.086 1 98.75 364 ILE B CA 1
ATOM 5877 C C . ILE B 1 364 ? 13.562 9.352 14.492 1 98.75 364 ILE B C 1
ATOM 5879 O O . ILE B 1 364 ? 13.031 10 15.398 1 98.75 364 ILE B O 1
ATOM 5883 N N . THR B 1 365 ? 14.648 9.742 13.914 1 98.81 365 THR B N 1
ATOM 5884 C CA . THR B 1 365 ? 15.289 11.047 14.078 1 98.81 365 THR B CA 1
ATOM 5885 C C . THR B 1 365 ? 15.109 11.891 12.82 1 98.81 365 THR B C 1
ATOM 5887 O O . THR B 1 365 ? 15.328 11.414 11.703 1 98.81 365 THR B O 1
ATOM 5890 N N . THR B 1 366 ? 14.695 13.125 13.008 1 98.88 366 THR B N 1
ATOM 5891 C CA . THR B 1 366 ? 14.469 14 11.859 1 98.88 366 THR B CA 1
ATOM 5892 C C . THR B 1 366 ? 15.383 15.219 11.93 1 98.88 366 THR B C 1
ATOM 5894 O O . THR B 1 366 ? 15.531 15.828 12.992 1 98.88 366 THR B O 1
ATOM 5897 N N . LEU B 1 367 ? 16 15.547 10.844 1 98.88 367 LEU B N 1
ATOM 5898 C CA . LEU B 1 367 ? 16.719 16.812 10.695 1 98.88 367 LEU B CA 1
ATOM 5899 C C . LEU B 1 367 ? 16.156 17.625 9.531 1 98.88 367 LEU B C 1
ATOM 5901 O O . LEU B 1 367 ? 16.109 17.141 8.398 1 98.88 367 LEU B O 1
ATOM 5905 N N . VAL B 1 368 ? 15.656 18.812 9.789 1 98.81 368 VAL B N 1
ATOM 5906 C CA . VAL B 1 368 ? 15.266 19.734 8.727 1 98.81 368 VAL B CA 1
ATOM 5907 C C . VAL B 1 368 ? 16.5 20.453 8.188 1 98.81 368 VAL B C 1
ATOM 5909 O O . VAL B 1 368 ? 17.172 21.172 8.922 1 98.81 368 VAL B O 1
ATOM 5912 N N . ILE B 1 369 ? 16.734 20.344 6.832 1 98.56 369 ILE B N 1
ATOM 5913 C CA . ILE B 1 369 ? 18.016 20.812 6.332 1 98.56 369 ILE B CA 1
ATOM 5914 C C . ILE B 1 369 ? 17.797 21.906 5.293 1 98.56 369 ILE B C 1
ATOM 5916 O O . ILE B 1 369 ? 18.766 22.422 4.715 1 98.56 369 ILE B O 1
ATOM 5920 N N . GLY B 1 370 ? 16.625 22.25 5.004 1 98.31 370 GLY B N 1
ATOM 5921 C CA . GLY B 1 370 ? 16.25 23.266 4.047 1 98.31 370 GLY B CA 1
ATOM 5922 C C . GLY B 1 370 ? 14.82 23.766 4.242 1 98.31 370 GLY B C 1
ATOM 5923 O O . GLY B 1 370 ? 14.461 24.203 5.336 1 98.31 370 GLY B O 1
ATOM 5924 N N . GLU B 1 371 ? 14.016 23.703 3.137 1 98.31 371 GLU B N 1
ATOM 5925 C CA . GLU B 1 371 ? 12.617 24.094 3.271 1 98.31 371 GLU B CA 1
ATOM 5926 C C . GLU B 1 371 ? 11.781 22.969 3.881 1 98.31 371 GLU B C 1
ATOM 5928 O O . GLU B 1 371 ? 11.906 21.812 3.471 1 98.31 371 GLU B O 1
ATOM 5933 N N . GLY B 1 372 ? 11.109 23.219 4.91 1 98.5 372 GLY B N 1
ATOM 5934 C CA . GLY B 1 372 ? 10.07 22.344 5.434 1 98.5 372 GLY B CA 1
ATOM 5935 C C . GLY B 1 372 ? 8.672 22.812 5.082 1 98.5 372 GLY B C 1
ATOM 5936 O O . GLY B 1 372 ? 8.031 23.516 5.863 1 98.5 372 GLY B O 1
ATOM 5937 N N . GLY B 1 373 ? 8.234 22.375 3.98 1 97.69 373 GLY B N 1
ATOM 5938 C CA . GLY B 1 373 ? 6.98 22.875 3.438 1 97.69 373 GLY B CA 1
ATOM 5939 C C . GLY B 1 373 ? 5.77 22.078 3.893 1 97.69 373 GLY B C 1
ATOM 5940 O O . GLY B 1 373 ? 5.422 21.062 3.283 1 97.69 373 GLY B O 1
ATOM 5941 N N . SER B 1 374 ? 5.082 22.547 4.832 1 96.56 374 SER B N 1
ATOM 5942 C CA . SER B 1 374 ? 3.744 22.125 5.23 1 96.56 374 SER B CA 1
ATOM 5943 C C . SER B 1 374 ? 3.678 20.625 5.441 1 96.56 374 SER B C 1
ATOM 5945 O O . SER B 1 374 ? 4.602 20.031 6.004 1 96.56 374 SER B O 1
ATOM 5947 N N . GLY B 1 375 ? 2.494 20.062 5.141 1 96.81 375 GLY B N 1
ATOM 5948 C CA . GLY B 1 375 ? 2.217 18.656 5.426 1 96.81 375 GLY B CA 1
ATOM 5949 C C . GLY B 1 375 ? 3.135 17.703 4.684 1 96.81 375 GLY B C 1
ATOM 5950 O O . GLY B 1 375 ? 3.42 16.609 5.164 1 96.81 375 GLY B O 1
ATOM 5951 N N . GLY B 1 376 ? 3.58 18.156 3.51 1 97.5 376 GLY B N 1
ATOM 5952 C CA . GLY B 1 376 ? 4.504 17.328 2.754 1 97.5 376 GLY B CA 1
ATOM 5953 C C . GLY B 1 376 ? 5.832 17.125 3.459 1 97.5 376 GLY B C 1
ATOM 5954 O O . GLY B 1 376 ? 6.418 16.047 3.379 1 97.5 376 GLY B O 1
ATOM 5955 N N . ALA B 1 377 ? 6.277 18.094 4.137 1 98.62 377 ALA B N 1
ATOM 5956 C CA . ALA B 1 377 ? 7.477 18 4.969 1 98.62 377 ALA B CA 1
ATOM 5957 C C . ALA B 1 377 ? 7.176 17.266 6.273 1 98.62 377 ALA B C 1
ATOM 5959 O O . ALA B 1 377 ? 7.938 16.391 6.695 1 98.62 377 ALA B O 1
ATOM 5960 N N . LEU B 1 378 ? 6.051 17.562 6.859 1 98.62 378 LEU B N 1
ATOM 5961 C CA . LEU B 1 378 ? 5.691 17.047 8.18 1 98.62 378 LEU B CA 1
ATOM 5962 C C . LEU B 1 378 ? 5.562 15.531 8.148 1 98.62 378 LEU B C 1
ATOM 5964 O O . LEU B 1 378 ? 5.887 14.859 9.133 1 98.62 378 LEU B O 1
ATOM 5968 N N . ALA B 1 379 ? 5.125 15.008 7.043 1 98.56 379 ALA B N 1
ATOM 5969 C CA . ALA B 1 379 ? 4.926 13.562 6.934 1 98.56 379 ALA B CA 1
ATOM 5970 C C . ALA B 1 379 ? 6.23 12.805 7.16 1 98.56 379 ALA B C 1
ATOM 5972 O O . ALA B 1 379 ? 6.219 11.664 7.621 1 98.56 379 ALA B O 1
ATOM 5973 N N . PHE B 1 380 ? 7.387 13.422 6.832 1 98.75 380 PHE B N 1
ATOM 5974 C CA . PHE B 1 380 ? 8.695 12.82 7.016 1 98.75 380 PHE B CA 1
ATOM 5975 C C . PHE B 1 380 ? 9.195 13.023 8.438 1 98.75 380 PHE B C 1
ATOM 5977 O O . PHE B 1 380 ? 10.148 12.367 8.867 1 98.75 380 PHE B O 1
ATOM 5984 N N . ALA B 1 381 ? 8.602 13.891 9.188 1 98.56 381 ALA B N 1
ATOM 5985 C CA . ALA B 1 381 ? 9.156 14.312 10.469 1 98.56 381 ALA B CA 1
ATOM 5986 C C . ALA B 1 381 ? 8.594 13.484 11.617 1 98.56 381 ALA B C 1
ATOM 5988 O O . ALA B 1 381 ? 7.414 13.125 11.609 1 98.56 381 ALA B O 1
ATOM 5989 N N . ALA B 1 382 ? 9.453 13.195 12.531 1 96.56 382 ALA B N 1
ATOM 5990 C CA . ALA B 1 382 ? 9.031 12.5 13.75 1 96.56 382 ALA B CA 1
ATOM 5991 C C . ALA B 1 382 ? 8.711 13.492 14.859 1 96.56 382 ALA B C 1
ATOM 5993 O O . ALA B 1 382 ? 9.523 14.367 15.18 1 96.56 382 ALA B O 1
ATOM 5994 N N . PRO B 1 383 ? 7.504 13.312 15.398 1 91 383 PRO B N 1
ATOM 5995 C CA . PRO B 1 383 ? 7.172 14.195 16.516 1 91 383 PRO B CA 1
ATOM 5996 C C . PRO B 1 383 ? 8.094 14 17.719 1 91 383 PRO B C 1
ATOM 5998 O O . PRO B 1 383 ? 8.367 12.859 18.109 1 91 383 PRO B O 1
ATOM 6001 N N . GLY B 1 384 ? 8.602 15.016 18.266 1 94.12 384 GLY B N 1
ATOM 6002 C CA . GLY B 1 384 ? 9.406 14.992 19.484 1 94.12 384 GLY B CA 1
ATOM 6003 C C . GLY B 1 384 ? 10.859 14.633 19.219 1 94.12 384 GLY B C 1
ATOM 6004 O O . GLY B 1 384 ? 11.68 14.633 20.141 1 94.12 384 GLY B O 1
ATOM 6005 N N . SER B 1 385 ? 11.211 14.297 18.078 1 98.06 385 SER B N 1
ATOM 6006 C CA . SER B 1 385 ? 12.57 13.93 17.703 1 98.06 385 SER B CA 1
ATOM 6007 C C . SER B 1 385 ? 12.977 14.594 16.391 1 98.06 385 SER B C 1
ATOM 6009 O O . SER B 1 385 ? 13.438 13.93 15.469 1 98.06 385 SER B O 1
ATOM 6011 N N . THR B 1 386 ? 12.797 15.938 16.375 1 98.62 386 THR B N 1
ATOM 6012 C CA . THR B 1 386 ? 13.109 16.75 15.219 1 98.62 386 THR B CA 1
ATOM 6013 C C . THR B 1 386 ? 14.133 17.828 15.57 1 98.62 386 THR B C 1
ATOM 6015 O O . THR B 1 386 ? 14.008 18.5 16.594 1 98.62 386 THR B O 1
ATOM 6018 N N . TRP B 1 387 ? 15.188 17.938 14.797 1 98.75 387 TRP B N 1
ATOM 6019 C CA . TRP B 1 387 ? 16.188 19 14.867 1 98.75 387 TRP B CA 1
ATOM 6020 C C . TRP B 1 387 ? 16.188 19.844 13.594 1 98.75 387 TRP B C 1
ATOM 6022 O O . TRP B 1 387 ? 15.562 19.469 12.602 1 98.75 387 TRP B O 1
ATOM 6032 N N . VAL B 1 388 ? 16.828 20.984 13.617 1 98.56 388 VAL B N 1
ATOM 6033 C CA . VAL B 1 388 ? 16.812 21.875 12.453 1 98.56 388 VAL B CA 1
ATOM 6034 C C . VAL B 1 388 ? 18.203 22.5 12.266 1 98.56 388 VAL B C 1
ATOM 6036 O O . VAL B 1 388 ? 18.922 22.734 13.234 1 98.56 388 VAL B O 1
ATOM 6039 N N . THR B 1 389 ? 18.609 22.719 11.039 1 98.5 389 THR B N 1
ATOM 6040 C CA . THR B 1 389 ? 19.859 23.422 10.75 1 98.5 389 THR B CA 1
ATOM 6041 C C . THR B 1 389 ? 19.625 24.922 10.742 1 98.5 389 THR B C 1
ATOM 6043 O O . THR B 1 389 ? 18.5 25.391 10.609 1 98.5 389 THR B O 1
ATOM 6046 N N . PRO B 1 390 ? 20.703 25.719 10.812 1 97.81 390 PRO B N 1
ATOM 6047 C CA . PRO B 1 390 ? 20.562 27.188 10.805 1 97.81 390 PRO B CA 1
ATOM 6048 C C . PRO B 1 390 ? 20 27.719 9.484 1 97.81 390 PRO B C 1
ATOM 6050 O O . PRO B 1 390 ? 19.422 28.812 9.453 1 97.81 390 PRO B O 1
ATOM 6053 N N . ASP B 1 391 ? 20.172 27 8.453 1 96.44 391 ASP B N 1
ATOM 6054 C CA . ASP B 1 391 ? 19.75 27.484 7.145 1 96.44 391 ASP B CA 1
ATOM 6055 C C . ASP B 1 391 ? 18.453 26.812 6.703 1 96.44 391 ASP B C 1
ATOM 6057 O O . ASP B 1 391 ? 18.203 26.625 5.504 1 96.44 391 ASP B O 1
ATOM 6061 N N . ALA B 1 392 ? 17.688 26.406 7.652 1 98.12 392 ALA B N 1
ATOM 6062 C CA . ALA B 1 392 ? 16.422 25.75 7.359 1 98.12 392 ALA B CA 1
ATOM 6063 C C . ALA B 1 392 ? 15.25 26.547 7.938 1 98.12 392 ALA B C 1
ATOM 6065 O O . ALA B 1 392 ? 15.453 27.438 8.766 1 98.12 392 ALA B O 1
ATOM 6066 N N . TYR B 1 393 ? 14.094 26.297 7.449 1 98.19 393 TYR B N 1
ATOM 6067 C CA . TYR B 1 393 ? 12.859 26.688 8.109 1 98.19 393 TYR B CA 1
ATOM 6068 C C . TYR B 1 393 ? 11.797 25.609 7.973 1 98.19 393 TYR B C 1
ATOM 6070 O O . TYR B 1 393 ? 11.945 24.672 7.176 1 98.19 393 TYR B O 1
ATOM 6078 N N . PHE B 1 394 ? 10.844 25.578 8.797 1 98.38 394 PHE B N 1
ATOM 6079 C CA . PHE B 1 394 ? 9.688 24.703 8.781 1 98.38 394 PHE B CA 1
ATOM 6080 C C . PHE B 1 394 ? 8.406 25.484 9.023 1 98.38 394 PHE B C 1
ATOM 6082 O O . PHE B 1 394 ? 8.297 26.219 10.008 1 98.38 394 PHE B O 1
ATOM 6089 N N . SER B 1 395 ? 7.473 25.297 8.047 1 98 395 SER B N 1
ATOM 6090 C CA . SER B 1 395 ? 6.336 26.219 8.133 1 98 395 SER B CA 1
ATOM 6091 C C . SER B 1 395 ? 5.035 25.5 7.781 1 98 395 SER B C 1
ATOM 6093 O O . SER B 1 395 ? 5.031 24.547 7.016 1 98 395 SER B O 1
ATOM 6095 N N . VAL B 1 396 ? 3.953 25.969 8.359 1 97.19 396 VAL B N 1
ATOM 6096 C CA . VAL B 1 396 ? 2.605 25.469 8.117 1 97.19 396 VAL B CA 1
ATOM 6097 C C . VAL B 1 396 ? 2.24 25.672 6.645 1 97.19 396 VAL B C 1
ATOM 6099 O O . VAL B 1 396 ? 1.502 24.875 6.066 1 97.19 396 VAL B O 1
ATOM 6102 N N . THR B 1 397 ? 2.691 26.734 6.059 1 93.75 397 THR B N 1
ATOM 6103 C CA . THR B 1 397 ? 2.561 27.094 4.652 1 93.75 397 THR B CA 1
ATOM 6104 C C . THR B 1 397 ? 3.668 28.062 4.234 1 93.75 397 THR B C 1
ATOM 6106 O O . THR B 1 397 ? 4.344 28.641 5.086 1 93.75 397 THR B O 1
ATOM 6109 N N . SER B 1 398 ? 3.883 28.156 2.945 1 94.69 398 SER B N 1
ATOM 6110 C CA . SER B 1 398 ? 4.859 29.141 2.49 1 94.69 398 SER B CA 1
ATOM 6111 C C . SER B 1 398 ? 4.363 30.562 2.719 1 94.69 398 SER B C 1
ATOM 6113 O O . SER B 1 398 ? 3.154 30.812 2.756 1 94.69 398 SER B O 1
ATOM 6115 N N . PRO B 1 399 ? 5.32 31.469 2.939 1 95.81 399 PRO B N 1
ATOM 6116 C CA . PRO B 1 399 ? 4.871 32.844 3.105 1 95.81 399 PRO B CA 1
ATOM 6117 C C . PRO B 1 399 ? 4.086 33.375 1.9 1 95.81 399 PRO B C 1
ATOM 6119 O O . PRO B 1 399 ? 3.152 34.156 2.059 1 95.81 399 PRO B O 1
ATOM 6122 N N . GLU B 1 400 ? 4.5 32.906 0.718 1 93.94 400 GLU B N 1
ATOM 6123 C CA . GLU B 1 400 ? 3.762 33.281 -0.486 1 93.94 400 GLU B CA 1
ATOM 6124 C C . GLU B 1 400 ? 2.34 32.719 -0.452 1 93.94 400 GLU B C 1
ATOM 6126 O O . GLU B 1 400 ? 1.387 33.438 -0.794 1 93.94 400 GLU B O 1
ATOM 6131 N N . ALA B 1 401 ? 2.203 31.484 -0.042 1 91.88 401 ALA B N 1
ATOM 6132 C CA . ALA B 1 401 ? 0.882 30.875 0.071 1 91.88 401 ALA B CA 1
ATOM 6133 C C . ALA B 1 401 ? 0.042 31.578 1.136 1 91.88 401 ALA B C 1
ATOM 6135 O O . ALA B 1 401 ? -1.164 31.766 0.96 1 91.88 401 ALA B O 1
ATOM 6136 N N . ALA B 1 402 ? 0.654 31.922 2.244 1 93.25 402 ALA B N 1
ATOM 6137 C CA . ALA B 1 402 ? -0.039 32.656 3.289 1 93.25 402 ALA B CA 1
ATOM 6138 C C . ALA B 1 402 ? -0.58 34 2.748 1 93.25 402 ALA B C 1
ATOM 6140 O O . ALA B 1 402 ? -1.728 34.344 3.014 1 93.25 402 ALA B O 1
ATOM 6141 N N . ALA B 1 403 ? 0.271 34.656 2.02 1 94.12 403 ALA B N 1
ATOM 6142 C CA . ALA B 1 403 ? -0.147 35.938 1.416 1 94.12 403 ALA B CA 1
ATOM 6143 C C . ALA B 1 403 ? -1.343 35.719 0.491 1 94.12 403 ALA B C 1
ATOM 6145 O O . ALA B 1 403 ? -2.285 36.531 0.498 1 94.12 403 ALA B O 1
ATOM 6146 N N . ALA B 1 404 ? -1.251 34.656 -0.264 1 89 404 ALA B N 1
ATOM 6147 C CA . ALA B 1 404 ? -2.344 34.344 -1.179 1 89 404 ALA B CA 1
ATOM 6148 C C . ALA B 1 404 ? -3.637 34.062 -0.416 1 89 404 ALA B C 1
ATOM 6150 O O . ALA B 1 404 ? -4.699 34.562 -0.787 1 89 404 ALA B O 1
ATOM 6151 N N . ILE B 1 405 ? -3.57 33.281 0.639 1 86.75 405 ILE B N 1
ATOM 6152 C CA . ILE B 1 405 ? -4.723 32.938 1.46 1 86.75 405 ILE B CA 1
ATOM 6153 C C . ILE B 1 405 ? -5.328 34.188 2.078 1 86.75 405 ILE B C 1
ATOM 6155 O O . ILE B 1 405 ? -6.551 34.344 2.139 1 86.75 405 ILE B O 1
ATOM 6159 N N . LEU B 1 406 ? -4.496 35.219 2.42 1 89.31 406 LEU B N 1
ATOM 6160 C CA . LEU B 1 406 ? -4.926 36.438 3.082 1 89.31 406 LEU B CA 1
ATOM 6161 C C . LEU B 1 406 ? -5.23 37.531 2.061 1 89.31 406 LEU B C 1
ATOM 6163 O O . LEU B 1 406 ? -5.613 38.625 2.43 1 89.31 406 LEU B O 1
ATOM 6167 N N . LYS B 1 407 ? -5.047 37.219 0.783 1 91.38 407 LYS B N 1
ATOM 6168 C CA . LYS B 1 407 ? -5.242 38.188 -0.303 1 91.38 407 LYS B CA 1
ATOM 6169 C C . LYS B 1 407 ? -4.398 39.438 -0.087 1 91.38 407 LYS B C 1
ATOM 6171 O O . LYS B 1 407 ? -4.898 40.562 -0.215 1 91.38 407 LYS B O 1
ATOM 6176 N N . LEU B 1 408 ? -3.164 39.156 0.319 1 92.62 408 LEU B N 1
ATOM 6177 C CA . LEU B 1 408 ? -2.203 40.25 0.496 1 92.62 408 LEU B CA 1
ATOM 6178 C C . LEU B 1 408 ? -1.253 40.344 -0.694 1 92.62 408 LEU B C 1
ATOM 6180 O O . LEU B 1 408 ? -1.01 39.344 -1.371 1 92.62 408 LEU B O 1
ATOM 6184 N N . PRO B 1 409 ? -0.79 41.562 -0.964 1 93.75 409 PRO B N 1
ATOM 6185 C CA . PRO B 1 409 ? 0.166 41.719 -2.064 1 93.75 409 PRO B CA 1
ATOM 6186 C C . PRO B 1 409 ? 1.519 41.062 -1.76 1 93.75 409 PRO B C 1
ATOM 6188 O O . PRO B 1 409 ? 1.819 40.781 -0.6 1 93.75 409 PRO B O 1
ATOM 6191 N N . ALA B 1 410 ? 2.293 40.906 -2.789 1 91.44 410 ALA B N 1
ATOM 6192 C CA . ALA B 1 410 ? 3.574 40.219 -2.725 1 91.44 410 ALA B CA 1
ATOM 6193 C C . ALA B 1 410 ? 4.547 40.938 -1.798 1 91.44 410 ALA B C 1
ATOM 6195 O O . ALA B 1 410 ? 5.398 40.312 -1.169 1 91.44 410 ALA B O 1
ATOM 6196 N N . ASP B 1 411 ? 4.465 42.188 -1.708 1 94.81 411 ASP B N 1
ATOM 6197 C CA . ASP B 1 411 ? 5.41 42.938 -0.912 1 94.81 411 ASP B CA 1
ATOM 6198 C C . ASP B 1 411 ? 5.215 42.688 0.58 1 94.81 411 ASP B C 1
ATOM 6200 O O . ASP B 1 411 ? 6.055 43.062 1.398 1 94.81 411 ASP B O 1
ATOM 6204 N N . GLU B 1 412 ? 4.176 42 1.011 1 95.75 412 GLU B N 1
ATOM 6205 C CA . GLU B 1 412 ? 3.9 41.656 2.404 1 95.75 412 GLU B CA 1
ATOM 6206 C C . GLU B 1 412 ? 4.527 40.312 2.779 1 95.75 412 GLU B C 1
ATOM 6208 O O . GLU B 1 412 ? 4.57 39.938 3.957 1 95.75 412 GLU B O 1
ATOM 6213 N N . VAL B 1 413 ? 5.039 39.562 1.828 1 96.88 413 VAL B N 1
ATOM 6214 C CA . VAL B 1 413 ? 5.512 38.219 2 1 96.88 413 VAL B CA 1
ATOM 6215 C C . VAL B 1 413 ? 6.625 38.188 3.047 1 96.88 413 VAL B C 1
ATOM 6217 O O . VAL B 1 413 ? 6.594 37.375 3.971 1 96.88 413 VAL B O 1
ATOM 6220 N N . PRO B 1 414 ? 7.598 39.125 3.027 1 97.38 414 PRO B N 1
ATOM 6221 C CA . PRO B 1 414 ? 8.648 39.094 4.051 1 97.38 414 PRO B CA 1
ATOM 6222 C C . PRO B 1 414 ? 8.102 39.312 5.461 1 97.38 414 PRO B C 1
ATOM 6224 O O . PRO B 1 414 ? 8.508 38.594 6.395 1 97.38 414 PRO B O 1
ATOM 6227 N N . ALA B 1 415 ? 7.191 40.188 5.609 1 96.75 415 ALA B N 1
ATOM 6228 C CA . ALA B 1 415 ? 6.586 40.438 6.918 1 96.75 415 ALA B CA 1
ATOM 6229 C C . ALA B 1 415 ? 5.809 39.188 7.398 1 96.75 415 ALA B C 1
ATOM 6231 O O . ALA B 1 415 ? 5.781 38.906 8.594 1 96.75 415 ALA B O 1
ATOM 6232 N N . LEU B 1 416 ? 5.203 38.531 6.504 1 96.94 416 LEU B N 1
ATOM 6233 C CA . LEU B 1 416 ? 4.449 37.312 6.84 1 96.94 416 LEU B CA 1
ATOM 6234 C C . LEU B 1 416 ? 5.379 36.188 7.297 1 96.94 416 LEU B C 1
ATOM 6236 O O . LEU B 1 416 ? 5.02 35.406 8.164 1 96.94 416 LEU B O 1
ATOM 6240 N N . ALA B 1 417 ? 6.559 36.156 6.672 1 97.88 417 ALA B N 1
ATOM 6241 C CA . ALA B 1 417 ? 7.547 35.156 7.105 1 97.88 417 ALA B CA 1
ATOM 6242 C C . ALA B 1 417 ? 7.914 35.375 8.57 1 97.88 417 ALA B C 1
ATOM 6244 O O . ALA B 1 417 ? 8.094 34.406 9.312 1 97.88 417 ALA B O 1
ATOM 6245 N N . ASP B 1 418 ? 8.008 36.625 8.969 1 97.38 418 ASP B N 1
ATOM 6246 C CA . ASP B 1 418 ? 8.281 36.938 10.367 1 97.38 418 ASP B CA 1
ATOM 6247 C C . ASP B 1 418 ? 7.102 36.562 11.258 1 97.38 418 ASP B C 1
ATOM 6249 O O . ASP B 1 418 ? 7.285 35.969 12.336 1 97.38 418 ASP B O 1
ATOM 6253 N N . ARG B 1 419 ? 5.957 36.875 10.789 1 96.19 419 ARG B N 1
ATOM 6254 C CA . ARG B 1 419 ? 4.742 36.594 11.555 1 96.19 419 ARG B CA 1
ATOM 6255 C C . ARG B 1 419 ? 4.547 35.094 11.773 1 96.19 419 ARG B C 1
ATOM 6257 O O . ARG B 1 419 ? 4.086 34.688 12.836 1 96.19 419 ARG B O 1
ATOM 6264 N N . LEU B 1 420 ? 4.926 34.312 10.82 1 97.12 420 LEU B N 1
ATOM 6265 C CA . LEU B 1 420 ? 4.77 32.844 10.867 1 97.12 420 LEU B CA 1
ATOM 6266 C C . LEU B 1 420 ? 5.879 32.219 11.695 1 97.12 420 LEU B C 1
ATOM 6268 O O . LEU B 1 420 ? 5.863 31 11.93 1 97.12 420 LEU B O 1
ATOM 6272 N N . ARG B 1 421 ? 6.84 32.969 12.125 1 96.88 421 ARG B N 1
ATOM 6273 C CA . ARG B 1 421 ? 7.941 32.531 12.961 1 96.88 421 ARG B CA 1
ATOM 6274 C C . ARG B 1 421 ? 8.719 31.406 12.273 1 96.88 421 ARG B C 1
ATOM 6276 O O . ARG B 1 421 ? 8.867 30.312 12.82 1 96.88 421 ARG B O 1
ATOM 6283 N N . LEU B 1 422 ? 9.305 31.766 11.141 1 97.44 422 LEU B N 1
ATOM 6284 C CA . LEU B 1 422 ? 9.852 30.75 10.242 1 97.44 422 LEU B CA 1
ATOM 6285 C C . LEU B 1 422 ? 11.312 30.469 10.562 1 97.44 422 LEU B C 1
ATOM 6287 O O . LEU B 1 422 ? 11.914 29.547 10.008 1 97.44 422 LEU B O 1
ATOM 6291 N N . ARG B 1 423 ? 11.977 31.266 11.555 1 97.38 423 ARG B N 1
ATOM 6292 C CA . ARG B 1 423 ? 13.391 31.047 11.859 1 97.38 423 ARG B CA 1
ATOM 6293 C C . ARG B 1 423 ? 13.594 29.703 12.578 1 97.38 423 ARG B C 1
ATOM 6295 O O . ARG B 1 423 ? 12.719 29.266 13.336 1 97.38 423 ARG B O 1
ATOM 6302 N N . PRO B 1 424 ? 14.75 29.047 12.305 1 98.25 424 PRO B N 1
ATOM 6303 C CA . PRO B 1 424 ? 15.016 27.781 12.992 1 98.25 424 PRO B CA 1
ATOM 6304 C C . PRO B 1 424 ? 14.891 27.891 14.508 1 98.25 424 PRO B C 1
ATOM 6306 O O . PRO B 1 424 ? 14.359 26.984 15.156 1 98.25 424 PRO B O 1
ATOM 6309 N N . GLN B 1 425 ? 15.336 28.969 15.109 1 98.12 425 GLN B N 1
ATOM 6310 C CA . GLN B 1 425 ? 15.266 29.141 16.547 1 98.12 425 GLN B CA 1
ATOM 6311 C C . GLN B 1 425 ? 13.82 29.312 17.016 1 98.12 425 GLN B C 1
ATOM 6313 O O . GLN B 1 425 ? 13.484 29.016 18.156 1 98.12 425 GLN B O 1
ATOM 6318 N N . ASP B 1 426 ? 12.961 29.891 16.125 1 98.06 426 ASP B N 1
ATOM 6319 C CA . ASP B 1 426 ? 11.539 30 16.438 1 98.06 426 ASP B CA 1
ATOM 6320 C C . ASP B 1 426 ? 10.914 28.609 16.594 1 98.06 426 ASP B C 1
ATOM 6322 O O . ASP B 1 426 ? 10.023 28.406 17.422 1 98.06 426 ASP B O 1
ATOM 6326 N N . LEU B 1 427 ? 11.32 27.609 15.789 1 97.94 427 LEU B N 1
ATOM 6327 C CA . LEU B 1 427 ? 10.828 26.25 15.883 1 97.94 427 LEU B CA 1
ATOM 6328 C C . LEU B 1 427 ? 11.148 25.641 17.234 1 97.94 427 LEU B C 1
ATOM 6330 O O . LEU B 1 427 ? 10.336 24.891 17.797 1 97.94 427 LEU B O 1
ATOM 6334 N N . VAL B 1 428 ? 12.367 25.906 17.734 1 98.06 428 VAL B N 1
ATOM 6335 C CA . VAL B 1 428 ? 12.781 25.438 19.047 1 98.06 428 VAL B CA 1
ATOM 6336 C C . VAL B 1 428 ? 11.906 26.078 20.125 1 98.06 428 VAL B C 1
ATOM 6338 O O . VAL B 1 428 ? 11.383 25.391 21 1 98.06 428 VAL B O 1
ATOM 6341 N N . ASP B 1 429 ? 11.688 27.375 19.984 1 97.25 429 ASP B N 1
ATOM 6342 C CA . ASP B 1 429 ? 10.875 28.125 20.953 1 97.25 429 ASP B CA 1
ATOM 6343 C C . ASP B 1 429 ? 9.445 27.594 21 1 97.25 429 ASP B C 1
ATOM 6345 O O . ASP B 1 429 ? 8.828 27.562 22.062 1 97.25 429 ASP B O 1
ATOM 6349 N N . LEU B 1 430 ? 8.969 27.172 19.875 1 95.69 430 LEU B N 1
ATOM 6350 C CA . LEU B 1 430 ? 7.594 26.688 19.766 1 95.69 430 LEU B CA 1
ATOM 6351 C C . LEU B 1 430 ? 7.492 25.234 20.188 1 95.69 430 LEU B C 1
ATOM 6353 O O . LEU B 1 430 ? 6.395 24.672 20.234 1 95.69 430 LEU B O 1
ATOM 6357 N N . GLY B 1 431 ? 8.641 24.547 20.453 1 96.12 431 GLY B N 1
ATOM 6358 C CA . GLY B 1 431 ? 8.656 23.156 20.875 1 96.12 431 GLY B CA 1
ATOM 6359 C C . GLY B 1 431 ? 8.562 22.172 19.719 1 96.12 431 GLY B C 1
ATOM 6360 O O . GLY B 1 431 ? 8.273 20.984 19.922 1 96.12 431 GLY B O 1
ATOM 6361 N N . ILE B 1 432 ? 8.719 22.672 18.5 1 97.12 432 ILE B N 1
ATOM 6362 C CA . ILE B 1 432 ? 8.625 21.828 17.312 1 97.12 432 ILE B CA 1
ATOM 6363 C C . ILE B 1 432 ? 9.953 21.109 17.094 1 97.12 432 ILE B C 1
ATOM 6365 O O . ILE B 1 432 ? 9.969 19.922 16.703 1 97.12 432 ILE B O 1
ATOM 6369 N N . ALA B 1 433 ? 11.031 21.766 17.297 1 98.38 433 ALA B N 1
ATOM 6370 C CA . ALA B 1 433 ? 12.367 21.203 17.172 1 98.38 433 ALA B CA 1
ATOM 6371 C C . ALA B 1 433 ? 13.07 21.156 18.531 1 98.38 433 ALA B C 1
ATOM 6373 O O . ALA B 1 433 ? 12.859 22.031 19.375 1 98.38 433 ALA B O 1
ATOM 6374 N N . ARG B 1 434 ? 13.898 20.219 18.703 1 98.25 434 ARG B N 1
ATOM 6375 C CA . ARG B 1 434 ? 14.617 20.062 19.969 1 98.25 434 ARG B CA 1
ATOM 6376 C C . ARG B 1 434 ? 15.734 21.094 20.094 1 98.25 434 ARG B C 1
ATOM 6378 O O . ARG B 1 434 ? 15.977 21.625 21.172 1 98.25 434 ARG B O 1
ATOM 6385 N N . SER B 1 435 ? 16.422 21.312 19.062 1 98.19 435 SER B N 1
ATOM 6386 C CA . SER B 1 435 ? 17.5 22.297 19.031 1 98.19 435 SER B CA 1
ATOM 6387 C C . SER B 1 435 ? 17.938 22.609 17.609 1 98.19 435 SER B C 1
ATOM 6389 O O . SER B 1 435 ? 17.531 21.922 16.656 1 98.19 435 SER B O 1
ATOM 6391 N N . VAL B 1 436 ? 18.516 23.734 17.422 1 98.5 436 VAL B N 1
ATOM 6392 C CA . VAL B 1 436 ? 19.297 24 16.219 1 98.5 436 VAL B CA 1
ATOM 6393 C C . VAL B 1 436 ? 20.656 23.281 16.312 1 98.5 436 VAL B C 1
ATOM 6395 O O . VAL B 1 436 ? 21.391 23.5 17.281 1 98.5 436 VAL B O 1
ATOM 6398 N N . VAL B 1 437 ? 20.938 22.453 15.367 1 98.25 437 VAL B N 1
ATOM 6399 C CA . VAL B 1 437 ? 22.125 21.625 15.484 1 98.25 437 VAL B CA 1
ATOM 6400 C C . VAL B 1 437 ? 23.375 22.469 15.305 1 98.25 437 VAL B C 1
ATOM 6402 O O . VAL B 1 437 ? 23.344 23.516 14.656 1 98.25 437 VAL B O 1
ATOM 6405 N N . GLY B 1 438 ? 24.531 22.047 15.969 1 96.31 438 GLY B N 1
ATOM 6406 C CA . GLY B 1 438 ? 25.828 22.641 15.75 1 96.31 438 GLY B CA 1
ATOM 6407 C C . GLY B 1 438 ? 26.5 22.172 14.477 1 96.31 438 GLY B C 1
ATOM 6408 O O . GLY B 1 438 ? 25.844 21.578 13.609 1 96.31 438 GLY B O 1
ATOM 6409 N N . PRO B 1 439 ? 27.75 22.516 14.305 1 95.06 439 PRO B N 1
ATOM 6410 C CA . PRO B 1 439 ? 28.469 22.141 13.086 1 95.06 439 PRO B CA 1
ATOM 6411 C C . PRO B 1 439 ? 28.656 20.625 12.969 1 95.06 439 PRO B C 1
ATOM 6413 O O . PRO B 1 439 ? 28.812 19.938 13.984 1 95.06 439 PRO B O 1
ATOM 6416 N N . ALA B 1 440 ? 28.625 20.141 11.766 1 90.56 440 ALA B N 1
ATOM 6417 C CA . ALA B 1 440 ? 28.969 18.75 11.508 1 90.56 440 ALA B CA 1
ATOM 6418 C C . ALA B 1 440 ? 30.422 18.469 11.891 1 90.56 440 ALA B C 1
ATOM 6420 O O . ALA B 1 440 ? 31.281 19.344 11.797 1 90.56 440 ALA B O 1
ATOM 6421 N N . ASP B 1 441 ? 30.5 17.25 12.555 1 75.69 441 ASP B N 1
ATOM 6422 C CA . ASP B 1 441 ? 31.875 16.844 12.828 1 75.69 441 ASP B CA 1
ATOM 6423 C C . ASP B 1 441 ? 32.625 16.547 11.539 1 75.69 441 ASP B C 1
ATOM 6425 O O . ASP B 1 441 ? 32.156 15.797 10.688 1 75.69 441 ASP B O 1
ATOM 6429 N N . HIS B 1 442 ? 33.312 17.484 10.93 1 59.81 442 HIS B N 1
ATOM 6430 C CA . HIS B 1 442 ? 34.125 17.172 9.758 1 59.81 442 HIS B CA 1
ATOM 6431 C C . HIS B 1 442 ? 35.281 16.25 10.117 1 59.81 442 HIS B C 1
ATOM 6433 O O . HIS B 1 442 ? 36.156 16.641 10.891 1 59.81 442 HIS B O 1
ATOM 6439 N N . GLY B 1 443 ? 34.938 15.086 10.688 1 44.09 443 GLY B N 1
ATOM 6440 C CA . GLY B 1 443 ? 36.094 14.25 10.812 1 44.09 443 GLY B CA 1
ATOM 6441 C C . GLY B 1 443 ? 36.812 14.016 9.484 1 44.09 443 GLY B C 1
ATOM 6442 O O . GLY B 1 443 ? 36.219 14.195 8.422 1 44.09 443 GLY B O 1
#

Nearest PDB structures (foldseek):
  5kdr-assembly1_B-2  TM=9.080E-01  e=9.952E-18  Staphylococcus aureus RF122
  2f9i-assembly1_D  TM=8.928E-01  e=3.106E-17  Staphylococcus aureus
  2f9i-assembly1_C  TM=9.330E-01  e=6.207E-16  Staphylococcus aureus
  5kdr-assembly1_A-2  TM=9.346E-01  e=6.997E-16  Staphylococcus aureus subsp. aureus USA300
  2f9i-assembly1_A  TM=8.003E-01  e=8.891E-16  Staphylococcus aureus

Radius of gyration: 28.23 Å; Cα contacts (8 Å, |Δi|>4): 2372; chains: 2; bounding box: 71×84×63 Å

Secondary structure (DSSP, 8-state):
-PPPPHHHHHHHH-EEEEE---PPPP--TTTTTT-TTHHHHHHHHHHHHS-SSSEEEEEEEETTEEEEEEEE-TTTGGG-B-HHHHHHHHHHHHHHHHHT--EEEEEEE-SB-GGGHHHHHTHHHHHHHHHHTTTTS-EEEEEEEEEEHHHIIIIITTSSEEEE-TT-BEESS-TTTS-TTS-GGGGBHHHHHHTTS-SEE--GGGHHHHHHHHHHHHT----SPPPPPPBSS--SPPSSHHHHHHHHH-TTS--HHHHHHHH-SEEEEE---SSS---TTEEEEEEEETTEEEEEEEE-SSPBPHHHHHHHHHHHHHHHHHT--EEEEEEES-B--SHHHHHTTHHHHHHHHHHHHHH-SS-EEEEEEEEEEHHHHHTTPPTT-EEE-TT-EEESS-HHHHHHHTT--GGGHHHHHHHTT-SHHHHHHTTSSS-B--B----/-PPPPHHHHHHHH-EEEEE---PPPP--TTTTTT-TTHHHHHHHHHHHHS-SSSEEEEEEEETTEEEEEEEE-TTTGGG-B-HHHHHHHHHHHHHHHHHT--EEEEEEE-SB-GGGHHHHHTHHHHHHHHHHTTTTS-EEEEEEEEEEHHHIIIIITTSSEEEE-TT-BEESS-TTTS-TTS-GGGGBHHHHHHTTS-SEE--GGGHHHHHHHHHHHHT----SPPPPPPBSS--SPPSSHHHHHHHHH-TTS--HHHHHHHH-SEEEEE---SSS---TTEEEEEEEETTEEEEEEEE-SSPBPHHHHHHHHHHHHHHHHHT--EEEEEEES-B--SHHHHHTTHHHHHHHHHHHHHH-SS-EEEEEEEEEEHHHHHTTPPTT-EEE-TT-EEESS-HHHHHHHTT--GGGHHHHHHHTT-SHHHHHHTTSSS-B--B----

Sequence (886 aa):
MSRPSARSVIKEIATGFVDLDVPRSEEPDDGPIDWPGYRVAREAAAERSGEDESVLCGTARIGEVEAVVIAFEFGFLGGSIGQRTGDRVEAAFARAVASRLPVVSLIATGGSRMQHGMRALSQLQRIARAAAGARSVPQISVLRDPTTGGGWATLGASADVVLALPEAQVGFAGSRVRPADAPAEAYTAEAKLAWGQVDRIVPPADLPAVLERWLRLLTSPSSEAAEPPGAYGSLELPESGWAAVQAARSADRPRAAEYLDGYFEWREDISGDRCGGVDAGVLCGFGRRDGRTIAYAAQCGTPTLPAGFRTAARLVRLASRLGIPVLTLVDTPGAANDAAAERAGAGAAIAELFEAVASAAVPITTLVIGEGGSGGALAFAAPGSTWVTPDAYFSVTSPEAAAAILKLPADEVPALADRLRLRPQDLVDLGIARSVVGPADHGMSRPSARSVIKEIATGFVDLDVPRSEEPDDGPIDWPGYRVAREAAAERSGEDESVLCGTARIGEVEAVVIAFEFGFLGGSIGQRTGDRVEAAFARAVASRLPVVSLIATGGSRMQHGMRALSQLQRIARAAAGARSVPQISVLRDPTTGGGWATLGASADVVLALPEAQVGFAGSRVRPADAPAEAYTAEAKLAWGQVDRIVPPADLPAVLERWLRLLTSPSSEAAEPPGAYGSLELPESGWAAVQAARSADRPRAAEYLDGYFEWREDISGDRCGGVDAGVLCGFGRRDGRTIAYAAQCGTPTLPAGFRTAARLVRLASRLGIPVLTLVDTPGAANDAAAERAGAGAAIAELFEAVASAAVPITTLVIGEGGSGGALAFAAPGSTWVTPDAYFSVTSPEAAAAILKLPADEVPALADRLRLRPQDLVDLGIARSVVGPADHG

Organism: Amycolatopsis orientalis (NCBI:txid31958)

Solvent-accessible surface area (backbone atoms only — not comparable to full-atom values): 41486 Å² total; per-residue (Å²): 131,81,76,78,47,32,66,57,52,46,57,68,37,33,47,76,73,42,73,59,89,65,84,79,74,90,69,54,71,28,35,86,52,59,26,86,63,39,42,59,51,52,51,51,17,25,64,74,56,73,37,94,51,21,49,48,34,25,38,26,27,30,73,93,40,64,28,27,38,38,28,26,18,39,67,24,71,44,14,25,32,29,60,67,42,31,53,41,53,33,49,39,34,52,49,17,56,76,67,66,24,34,37,40,35,40,37,18,16,64,12,57,26,65,58,31,20,50,58,9,41,54,24,47,58,49,37,18,32,31,52,58,72,29,62,79,33,53,34,36,15,34,34,31,70,36,19,9,25,51,48,22,18,40,49,36,46,55,30,79,43,27,35,20,30,75,78,12,38,30,35,52,43,39,88,72,66,35,53,87,85,41,62,72,66,52,33,18,34,64,40,34,36,68,21,4,56,25,35,42,75,41,55,76,91,49,40,37,61,52,50,28,50,52,50,57,49,59,70,31,59,37,86,61,60,49,77,73,75,40,28,83,51,59,82,60,69,51,90,38,16,40,49,7,51,51,43,24,66,39,86,84,49,60,50,46,69,57,53,51,59,72,62,28,81,48,69,51,65,53,39,31,45,38,56,36,27,56,28,94,38,40,51,35,32,41,27,36,41,95,92,36,29,37,29,37,32,27,31,57,56,35,55,41,39,29,26,26,33,37,28,40,22,54,49,43,46,50,26,28,61,48,36,22,9,28,36,23,36,30,14,14,73,14,48,42,50,42,47,68,27,46,45,44,16,28,34,32,19,44,19,47,16,31,34,30,61,54,66,40,80,34,41,52,24,16,34,32,54,11,31,26,14,20,68,50,25,49,40,62,46,33,87,90,33,22,33,29,22,32,32,5,26,57,34,48,55,51,37,64,51,50,24,48,69,67,72,46,62,77,85,48,26,51,60,42,18,42,58,52,42,22,22,36,68,43,32,32,75,71,67,62,21,78,42,68,47,56,71,39,82,81,119,132,84,77,78,48,31,67,58,51,47,58,68,38,32,48,77,73,42,73,60,89,65,84,79,73,91,68,54,71,28,35,85,51,59,28,85,62,39,40,60,52,51,52,50,18,25,63,74,57,70,37,96,53,20,50,46,35,26,38,26,27,29,76,92,40,65,27,27,37,37,27,27,18,37,67,23,72,44,14,24,32,30,59,67,42,32,53,39,53,32,50,39,34,51,48,18,56,76,65,67,25,35,37,40,35,39,38,18,15,64,12,57,26,65,58,31,20,51,61,8,43,54,24,48,59,50,37,16,33,31,52,58,73,29,61,79,33,53,36,37,16,36,34,30,69,36,19,9,24,51,48,21,18,40,50,37,44,56,29,79,44,27,36,21,31,75,77,12,38,30,34,52,44,40,88,73,65,35,53,86,85,39,61,70,65,51,32,18,35,63,39,34,36,69,22,4,55,24,35,43,74,40,56,76,90,49,39,38,61,52,49,28,52,51,52,57,48,59,72,31,60,37,86,61,60,48,77,72,75,40,29,84,52,58,80,61,68,51,89,38,15,40,49,7,52,52,44,23,64,38,87,82,50,59,50,46,67,58,53,51,60,72,62,28,83,48,70,52,66,54,40,30,44,38,56,37,27,55,30,93,36,40,51,35,33,42,26,37,43,94,92,37,30,36,31,37,36,26,31,58,58,35,56,40,39,29,27,27,32,36,28,39,22,52,49,44,48,51,26,27,62,48,36,22,9,27,36,23,36,29,13,14,74,16,48,40,49,44,47,68,28,45,46,42,15,27,32,32,21,44,19,46,17,30,35,30,61,55,65,41,80,34,43,50,25,18,34,31,55,10,33,24,14,22,69,50,25,47,39,62,47,34,87,88,33,21,32,28,20,34,34,5,26,56,32,46,54,50,38,64,49,49,25,49,68,67,72,46,62,76,87,48,25,51,60,41,19,42,57,52,42,23,23,37,68,42,32,32,76,71,66,62,23,78,41,67,46,57,69,38,82,79,118

InterPro domains:
  IPR000438 Acetyl-CoA carboxylase carboxyl transferase, beta subunit [PR01070] (74-88)
  IPR000438 Acetyl-CoA carboxylase carboxyl transferase, beta subunit [PR01070] (108-126)
  IPR000438 Acetyl-CoA carboxylase carboxyl transferase, beta subunit [PR01070] (172-183)
  IPR001095 Acetyl-CoA carboxylase, alpha subunit [PF03255] (241-437)
  IPR001095 Acetyl-CoA carboxylase, alpha subunit [PTHR42853] (242-437)
  IPR011762 Acetyl-coenzyme A carboxyltransferase, N-terminal [PS50980] (1-233)
  IPR011763 Acetyl-coenzyme A carboxyltransferase, C-terminal [PS50989] (230-443)
  IPR029045 ClpP/crotonase-like domain superfamily [SSF52096] (5-220)
  IPR029045 ClpP/crotonase-like domain superfamily [SSF52096] (230-439)
  IPR034733 Acetyl-coenzyme A carboxylase carboxyl transferase subunit beta [PF01039] (48-197)

Foldseek 3Di:
DDDDFQVRLCVLQWPDWDFDDFDDDDADCQGPVNQPCNNVLQVVLCVVRVHNAQWTWTWTGQDNFIAIEITGGCSRQHSAAADVNLRRLLVSLVVCQVVVHEYEYEDGHQYFDCSNPVRRVCSLVSLQVSVVVNLLHAAEYECAAEQEASSCVRRAQVGLAHEYEFFHFAYPHDPVGDDPPDDSVCGGPVVCQQQFRHFYHDHSNCVSVVVVVVRLQLQFADQDADDDFFAAFDQDADPALVSLQCLLLDPPGDWPVVRVVQAAPDWGWGFWLNRRDTDPQWTWTWGHDPSGIETEIEGGAEAAALGSLSRLLSRLQSCLSSNHHYEYEFHYLYHDDDPVRVVVPVPPSLVSLQVSLVVRNGHYAYEYRHEAAASRRVSRHHFPRYEYASNYWHFNHQLVVVCVVVVHDPVCSRVSSRVRQGIRVSCCVVVRHVYHGHHGPPD/DDDDFQVRLCVLQWADWDFDDFDDDDADCQGPVNQPCNNVLQVVLCVVRVHNAQWTWTWTGQDNFIAIEITGGCSRQHSAAADVNLRRLLVSLVVCQVVVHEYEYEDGHQYFDCSNPVRRVCSLVSLQVSVVVNLLHAAEYECAAEQEASSCVRRAQPGLAHEYEFFHFAYPHDPVGDDPPDDSVCGGPVVCQQQFRHFYHDHSNCVSVVVVVVRLQLQFADQDADDDFFAAFDQDADPALVSLQCLLLDPPGDWPVVRVVQAAPDWGWGFWLNRRDTDPQWTWTWGDDPSGIETEIEGTAEAAALGSLSRLLSRLQSCLSSNHHYEYEFHYLYHDDDPVRVVVPVPPSLVSLQVSLVPRNGHYAYEYRHEAAASRRVSRHHFQRYEYASNYWHFNHQLVVVCVVVVHDPVCSRVSSRVRQGIRVSCCVVVRHVYHGHHGPPD

pLDDT: mean 96.38, std 5.31, range [42.84, 98.94]